Protein AF-A0A9W4G6Z1-F1 (afdb_monomer_lite)

pLDDT: mean 80.38, std 16.45, range [25.84, 98.31]

Structure (mmCIF, N/CA/C/O backbone):
data_AF-A0A9W4G6Z1-F1
#
_entry.id   AF-A0A9W4G6Z1-F1
#
loop_
_atom_site.group_PDB
_atom_site.id
_atom_site.type_symbol
_atom_site.label_atom_id
_atom_site.label_alt_id
_atom_site.label_comp_id
_atom_site.label_asym_id
_atom_site.label_entity_id
_atom_site.label_seq_id
_atom_site.pdbx_PDB_ins_code
_atom_site.Cartn_x
_atom_site.Cartn_y
_atom_site.Cartn_z
_atom_site.occupancy
_atom_site.B_iso_or_equiv
_atom_site.auth_seq_id
_atom_site.auth_comp_id
_atom_site.auth_asym_id
_atom_site.auth_atom_id
_atom_site.pdbx_PDB_model_num
ATOM 1 N N . MET A 1 1 ? -50.186 -7.173 -22.741 1.00 32.41 1 MET A N 1
ATOM 2 C CA . MET A 1 1 ? -49.866 -6.585 -24.059 1.00 32.41 1 MET A CA 1
ATOM 3 C C . MET A 1 1 ? -48.392 -6.832 -24.328 1.00 32.41 1 MET A C 1
ATOM 5 O O . MET A 1 1 ? -47.563 -6.254 -23.641 1.00 32.41 1 MET A O 1
ATOM 9 N N . THR A 1 2 ? -48.058 -7.755 -25.226 1.00 40.12 2 THR A N 1
ATOM 10 C CA . THR A 1 2 ? -46.669 -8.025 -25.627 1.00 40.12 2 THR A CA 1
ATOM 11 C C . THR A 1 2 ? -46.173 -6.876 -26.496 1.00 40.12 2 THR A C 1
ATOM 13 O O . THR A 1 2 ? -46.570 -6.755 -27.653 1.00 40.12 2 THR A O 1
ATOM 16 N N . VAL A 1 3 ? -45.336 -6.014 -25.925 1.00 51.97 3 VAL A N 1
ATOM 17 C CA . VAL A 1 3 ? -44.586 -5.010 -26.683 1.00 51.97 3 VAL A CA 1
ATOM 18 C C . VAL A 1 3 ? -43.569 -5.769 -27.537 1.00 51.97 3 VAL A C 1
ATOM 20 O O . VAL A 1 3 ? -42.749 -6.521 -27.014 1.00 51.97 3 VAL A O 1
ATOM 23 N N . THR A 1 4 ? -43.662 -5.636 -28.859 1.00 77.69 4 THR A N 1
ATOM 24 C CA . THR A 1 4 ? -42.679 -6.221 -29.791 1.00 77.69 4 THR A CA 1
ATOM 25 C C . THR A 1 4 ? -41.301 -5.583 -29.555 1.00 77.69 4 THR A C 1
ATOM 27 O O . THR A 1 4 ? -41.231 -4.411 -29.186 1.00 77.69 4 THR A O 1
ATOM 30 N N . ALA A 1 5 ? -40.191 -6.308 -29.757 1.00 82.56 5 ALA A N 1
ATOM 31 C CA . ALA A 1 5 ? -38.838 -5.804 -29.448 1.00 82.56 5 ALA A CA 1
ATOM 32 C C . ALA A 1 5 ? -38.524 -4.446 -30.117 1.00 82.56 5 ALA A C 1
ATOM 34 O O . ALA A 1 5 ? -37.866 -3.591 -29.531 1.00 82.56 5 ALA A O 1
ATOM 35 N N . PHE A 1 6 ? -39.086 -4.201 -31.303 1.00 89.44 6 PHE A N 1
ATOM 36 C CA . PHE A 1 6 ? -38.997 -2.919 -32.005 1.00 89.44 6 PHE A CA 1
ATOM 37 C C . PHE A 1 6 ? -39.728 -1.766 -31.291 1.00 89.44 6 PHE A C 1
ATOM 39 O O . PHE A 1 6 ? -39.241 -0.638 -31.254 1.00 89.44 6 PHE A O 1
ATOM 46 N N . GLN A 1 7 ? -40.897 -2.019 -30.696 1.00 90.81 7 GLN A N 1
ATOM 47 C CA . GLN A 1 7 ? -41.631 -1.006 -29.931 1.00 90.81 7 GLN A CA 1
ATOM 48 C C . GLN A 1 7 ? -40.902 -0.644 -28.631 1.00 90.81 7 GLN A C 1
ATOM 50 O O . GLN A 1 7 ? -40.866 0.533 -28.271 1.00 90.81 7 GLN A O 1
ATOM 55 N N . GLN A 1 8 ? -40.277 -1.629 -27.974 1.00 90.62 8 GLN A N 1
ATOM 56 C CA . GLN A 1 8 ? -39.407 -1.396 -26.819 1.00 90.62 8 GLN A CA 1
ATOM 57 C C . GLN A 1 8 ? -38.193 -0.544 -27.214 1.00 90.62 8 GLN A C 1
ATOM 59 O O . GLN A 1 8 ? -37.888 0.435 -26.538 1.00 90.62 8 GLN A O 1
ATOM 64 N N . ALA A 1 9 ? -37.551 -0.856 -28.342 1.00 90.25 9 ALA A N 1
ATOM 65 C CA . ALA A 1 9 ? -36.423 -0.082 -28.854 1.00 90.25 9 ALA A CA 1
ATOM 66 C C . ALA A 1 9 ? -36.799 1.383 -29.160 1.00 90.25 9 ALA A C 1
ATOM 68 O O . ALA A 1 9 ? -36.094 2.304 -28.751 1.00 90.25 9 ALA A O 1
ATOM 69 N N . ASN A 1 10 ? -37.964 1.623 -29.776 1.00 92.50 10 ASN A N 1
ATOM 70 C CA . ASN A 1 10 ? -38.479 2.979 -30.009 1.00 92.50 10 ASN A CA 1
ATOM 71 C C . ASN A 1 10 ? -38.769 3.740 -28.706 1.00 92.50 10 ASN A C 1
ATOM 73 O O . ASN A 1 10 ? -38.627 4.962 -28.653 1.00 92.50 10 ASN A O 1
ATOM 77 N N . GLN A 1 11 ? -39.213 3.046 -27.655 1.00 93.62 11 GLN A N 1
ATOM 78 C CA . GLN A 1 11 ? -39.415 3.664 -26.348 1.00 93.62 11 GLN A CA 1
ATOM 79 C C . GLN A 1 11 ? -38.079 4.085 -25.725 1.00 93.62 11 GLN A C 1
ATOM 81 O O . GLN A 1 11 ? -37.946 5.242 -25.339 1.00 93.62 11 GLN A O 1
ATOM 86 N N . LEU A 1 12 ? -37.087 3.192 -25.705 1.00 90.38 12 LEU A N 1
ATOM 87 C CA . LEU A 1 12 ? -35.745 3.473 -25.180 1.00 90.38 12 LEU A CA 1
ATOM 88 C C . LEU A 1 12 ? -35.068 4.631 -25.925 1.00 90.38 12 LEU A C 1
ATOM 90 O O . LEU A 1 12 ? -34.470 5.507 -25.303 1.00 90.38 12 LEU A O 1
ATOM 94 N N . LEU A 1 13 ? -35.244 4.689 -27.249 1.00 88.50 13 LEU A N 1
ATOM 95 C CA . LEU A 1 13 ? -34.760 5.796 -28.072 1.00 88.50 13 LEU A CA 1
ATOM 96 C C . LEU A 1 13 ? -35.405 7.136 -27.677 1.00 88.50 13 LEU A C 1
ATOM 98 O O . LEU A 1 13 ? -34.703 8.138 -27.568 1.00 88.50 13 LEU A O 1
ATOM 102 N N . ARG A 1 14 ? -36.723 7.168 -27.422 1.00 90.56 14 ARG A N 1
ATOM 103 C CA . ARG A 1 14 ? -37.423 8.380 -26.946 1.00 90.56 14 ARG A CA 1
ATOM 104 C C . ARG A 1 14 ? -37.007 8.799 -25.536 1.00 90.56 14 ARG A C 1
ATOM 106 O O . ARG A 1 14 ? -37.046 9.983 -25.229 1.00 90.56 14 ARG A O 1
ATOM 113 N N . GLU A 1 15 ? -36.604 7.844 -24.704 1.00 89.31 15 GLU A N 1
ATOM 114 C CA . GLU A 1 15 ? -36.058 8.083 -23.361 1.00 89.31 15 GLU A CA 1
ATOM 115 C C . GLU A 1 15 ? -34.581 8.528 -23.382 1.00 89.31 15 GLU A C 1
ATOM 117 O O . GLU A 1 15 ? -34.022 8.822 -22.330 1.00 89.31 15 GLU A O 1
ATOM 122 N N . GLY A 1 16 ? -33.937 8.581 -24.556 1.00 87.81 16 GLY A N 1
ATOM 123 C CA . GLY A 1 16 ? -32.527 8.960 -24.702 1.00 87.81 16 GLY A CA 1
ATOM 124 C C . GLY A 1 16 ? -31.530 7.862 -24.314 1.00 87.81 16 GLY A C 1
ATOM 125 O O . GLY A 1 16 ? -30.325 8.105 -24.305 1.00 87.81 16 GLY A O 1
ATOM 126 N N . LYS A 1 17 ? -31.997 6.641 -24.031 1.00 90.25 17 LYS A N 1
ATOM 127 C CA . LYS A 1 17 ? -31.157 5.492 -23.659 1.00 90.25 17 LYS A CA 1
ATOM 128 C C . LYS A 1 17 ? -30.615 4.803 -24.908 1.00 90.25 17 LYS A C 1
ATOM 130 O O . LYS A 1 17 ? -31.055 3.721 -25.294 1.00 90.25 17 LYS A O 1
ATOM 135 N N . LEU A 1 18 ? -29.692 5.481 -25.583 1.00 87.56 18 LEU A N 1
ATOM 136 C CA . LEU A 1 18 ? -29.240 5.109 -26.924 1.00 87.56 18 LEU A CA 1
ATOM 137 C C . LEU A 1 18 ? -28.577 3.718 -26.980 1.00 87.56 18 LEU A C 1
ATOM 139 O O . LEU A 1 18 ? -28.892 2.947 -27.880 1.00 87.56 18 LEU A O 1
ATOM 143 N N . GLU A 1 19 ? -27.731 3.352 -26.011 1.00 93.31 19 GLU A N 1
ATOM 144 C CA . GLU A 1 19 ? -27.072 2.028 -25.978 1.00 93.31 19 GLU A CA 1
ATOM 145 C C . GLU A 1 19 ? -28.060 0.878 -25.728 1.00 93.31 19 GLU A C 1
ATOM 147 O O . GLU A 1 19 ? -28.011 -0.163 -26.380 1.00 93.31 19 GLU A O 1
ATOM 152 N N . GLU A 1 20 ? -29.027 1.077 -24.832 1.00 89.19 20 GLU A N 1
ATOM 153 C CA . GLU A 1 20 ? -30.083 0.090 -24.577 1.00 89.19 20 GLU A CA 1
ATOM 154 C C . GLU A 1 20 ? -30.999 -0.069 -25.801 1.00 89.19 20 GLU A C 1
ATOM 156 O O . GLU A 1 20 ? -31.434 -1.178 -26.129 1.00 89.19 20 GLU A O 1
ATOM 161 N N . ALA A 1 21 ? -31.261 1.030 -26.518 1.00 90.25 21 ALA A N 1
ATOM 162 C CA . ALA A 1 21 ? -32.004 1.007 -27.770 1.00 90.25 21 ALA A CA 1
ATOM 163 C C . ALA A 1 21 ? -31.256 0.226 -28.864 1.00 90.25 21 ALA A C 1
ATOM 165 O O . ALA A 1 21 ? -31.899 -0.537 -29.584 1.00 90.25 21 ALA A O 1
ATOM 166 N N . VAL A 1 22 ? -29.921 0.338 -28.958 1.00 94.31 22 VAL A N 1
ATOM 167 C CA . VAL A 1 22 ? -29.091 -0.455 -29.890 1.00 94.31 22 VAL A CA 1
ATOM 168 C C . VAL A 1 22 ? -29.305 -1.953 -29.672 1.00 94.31 22 VAL A C 1
ATOM 170 O O . VAL A 1 22 ? -29.652 -2.666 -30.617 1.00 94.31 22 VAL A O 1
ATOM 173 N N . VAL A 1 23 ? -29.188 -2.423 -28.427 1.00 93.69 23 VAL A N 1
ATOM 174 C CA . VAL A 1 23 ? -29.383 -3.842 -28.079 1.00 93.69 23 VAL A CA 1
ATOM 175 C C . VAL A 1 23 ? -30.808 -4.302 -28.412 1.00 93.69 23 VAL A C 1
ATOM 177 O O . VAL A 1 23 ? -31.020 -5.384 -28.969 1.00 93.69 23 VAL A O 1
ATOM 180 N N . ALA A 1 24 ? -31.810 -3.469 -28.120 1.00 89.75 24 ALA A N 1
ATOM 181 C CA . ALA A 1 24 ? -33.205 -3.782 -28.413 1.00 89.75 24 ALA A CA 1
ATOM 182 C C . ALA A 1 24 ? -33.509 -3.818 -29.928 1.00 89.75 24 ALA A C 1
ATOM 184 O O . ALA A 1 24 ? -34.251 -4.697 -30.376 1.00 89.75 24 ALA A O 1
ATOM 185 N N . TYR A 1 25 ? -32.915 -2.929 -30.735 1.00 93.62 25 TYR A N 1
ATOM 186 C CA . TYR A 1 25 ? -33.043 -2.961 -32.197 1.00 93.62 25 TYR A CA 1
ATOM 187 C C . TYR A 1 25 ? -32.334 -4.167 -32.819 1.00 93.62 25 TYR A C 1
ATOM 189 O O . TYR A 1 25 ? -32.905 -4.797 -33.708 1.00 93.62 25 TYR A O 1
ATOM 197 N N . GLN A 1 26 ? -31.151 -4.551 -32.329 1.00 94.31 26 GLN A N 1
ATOM 198 C CA . GLN A 1 26 ? -30.473 -5.781 -32.764 1.00 94.31 26 GLN A CA 1
ATOM 199 C C . GLN A 1 26 ? -31.344 -7.014 -32.495 1.00 94.31 26 GLN A C 1
ATOM 201 O O . GLN A 1 26 ? -31.520 -7.858 -33.371 1.00 94.31 26 GLN A O 1
ATOM 206 N N . LYS A 1 27 ? -31.992 -7.078 -31.326 1.00 90.88 27 LYS A N 1
ATOM 207 C CA . LYS A 1 27 ? -32.959 -8.139 -31.011 1.00 90.88 27 LYS A CA 1
ATOM 208 C C . LYS A 1 27 ? -34.172 -8.127 -31.950 1.00 90.88 27 LYS A C 1
ATOM 210 O O . LYS A 1 27 ? -34.641 -9.194 -32.343 1.00 90.88 27 LYS A O 1
ATOM 215 N N . ALA A 1 28 ? -34.673 -6.948 -32.327 1.00 89.06 28 ALA A N 1
ATOM 216 C CA . ALA A 1 28 ? -35.760 -6.816 -33.300 1.00 89.06 28 ALA A CA 1
ATOM 217 C C . ALA A 1 28 ? -35.353 -7.303 -34.703 1.00 89.06 28 ALA A C 1
ATOM 219 O O . ALA A 1 28 ? -36.149 -7.957 -35.375 1.00 89.06 28 ALA A O 1
ATOM 220 N N . ILE A 1 29 ? -34.107 -7.047 -35.110 1.00 93.19 29 ILE A N 1
ATOM 221 C CA . ILE A 1 29 ? -33.521 -7.546 -36.361 1.00 93.19 29 ILE A CA 1
ATOM 222 C C . ILE A 1 29 ? -33.406 -9.074 -36.340 1.00 93.19 29 ILE A C 1
ATOM 224 O O . ILE A 1 29 ? -33.815 -9.724 -37.297 1.00 93.19 29 ILE A O 1
ATOM 228 N N . THR A 1 30 ? -32.937 -9.671 -35.240 1.00 91.12 30 THR A N 1
ATOM 229 C CA . THR A 1 30 ? -32.877 -11.138 -35.099 1.00 91.12 30 THR A CA 1
ATOM 230 C C . THR A 1 30 ? -34.260 -11.784 -35.217 1.00 91.12 30 THR A C 1
ATOM 232 O O . THR A 1 30 ? -34.391 -12.872 -35.769 1.00 91.12 30 THR A O 1
ATOM 235 N N . GLN A 1 31 ? -35.304 -11.115 -34.717 1.00 88.75 31 GLN A N 1
ATOM 236 C CA . GLN A 1 31 ? -36.687 -11.595 -34.806 1.00 88.75 31 GLN A CA 1
ATOM 237 C C . GLN A 1 31 ? -37.286 -11.445 -36.211 1.00 88.75 31 GLN A C 1
ATOM 239 O O . GLN A 1 31 ? -38.088 -12.283 -36.618 1.00 88.75 31 GLN A O 1
ATOM 244 N N . ASN A 1 32 ? -36.926 -10.389 -36.945 1.00 85.88 32 ASN A N 1
ATOM 245 C CA . ASN A 1 32 ? -37.343 -10.196 -38.331 1.00 85.88 32 ASN A CA 1
ATOM 246 C C . ASN A 1 32 ? -36.234 -9.522 -39.166 1.00 85.88 32 ASN A C 1
ATOM 248 O O . ASN A 1 32 ? -36.208 -8.292 -39.280 1.00 85.88 32 ASN A O 1
ATOM 252 N N . PRO A 1 33 ? -35.367 -10.317 -39.821 1.00 89.81 33 PRO A N 1
ATOM 253 C CA . PRO A 1 33 ? -34.250 -9.797 -40.614 1.00 89.81 33 PRO A CA 1
ATOM 254 C C . PRO A 1 33 ? -34.660 -9.030 -41.880 1.00 89.81 33 PRO A C 1
ATOM 256 O O . PRO A 1 33 ? -33.832 -8.368 -42.492 1.00 89.81 33 PRO A O 1
ATOM 259 N N . GLN A 1 34 ? -35.926 -9.108 -42.302 1.00 89.69 34 GLN A N 1
ATOM 260 C CA . GLN A 1 34 ? -36.440 -8.404 -43.488 1.00 89.69 34 GLN A CA 1
ATOM 261 C C . GLN A 1 34 ? -37.075 -7.049 -43.133 1.00 89.69 34 GLN A C 1
ATOM 263 O O . GLN A 1 34 ? -37.633 -6.357 -43.988 1.00 89.69 34 GLN A O 1
ATOM 268 N N . PHE A 1 35 ? -37.026 -6.645 -41.860 1.00 91.38 35 PHE A N 1
ATOM 269 C CA . PHE A 1 35 ? -37.685 -5.433 -41.394 1.00 91.38 35 PHE A CA 1
ATOM 270 C C . PHE A 1 35 ? -36.783 -4.198 -41.504 1.00 91.38 35 PHE A C 1
ATOM 272 O O . PHE A 1 35 ? -36.095 -3.816 -40.558 1.00 91.38 35 PHE A O 1
ATOM 279 N N . TYR A 1 36 ? -36.835 -3.530 -42.661 1.00 90.94 36 TYR A N 1
ATOM 280 C CA . TYR A 1 36 ? -35.965 -2.387 -42.978 1.00 90.94 36 TYR A CA 1
ATOM 281 C C . TYR A 1 36 ? -35.990 -1.255 -41.924 1.00 90.94 36 TYR A C 1
ATOM 283 O O . TYR A 1 36 ? -34.968 -0.613 -41.694 1.00 90.94 36 TYR A O 1
ATOM 291 N N . ALA A 1 37 ? -37.127 -1.017 -41.254 1.00 91.56 37 ALA A N 1
ATOM 292 C CA . ALA A 1 37 ? -37.266 0.059 -40.266 1.00 91.56 37 ALA A CA 1
ATOM 293 C C . ALA A 1 37 ? -36.456 -0.191 -38.978 1.00 91.56 37 ALA A C 1
ATOM 295 O O . ALA A 1 37 ? -36.053 0.762 -38.316 1.00 91.56 37 ALA A O 1
ATOM 296 N N . ALA A 1 38 ? -36.172 -1.452 -38.627 1.00 91.75 38 ALA A N 1
ATOM 297 C CA . ALA A 1 38 ? -35.275 -1.754 -37.510 1.00 91.75 38 ALA A CA 1
ATOM 298 C C . ALA A 1 38 ? -33.813 -1.429 -37.852 1.00 91.75 38 ALA A C 1
ATOM 300 O O . ALA A 1 38 ? -33.118 -0.857 -37.017 1.00 91.75 38 ALA A O 1
ATOM 301 N N . TYR A 1 39 ? -33.373 -1.705 -39.084 1.00 94.94 39 TYR A N 1
ATOM 302 C CA . TYR A 1 39 ? -32.044 -1.314 -39.571 1.00 94.94 39 TYR A CA 1
ATOM 303 C C . TYR A 1 39 ? -31.897 0.207 -39.677 1.00 94.94 39 TYR A C 1
ATOM 305 O O . TYR A 1 39 ? -30.890 0.756 -39.243 1.00 94.94 39 TYR A O 1
ATOM 313 N N . GLN A 1 40 ? -32.927 0.897 -40.176 1.00 94.00 40 GLN A N 1
ATOM 314 C CA . GLN A 1 40 ? -32.970 2.360 -40.208 1.00 94.00 40 GLN A CA 1
ATOM 315 C C . GLN A 1 40 ? -32.812 2.958 -38.803 1.00 94.00 40 GLN A C 1
ATOM 317 O O . GLN A 1 40 ? -31.917 3.769 -38.576 1.00 94.00 40 GLN A O 1
ATOM 322 N N . ASN A 1 41 ? -33.669 2.566 -37.855 1.00 93.88 41 ASN A N 1
ATOM 323 C CA . ASN A 1 41 ? -33.668 3.173 -36.524 1.00 93.88 41 ASN A CA 1
ATOM 324 C C . ASN A 1 41 ? -32.414 2.798 -35.723 1.00 93.88 41 ASN A C 1
ATOM 326 O O . ASN A 1 41 ? -31.939 3.599 -34.917 1.00 93.88 41 ASN A O 1
ATOM 330 N N . LEU A 1 42 ? -31.840 1.615 -35.968 1.00 96.00 42 LEU A N 1
ATOM 331 C CA . LEU A 1 42 ? -30.531 1.255 -35.437 1.00 96.00 42 LEU A CA 1
ATOM 332 C C . LEU A 1 42 ? -29.440 2.167 -36.010 1.00 96.00 42 LEU A C 1
ATOM 334 O O . LEU A 1 42 ? -28.660 2.722 -35.242 1.00 96.00 42 LEU A O 1
ATOM 338 N N . GLY A 1 43 ? -29.428 2.387 -37.328 1.00 94.31 43 GLY A N 1
ATOM 339 C CA . GLY A 1 43 ? -28.502 3.311 -37.985 1.00 94.31 43 GLY A CA 1
ATOM 340 C C . GLY A 1 43 ? -28.611 4.741 -37.451 1.00 94.31 43 GLY A C 1
ATOM 341 O O . GLY A 1 43 ? -27.599 5.371 -37.156 1.00 94.31 43 GLY A O 1
ATOM 342 N N . GLU A 1 44 ? -29.828 5.246 -37.240 1.00 93.38 44 GLU A N 1
ATOM 343 C CA . GLU A 1 44 ? -30.059 6.555 -36.616 1.00 93.38 44 GLU A CA 1
ATOM 344 C C . GLU A 1 44 ? -29.518 6.608 -35.178 1.00 93.38 44 GLU A C 1
ATOM 346 O O . GLU A 1 44 ? -28.846 7.565 -34.788 1.00 93.38 44 GLU A O 1
ATOM 351 N N . THR A 1 45 ? -29.781 5.564 -34.387 1.00 93.88 45 THR A N 1
ATOM 352 C CA . THR A 1 45 ? -29.338 5.474 -32.987 1.00 93.88 45 THR A CA 1
ATOM 353 C C . THR A 1 45 ? -27.810 5.426 -32.892 1.00 93.88 45 THR A C 1
ATOM 355 O O . THR A 1 45 ? -27.217 6.150 -32.094 1.00 93.88 45 THR A O 1
ATOM 358 N N . LEU A 1 46 ? -27.158 4.645 -33.758 1.00 91.94 46 LEU A N 1
ATOM 359 C CA . LEU A 1 46 ? -25.698 4.564 -33.869 1.00 91.94 46 LEU A CA 1
ATOM 360 C C . LEU A 1 46 ? -25.085 5.890 -34.339 1.00 91.94 46 LEU A C 1
ATOM 362 O O . LEU A 1 46 ? -24.059 6.319 -33.811 1.00 91.94 46 LEU A O 1
ATOM 366 N N . GLY A 1 47 ? -25.749 6.587 -35.266 1.00 88.31 47 GLY A N 1
ATOM 367 C CA . GLY A 1 47 ? -25.364 7.931 -35.696 1.00 88.31 47 GLY A CA 1
ATOM 368 C C . GLY A 1 47 ? -25.394 8.945 -34.548 1.00 88.31 47 GLY A C 1
ATOM 369 O O . GLY A 1 47 ? -24.459 9.734 -34.407 1.00 88.31 47 GLY A O 1
ATOM 370 N N . LYS A 1 48 ? -26.413 8.885 -33.676 1.00 86.88 48 LYS A N 1
ATOM 371 C CA . LYS A 1 48 ? -26.503 9.714 -32.455 1.00 86.88 48 LYS A CA 1
ATOM 372 C C . LYS A 1 48 ? -25.430 9.370 -31.416 1.00 86.88 48 LYS A C 1
ATOM 374 O O . LYS A 1 48 ? -24.991 10.262 -30.699 1.00 86.88 48 LYS A O 1
ATOM 379 N N . LEU A 1 49 ? -24.977 8.116 -31.370 1.00 86.56 49 LEU A N 1
ATOM 380 C CA . LEU A 1 49 ? -23.853 7.658 -30.538 1.00 86.56 49 LEU A CA 1
ATOM 381 C C . LEU A 1 49 ? -22.470 7.982 -31.135 1.00 86.56 49 LEU A C 1
ATOM 383 O O . LEU A 1 49 ? -21.449 7.680 -30.524 1.00 86.56 49 LEU A O 1
ATOM 387 N N . GLY A 1 50 ? -22.405 8.560 -32.340 1.00 86.00 50 GLY A N 1
ATOM 388 C CA . GLY A 1 50 ? -21.142 8.852 -33.025 1.00 86.00 50 GLY A CA 1
ATOM 389 C C . GLY A 1 50 ? -20.434 7.624 -33.620 1.00 86.00 50 GLY A C 1
ATOM 390 O O . GLY A 1 50 ? -19.303 7.755 -34.103 1.00 86.00 50 GLY A O 1
ATOM 391 N N . ARG A 1 51 ? -21.096 6.457 -33.635 1.00 89.19 51 ARG A N 1
ATOM 392 C CA . ARG A 1 51 ? -20.654 5.202 -34.274 1.00 89.19 51 ARG A CA 1
ATOM 393 C C . ARG A 1 51 ? -20.993 5.219 -35.769 1.00 89.19 51 ARG A C 1
ATOM 395 O O . ARG A 1 51 ? -21.857 4.488 -36.248 1.00 89.19 51 ARG A O 1
ATOM 402 N N . LEU A 1 52 ? -20.349 6.129 -36.500 1.00 86.94 52 LEU A N 1
ATOM 403 C CA . LEU A 1 52 ? -20.705 6.464 -37.886 1.00 86.94 52 LEU A CA 1
ATOM 404 C C . LEU A 1 52 ? -20.524 5.293 -38.868 1.00 86.94 52 LEU A C 1
ATOM 406 O O . LEU A 1 52 ? -21.347 5.135 -39.764 1.00 86.94 52 LEU A O 1
ATOM 410 N N . ASP A 1 53 ? -19.497 4.458 -38.685 1.00 86.25 53 ASP A N 1
ATOM 411 C CA . ASP A 1 53 ? -19.209 3.329 -39.585 1.00 86.25 53 ASP A CA 1
ATOM 412 C C . ASP A 1 53 ? -20.301 2.251 -39.506 1.00 86.25 53 ASP A C 1
ATOM 414 O O . ASP A 1 53 ? -20.831 1.813 -40.528 1.00 86.25 53 ASP A O 1
ATOM 418 N N . GLU A 1 54 ? -20.704 1.895 -38.285 1.00 89.69 54 GLU A N 1
ATOM 419 C CA . GLU A 1 54 ? -21.797 0.952 -38.037 1.00 89.69 54 GLU A CA 1
ATOM 420 C C . GLU A 1 54 ? -23.139 1.525 -38.520 1.00 89.69 54 GLU A C 1
ATOM 422 O O . GLU A 1 54 ? -23.947 0.819 -39.123 1.00 89.69 54 GLU A O 1
ATOM 427 N N . ALA A 1 55 ? -23.373 2.829 -38.323 1.00 91.06 55 ALA A N 1
ATOM 428 C CA . ALA A 1 55 ? -24.571 3.499 -38.821 1.00 91.06 55 ALA A CA 1
ATOM 429 C C . ALA A 1 55 ? -24.683 3.417 -40.354 1.00 91.06 55 ALA A C 1
ATOM 431 O O . ALA A 1 55 ? -25.746 3.081 -40.880 1.00 91.06 55 ALA A O 1
ATOM 432 N N . VAL A 1 56 ? -23.583 3.669 -41.070 1.00 91.75 56 VAL A N 1
ATOM 433 C CA . VAL A 1 56 ? -23.503 3.562 -42.536 1.00 91.75 56 VAL A CA 1
ATOM 434 C C . VAL A 1 56 ? -23.830 2.145 -43.009 1.00 91.75 56 VAL A C 1
ATOM 436 O O . VAL A 1 56 ? -24.581 1.979 -43.974 1.00 91.75 56 VAL A O 1
ATOM 439 N N . GLU A 1 57 ? -23.311 1.120 -42.334 1.00 92.81 57 GLU A N 1
ATOM 440 C CA . GLU A 1 57 ? -23.599 -0.276 -42.668 1.00 92.81 57 GLU A CA 1
ATOM 441 C C . GLU A 1 57 ? -25.088 -0.610 -42.492 1.00 92.81 57 GLU A C 1
ATOM 443 O O . GLU A 1 57 ? -25.704 -1.211 -43.378 1.00 92.81 57 GLU A O 1
ATOM 448 N N . MET A 1 58 ? -25.701 -0.150 -41.399 1.00 95.62 58 MET A N 1
ATOM 449 C CA . MET A 1 58 ? -27.125 -0.376 -41.139 1.00 95.62 58 MET A CA 1
ATOM 450 C C . MET A 1 58 ? -28.026 0.364 -42.135 1.00 95.62 58 MET A C 1
ATOM 452 O O . MET A 1 58 ? -29.014 -0.204 -42.605 1.00 95.62 58 MET A O 1
ATOM 456 N N . TYR A 1 59 ? -27.668 1.587 -42.540 1.00 91.88 59 TYR A N 1
ATOM 457 C CA . TYR A 1 59 ? -28.393 2.310 -43.589 1.00 91.88 59 TYR A CA 1
ATOM 458 C C . TYR A 1 59 ? -28.250 1.648 -44.966 1.00 91.88 59 TYR A C 1
ATOM 460 O O . TYR A 1 59 ? -29.240 1.553 -45.692 1.00 91.88 59 TYR A O 1
ATOM 468 N N . ARG A 1 60 ? -27.072 1.111 -45.316 1.00 93.81 60 ARG A N 1
ATOM 469 C CA . ARG A 1 60 ? -26.895 0.311 -46.544 1.00 93.81 60 ARG A CA 1
ATOM 470 C C . ARG A 1 60 ? -27.789 -0.926 -46.541 1.00 93.81 60 ARG A C 1
ATOM 472 O O . ARG A 1 60 ? -28.473 -1.177 -47.530 1.00 93.81 60 ARG A O 1
ATOM 479 N N . LYS A 1 61 ? -27.869 -1.636 -45.412 1.00 92.75 61 LYS A N 1
ATOM 480 C CA . LYS A 1 61 ? -28.787 -2.773 -45.244 1.00 92.75 61 LYS A CA 1
ATOM 481 C C . LYS A 1 61 ? -30.257 -2.363 -45.358 1.00 92.75 61 LYS A C 1
ATOM 483 O O . LYS A 1 61 ? -31.027 -3.045 -46.026 1.00 92.75 61 LYS A O 1
ATOM 488 N N . ALA A 1 62 ? -30.655 -1.226 -44.787 1.00 92.44 62 ALA A N 1
ATOM 489 C CA . ALA A 1 62 ? -32.015 -0.707 -44.943 1.00 92.44 62 ALA A CA 1
ATOM 490 C C . ALA A 1 62 ? -32.356 -0.366 -46.411 1.00 92.44 62 ALA A C 1
ATOM 492 O O . ALA A 1 62 ? -33.480 -0.618 -46.846 1.00 92.44 62 ALA A O 1
ATOM 493 N N . ILE A 1 63 ? -31.394 0.162 -47.180 1.00 94.19 63 ILE A N 1
ATOM 494 C CA . ILE A 1 63 ? -31.544 0.474 -48.614 1.00 94.19 63 ILE A CA 1
ATOM 495 C C . ILE A 1 63 ? -31.645 -0.801 -49.456 1.00 94.19 63 ILE A C 1
ATOM 497 O O . ILE A 1 63 ? -32.507 -0.869 -50.328 1.00 94.19 63 ILE A O 1
ATOM 501 N N . GLU A 1 64 ? -30.824 -1.821 -49.177 1.00 92.50 64 GLU A N 1
ATOM 502 C CA . GLU A 1 64 ? -30.917 -3.139 -49.830 1.00 92.50 64 GLU A CA 1
ATOM 503 C C . GLU A 1 64 ? -32.320 -3.747 -49.665 1.00 92.50 64 GLU A C 1
ATOM 505 O O . GLU A 1 64 ? -32.891 -4.269 -50.621 1.00 92.50 64 GLU A O 1
ATOM 510 N N . LEU A 1 65 ? -32.901 -3.628 -48.465 1.00 90.12 65 LEU A N 1
ATOM 511 C CA . LEU A 1 65 ? -34.232 -4.150 -48.141 1.00 90.12 65 LEU A CA 1
ATOM 512 C C . LEU A 1 65 ? -35.382 -3.279 -48.679 1.00 90.12 65 LEU A C 1
ATOM 514 O O . LEU A 1 65 ? -36.479 -3.789 -48.917 1.00 90.12 65 LEU A O 1
ATOM 518 N N . LYS A 1 66 ? -35.166 -1.969 -48.869 1.00 91.25 66 LYS A N 1
ATOM 519 C CA . LYS A 1 66 ? -36.166 -1.045 -49.431 1.00 91.25 66 LYS A CA 1
ATOM 520 C C . LYS A 1 66 ? -35.547 -0.006 -50.383 1.00 91.25 66 LYS A C 1
ATOM 522 O O . LYS A 1 66 ? -35.453 1.175 -50.035 1.00 91.25 66 LYS A O 1
ATOM 527 N N . PRO A 1 67 ? -35.235 -0.396 -51.633 1.00 85.75 67 PRO A N 1
ATOM 528 C CA . PRO A 1 67 ? -34.556 0.485 -52.589 1.00 85.75 67 PRO A CA 1
ATOM 529 C C . PRO A 1 67 ? -35.375 1.711 -53.023 1.00 85.75 67 PRO A C 1
ATOM 531 O O . PRO A 1 67 ? -34.813 2.725 -53.424 1.00 85.75 67 PRO A O 1
ATOM 534 N N . SER A 1 68 ? -36.710 1.646 -52.935 1.00 86.50 68 SER A N 1
ATOM 535 C CA . SER A 1 68 ? -37.612 2.734 -53.343 1.00 86.50 68 SER A CA 1
ATOM 536 C C . SER A 1 68 ? -37.730 3.879 -52.324 1.00 86.50 68 SER A C 1
ATOM 538 O O . SER A 1 68 ? -38.366 4.893 -52.610 1.00 86.50 68 SER A O 1
ATOM 540 N N . ALA A 1 69 ? -37.132 3.754 -51.134 1.00 84.25 69 ALA A N 1
ATOM 541 C CA . ALA A 1 69 ? -37.167 4.782 -50.095 1.00 84.25 69 ALA A CA 1
ATOM 542 C C . ALA A 1 69 ? -36.017 5.796 -50.260 1.00 84.25 69 ALA A C 1
ATOM 544 O O . ALA A 1 69 ? -34.971 5.688 -49.625 1.00 84.25 69 ALA A O 1
ATOM 545 N N . GLY A 1 70 ? -36.229 6.823 -51.090 1.00 77.62 70 GLY A N 1
ATOM 546 C CA . GLY A 1 70 ? -35.213 7.841 -51.408 1.00 77.62 70 GLY A CA 1
ATOM 547 C C . GLY A 1 70 ? -34.612 8.590 -50.205 1.00 77.62 70 GLY A C 1
ATOM 548 O O . GLY A 1 70 ? -33.442 8.958 -50.243 1.00 77.62 70 GLY A O 1
ATOM 549 N N . TRP A 1 71 ? -35.355 8.757 -49.108 1.00 83.62 71 TRP A N 1
ATOM 550 C CA . TRP A 1 71 ? -34.866 9.420 -47.889 1.00 83.62 71 TRP A CA 1
ATOM 551 C C . TRP A 1 71 ? -33.791 8.606 -47.139 1.00 83.62 71 TRP A C 1
ATOM 553 O O . TRP A 1 71 ? -32.962 9.199 -46.458 1.00 83.62 71 TRP A O 1
ATOM 563 N N . LEU A 1 72 ? -33.720 7.278 -47.320 1.00 86.00 72 LEU A N 1
ATOM 564 C CA . LEU A 1 72 ? -32.620 6.469 -46.771 1.00 86.00 72 LEU A CA 1
ATOM 565 C C . LEU A 1 72 ? -31.278 6.813 -47.433 1.00 86.00 72 LEU A C 1
ATOM 567 O O . LEU A 1 72 ? -30.248 6.835 -46.765 1.00 86.00 72 LEU A O 1
ATOM 571 N N . ASN A 1 73 ? -31.289 7.115 -48.736 1.00 83.88 73 ASN A N 1
ATOM 572 C CA . ASN A 1 73 ? -30.092 7.554 -49.458 1.00 83.88 73 ASN A CA 1
ATOM 573 C C . ASN A 1 73 ? -29.645 8.953 -49.013 1.00 83.88 73 ASN A C 1
ATOM 575 O O . ASN A 1 73 ? -28.448 9.221 -48.955 1.00 83.88 73 ASN A O 1
ATOM 579 N N . HIS A 1 74 ? -30.595 9.824 -48.659 1.00 84.69 74 HIS A N 1
ATOM 580 C CA . HIS A 1 74 ? -30.296 11.138 -48.091 1.00 84.69 74 HIS A CA 1
ATOM 581 C C . HIS A 1 74 ? -29.591 11.020 -46.727 1.00 84.69 74 HIS A C 1
ATOM 583 O O . HIS A 1 74 ? -28.540 11.626 -46.531 1.00 84.69 74 HIS A O 1
ATOM 589 N N . GLU A 1 75 ? -30.109 10.187 -45.818 1.00 87.44 75 GLU A N 1
ATOM 590 C CA . GLU A 1 75 ? -29.481 9.946 -44.506 1.00 87.44 75 GLU A CA 1
ATOM 591 C C . GLU A 1 75 ? -28.109 9.270 -44.617 1.00 87.44 75 GLU A C 1
ATOM 593 O O . GLU A 1 75 ? -27.163 9.649 -43.925 1.00 87.44 75 GLU A O 1
ATOM 598 N N . LEU A 1 76 ? -27.956 8.318 -45.543 1.00 88.12 76 LEU A N 1
ATOM 599 C CA . LEU A 1 76 ? -26.654 7.725 -45.840 1.00 88.12 76 LEU A CA 1
ATOM 600 C C . LEU A 1 76 ? -25.655 8.782 -46.344 1.00 88.12 76 LEU A C 1
ATOM 602 O O . LEU A 1 76 ? -24.507 8.787 -45.906 1.00 88.12 76 LEU A O 1
ATOM 606 N N . GLY A 1 77 ? -26.083 9.690 -47.227 1.00 84.62 77 GLY A N 1
ATOM 607 C CA . GLY A 1 77 ? -25.257 10.801 -47.708 1.00 84.62 77 GLY A CA 1
ATOM 608 C C . GLY A 1 77 ? -24.796 11.726 -46.580 1.00 84.62 77 GLY A C 1
ATOM 609 O O . GLY A 1 77 ? -23.612 12.042 -46.494 1.00 84.62 77 GLY A O 1
ATOM 610 N N . PHE A 1 78 ? -25.699 12.084 -45.665 1.00 85.75 78 PHE A N 1
ATOM 611 C CA . PHE A 1 78 ? -25.382 12.900 -44.488 1.00 85.75 78 PHE A CA 1
ATOM 612 C C . PHE A 1 78 ? -24.393 12.213 -43.531 1.00 85.75 78 PHE A C 1
ATOM 614 O O . PHE A 1 78 ? -23.477 12.849 -43.006 1.00 85.75 78 PHE A O 1
ATOM 621 N N . LEU A 1 79 ? -24.543 10.903 -43.314 1.00 85.19 79 LEU A N 1
ATOM 622 C CA . LEU A 1 79 ? -23.614 10.126 -42.491 1.00 85.19 79 LEU A CA 1
ATOM 623 C C . LEU A 1 79 ? -22.230 9.990 -43.135 1.00 85.19 79 LEU A C 1
ATOM 625 O O . LEU A 1 79 ? -21.229 10.084 -42.426 1.00 85.19 79 LEU A O 1
ATOM 629 N N . LEU A 1 80 ? -22.164 9.799 -44.456 1.00 82.56 80 LEU A N 1
ATOM 630 C CA . LEU A 1 80 ? -20.903 9.733 -45.200 1.00 82.56 80 LEU A CA 1
ATOM 631 C C . LEU A 1 80 ? -20.165 11.077 -45.195 1.00 82.56 80 LEU A C 1
ATOM 633 O O . LEU A 1 80 ? -18.945 11.087 -45.040 1.00 82.56 80 LEU A O 1
ATOM 637 N N . ASP A 1 81 ? -20.889 12.195 -45.298 1.00 81.62 81 ASP A N 1
ATOM 638 C CA . ASP A 1 81 ? -20.317 13.540 -45.177 1.00 81.62 81 ASP A CA 1
ATOM 639 C C . ASP A 1 81 ? -19.726 13.757 -43.776 1.00 81.62 81 ASP A C 1
ATOM 641 O O . ASP A 1 81 ? -18.535 14.034 -43.647 1.00 81.62 81 ASP A O 1
ATOM 645 N N . LYS A 1 82 ? -20.489 13.453 -42.713 1.00 78.81 82 LYS A N 1
ATOM 646 C CA . LYS A 1 82 ? -19.993 13.479 -41.322 1.00 78.81 82 LYS A CA 1
ATOM 647 C C . LYS A 1 82 ? -18.789 12.566 -41.082 1.00 78.81 82 LYS A C 1
ATOM 649 O O . LYS A 1 82 ? -17.875 12.933 -40.343 1.00 78.81 82 LYS A O 1
ATOM 654 N N . GLN A 1 83 ? -18.777 11.369 -41.671 1.00 77.19 83 GLN A N 1
ATOM 655 C CA . GLN A 1 83 ? -17.642 10.445 -41.594 1.00 77.19 83 GLN A CA 1
ATOM 656 C C . GLN A 1 83 ? -16.413 11.032 -42.309 1.00 77.19 83 GLN A C 1
ATOM 658 O O . GLN A 1 83 ? -15.293 10.887 -41.820 1.00 77.19 83 GLN A O 1
ATOM 663 N N . GLY A 1 84 ? -16.622 11.719 -43.436 1.00 75.31 84 GLY A N 1
ATOM 664 C CA . GLY A 1 84 ? -15.606 12.476 -44.162 1.00 75.31 84 GLY A CA 1
ATOM 665 C C . GLY A 1 84 ? -15.037 13.633 -43.343 1.00 75.31 84 GLY A C 1
ATOM 666 O O . GLY A 1 84 ? -13.818 13.729 -43.215 1.00 75.31 84 GLY A O 1
ATOM 667 N N . THR A 1 85 ? -15.889 14.449 -42.713 1.00 70.12 85 THR A N 1
ATOM 668 C CA . THR A 1 85 ? -15.469 15.565 -41.848 1.00 70.12 85 THR A CA 1
ATOM 669 C C . THR A 1 85 ? -14.685 15.070 -40.636 1.00 70.12 85 THR A C 1
ATOM 671 O O . THR A 1 85 ? -13.595 15.564 -40.376 1.00 70.12 85 THR A O 1
ATOM 674 N N . LYS A 1 86 ? -15.157 14.017 -39.951 1.00 69.31 86 LYS A N 1
ATOM 675 C CA . LYS A 1 86 ? -14.446 13.413 -38.810 1.00 69.31 86 LYS A CA 1
ATOM 676 C C . LYS A 1 86 ? -13.090 12.827 -39.221 1.00 69.31 86 LYS A C 1
ATOM 678 O O . LYS A 1 86 ? -12.123 12.929 -38.474 1.00 69.31 86 LYS A O 1
ATOM 683 N N . LYS A 1 87 ? -12.994 12.229 -40.417 1.00 65.25 87 LYS A N 1
ATOM 684 C CA . LYS A 1 87 ? -11.716 11.761 -40.984 1.00 65.25 87 LYS A CA 1
ATOM 685 C C . LYS A 1 87 ? -10.780 12.919 -41.333 1.00 65.25 87 LYS A C 1
ATOM 687 O O . LYS A 1 87 ? -9.581 12.773 -41.132 1.00 65.25 87 LYS A O 1
ATOM 692 N N . GLN A 1 88 ? -11.299 14.044 -41.822 1.00 57.56 88 GLN A N 1
ATOM 693 C CA . GLN A 1 88 ? -10.509 15.251 -42.085 1.00 57.56 88 GLN A CA 1
ATOM 694 C C . GLN A 1 88 ? -10.038 15.932 -40.793 1.00 57.56 88 GLN A C 1
ATOM 696 O O . GLN A 1 88 ? -8.888 16.347 -40.738 1.00 57.56 88 GLN A O 1
ATOM 701 N N . GLU A 1 89 ? -10.867 15.990 -39.747 1.00 52.50 89 GLU A N 1
ATOM 702 C CA . GLU A 1 89 ? -10.480 16.466 -38.409 1.00 52.50 89 GLU A CA 1
ATOM 703 C C . GLU A 1 89 ? -9.403 15.570 -37.790 1.00 52.50 89 GLU A C 1
ATOM 705 O O . GLU A 1 89 ? -8.367 16.072 -37.378 1.00 52.50 89 GLU A O 1
ATOM 710 N N . LEU A 1 90 ? -9.570 14.242 -37.835 1.00 55.88 90 LEU A N 1
ATOM 711 C CA . LEU A 1 90 ? -8.541 13.288 -37.399 1.00 55.88 90 LEU A CA 1
ATOM 712 C C . LEU A 1 90 ? -7.246 13.417 -38.211 1.00 55.88 90 LEU A C 1
ATOM 714 O O . LEU A 1 90 ? -6.167 13.375 -37.636 1.00 55.88 90 LEU A O 1
ATOM 718 N N . GLN A 1 91 ? -7.330 13.611 -39.532 1.00 50.16 91 GLN A N 1
ATOM 719 C CA . GLN A 1 91 ? -6.154 13.872 -40.371 1.00 50.16 91 GLN A CA 1
ATOM 720 C C . GLN A 1 91 ? -5.502 15.222 -40.051 1.00 50.16 91 GLN A C 1
ATOM 722 O O . GLN A 1 91 ? -4.281 15.331 -40.119 1.00 50.16 91 GLN A O 1
ATOM 727 N N . HIS A 1 92 ? -6.283 16.245 -39.701 1.00 47.12 92 HIS A N 1
ATOM 728 C CA . HIS A 1 92 ? -5.774 17.553 -39.299 1.00 47.12 92 HIS A CA 1
ATOM 729 C C . HIS A 1 92 ? -5.118 17.496 -37.909 1.00 47.12 92 HIS A C 1
ATOM 731 O O . HIS A 1 92 ? -4.049 18.086 -37.724 1.00 47.12 92 HIS A O 1
ATOM 737 N N . ASP A 1 93 ? -5.703 16.775 -36.956 1.00 51.38 93 ASP A N 1
ATOM 738 C CA . ASP A 1 93 ? -5.139 16.543 -35.626 1.00 51.38 93 ASP A CA 1
ATOM 739 C C . ASP A 1 93 ? -3.884 15.669 -35.706 1.00 51.38 93 ASP A C 1
ATOM 741 O O . ASP A 1 93 ? -2.862 16.030 -35.129 1.00 51.38 93 ASP A O 1
ATOM 745 N N . ASP A 1 94 ? -3.886 14.602 -36.512 1.00 51.06 94 ASP A N 1
ATOM 746 C CA . ASP A 1 94 ? -2.689 13.802 -36.800 1.00 51.06 94 ASP A CA 1
ATOM 747 C C . ASP A 1 94 ? -1.603 14.661 -37.487 1.00 51.06 94 ASP A C 1
ATOM 749 O O . ASP A 1 94 ? -0.419 14.537 -37.169 1.00 51.06 94 ASP A O 1
ATOM 753 N N . LEU A 1 95 ? -1.970 15.601 -38.373 1.00 52.41 95 LEU A N 1
ATOM 754 C CA . LEU A 1 95 ? -1.034 16.549 -38.995 1.00 52.41 95 LEU A CA 1
ATOM 755 C C . LEU A 1 95 ? -0.481 17.575 -37.984 1.00 52.41 95 LEU A C 1
ATOM 757 O O . LEU A 1 95 ? 0.696 17.929 -38.061 1.00 52.41 95 LEU A O 1
ATOM 761 N N . LEU A 1 96 ? -1.282 18.049 -37.026 1.00 54.19 96 LEU A N 1
ATOM 762 C CA . LEU A 1 96 ? -0.847 18.934 -35.934 1.00 54.19 96 LEU A CA 1
ATOM 763 C C . LEU A 1 96 ? 0.055 18.197 -34.931 1.00 54.19 96 LEU A C 1
ATOM 765 O O . LEU A 1 96 ? 1.115 18.714 -34.579 1.00 54.19 96 LEU A O 1
ATOM 769 N N . LEU A 1 97 ? -0.307 16.975 -34.533 1.00 51.75 97 LEU A N 1
ATOM 770 C CA . LEU A 1 97 ? 0.481 16.108 -33.650 1.00 51.75 97 LEU A CA 1
ATOM 771 C C . LEU A 1 97 ? 1.788 15.659 -34.319 1.00 51.75 97 LEU A C 1
ATOM 773 O O . LEU A 1 97 ? 2.829 15.632 -33.666 1.00 51.75 97 LEU A O 1
ATOM 777 N N . SER A 1 98 ? 1.794 15.429 -35.639 1.00 51.06 98 SER A N 1
ATOM 778 C CA . SER A 1 98 ? 3.021 15.123 -36.397 1.00 51.06 98 SER A CA 1
ATOM 779 C C . SER A 1 98 ? 4.064 16.251 -36.360 1.00 51.06 98 SER A C 1
ATOM 781 O O . SER A 1 98 ? 5.257 15.990 -36.521 1.00 51.06 98 SER A O 1
ATOM 783 N N . LYS A 1 99 ? 3.644 17.498 -36.092 1.00 57.00 99 LYS A N 1
ATOM 784 C CA . LYS A 1 99 ? 4.550 18.643 -35.891 1.00 57.00 99 LYS A CA 1
ATOM 785 C C . LYS A 1 99 ? 5.148 18.690 -34.480 1.00 57.00 99 LYS A C 1
ATOM 787 O O . LYS A 1 99 ? 6.150 19.372 -34.281 1.00 57.00 99 LYS A O 1
ATOM 792 N N . ILE A 1 100 ? 4.580 17.961 -33.515 1.00 63.88 100 ILE A N 1
ATOM 793 C CA . ILE A 1 100 ? 5.033 17.877 -32.118 1.00 63.88 100 ILE A CA 1
ATOM 794 C C . ILE A 1 100 ? 5.538 16.453 -31.867 1.00 63.88 100 ILE A C 1
ATOM 796 O O . ILE A 1 100 ? 4.951 15.668 -31.134 1.00 63.88 100 ILE A O 1
ATOM 800 N N . GLN A 1 101 ? 6.649 16.101 -32.506 1.00 79.88 101 GLN A N 1
ATOM 801 C CA . GLN A 1 101 ? 7.286 14.800 -32.333 1.00 79.88 101 GLN A CA 1
ATOM 802 C C . GLN A 1 101 ? 8.389 14.865 -31.275 1.00 79.88 101 GLN A C 1
ATOM 804 O O . GLN A 1 101 ? 9.350 15.623 -31.413 1.00 79.88 101 GLN A O 1
ATOM 809 N N . LYS A 1 102 ? 8.274 14.047 -30.226 1.00 87.38 102 LYS A N 1
ATOM 810 C CA . LYS A 1 102 ? 9.235 14.004 -29.117 1.00 87.38 102 LYS A CA 1
ATOM 811 C C . LYS A 1 102 ? 10.191 12.822 -29.232 1.00 87.38 102 LYS A C 1
ATOM 813 O O . LYS A 1 102 ? 9.778 11.692 -29.493 1.00 87.38 102 LYS A O 1
ATOM 818 N N . VAL A 1 103 ? 11.468 13.089 -28.975 1.00 91.00 103 VAL A N 1
ATOM 819 C CA . VAL A 1 103 ? 12.493 12.066 -28.742 1.00 91.00 103 VAL A CA 1
ATOM 820 C C . VAL A 1 103 ? 12.720 11.968 -27.238 1.00 91.00 103 VAL A C 1
ATOM 822 O O . VAL A 1 103 ? 12.934 12.989 -26.586 1.00 91.00 103 VAL A O 1
ATOM 825 N N . VAL A 1 104 ? 12.663 10.758 -26.688 1.00 92.00 104 VAL A N 1
ATOM 826 C CA . VAL A 1 104 ? 12.945 10.500 -25.271 1.00 92.00 104 VAL A CA 1
ATOM 827 C C . VAL A 1 104 ? 14.296 9.817 -25.158 1.00 92.00 104 VAL A C 1
ATOM 829 O O . VAL A 1 104 ? 14.471 8.695 -25.620 1.00 92.00 104 VAL A O 1
ATOM 832 N N . HIS A 1 105 ? 15.251 10.493 -24.534 1.00 91.69 105 HIS A N 1
ATOM 833 C CA . HIS A 1 105 ? 16.576 9.951 -24.272 1.00 91.69 105 HIS A CA 1
ATOM 834 C C . HIS A 1 105 ? 16.707 9.671 -22.775 1.00 91.69 105 HIS A C 1
ATOM 836 O O . HIS A 1 105 ? 16.598 10.599 -21.976 1.00 91.69 105 HIS A O 1
ATOM 842 N N . SER A 1 106 ? 16.955 8.417 -22.388 1.00 88.56 106 SER A N 1
ATOM 843 C CA . SER A 1 106 ? 17.005 8.038 -20.969 1.00 88.56 106 SER A CA 1
ATOM 844 C C . SER A 1 106 ? 18.181 8.659 -20.232 1.00 88.56 106 SER A C 1
ATOM 846 O O . SER A 1 106 ? 18.079 8.918 -19.045 1.00 88.56 106 SER A O 1
ATOM 848 N N . GLY A 1 107 ? 19.295 8.901 -20.928 1.00 86.25 107 GLY A N 1
ATOM 849 C CA . GLY A 1 107 ? 20.514 9.459 -20.336 1.00 86.25 107 GLY A CA 1
ATOM 850 C C . GLY A 1 107 ? 21.359 8.419 -19.601 1.00 86.25 107 GLY A C 1
ATOM 851 O O . GLY A 1 107 ? 22.310 8.797 -18.929 1.00 86.25 107 GLY A O 1
ATOM 852 N N . LEU A 1 108 ? 21.029 7.128 -19.740 1.00 87.62 108 LEU A N 1
ATOM 853 C CA . LEU A 1 108 ? 21.723 6.004 -19.101 1.00 87.62 108 LEU A CA 1
ATOM 854 C C . LEU A 1 108 ? 21.863 6.141 -17.567 1.00 87.62 108 LEU A C 1
ATOM 856 O O . LEU A 1 108 ? 22.976 6.000 -17.044 1.00 87.62 108 LEU A O 1
ATOM 860 N N . PRO A 1 109 ? 20.769 6.436 -16.833 1.00 87.31 109 PRO A N 1
ATOM 861 C CA . PRO A 1 109 ? 20.773 6.436 -15.378 1.00 87.31 109 PRO A CA 1
ATOM 862 C C . PRO A 1 109 ? 20.810 4.993 -14.858 1.00 87.31 109 PRO A C 1
ATOM 864 O O . PRO A 1 109 ? 20.721 4.021 -15.624 1.00 87.31 109 PRO A O 1
ATOM 867 N N . GLU A 1 110 ? 20.856 4.857 -13.534 1.00 86.19 110 GLU A N 1
ATOM 868 C CA . GLU A 1 110 ? 20.508 3.606 -12.861 1.00 86.19 110 GLU A CA 1
ATOM 869 C C . GLU A 1 110 ? 19.186 3.035 -13.414 1.00 86.19 110 GLU A C 1
ATOM 871 O O . GLU A 1 110 ? 18.225 3.763 -13.689 1.00 86.19 110 GLU A O 1
ATOM 876 N N . PHE A 1 111 ? 19.128 1.709 -13.564 1.00 87.81 111 PHE A N 1
ATOM 877 C CA . PHE A 1 111 ? 17.996 1.020 -14.184 1.00 87.81 111 PHE A CA 1
ATOM 878 C C . PHE A 1 111 ? 16.658 1.296 -13.479 1.00 87.81 111 PHE A C 1
ATOM 880 O O . PHE A 1 111 ? 15.640 1.478 -14.144 1.00 87.81 111 PHE A O 1
ATOM 887 N N . GLY A 1 112 ? 16.655 1.420 -12.147 1.00 88.50 112 GLY A N 1
ATOM 888 C CA . GLY A 1 112 ? 15.457 1.778 -11.385 1.00 88.50 112 GLY A CA 1
ATOM 889 C C . GLY A 1 112 ? 14.858 3.128 -11.798 1.00 88.50 112 GLY A C 1
ATOM 890 O O . GLY A 1 112 ? 13.654 3.217 -12.029 1.00 88.50 112 GLY A O 1
ATOM 891 N N . TYR A 1 113 ? 15.685 4.163 -11.983 1.00 88.44 113 TYR A N 1
ATOM 892 C CA . TYR A 1 113 ? 15.228 5.486 -12.434 1.00 88.44 113 TYR A CA 1
ATOM 893 C C . TYR A 1 113 ? 14.612 5.437 -13.829 1.00 88.44 113 TYR A C 1
ATOM 895 O O . TYR A 1 113 ? 13.616 6.108 -14.097 1.00 88.44 113 TYR A O 1
ATOM 903 N N . GLU A 1 114 ? 15.177 4.625 -14.719 1.00 90.12 114 GLU A N 1
ATOM 904 C CA . GLU A 1 114 ? 14.612 4.438 -16.047 1.00 90.12 114 GLU A CA 1
ATOM 905 C C . GLU A 1 114 ? 13.236 3.765 -15.993 1.00 90.12 114 GLU A C 1
ATOM 907 O O . GLU A 1 114 ? 12.295 4.264 -16.612 1.00 90.12 114 GLU A O 1
ATOM 912 N N . LEU A 1 115 ? 13.107 2.681 -15.224 1.00 91.81 115 LEU A N 1
ATOM 913 C CA . LEU A 1 115 ? 11.846 1.960 -15.057 1.00 91.81 115 LEU A CA 1
ATOM 914 C C . LEU A 1 115 ? 10.758 2.825 -14.411 1.00 91.81 115 LEU A C 1
ATOM 916 O O . LEU A 1 115 ? 9.586 2.667 -14.743 1.00 91.81 115 LEU A O 1
ATOM 920 N N . ILE A 1 116 ? 11.127 3.715 -13.486 1.00 88.75 116 ILE A N 1
ATOM 921 C CA . ILE A 1 116 ? 10.166 4.551 -12.756 1.00 88.75 116 ILE A CA 1
ATOM 922 C C . ILE A 1 116 ? 9.824 5.826 -13.518 1.00 88.75 116 ILE A C 1
ATOM 924 O O . ILE A 1 116 ? 8.665 6.207 -13.499 1.00 88.75 116 ILE A O 1
ATOM 928 N N . SER A 1 117 ? 10.798 6.505 -14.138 1.00 87.88 117 SER A N 1
ATOM 929 C CA . SER A 1 117 ? 10.638 7.868 -14.681 1.00 87.88 117 SER A CA 1
ATOM 930 C C . SER A 1 117 ? 10.603 7.911 -16.218 1.00 87.88 117 SER A C 1
ATOM 932 O O . SER A 1 117 ? 9.721 8.521 -16.820 1.00 87.88 117 SER A O 1
ATOM 934 N N . VAL A 1 118 ? 11.539 7.253 -16.897 1.00 91.50 118 VAL A N 1
ATOM 935 C CA . VAL A 1 118 ? 11.694 7.433 -18.352 1.00 91.50 118 VAL A CA 1
ATOM 936 C C . VAL A 1 118 ? 10.722 6.551 -19.134 1.00 91.50 118 VAL A C 1
ATOM 938 O O . VAL A 1 118 ? 10.042 7.028 -20.046 1.00 91.50 118 VAL A O 1
ATOM 941 N N . LEU A 1 119 ? 10.642 5.269 -18.771 1.00 94.31 119 LEU A N 1
ATOM 942 C CA . LEU A 1 119 ? 9.863 4.268 -19.492 1.00 94.31 119 LEU A CA 1
ATOM 943 C C . LEU A 1 119 ? 8.358 4.612 -19.541 1.00 94.31 119 LEU A C 1
ATOM 945 O O . LEU A 1 119 ? 7.795 4.607 -20.640 1.00 94.31 119 LEU A O 1
ATOM 949 N N . PRO A 1 120 ? 7.692 4.986 -18.431 1.00 93.94 120 PRO A N 1
ATOM 950 C CA . PRO A 1 120 ? 6.260 5.283 -18.481 1.00 93.94 120 PRO A CA 1
ATOM 951 C C . PRO A 1 120 ? 5.946 6.653 -19.084 1.00 93.94 120 PRO A C 1
ATOM 953 O O . PRO A 1 120 ? 4.879 6.844 -19.660 1.00 93.94 120 PRO A O 1
ATOM 956 N N . TYR A 1 121 ? 6.871 7.616 -19.001 1.00 92.69 121 TYR A N 1
ATOM 957 C CA . TYR A 1 121 ? 6.726 8.873 -19.735 1.00 92.69 121 TYR A CA 1
ATOM 958 C C . TYR A 1 121 ? 6.775 8.625 -21.245 1.00 92.69 121 TYR A C 1
ATOM 960 O O . TYR A 1 121 ? 5.943 9.140 -21.990 1.00 92.69 121 TYR A O 1
ATOM 968 N N . ALA A 1 122 ? 7.715 7.796 -21.711 1.00 94.94 122 ALA A N 1
ATOM 969 C CA . ALA A 1 122 ? 7.775 7.412 -23.115 1.00 94.94 122 ALA A CA 1
ATOM 970 C C . ALA A 1 122 ? 6.485 6.709 -23.560 1.00 94.94 122 ALA A C 1
ATOM 972 O O . ALA A 1 122 ? 5.963 7.023 -24.629 1.00 94.94 122 ALA A O 1
ATOM 973 N N . TYR A 1 123 ? 5.948 5.803 -22.739 1.00 96.62 123 TYR A N 1
ATOM 974 C CA . TYR A 1 123 ? 4.697 5.114 -23.050 1.00 96.62 123 TYR A CA 1
ATOM 975 C C . TYR A 1 123 ? 3.492 6.064 -23.062 1.00 96.62 123 TYR A C 1
ATOM 977 O O . TYR A 1 123 ? 2.704 6.022 -24.001 1.00 96.62 123 TYR A O 1
ATOM 985 N N . TYR A 1 124 ? 3.405 7.007 -22.120 1.00 94.19 124 TYR A N 1
ATOM 986 C CA . TYR A 1 124 ? 2.408 8.080 -22.163 1.00 94.19 124 TYR A CA 1
ATOM 987 C C . TYR A 1 124 ? 2.468 8.856 -23.489 1.00 94.19 124 TYR A C 1
ATOM 989 O O . TYR A 1 124 ? 1.457 9.011 -24.170 1.00 94.19 124 TYR A O 1
ATOM 997 N N . LEU A 1 125 ? 3.657 9.291 -23.921 1.00 92.88 125 LEU A N 1
ATOM 998 C CA . LEU A 1 125 ? 3.816 9.992 -25.203 1.00 92.88 125 LEU A CA 1
ATOM 999 C C . LEU A 1 125 ? 3.428 9.127 -26.412 1.00 92.88 125 LEU A C 1
ATOM 1001 O O . LEU A 1 125 ? 2.977 9.662 -27.427 1.00 92.88 125 LEU A O 1
ATOM 1005 N N . TYR A 1 126 ? 3.619 7.810 -26.318 1.00 95.31 126 TYR A N 1
ATOM 1006 C CA . TYR A 1 126 ? 3.162 6.855 -27.323 1.00 95.31 126 TYR A CA 1
ATOM 1007 C C . TYR A 1 126 ? 1.633 6.770 -27.369 1.00 95.31 126 TYR A C 1
ATOM 1009 O O . TYR A 1 126 ? 1.066 6.865 -28.455 1.00 95.31 126 TYR A O 1
ATOM 1017 N N . GLU A 1 127 ? 0.960 6.685 -26.218 1.00 93.88 127 GLU A N 1
ATOM 1018 C CA . GLU A 1 127 ? -0.509 6.700 -26.140 1.00 93.88 127 GLU A CA 1
ATOM 1019 C C . GLU A 1 127 ? -1.096 8.007 -26.692 1.00 93.88 127 GLU A C 1
ATOM 1021 O O . GLU A 1 127 ? -2.116 7.991 -27.379 1.00 93.88 127 GLU A O 1
ATOM 1026 N N . GLN A 1 128 ? -0.397 9.127 -26.483 1.00 88.50 128 GLN A N 1
ATOM 1027 C CA . GLN A 1 128 ? -0.735 10.431 -27.064 1.00 88.50 128 GLN A CA 1
ATOM 1028 C C . GLN A 1 128 ? -0.341 10.578 -28.549 1.00 88.50 128 GLN A C 1
ATOM 1030 O O . GLN A 1 128 ? -0.545 11.641 -29.131 1.00 88.50 128 GLN A O 1
ATOM 1035 N N . LYS A 1 129 ? 0.243 9.545 -29.176 1.00 90.31 129 LYS A N 1
ATOM 1036 C CA . LYS A 1 129 ? 0.712 9.529 -30.578 1.00 90.31 129 LYS A CA 1
ATOM 1037 C C . LYS A 1 129 ? 1.755 10.601 -30.944 1.00 90.31 129 LYS A C 1
ATOM 1039 O O . LYS A 1 129 ? 1.903 10.951 -32.113 1.00 90.31 129 LYS A O 1
ATOM 1044 N N . ILE A 1 130 ? 2.513 11.101 -29.969 1.00 90.81 130 ILE A N 1
ATOM 1045 C CA . ILE A 1 130 ? 3.547 12.141 -30.166 1.00 90.81 130 ILE A CA 1
ATOM 1046 C C . ILE A 1 130 ? 4.975 11.633 -29.945 1.00 90.81 130 ILE A C 1
ATOM 1048 O O . ILE A 1 130 ? 5.945 12.369 -30.151 1.00 90.81 130 ILE A O 1
ATOM 1052 N N . LEU A 1 131 ? 5.143 10.375 -29.532 1.00 94.06 131 LEU A N 1
ATOM 1053 C CA . LEU A 1 131 ? 6.456 9.744 -29.440 1.00 94.06 131 LEU A CA 1
ATOM 1054 C C . LEU A 1 131 ? 7.015 9.460 -30.840 1.00 94.06 131 LEU A C 1
ATOM 1056 O O . LEU A 1 131 ? 6.404 8.745 -31.627 1.00 94.06 131 LEU A O 1
ATOM 1060 N N . LYS A 1 132 ? 8.214 9.968 -31.124 1.00 94.12 132 LYS A N 1
ATOM 1061 C CA . LYS A 1 132 ? 8.953 9.681 -32.361 1.00 94.12 132 LYS A CA 1
ATOM 1062 C C . LYS A 1 132 ? 9.968 8.565 -32.180 1.00 94.12 132 LYS A C 1
ATOM 1064 O O . LYS A 1 132 ? 10.103 7.697 -33.037 1.00 94.12 132 LYS A O 1
ATOM 1069 N N . GLN A 1 133 ? 10.739 8.651 -31.104 1.00 95.75 133 GLN A N 1
ATOM 1070 C CA . GLN A 1 133 ? 11.897 7.800 -30.888 1.00 95.75 133 GLN A CA 1
ATOM 1071 C C . GLN A 1 133 ? 12.243 7.740 -29.404 1.00 95.75 133 GLN A C 1
ATOM 1073 O O . GLN A 1 133 ? 12.080 8.723 -28.678 1.00 95.75 133 GLN A O 1
ATOM 1078 N N . THR A 1 134 ? 12.774 6.600 -28.980 1.00 97.00 134 THR A N 1
ATOM 1079 C CA . THR A 1 134 ? 13.396 6.418 -27.671 1.00 97.00 134 THR A CA 1
ATOM 1080 C C . THR A 1 134 ? 14.862 6.029 -27.838 1.00 97.00 134 THR A C 1
ATOM 1082 O O . THR A 1 134 ? 15.217 5.298 -28.760 1.00 97.00 134 THR A O 1
ATOM 1085 N N . ILE A 1 135 ? 15.723 6.531 -26.958 1.00 95.38 135 ILE A N 1
ATOM 1086 C CA . ILE A 1 135 ? 17.155 6.222 -26.927 1.00 95.38 135 ILE A CA 1
ATOM 1087 C C . ILE A 1 135 ? 17.492 5.800 -25.502 1.00 95.38 135 ILE A C 1
ATOM 1089 O O . ILE A 1 135 ? 17.233 6.561 -24.566 1.00 95.38 135 ILE A O 1
ATOM 1093 N N . SER A 1 136 ? 18.033 4.597 -25.322 1.00 93.56 136 SER A N 1
ATOM 1094 C CA . SER A 1 136 ? 18.403 4.109 -23.995 1.00 93.56 136 SER A CA 1
ATOM 1095 C C . SER A 1 136 ? 19.548 3.096 -24.023 1.00 93.56 136 SER A C 1
ATOM 1097 O O . SER A 1 136 ? 20.186 2.908 -25.050 1.00 93.56 136 SER A O 1
ATOM 1099 N N . GLY A 1 137 ? 19.880 2.518 -22.870 1.00 89.50 137 GLY A N 1
ATOM 1100 C CA . GLY A 1 137 ? 20.987 1.586 -22.709 1.00 89.50 137 GLY A CA 1
ATOM 1101 C C . GLY A 1 137 ? 20.743 0.262 -23.411 1.00 89.50 137 GLY A C 1
ATOM 1102 O O . GLY A 1 137 ? 19.621 -0.065 -23.798 1.00 89.50 137 GLY A O 1
ATOM 1103 N N . LYS A 1 138 ? 21.818 -0.505 -23.550 1.00 89.94 138 LYS A N 1
ATOM 1104 C CA . LYS A 1 138 ? 21.790 -1.863 -24.083 1.00 89.94 138 LYS A CA 1
ATOM 1105 C C . LYS A 1 138 ? 20.699 -2.718 -23.433 1.00 89.94 138 LYS A C 1
ATOM 1107 O O . LYS A 1 138 ? 20.475 -2.625 -22.225 1.00 89.94 138 LYS A O 1
ATOM 1112 N N . ASP A 1 139 ? 20.065 -3.559 -24.247 1.00 91.00 139 ASP A N 1
ATOM 1113 C CA . ASP A 1 139 ? 19.006 -4.485 -23.843 1.00 91.00 139 ASP A CA 1
ATOM 1114 C C . ASP A 1 139 ? 17.791 -3.815 -23.179 1.00 91.00 139 ASP A C 1
ATOM 1116 O O . ASP A 1 139 ? 17.210 -4.308 -22.220 1.00 91.00 139 ASP A O 1
ATOM 1120 N N . THR A 1 140 ? 17.376 -2.653 -23.665 1.00 94.00 140 THR A N 1
ATOM 1121 C CA . THR A 1 140 ? 16.128 -2.015 -23.218 1.00 94.00 140 THR A CA 1
ATOM 1122 C C . THR A 1 140 ? 15.027 -2.074 -24.265 1.00 94.00 140 THR A C 1
ATOM 1124 O O . THR A 1 140 ? 13.859 -1.867 -23.929 1.00 94.00 140 THR A O 1
ATOM 1127 N N . LYS A 1 141 ? 15.333 -2.480 -25.501 1.00 95.56 141 LYS A N 1
ATOM 1128 C CA . LYS A 1 141 ? 14.354 -2.715 -26.566 1.00 95.56 141 LYS A CA 1
ATOM 1129 C C . LYS A 1 141 ? 13.164 -3.577 -26.125 1.00 95.56 141 LYS A C 1
ATOM 1131 O O . LYS A 1 141 ? 12.044 -3.205 -26.481 1.00 95.56 141 LYS A O 1
ATOM 1136 N N . PRO A 1 142 ? 13.331 -4.653 -25.325 1.00 96.56 142 PRO A N 1
ATOM 1137 C CA . PRO A 1 142 ? 12.194 -5.436 -24.835 1.00 96.56 142 PRO A CA 1
ATOM 1138 C C . PRO A 1 142 ? 11.212 -4.634 -23.962 1.00 96.56 142 PRO A C 1
ATOM 1140 O O . PRO A 1 142 ? 10.022 -4.948 -23.922 1.00 96.56 142 PRO A O 1
ATOM 1143 N N . LEU A 1 143 ? 11.684 -3.589 -23.278 1.00 97.44 143 LEU A N 1
ATOM 1144 C CA . LEU A 1 143 ? 10.868 -2.720 -22.424 1.00 97.44 143 LEU A CA 1
ATOM 1145 C C . LEU A 1 143 ? 10.152 -1.635 -23.244 1.00 97.44 143 LEU A C 1
ATOM 1147 O O . LEU A 1 143 ? 9.010 -1.290 -22.950 1.00 97.44 143 LEU A O 1
ATOM 1151 N N . TYR A 1 144 ? 10.789 -1.145 -24.313 1.00 97.75 144 TYR A N 1
ATOM 1152 C CA . TYR A 1 144 ? 10.251 -0.128 -25.229 1.00 97.75 144 TYR A CA 1
ATOM 1153 C C . TYR A 1 144 ? 9.572 -0.723 -26.471 1.00 97.75 144 TYR A C 1
ATOM 1155 O O . TYR A 1 144 ? 9.629 -0.129 -27.547 1.00 97.75 144 TYR A O 1
ATOM 1163 N N . PHE A 1 145 ? 8.901 -1.873 -26.345 1.00 96.81 145 PHE A N 1
ATOM 1164 C CA . PHE A 1 145 ? 8.255 -2.575 -27.468 1.00 96.81 145 PHE A CA 1
ATOM 1165 C C . PHE A 1 145 ? 7.262 -1.710 -28.274 1.00 96.81 145 PHE A C 1
ATOM 1167 O O . PHE A 1 145 ? 6.970 -1.998 -29.430 1.00 96.81 145 PHE A O 1
ATOM 1174 N N . PHE A 1 146 ? 6.732 -0.659 -27.650 1.00 97.50 146 PHE A N 1
ATOM 1175 C CA . PHE A 1 146 ? 5.783 0.291 -28.223 1.00 97.50 146 PHE A CA 1
ATOM 1176 C C . PHE A 1 146 ? 6.451 1.427 -29.015 1.00 97.50 146 PHE A C 1
ATOM 1178 O O . PHE A 1 146 ? 5.782 2.134 -29.765 1.00 97.50 146 PHE A O 1
ATOM 1185 N N . SER A 1 147 ? 7.753 1.656 -28.826 1.00 97.44 147 SER A N 1
ATOM 1186 C CA . SER A 1 147 ? 8.442 2.796 -29.426 1.00 97.44 147 SER A CA 1
ATOM 1187 C C . SER A 1 147 ? 8.525 2.648 -30.950 1.00 97.44 147 SER A C 1
ATOM 1189 O O . SER A 1 147 ? 9.019 1.622 -31.423 1.00 97.44 147 SER A O 1
ATOM 1191 N N . PRO A 1 148 ? 8.127 3.665 -31.743 1.00 95.00 148 PRO A N 1
ATOM 1192 C CA . PRO A 1 148 ? 8.230 3.604 -33.205 1.00 95.00 148 PRO A CA 1
ATOM 1193 C C . PRO A 1 148 ? 9.668 3.429 -33.712 1.00 95.00 148 PRO A C 1
ATOM 1195 O O . PRO A 1 148 ? 9.903 2.857 -34.774 1.00 95.00 148 PRO A O 1
ATOM 1198 N N . SER A 1 149 ? 10.640 3.933 -32.951 1.00 96.38 149 SER A N 1
ATOM 1199 C CA . SER A 1 149 ? 12.069 3.774 -33.203 1.00 96.38 149 SER A CA 1
ATOM 1200 C C . SER A 1 149 ? 12.789 3.732 -31.862 1.00 96.38 149 SER A C 1
ATOM 1202 O O . SER A 1 149 ? 12.727 4.695 -31.101 1.00 96.38 149 SER A O 1
ATOM 1204 N N . HIS A 1 150 ? 13.473 2.631 -31.565 1.00 97.50 150 HIS A N 1
ATOM 1205 C CA . HIS A 1 150 ? 14.281 2.502 -30.357 1.00 97.50 150 HIS A CA 1
ATOM 1206 C C . HIS A 1 150 ? 15.754 2.322 -30.719 1.00 97.50 150 HIS A C 1
ATOM 1208 O O . HIS A 1 150 ? 16.086 1.439 -31.512 1.00 97.50 150 HIS A O 1
ATOM 1214 N N . ILE A 1 151 ? 16.618 3.162 -30.151 1.00 97.19 151 ILE A N 1
ATOM 1215 C CA . ILE A 1 151 ? 18.073 3.086 -30.302 1.00 97.19 151 ILE A CA 1
ATOM 1216 C C . ILE A 1 151 ? 18.677 2.662 -28.967 1.00 97.19 151 ILE A C 1
ATOM 1218 O O . ILE A 1 151 ? 18.452 3.316 -27.948 1.00 97.19 151 ILE A O 1
ATOM 1222 N N . GLU A 1 152 ? 19.480 1.603 -29.001 1.00 94.69 152 GLU A N 1
ATOM 1223 C CA . GLU A 1 152 ? 20.258 1.149 -27.853 1.00 94.69 152 GLU A CA 1
ATOM 1224 C C . GLU A 1 152 ? 21.691 1.676 -27.917 1.00 94.69 152 GLU A C 1
ATOM 1226 O O . GLU A 1 152 ? 22.322 1.727 -28.975 1.00 94.69 152 GLU A O 1
ATOM 1231 N N . LEU A 1 153 ? 22.196 2.066 -26.757 1.00 91.88 153 LEU A N 1
ATOM 1232 C CA . LEU A 1 153 ? 23.528 2.592 -26.546 1.00 91.88 153 LEU A CA 1
ATOM 1233 C C . LEU A 1 153 ? 24.404 1.547 -25.847 1.00 91.88 153 LEU A C 1
ATOM 1235 O O . LEU A 1 153 ? 24.021 0.989 -24.821 1.00 91.88 153 LEU A O 1
ATOM 1239 N N . GLU A 1 154 ? 25.613 1.334 -26.367 1.00 86.56 154 GLU A N 1
ATOM 1240 C CA . GLU A 1 154 ? 26.592 0.382 -25.812 1.00 86.56 154 GLU A CA 1
ATOM 1241 C C . GLU A 1 154 ? 27.318 0.907 -24.555 1.00 86.56 154 GLU A C 1
ATOM 1243 O O . GLU A 1 154 ? 28.133 0.198 -23.968 1.00 86.56 154 GLU A O 1
ATOM 1248 N N . GLN A 1 155 ? 27.063 2.151 -24.131 1.00 85.75 155 GLN A N 1
ATOM 1249 C CA . GLN A 1 155 ? 27.719 2.719 -22.950 1.00 85.75 155 GLN A CA 1
ATOM 1250 C C . GLN A 1 155 ? 27.130 2.169 -21.639 1.00 85.75 155 GLN A C 1
ATOM 1252 O O . GLN A 1 155 ? 25.927 1.923 -21.537 1.00 85.75 155 GLN A O 1
ATOM 1257 N N . LYS A 1 156 ? 27.987 2.023 -20.617 1.00 83.25 156 LYS A N 1
ATOM 1258 C CA . LYS A 1 156 ? 27.595 1.619 -19.257 1.00 83.25 156 LYS A CA 1
ATOM 1259 C C . LYS A 1 156 ? 26.671 2.671 -18.624 1.00 83.25 156 LYS A C 1
ATOM 1261 O O . LYS A 1 156 ? 26.795 3.869 -18.896 1.00 83.25 156 LYS A O 1
ATOM 1266 N N . ARG A 1 157 ? 25.748 2.217 -17.775 1.00 86.56 157 ARG A N 1
ATOM 1267 C CA . ARG A 1 157 ? 24.912 3.093 -16.944 1.00 86.56 157 ARG A CA 1
ATOM 1268 C C . ARG A 1 157 ? 25.759 3.729 -15.852 1.00 86.56 157 ARG A C 1
ATOM 1270 O O . ARG A 1 157 ? 26.717 3.124 -15.393 1.00 86.56 157 ARG A O 1
ATOM 1277 N N . SER A 1 158 ? 25.374 4.921 -15.410 1.00 84.81 158 SER A N 1
ATOM 1278 C CA . SER A 1 158 ? 26.025 5.553 -14.263 1.00 84.81 158 SER A CA 1
ATOM 1279 C C . SER A 1 158 ? 25.022 6.271 -13.384 1.00 84.81 158 SER A C 1
ATOM 1281 O O . SER A 1 158 ? 24.174 7.024 -13.876 1.00 84.81 158 SER A O 1
ATOM 1283 N N . TRP A 1 159 ? 25.162 6.100 -12.068 1.00 79.50 159 TRP A N 1
ATOM 1284 C CA . TRP A 1 159 ? 24.380 6.859 -11.095 1.00 79.50 159 TRP A CA 1
ATOM 1285 C C . TRP A 1 159 ? 24.586 8.375 -11.254 1.00 79.50 159 TRP A C 1
ATOM 1287 O O . TRP A 1 159 ? 23.642 9.155 -11.125 1.00 79.50 159 TRP A O 1
ATOM 1297 N N . SER A 1 160 ? 25.787 8.807 -11.655 1.00 83.69 160 SER A N 1
ATOM 1298 C CA . SER A 1 160 ? 26.096 10.224 -11.899 1.00 83.69 160 SER A CA 1
ATOM 1299 C C . SER A 1 160 ? 25.211 10.872 -12.978 1.00 83.69 160 SER A C 1
ATOM 1301 O O . SER A 1 160 ? 24.995 12.086 -12.971 1.00 83.69 160 SER A O 1
ATOM 1303 N N . ASN A 1 161 ? 24.633 10.076 -13.886 1.00 86.25 161 ASN A N 1
ATOM 1304 C CA . ASN A 1 161 ? 23.734 10.581 -14.920 1.00 86.25 161 ASN A CA 1
ATOM 1305 C C . ASN A 1 161 ? 22.345 10.958 -14.386 1.00 86.25 161 ASN A C 1
ATOM 1307 O O . ASN A 1 161 ? 21.621 11.679 -15.073 1.00 86.25 161 ASN A O 1
ATOM 1311 N N . VAL A 1 162 ? 21.975 10.553 -13.164 1.00 81.06 162 VAL A N 1
ATOM 1312 C CA . VAL A 1 162 ? 20.705 10.959 -12.536 1.00 81.06 162 VAL A CA 1
ATOM 1313 C C . VAL A 1 162 ? 20.614 12.484 -12.425 1.00 81.06 162 VAL A C 1
ATOM 1315 O O . VAL A 1 162 ? 19.554 13.052 -12.681 1.00 81.06 162 VAL A O 1
ATOM 1318 N N . GLN A 1 163 ? 21.725 13.170 -12.134 1.00 79.44 163 GLN A N 1
ATOM 1319 C CA . GLN A 1 163 ? 21.756 14.634 -12.080 1.00 79.44 163 GLN A CA 1
ATOM 1320 C C . GLN A 1 163 ? 21.473 15.264 -13.454 1.00 79.44 163 GLN A C 1
ATOM 1322 O O . GLN A 1 163 ? 20.645 16.166 -13.565 1.00 79.44 163 GLN A O 1
ATOM 1327 N N . LYS A 1 164 ? 22.085 14.738 -14.521 1.00 77.88 164 LYS A 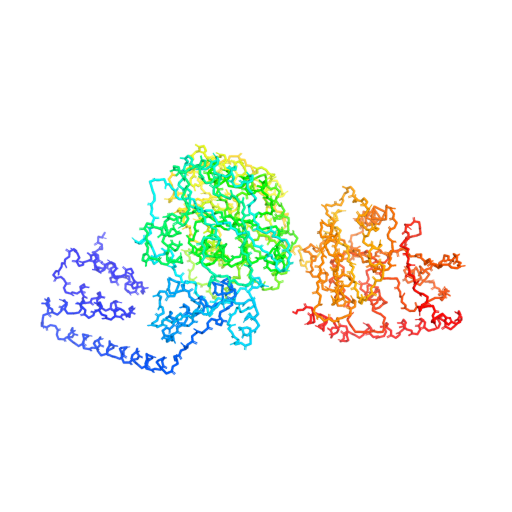N 1
ATOM 1328 C CA . LYS A 1 164 ? 21.823 15.195 -15.899 1.00 77.88 164 LYS A CA 1
ATOM 1329 C C . LYS A 1 164 ? 20.365 14.962 -16.294 1.00 77.88 164 LYS A C 1
ATOM 1331 O O . LYS A 1 164 ? 19.750 15.790 -16.963 1.00 77.88 164 LYS A O 1
ATOM 1336 N N . LEU A 1 165 ? 19.792 13.842 -15.854 1.00 76.00 165 LEU A N 1
ATOM 1337 C CA . LEU A 1 165 ? 18.388 13.536 -16.090 1.00 76.00 165 LEU A CA 1
ATOM 1338 C C . LEU A 1 165 ? 17.466 14.520 -15.350 1.00 76.00 165 LEU A C 1
ATOM 1340 O O . LEU A 1 165 ? 16.483 14.987 -15.921 1.00 76.00 165 LEU A O 1
ATOM 1344 N N . GLN A 1 166 ? 17.812 14.925 -14.127 1.00 74.00 166 GLN A N 1
ATOM 1345 C CA . GLN A 1 166 ? 17.093 15.972 -13.385 1.00 74.00 166 GLN A CA 1
ATOM 1346 C C . GLN A 1 166 ? 17.129 17.329 -14.102 1.00 74.00 166 GLN A C 1
ATOM 1348 O O . GLN A 1 166 ? 16.106 18.011 -14.180 1.00 74.00 166 GLN A O 1
ATOM 1353 N N . GLU A 1 167 ? 18.262 17.695 -14.701 1.00 73.81 167 GLU A N 1
ATOM 1354 C CA . GLU A 1 167 ? 18.407 18.938 -15.474 1.00 73.81 167 GLU A CA 1
ATOM 1355 C C . GLU A 1 167 ? 17.532 18.961 -16.740 1.00 73.81 167 GLU A C 1
ATOM 1357 O O . GLU A 1 167 ? 17.074 20.024 -17.163 1.00 73.81 167 GLU A O 1
ATOM 1362 N N . SER A 1 168 ? 17.227 17.790 -17.309 1.00 67.44 168 SER A N 1
ATOM 1363 C CA . SER A 1 168 ? 16.396 17.655 -18.514 1.00 67.44 168 SER A CA 1
ATOM 1364 C C . SER A 1 168 ? 14.882 17.834 -18.291 1.00 67.44 168 SER A C 1
ATOM 1366 O O . SER A 1 168 ? 14.116 17.815 -19.254 1.00 67.44 168 SER A O 1
ATOM 1368 N N . ARG A 1 169 ? 14.444 18.084 -17.044 1.00 68.19 169 ARG A N 1
ATOM 1369 C CA . ARG A 1 169 ? 13.048 18.384 -16.655 1.00 68.19 169 ARG A CA 1
ATOM 1370 C C . ARG A 1 169 ? 12.018 17.313 -17.054 1.00 68.19 169 ARG A C 1
ATOM 1372 O O . ARG A 1 169 ? 10.871 17.647 -17.359 1.00 68.19 169 ARG A O 1
ATOM 1379 N N . PHE A 1 170 ? 12.393 16.032 -17.039 1.00 74.88 170 PHE A N 1
ATOM 1380 C CA . PHE A 1 170 ? 11.409 14.952 -17.173 1.00 74.88 170 PHE A CA 1
ATOM 1381 C C . PHE A 1 170 ? 10.385 14.986 -16.023 1.00 74.88 170 PHE A C 1
ATOM 1383 O O . PHE A 1 170 ? 10.760 15.267 -14.878 1.00 74.88 170 PHE A O 1
ATOM 1390 N N . PRO A 1 171 ? 9.102 14.670 -16.289 1.00 76.12 171 PRO A N 1
ATOM 1391 C CA . PRO A 1 171 ? 8.131 14.442 -15.226 1.00 76.12 171 PRO A CA 1
ATOM 1392 C C . PRO A 1 171 ? 8.620 13.360 -14.254 1.00 76.12 171 PRO A C 1
ATOM 1394 O O . PRO A 1 171 ? 9.278 12.400 -14.659 1.00 76.12 171 PRO A O 1
ATOM 1397 N N . ASN A 1 172 ? 8.280 13.500 -12.970 1.00 78.69 172 ASN A N 1
ATOM 1398 C CA . ASN A 1 172 ? 8.568 12.500 -11.931 1.00 78.69 172 ASN A CA 1
ATOM 1399 C C . ASN A 1 172 ? 10.047 12.134 -11.742 1.00 78.69 172 ASN A C 1
ATOM 1401 O O . ASN A 1 172 ? 10.354 11.077 -11.197 1.00 78.69 172 ASN A O 1
ATOM 1405 N N . ILE A 1 173 ? 10.974 13.004 -12.150 1.00 77.62 173 ILE A N 1
ATOM 1406 C CA . ILE A 1 173 ? 12.405 12.698 -12.072 1.00 77.62 173 ILE A CA 1
ATOM 1407 C C . ILE A 1 173 ? 12.937 12.576 -10.633 1.00 77.62 173 ILE A C 1
ATOM 1409 O O . ILE A 1 173 ? 13.931 11.900 -10.364 1.00 77.62 173 ILE A O 1
ATOM 1413 N N . HIS A 1 174 ? 12.248 13.194 -9.676 1.00 78.81 174 HIS A N 1
ATOM 1414 C CA . HIS A 1 174 ? 12.504 13.017 -8.251 1.00 78.81 174 HIS A CA 1
ATOM 1415 C C . HIS A 1 174 ? 11.729 11.804 -7.719 1.00 78.81 174 HIS A C 1
ATOM 1417 O O . HIS A 1 174 ? 10.758 11.953 -6.989 1.00 78.81 174 HIS A O 1
ATOM 1423 N N . ILE A 1 175 ? 12.170 10.596 -8.080 1.00 76.62 175 ILE A N 1
ATOM 1424 C CA . ILE A 1 175 ? 11.443 9.338 -7.815 1.00 76.62 175 ILE A CA 1
ATOM 1425 C C . ILE A 1 175 ? 11.224 9.027 -6.325 1.00 76.62 175 ILE A C 1
ATOM 1427 O O . ILE A 1 175 ? 10.256 8.361 -5.967 1.00 76.62 175 ILE A O 1
ATOM 1431 N N . HIS A 1 176 ? 12.098 9.519 -5.439 1.00 80.69 176 HIS A N 1
ATOM 1432 C CA . HIS A 1 176 ? 11.978 9.338 -3.989 1.00 80.69 176 HIS A CA 1
ATOM 1433 C C . HIS A 1 176 ? 11.017 10.368 -3.394 1.00 80.69 176 HIS A C 1
ATOM 1435 O O . HIS A 1 176 ? 11.364 11.145 -2.502 1.00 80.69 176 HIS A O 1
ATOM 1441 N N . GLN A 1 177 ? 9.811 10.373 -3.937 1.00 73.25 177 GLN A N 1
ATOM 1442 C CA . GLN A 1 177 ? 8.693 11.171 -3.488 1.00 73.25 177 GLN A CA 1
ATOM 1443 C C . GLN A 1 177 ? 7.480 10.271 -3.324 1.00 73.25 177 GLN A C 1
ATOM 1445 O O . GLN A 1 177 ? 7.387 9.180 -3.899 1.00 73.25 177 GLN A O 1
ATOM 1450 N N . ARG A 1 178 ? 6.539 10.753 -2.523 1.00 67.75 178 ARG A N 1
ATOM 1451 C CA . ARG A 1 178 ? 5.389 9.958 -2.135 1.00 67.75 178 ARG A CA 1
ATOM 1452 C C . ARG A 1 178 ? 4.436 9.679 -3.269 1.00 67.75 178 ARG A C 1
ATOM 1454 O O . ARG A 1 178 ? 4.020 8.547 -3.434 1.00 67.75 178 ARG A O 1
ATOM 1461 N N . GLN A 1 179 ? 4.086 10.686 -4.048 1.00 73.19 179 GLN A N 1
ATOM 1462 C CA . GLN A 1 179 ? 3.192 10.520 -5.183 1.00 73.19 179 GLN A CA 1
ATOM 1463 C C . GLN A 1 179 ? 3.902 11.000 -6.435 1.00 73.19 179 GLN A C 1
ATOM 1465 O O . GLN A 1 179 ? 4.546 12.047 -6.430 1.00 73.19 179 GLN A O 1
ATOM 1470 N N . LEU A 1 180 ? 3.798 10.201 -7.488 1.00 78.88 180 LEU A N 1
ATOM 1471 C CA . LEU A 1 180 ? 4.176 10.614 -8.830 1.00 78.88 180 LEU A CA 1
ATOM 1472 C C . LEU A 1 180 ? 2.974 11.317 -9.470 1.00 78.88 180 LEU A C 1
ATOM 1474 O O . LEU A 1 180 ? 1.828 10.960 -9.192 1.00 78.88 180 LEU A O 1
ATOM 1478 N N . ASP A 1 181 ? 3.229 12.312 -10.312 1.00 77.19 181 ASP A N 1
ATOM 1479 C CA . ASP A 1 181 ? 2.212 12.918 -11.164 1.00 77.19 181 ASP A CA 1
ATOM 1480 C C . ASP A 1 181 ? 1.891 11.958 -12.311 1.00 77.19 181 ASP A C 1
ATOM 1482 O O . ASP A 1 181 ? 2.714 11.735 -13.199 1.00 77.19 181 ASP A O 1
ATOM 1486 N N . TRP A 1 182 ? 0.699 11.371 -12.282 1.00 80.19 182 TRP A N 1
ATOM 1487 C CA . TRP A 1 182 ? 0.261 10.406 -13.288 1.00 80.19 182 TRP A CA 1
ATOM 1488 C C . TRP A 1 182 ? -0.386 11.057 -14.514 1.00 80.19 182 TRP A C 1
ATOM 1490 O O . TRP A 1 182 ? -0.672 10.364 -15.483 1.00 80.19 182 TRP A O 1
ATOM 1500 N N . ASN A 1 183 ? -0.571 12.382 -14.531 1.00 79.94 183 ASN A N 1
ATOM 1501 C CA . ASN A 1 183 ? -1.219 13.067 -15.656 1.00 79.94 183 ASN A CA 1
ATOM 1502 C C . ASN A 1 183 ? -0.392 13.014 -16.946 1.00 79.94 183 ASN A C 1
ATOM 1504 O O . ASN A 1 183 ? -0.934 13.139 -18.040 1.00 79.94 183 ASN A O 1
ATOM 1508 N N . LEU A 1 184 ? 0.926 12.851 -16.820 1.00 82.88 184 LEU A N 1
ATOM 1509 C CA . LEU A 1 184 ? 1.867 12.764 -17.938 1.00 82.88 184 LEU A CA 1
ATOM 1510 C C . LEU A 1 184 ? 2.571 11.404 -17.978 1.00 82.88 184 LEU A C 1
ATOM 1512 O O . LEU A 1 184 ? 3.718 11.316 -18.416 1.00 82.88 184 LEU A O 1
ATOM 1516 N N . PHE A 1 185 ? 1.943 10.363 -17.431 1.00 88.50 185 PHE A N 1
ATOM 1517 C CA . PHE A 1 185 ? 2.658 9.165 -17.025 1.00 88.50 185 PHE A CA 1
ATOM 1518 C C . PHE A 1 185 ? 1.779 7.920 -17.107 1.00 88.50 185 PHE A C 1
ATOM 1520 O O . PHE A 1 185 ? 0.781 7.819 -16.402 1.00 88.50 185 PHE A O 1
ATOM 1527 N N . SER A 1 186 ? 2.191 6.940 -17.911 1.00 90.56 186 SER A N 1
ATOM 1528 C CA . SER A 1 186 ? 1.414 5.716 -18.115 1.00 90.56 186 SER A CA 1
ATOM 1529 C C . SER A 1 186 ? 2.353 4.509 -18.126 1.00 90.56 186 SER A C 1
ATOM 1531 O O . SER A 1 186 ? 3.276 4.476 -18.937 1.00 90.56 186 SER A O 1
ATOM 1533 N N . PRO A 1 187 ? 2.185 3.509 -17.247 1.00 92.62 187 PRO A N 1
ATOM 1534 C CA . PRO A 1 187 ? 3.045 2.331 -17.253 1.00 92.62 187 PRO A CA 1
ATOM 1535 C C . PRO A 1 187 ? 2.765 1.455 -18.484 1.00 92.62 187 PRO A C 1
ATOM 1537 O O . PRO A 1 187 ? 1.604 1.120 -18.730 1.00 92.62 187 PRO A O 1
ATOM 1540 N N . PRO A 1 188 ? 3.789 1.037 -19.257 1.00 95.81 188 PRO A N 1
ATOM 1541 C CA . PRO A 1 188 ? 3.568 0.118 -20.366 1.00 95.81 188 PRO A CA 1
ATOM 1542 C C . PRO A 1 188 ? 3.028 -1.235 -19.870 1.00 95.81 188 PRO A C 1
ATOM 1544 O O . PRO A 1 188 ? 3.522 -1.769 -18.872 1.00 95.81 188 PRO A O 1
ATOM 1547 N N . PRO A 1 189 ? 2.067 -1.853 -20.581 1.00 95.75 189 PRO A N 1
ATOM 1548 C CA . PRO A 1 189 ? 1.422 -3.096 -20.165 1.00 95.75 189 PRO A CA 1
ATOM 1549 C C . PRO A 1 189 ? 2.296 -4.326 -20.477 1.00 95.75 189 PRO A C 1
ATOM 1551 O O . PRO A 1 189 ? 1.906 -5.200 -21.257 1.00 95.75 189 PRO A O 1
ATOM 1554 N N . LEU A 1 190 ? 3.484 -4.406 -19.864 1.00 97.06 190 LEU A N 1
ATOM 1555 C CA . LEU A 1 190 ? 4.507 -5.423 -20.146 1.00 97.06 190 LEU A CA 1
ATOM 1556 C C . LEU A 1 190 ? 3.960 -6.853 -20.037 1.00 97.06 190 LEU A C 1
ATOM 1558 O O . LEU A 1 190 ? 4.113 -7.639 -20.971 1.00 97.06 190 LEU A O 1
ATOM 1562 N N . LYS A 1 191 ? 3.241 -7.187 -18.957 1.00 95.56 191 LYS A N 1
ATOM 1563 C CA . LYS A 1 191 ? 2.652 -8.529 -18.796 1.00 95.56 191 LYS A CA 1
ATOM 1564 C C . LYS A 1 191 ? 1.706 -8.908 -19.927 1.00 95.56 191 LYS A C 1
ATOM 1566 O O . LYS A 1 191 ? 1.793 -10.018 -20.440 1.00 95.56 191 LYS A O 1
ATOM 1571 N N . LYS A 1 192 ? 0.827 -7.988 -20.335 1.00 95.88 192 LYS A N 1
ATOM 1572 C CA . LYS A 1 192 ? -0.131 -8.225 -21.423 1.00 95.88 192 LYS A CA 1
ATOM 1573 C C . LYS A 1 192 ? 0.591 -8.443 -22.751 1.00 95.88 192 LYS A C 1
ATOM 1575 O O . LYS A 1 192 ? 0.224 -9.345 -23.494 1.00 95.88 192 LYS A O 1
ATOM 1580 N N . TYR A 1 193 ? 1.624 -7.649 -23.030 1.00 97.31 193 TYR A N 1
ATOM 1581 C CA . TYR A 1 193 ? 2.416 -7.781 -24.252 1.00 97.31 193 TYR A CA 1
ATOM 1582 C C . TYR A 1 193 ? 3.133 -9.141 -24.332 1.00 97.31 193 TYR A C 1
ATOM 1584 O O . TYR A 1 193 ? 3.053 -9.826 -25.349 1.00 97.31 193 TYR A O 1
ATOM 1592 N N . TYR A 1 194 ? 3.761 -9.578 -23.237 1.00 97.81 194 TYR A N 1
ATOM 1593 C CA . TYR A 1 194 ? 4.512 -10.838 -23.184 1.00 97.81 194 TYR A CA 1
ATOM 1594 C C . TYR A 1 194 ? 3.662 -12.078 -22.865 1.00 97.81 194 TYR A C 1
ATOM 1596 O O . TYR A 1 194 ? 4.186 -13.189 -22.858 1.00 97.81 194 TYR A O 1
ATOM 1604 N N . GLN A 1 195 ? 2.351 -11.945 -22.641 1.00 95.50 195 GLN A N 1
ATOM 1605 C CA . GLN A 1 195 ? 1.487 -13.048 -22.199 1.00 95.50 195 GLN A CA 1
ATOM 1606 C C . GLN A 1 195 ? 1.523 -14.264 -23.143 1.00 95.50 195 GLN A C 1
ATOM 1608 O O . GLN A 1 195 ? 1.525 -15.411 -22.685 1.00 95.50 195 GLN A O 1
ATOM 1613 N N . ASN A 1 196 ? 1.582 -14.031 -24.455 1.00 96.25 196 ASN A N 1
ATOM 1614 C CA . ASN A 1 196 ? 1.578 -15.097 -25.463 1.00 96.25 196 ASN A CA 1
ATOM 1615 C C . ASN A 1 196 ? 2.951 -15.757 -25.647 1.00 96.25 196 ASN A C 1
ATOM 1617 O O . ASN A 1 196 ? 3.021 -16.924 -26.015 1.00 96.25 196 ASN A O 1
ATOM 1621 N N . THR A 1 197 ? 4.035 -15.035 -25.365 1.00 96.56 197 THR A N 1
ATOM 1622 C CA . THR A 1 197 ? 5.418 -15.536 -25.455 1.00 96.56 197 THR A CA 1
ATOM 1623 C C . THR A 1 197 ? 5.991 -15.922 -24.093 1.00 96.56 197 THR A C 1
ATOM 1625 O O . THR A 1 197 ? 7.180 -16.246 -23.987 1.00 96.56 197 THR A O 1
ATOM 1628 N N . ALA A 1 198 ? 5.148 -15.893 -23.057 1.00 97.06 198 ALA A N 1
ATOM 1629 C CA . ALA A 1 198 ? 5.541 -16.160 -21.691 1.00 97.06 198 ALA A CA 1
ATOM 1630 C C . ALA A 1 198 ? 6.102 -17.575 -21.539 1.00 97.06 198 ALA A C 1
ATOM 1632 O O . ALA A 1 198 ? 5.516 -18.552 -22.018 1.00 97.06 198 ALA A O 1
ATOM 1633 N N . ILE A 1 199 ? 7.229 -17.671 -20.838 1.00 96.81 199 ILE A N 1
ATOM 1634 C CA . ILE A 1 199 ? 7.846 -18.947 -20.482 1.00 96.81 199 ILE A CA 1
ATOM 1635 C C . ILE A 1 199 ? 7.056 -19.510 -19.303 1.00 96.81 199 ILE A C 1
ATOM 1637 O O . ILE A 1 199 ? 6.877 -18.841 -18.286 1.00 96.81 199 ILE A O 1
ATOM 1641 N N . ARG A 1 200 ? 6.543 -20.729 -19.468 1.00 94.75 200 ARG A N 1
ATOM 1642 C CA . ARG A 1 200 ? 5.712 -21.413 -18.477 1.00 94.75 200 ARG A CA 1
ATOM 1643 C C . ARG A 1 200 ? 6.314 -22.765 -18.152 1.00 94.75 200 ARG A C 1
ATOM 1645 O O . ARG A 1 200 ? 6.844 -23.438 -19.032 1.00 94.75 200 ARG A O 1
ATOM 1652 N N . PHE A 1 201 ? 6.171 -23.149 -16.896 1.00 94.50 201 PHE A N 1
ATOM 1653 C CA . PHE A 1 201 ? 6.612 -24.432 -16.378 1.00 94.50 201 PHE A CA 1
ATOM 1654 C C . PHE A 1 201 ? 5.396 -25.282 -16.005 1.00 94.50 201 PHE A C 1
ATOM 1656 O O . PHE A 1 201 ? 4.265 -24.795 -15.975 1.00 94.50 201 PHE A O 1
ATOM 1663 N N . SER A 1 202 ? 5.624 -26.570 -15.757 1.00 93.12 202 SER A N 1
ATOM 1664 C CA . SER A 1 202 ? 4.571 -27.493 -15.320 1.00 93.12 202 SER A CA 1
ATOM 1665 C C . SER A 1 202 ? 4.037 -27.134 -13.930 1.00 93.12 202 SER A C 1
ATOM 1667 O O . SER A 1 202 ? 2.834 -27.230 -13.689 1.00 93.12 202 SER A O 1
ATOM 1669 N N . LYS A 1 203 ? 4.923 -26.692 -13.030 1.00 94.44 203 LYS A N 1
ATOM 1670 C CA . LYS A 1 203 ? 4.578 -26.109 -11.729 1.00 94.44 203 LYS A CA 1
ATOM 1671 C C . LYS A 1 203 ? 4.301 -24.604 -11.864 1.00 94.44 203 LYS A C 1
ATOM 1673 O O . LYS A 1 203 ? 4.871 -23.959 -12.746 1.00 94.44 203 LYS A O 1
ATOM 1678 N N . PRO A 1 204 ? 3.491 -24.009 -10.967 1.00 94.81 204 PRO A N 1
ATOM 1679 C CA . PRO A 1 204 ? 3.418 -22.559 -10.830 1.00 94.81 204 PRO A CA 1
ATOM 1680 C C . PRO A 1 204 ? 4.812 -21.946 -10.644 1.00 94.81 204 PRO A C 1
ATOM 1682 O O . PRO A 1 204 ? 5.627 -22.463 -9.882 1.00 94.81 204 PRO A O 1
ATOM 1685 N N . THR A 1 205 ? 5.080 -20.833 -11.321 1.00 97.06 205 THR A N 1
ATOM 1686 C CA . THR A 1 205 ? 6.379 -20.155 -11.246 1.00 97.06 205 THR A CA 1
ATOM 1687 C C . THR A 1 205 ? 6.480 -19.304 -9.977 1.00 97.06 205 THR A C 1
ATOM 1689 O O . THR A 1 205 ? 5.552 -18.556 -9.655 1.00 97.06 205 THR A O 1
ATOM 1692 N N . LEU A 1 206 ? 7.619 -19.387 -9.288 1.00 97.75 206 LEU A N 1
ATOM 1693 C CA . LEU A 1 206 ? 8.066 -18.435 -8.271 1.00 97.75 206 LEU A CA 1
ATOM 1694 C C . LEU A 1 206 ? 9.388 -17.825 -8.738 1.00 97.75 206 LEU A C 1
ATOM 1696 O O . LEU A 1 206 ? 10.371 -18.536 -8.931 1.00 97.75 206 LEU A O 1
ATOM 1700 N N . VAL A 1 207 ? 9.428 -16.509 -8.909 1.00 98.31 207 VAL A N 1
ATOM 1701 C CA . VAL A 1 207 ? 10.664 -15.806 -9.267 1.00 98.31 207 VAL A CA 1
ATOM 1702 C C . VAL A 1 207 ? 11.321 -15.277 -7.999 1.00 98.31 207 VAL A C 1
ATOM 1704 O O . VAL A 1 207 ? 10.676 -14.592 -7.206 1.00 98.31 207 VAL A O 1
ATOM 1707 N N . ILE A 1 208 ? 12.609 -15.568 -7.819 1.00 97.56 208 ILE A N 1
ATOM 1708 C CA . ILE A 1 208 ? 13.415 -15.027 -6.721 1.00 97.56 208 ILE A CA 1
ATOM 1709 C C . ILE A 1 208 ? 14.550 -14.198 -7.318 1.00 97.56 208 ILE A C 1
ATOM 1711 O O . ILE A 1 208 ? 15.507 -14.747 -7.859 1.00 97.56 208 ILE A O 1
ATOM 1715 N N . CYS A 1 209 ? 14.435 -12.877 -7.203 1.00 95.56 209 CYS A N 1
ATOM 1716 C CA . CYS A 1 209 ? 15.427 -11.905 -7.644 1.00 95.56 209 CYS A CA 1
ATOM 1717 C C . CYS A 1 209 ? 16.277 -11.455 -6.455 1.00 95.56 209 CYS A C 1
ATOM 1719 O O . CYS A 1 209 ? 15.789 -10.731 -5.586 1.00 95.56 209 CYS A O 1
ATOM 1721 N N . ASN A 1 210 ? 17.547 -11.848 -6.424 1.00 92.25 210 ASN A N 1
ATOM 1722 C CA . ASN A 1 210 ? 18.491 -11.422 -5.396 1.00 92.25 210 ASN A CA 1
ATOM 1723 C C . ASN A 1 210 ? 19.531 -10.473 -5.997 1.00 92.25 210 ASN A C 1
ATOM 1725 O O . ASN A 1 210 ? 20.017 -10.698 -7.104 1.00 92.25 210 ASN A O 1
ATOM 1729 N N . ARG A 1 211 ? 19.895 -9.424 -5.259 1.00 87.00 211 ARG A N 1
ATOM 1730 C CA . ARG A 1 211 ? 20.971 -8.499 -5.636 1.00 87.00 211 ARG A CA 1
ATOM 1731 C C . ARG A 1 211 ? 21.968 -8.425 -4.491 1.00 87.00 211 ARG A C 1
ATOM 1733 O O . ARG A 1 211 ? 21.585 -8.072 -3.382 1.00 87.00 211 ARG A O 1
ATOM 1740 N N . TYR A 1 212 ? 23.225 -8.767 -4.761 1.00 85.50 212 TYR A N 1
ATOM 1741 C CA . TYR A 1 212 ? 24.327 -8.647 -3.809 1.00 85.50 212 TYR A CA 1
ATOM 1742 C C . TYR A 1 212 ? 25.452 -7.854 -4.463 1.00 85.50 212 TYR A C 1
ATOM 1744 O O . TYR A 1 212 ? 26.181 -8.371 -5.304 1.00 85.50 212 TYR A O 1
ATOM 1752 N N . ASN A 1 213 ? 25.533 -6.573 -4.134 1.00 80.38 213 ASN A N 1
ATOM 1753 C CA . ASN A 1 213 ? 26.518 -5.640 -4.661 1.00 80.38 213 ASN A CA 1
ATOM 1754 C C . ASN A 1 213 ? 26.835 -4.577 -3.604 1.00 80.38 213 ASN A C 1
ATOM 1756 O O . ASN A 1 213 ? 26.068 -4.385 -2.657 1.00 80.38 213 ASN A O 1
ATOM 1760 N N . SER A 1 214 ? 27.961 -3.885 -3.766 1.00 74.19 214 SER A N 1
ATOM 1761 C CA . SER A 1 214 ? 28.307 -2.751 -2.906 1.00 74.19 214 SER A CA 1
ATOM 1762 C C . SER A 1 214 ? 27.262 -1.641 -3.046 1.00 74.19 214 SER A C 1
ATOM 1764 O O . SER A 1 214 ? 27.015 -1.165 -4.157 1.00 74.19 214 SER A O 1
ATOM 1766 N N . GLU A 1 215 ? 26.672 -1.195 -1.938 1.00 68.31 215 GLU A N 1
ATOM 1767 C CA . GLU A 1 215 ? 25.725 -0.077 -1.932 1.00 68.31 215 GLU A CA 1
ATOM 1768 C C . GLU A 1 215 ? 26.437 1.195 -1.459 1.00 68.31 215 GLU A C 1
ATOM 1770 O O . GLU A 1 215 ? 26.847 1.286 -0.302 1.00 68.31 215 GLU A O 1
ATOM 1775 N N . TRP A 1 216 ? 26.558 2.198 -2.338 1.00 67.38 216 TRP A N 1
ATOM 1776 C CA . TRP A 1 216 ? 27.106 3.524 -2.000 1.00 67.38 216 TRP A CA 1
ATOM 1777 C C . TRP A 1 216 ? 28.507 3.470 -1.367 1.00 67.38 216 TRP A C 1
ATOM 1779 O O . TRP A 1 216 ? 28.744 4.096 -0.334 1.00 67.38 216 TRP A O 1
ATOM 1789 N N . GLU A 1 217 ? 29.412 2.687 -1.966 1.00 66.75 217 GLU A N 1
ATOM 1790 C CA . GLU A 1 217 ? 30.778 2.437 -1.459 1.00 66.75 217 GLU A CA 1
ATOM 1791 C C . GLU A 1 217 ? 30.824 1.754 -0.073 1.00 66.75 217 GLU A C 1
ATOM 1793 O O . GLU A 1 217 ? 31.870 1.708 0.575 1.00 66.75 217 GLU A O 1
ATOM 1798 N N . GLY A 1 218 ? 29.695 1.212 0.394 1.00 67.19 218 GLY A N 1
ATOM 1799 C CA . GLY A 1 218 ? 29.570 0.454 1.635 1.00 67.19 218 GLY A CA 1
ATOM 1800 C C . GLY A 1 218 ? 29.280 -1.032 1.417 1.00 67.19 218 GLY A C 1
ATOM 1801 O O . GLY A 1 218 ? 29.096 -1.508 0.295 1.00 67.19 218 GLY A O 1
ATOM 1802 N N . GLU A 1 219 ? 29.218 -1.761 2.534 1.00 76.44 219 GLU A N 1
ATOM 1803 C CA . GLU A 1 219 ? 28.824 -3.173 2.567 1.00 76.44 219 GLU A CA 1
ATOM 1804 C C . GLU A 1 219 ? 27.429 -3.385 1.953 1.00 76.44 219 GLU A C 1
ATOM 1806 O O . GLU A 1 219 ? 26.571 -2.514 2.106 1.00 76.44 219 GLU A O 1
ATOM 1811 N N . PRO A 1 220 ? 27.153 -4.532 1.310 1.00 79.25 220 PRO A N 1
ATOM 1812 C CA . PRO A 1 220 ? 25.828 -4.838 0.776 1.00 79.25 220 PRO A CA 1
ATOM 1813 C C . PRO A 1 220 ? 24.759 -4.888 1.877 1.00 79.25 220 PRO A C 1
ATOM 1815 O O . PRO A 1 220 ? 24.932 -5.553 2.904 1.00 79.25 220 PRO A O 1
ATOM 1818 N N . ILE A 1 221 ? 23.617 -4.228 1.654 1.00 82.62 221 ILE A N 1
ATOM 1819 C CA . ILE A 1 221 ? 22.567 -4.084 2.677 1.00 82.62 221 ILE A CA 1
ATOM 1820 C C . ILE A 1 221 ? 21.291 -4.843 2.287 1.00 82.62 221 ILE A C 1
ATOM 1822 O O . ILE A 1 221 ? 20.750 -5.586 3.110 1.00 82.62 221 ILE A O 1
ATOM 1826 N N . ASN A 1 222 ? 20.808 -4.711 1.047 1.00 87.81 222 ASN A N 1
ATOM 1827 C CA . ASN A 1 222 ? 19.491 -5.220 0.639 1.00 87.81 222 ASN A CA 1
ATOM 1828 C C . ASN A 1 222 ? 19.540 -6.560 -0.127 1.00 87.81 222 ASN A C 1
ATOM 1830 O O . ASN A 1 222 ? 19.001 -6.685 -1.229 1.00 87.81 222 ASN A O 1
ATOM 1834 N N . TYR A 1 223 ? 20.137 -7.592 0.479 1.00 90.75 223 TYR A N 1
ATOM 1835 C CA . TYR A 1 223 ? 20.273 -8.927 -0.124 1.00 90.75 223 TYR A CA 1
ATOM 1836 C C . TYR A 1 223 ? 19.735 -10.060 0.759 1.00 90.75 223 TYR A C 1
ATOM 1838 O O . TYR A 1 223 ? 19.791 -10.006 1.989 1.00 90.75 223 TYR A O 1
ATOM 1846 N N . ILE A 1 224 ? 19.268 -11.131 0.118 1.00 92.31 224 ILE A N 1
ATOM 1847 C CA . ILE A 1 224 ? 18.875 -12.375 0.783 1.00 92.31 224 ILE A CA 1
ATOM 1848 C C . ILE A 1 224 ? 20.133 -13.212 1.009 1.00 92.31 224 ILE A C 1
ATOM 1850 O O . ILE A 1 224 ? 20.801 -13.623 0.058 1.00 92.31 224 ILE A O 1
ATOM 1854 N N . ASN A 1 225 ? 20.461 -13.472 2.274 1.00 91.38 225 ASN A N 1
ATOM 1855 C CA . ASN A 1 225 ? 21.659 -14.231 2.617 1.00 91.38 225 ASN A CA 1
ATOM 1856 C C . ASN A 1 225 ? 21.547 -15.728 2.229 1.00 91.38 225 ASN A C 1
ATOM 1858 O O . ASN A 1 225 ? 20.436 -16.262 2.144 1.00 91.38 225 ASN A O 1
ATOM 1862 N N . PRO A 1 226 ? 22.682 -16.438 2.060 1.00 92.56 226 PRO A N 1
ATOM 1863 C CA . PRO A 1 226 ? 22.717 -17.847 1.645 1.00 92.56 226 PRO A CA 1
ATOM 1864 C C . PRO A 1 226 ? 21.836 -18.793 2.474 1.00 92.56 226 PRO A C 1
ATOM 1866 O O . PRO A 1 226 ? 21.135 -19.643 1.926 1.00 92.56 226 PRO A O 1
ATOM 1869 N N . LYS A 1 227 ? 21.823 -18.634 3.805 1.00 93.75 227 LYS A N 1
ATOM 1870 C CA . LYS A 1 227 ? 21.024 -19.475 4.712 1.00 93.75 227 LYS A CA 1
ATOM 1871 C C . LYS A 1 227 ? 19.524 -19.301 4.462 1.00 93.75 227 LYS A C 1
ATOM 1873 O O . LYS A 1 227 ? 18.776 -20.276 4.419 1.00 93.75 227 LYS A O 1
ATOM 1878 N N . THR A 1 228 ? 19.095 -18.057 4.286 1.00 95.19 228 THR A N 1
ATOM 1879 C CA . THR A 1 228 ? 17.693 -17.710 4.030 1.00 95.19 228 THR A CA 1
ATOM 1880 C C . THR A 1 228 ? 17.274 -18.154 2.636 1.00 95.19 228 THR A C 1
ATOM 1882 O O . THR A 1 228 ? 16.199 -18.726 2.490 1.00 95.19 228 THR A O 1
ATOM 1885 N N . LEU A 1 229 ? 18.139 -17.974 1.631 1.00 95.06 229 LEU A N 1
ATOM 1886 C CA . LEU A 1 229 ? 17.894 -18.435 0.265 1.00 95.06 229 LEU A CA 1
ATOM 1887 C C . LEU A 1 229 ? 17.689 -19.955 0.209 1.00 95.06 229 LEU A C 1
ATOM 1889 O O . LEU A 1 229 ? 16.695 -20.410 -0.350 1.00 95.06 229 LEU A O 1
ATOM 1893 N N . ARG A 1 230 ? 18.565 -20.731 0.863 1.00 95.81 230 ARG A N 1
ATOM 1894 C CA . ARG A 1 230 ? 18.389 -22.185 1.006 1.00 95.81 230 ARG A CA 1
ATOM 1895 C C . ARG A 1 230 ? 17.046 -22.524 1.647 1.00 95.81 230 ARG A C 1
ATOM 1897 O O . ARG A 1 230 ? 16.313 -23.347 1.118 1.00 95.81 230 ARG A O 1
ATOM 1904 N N . THR A 1 231 ? 16.704 -21.852 2.746 1.00 96.62 231 THR A N 1
ATOM 1905 C CA . THR A 1 231 ? 15.434 -22.088 3.451 1.00 96.62 231 THR A CA 1
ATOM 1906 C C . THR A 1 231 ? 14.229 -21.798 2.544 1.00 96.62 231 THR A C 1
ATOM 1908 O O . THR A 1 231 ? 13.255 -22.542 2.559 1.00 96.62 231 THR A O 1
ATOM 1911 N N . LEU A 1 232 ? 14.279 -20.739 1.726 1.00 96.75 232 LEU A N 1
ATOM 1912 C CA . LEU A 1 232 ? 13.232 -20.445 0.741 1.00 96.75 232 LEU A CA 1
ATOM 1913 C C . LEU A 1 232 ? 13.104 -21.569 -0.294 1.00 96.75 232 LEU A C 1
ATOM 1915 O O . LEU A 1 232 ? 11.988 -22.003 -0.569 1.00 96.75 232 LEU A O 1
ATOM 1919 N N . PHE A 1 233 ? 14.219 -22.070 -0.831 1.00 96.56 233 PHE A N 1
ATOM 1920 C CA . PHE A 1 233 ? 14.184 -23.201 -1.760 1.00 96.56 233 PHE A CA 1
ATOM 1921 C C . PHE A 1 233 ? 13.583 -24.442 -1.094 1.00 96.56 233 PHE A C 1
ATOM 1923 O O . PHE A 1 233 ? 12.630 -24.993 -1.632 1.00 96.56 233 PHE A O 1
ATOM 1930 N N . GLU A 1 234 ? 14.028 -24.810 0.111 1.00 95.94 234 GLU A N 1
ATOM 1931 C CA . GLU A 1 234 ? 13.491 -25.946 0.881 1.00 95.94 234 GLU A CA 1
ATOM 1932 C C . GLU A 1 234 ? 11.973 -25.868 1.095 1.00 95.94 234 GLU A C 1
ATOM 1934 O O . GLU A 1 234 ? 11.284 -26.887 1.039 1.00 95.94 234 GLU A O 1
ATOM 1939 N N . ILE A 1 235 ? 11.440 -24.664 1.324 1.00 95.06 235 ILE A N 1
ATOM 1940 C CA . ILE A 1 235 ? 10.002 -24.453 1.522 1.00 95.06 235 ILE A CA 1
ATOM 1941 C C . ILE A 1 235 ? 9.229 -24.598 0.206 1.00 95.06 235 ILE A C 1
ATOM 1943 O O . ILE A 1 235 ? 8.152 -25.188 0.207 1.00 95.06 235 ILE A O 1
ATOM 1947 N N . PHE A 1 236 ? 9.736 -24.036 -0.895 1.00 96.25 236 PHE A N 1
ATOM 1948 C CA . PHE A 1 236 ? 8.926 -23.800 -2.096 1.00 96.25 236 PHE A CA 1
ATOM 1949 C C . PHE A 1 236 ? 9.204 -24.744 -3.270 1.00 96.25 236 PHE A C 1
ATOM 1951 O O . PHE A 1 236 ? 8.330 -24.884 -4.122 1.00 96.25 236 PHE A O 1
ATOM 1958 N N . HIS A 1 237 ? 10.357 -25.416 -3.332 1.00 94.81 237 HIS A N 1
ATOM 1959 C CA . HIS A 1 237 ? 10.777 -26.165 -4.529 1.00 94.81 237 HIS A CA 1
ATOM 1960 C C . HIS A 1 237 ? 9.798 -27.290 -4.932 1.00 94.81 237 HIS A C 1
ATOM 1962 O O . HIS A 1 237 ? 9.596 -27.586 -6.110 1.00 94.81 237 HIS A O 1
ATOM 1968 N N . LYS A 1 238 ? 9.105 -27.892 -3.958 1.00 93.38 238 LYS A N 1
ATOM 1969 C CA . LYS A 1 238 ? 8.132 -28.963 -4.225 1.00 93.38 238 LYS A CA 1
ATOM 1970 C C . LYS A 1 238 ? 6.891 -28.461 -4.960 1.00 93.38 238 LYS A C 1
ATOM 1972 O O . LYS A 1 238 ? 6.436 -29.124 -5.889 1.00 93.38 238 LYS A O 1
ATOM 1977 N N . ASP A 1 239 ? 6.389 -27.291 -4.577 1.00 93.12 239 ASP A N 1
ATOM 1978 C CA . ASP A 1 239 ? 5.126 -26.739 -5.079 1.00 93.12 239 ASP A CA 1
ATOM 1979 C C . ASP A 1 239 ? 5.317 -25.759 -6.244 1.00 93.12 239 ASP A C 1
ATOM 1981 O O . ASP A 1 239 ? 4.377 -25.504 -6.999 1.00 93.12 239 ASP A O 1
ATOM 1985 N N . TYR A 1 240 ? 6.528 -25.220 -6.408 1.00 95.88 240 TYR A N 1
ATOM 1986 C CA . TYR A 1 240 ? 6.842 -24.178 -7.379 1.00 95.88 240 TYR A CA 1
ATOM 1987 C C . TYR A 1 240 ? 8.040 -24.550 -8.243 1.00 95.88 240 TYR A C 1
ATOM 1989 O O . TYR A 1 240 ? 9.025 -25.089 -7.747 1.00 95.88 240 TYR A O 1
ATOM 1997 N N . GLN A 1 241 ? 7.990 -24.175 -9.522 1.00 97.25 241 GLN A N 1
ATOM 1998 C CA . GLN A 1 241 ? 9.224 -24.014 -10.282 1.00 97.25 241 GLN A CA 1
ATOM 1999 C C . GLN A 1 241 ? 9.848 -22.694 -9.846 1.00 97.25 241 GLN A C 1
ATOM 2001 O O . GLN A 1 241 ? 9.278 -21.624 -10.085 1.00 97.25 241 GLN A O 1
ATOM 2006 N N . ILE A 1 242 ? 11.024 -22.762 -9.234 1.00 98.06 242 ILE A N 1
ATOM 2007 C CA . ILE A 1 242 ? 11.742 -21.566 -8.817 1.00 98.06 242 ILE A CA 1
ATOM 2008 C C . ILE A 1 242 ? 12.643 -21.116 -9.960 1.00 98.06 242 ILE A C 1
ATOM 2010 O O . ILE A 1 242 ? 13.494 -21.874 -10.423 1.00 98.06 242 ILE A O 1
ATOM 2014 N N . VAL A 1 243 ? 12.471 -19.867 -10.391 1.00 97.62 243 VAL A N 1
ATOM 2015 C CA . VAL A 1 243 ? 13.409 -19.194 -11.291 1.00 97.62 243 VAL A CA 1
ATOM 2016 C C . VAL A 1 243 ? 14.244 -18.224 -10.472 1.00 97.62 243 VAL A C 1
ATOM 2018 O O . VAL A 1 243 ? 13.736 -17.219 -9.967 1.00 97.62 243 VAL A O 1
ATOM 2021 N N . TYR A 1 244 ? 15.527 -18.535 -10.327 1.00 96.25 244 TYR A N 1
ATOM 2022 C CA . TYR A 1 244 ? 16.469 -17.721 -9.578 1.00 96.25 244 TYR A CA 1
ATOM 2023 C C . TYR A 1 244 ? 17.182 -16.720 -10.491 1.00 96.25 244 TYR A C 1
ATOM 2025 O O . TYR A 1 244 ? 17.826 -17.088 -11.478 1.00 96.25 244 TYR A O 1
ATOM 2033 N N . VAL A 1 245 ? 17.071 -15.439 -10.149 1.00 94.12 245 VAL A N 1
ATOM 2034 C CA . VAL A 1 245 ? 17.637 -14.321 -10.903 1.00 94.12 245 VAL A CA 1
ATOM 2035 C C . VAL A 1 245 ? 18.618 -13.575 -10.003 1.00 94.12 245 VAL A C 1
ATOM 2037 O O . VAL A 1 245 ? 18.256 -13.118 -8.920 1.00 94.12 245 VAL A O 1
ATOM 2040 N N . ASN A 1 246 ? 19.860 -13.432 -10.458 1.00 88.00 246 ASN A N 1
ATOM 2041 C CA . ASN A 1 246 ? 20.877 -12.603 -9.817 1.00 88.00 246 ASN A CA 1
ATOM 2042 C C . ASN A 1 246 ? 21.588 -11.764 -10.887 1.00 88.00 246 ASN A C 1
ATOM 2044 O O . ASN A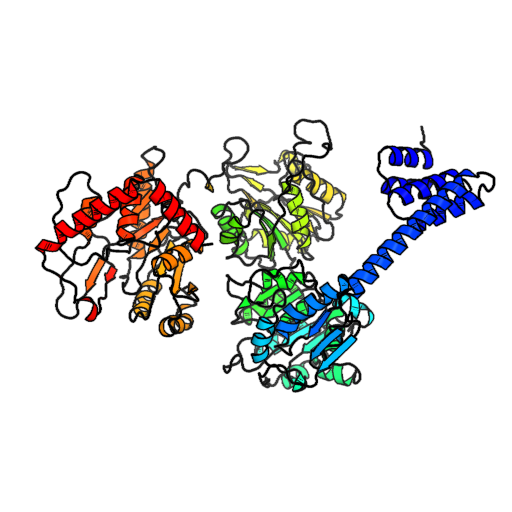 1 246 ? 21.841 -12.246 -11.991 1.00 88.00 246 ASN A O 1
ATOM 2048 N N . GLN A 1 247 ? 21.910 -10.514 -10.551 1.00 81.31 247 GLN A N 1
ATOM 2049 C CA . GLN A 1 247 ? 22.630 -9.580 -11.418 1.00 81.31 247 GLN A CA 1
ATOM 2050 C C . GLN A 1 247 ? 23.985 -10.130 -11.883 1.00 81.31 247 GLN A C 1
ATOM 2052 O O . GLN A 1 247 ? 24.437 -9.782 -12.967 1.00 81.31 247 GLN A O 1
ATOM 2057 N N . ILE A 1 248 ? 24.608 -11.023 -11.111 1.00 81.50 248 ILE A N 1
ATOM 2058 C CA . ILE A 1 248 ? 25.895 -11.634 -11.466 1.00 81.50 248 ILE A CA 1
ATOM 2059 C C . ILE A 1 248 ? 25.857 -12.485 -12.742 1.00 81.50 248 ILE A C 1
ATOM 2061 O O . ILE A 1 248 ? 26.894 -12.778 -13.329 1.00 81.50 248 ILE A O 1
ATOM 2065 N N . PHE A 1 249 ? 24.663 -12.887 -13.181 1.00 79.94 249 PHE A N 1
ATOM 2066 C CA . PHE A 1 249 ? 24.472 -13.602 -14.440 1.00 79.94 249 PHE A CA 1
ATOM 2067 C C . PHE A 1 249 ? 24.399 -12.658 -15.650 1.00 79.94 249 PHE A C 1
ATOM 2069 O O . PHE A 1 249 ? 24.274 -13.119 -16.784 1.00 79.94 249 PHE A O 1
ATOM 2076 N N . PHE A 1 250 ? 24.441 -11.342 -15.428 1.00 83.38 250 PHE A N 1
ATOM 2077 C CA . PHE A 1 250 ? 24.332 -10.326 -16.470 1.00 83.38 250 PHE A CA 1
ATOM 2078 C C . PHE A 1 250 ? 25.715 -9.778 -16.837 1.00 83.38 250 PHE A C 1
ATOM 2080 O O . PHE A 1 250 ? 26.654 -9.823 -16.050 1.00 83.38 250 PHE A O 1
ATOM 2087 N N . GLY A 1 251 ? 25.857 -9.261 -18.060 1.00 74.44 251 GLY A N 1
ATOM 2088 C CA . GLY A 1 251 ? 27.123 -8.677 -18.511 1.00 74.44 251 GLY A CA 1
ATOM 2089 C C . GLY A 1 251 ? 27.426 -7.300 -17.884 1.00 74.44 251 GLY A C 1
ATOM 2090 O O . GLY A 1 251 ? 26.514 -6.632 -17.392 1.00 74.44 251 GLY A O 1
ATOM 2091 N N . PRO A 1 252 ? 28.666 -6.786 -18.009 1.00 71.12 252 PRO A N 1
ATOM 2092 C CA . PRO A 1 252 ? 29.081 -5.504 -17.413 1.00 71.12 252 PRO A CA 1
ATOM 2093 C C . PRO A 1 252 ? 28.281 -4.276 -17.882 1.00 71.12 252 PRO A C 1
ATOM 2095 O O . PRO A 1 252 ? 28.241 -3.246 -17.212 1.00 71.12 252 PRO A O 1
ATOM 2098 N N . SER A 1 253 ? 27.632 -4.363 -19.047 1.00 68.94 253 SER A N 1
ATOM 2099 C CA . SER A 1 253 ? 26.802 -3.293 -19.618 1.00 68.94 253 SER A CA 1
ATOM 2100 C C . SER A 1 253 ? 25.503 -3.026 -18.845 1.00 68.94 253 SER A C 1
ATOM 2102 O O . SER A 1 253 ? 24.862 -2.006 -19.083 1.00 68.94 253 SER A O 1
ATOM 2104 N N . TYR A 1 254 ? 25.097 -3.933 -17.950 1.00 70.94 254 TYR A N 1
ATOM 2105 C CA . TYR A 1 254 ? 23.864 -3.827 -17.157 1.00 70.94 254 TYR A CA 1
ATOM 2106 C C . TYR A 1 254 ? 24.086 -3.192 -15.779 1.00 70.94 254 TYR A C 1
ATOM 2108 O O . TYR A 1 254 ? 23.122 -2.891 -15.079 1.00 70.94 254 TYR A O 1
ATOM 2116 N N . GLU A 1 255 ? 25.342 -2.993 -15.387 1.00 70.56 255 GLU A N 1
ATOM 2117 C CA . GLU A 1 255 ? 25.721 -2.451 -14.086 1.00 70.56 255 GLU A CA 1
ATOM 2118 C C . GLU A 1 255 ? 25.704 -0.916 -14.070 1.00 70.56 255 GLU A C 1
ATOM 2120 O O . GLU A 1 255 ? 26.038 -0.255 -15.053 1.00 70.56 255 GLU A O 1
ATOM 2125 N N . ASP A 1 256 ? 25.356 -0.364 -12.913 1.00 68.50 256 ASP A N 1
ATOM 2126 C CA . ASP A 1 256 ? 25.188 1.053 -12.576 1.00 68.50 256 ASP A CA 1
ATOM 2127 C C . ASP A 1 256 ? 26.339 1.581 -11.697 1.00 68.50 256 ASP A C 1
ATOM 2129 O O . ASP A 1 256 ? 26.113 2.323 -10.746 1.00 68.50 256 ASP A O 1
ATOM 2133 N N . ASP A 1 257 ? 27.572 1.190 -12.030 1.00 71.69 257 ASP A N 1
ATOM 2134 C CA . ASP A 1 257 ? 28.820 1.446 -11.282 1.00 71.69 257 ASP A CA 1
ATOM 2135 C C . ASP A 1 257 ? 28.982 0.667 -9.957 1.00 71.69 257 ASP A C 1
ATOM 2137 O O . ASP A 1 257 ? 29.991 0.832 -9.275 1.00 71.69 257 ASP A O 1
ATOM 2141 N N . ALA A 1 258 ? 28.055 -0.235 -9.615 1.00 72.94 258 ALA A N 1
ATOM 2142 C CA . ALA A 1 258 ? 28.171 -1.128 -8.459 1.00 72.94 258 ALA A CA 1
ATOM 2143 C C . ALA A 1 258 ? 28.508 -2.568 -8.882 1.00 72.94 258 ALA A C 1
ATOM 2145 O O . ALA A 1 258 ? 27.698 -3.227 -9.539 1.00 72.94 258 ALA A O 1
ATOM 2146 N N . GLU A 1 259 ? 29.681 -3.063 -8.476 1.00 75.44 259 GLU A N 1
ATOM 2147 C CA . GLU A 1 259 ? 30.141 -4.413 -8.822 1.00 75.44 259 GLU A CA 1
ATOM 2148 C C . GLU A 1 259 ? 29.327 -5.495 -8.082 1.00 75.44 259 GLU A C 1
ATOM 2150 O O . GLU A 1 259 ? 29.192 -5.442 -6.851 1.00 75.44 259 GLU A O 1
ATOM 2155 N N . PRO A 1 260 ? 28.771 -6.488 -8.802 1.00 79.69 260 PRO A N 1
ATOM 2156 C CA . PRO A 1 260 ? 28.149 -7.653 -8.190 1.00 79.69 260 PRO A CA 1
ATOM 2157 C C . PRO A 1 260 ? 29.170 -8.497 -7.423 1.00 79.69 260 PRO A C 1
ATOM 2159 O O . PRO A 1 260 ? 30.298 -8.707 -7.863 1.00 79.69 260 PRO A O 1
ATOM 2162 N N . MET A 1 261 ? 28.746 -9.045 -6.291 1.00 83.00 261 MET A N 1
ATOM 2163 C CA . MET A 1 261 ? 29.538 -9.947 -5.462 1.00 83.00 261 MET A CA 1
ATOM 2164 C C . MET A 1 261 ? 28.943 -11.363 -5.497 1.00 83.00 261 MET A C 1
ATOM 2166 O O . MET A 1 261 ? 27.737 -11.546 -5.662 1.00 83.00 261 MET A O 1
ATOM 2170 N N . HIS A 1 262 ? 29.782 -12.382 -5.296 1.00 81.62 262 HIS A N 1
ATOM 2171 C CA . HIS A 1 262 ? 29.353 -13.785 -5.261 1.00 81.62 262 HIS A CA 1
ATOM 2172 C C . HIS A 1 262 ? 28.892 -14.206 -3.853 1.00 81.62 262 HIS A C 1
ATOM 2174 O O . HIS A 1 262 ? 29.582 -13.947 -2.867 1.00 81.62 262 HIS A O 1
ATOM 2180 N N . LEU A 1 263 ? 27.767 -14.926 -3.758 1.00 80.19 263 LEU A N 1
ATOM 2181 C CA . LEU A 1 263 ? 27.215 -15.494 -2.516 1.00 80.19 263 LEU A CA 1
ATOM 2182 C C . LEU A 1 263 ? 27.400 -17.019 -2.407 1.00 80.19 263 LEU A C 1
ATOM 2184 O O . LEU A 1 263 ? 26.826 -17.647 -1.514 1.00 80.19 263 LEU A O 1
ATOM 2188 N N . ASN A 1 264 ? 28.188 -17.631 -3.298 1.00 80.06 264 ASN A N 1
ATOM 2189 C CA . ASN A 1 264 ? 28.252 -19.088 -3.487 1.00 80.06 264 ASN A CA 1
ATOM 2190 C C . ASN A 1 264 ? 26.872 -19.713 -3.785 1.00 80.06 264 ASN A C 1
ATOM 2192 O O . ASN A 1 264 ? 26.603 -20.861 -3.425 1.00 80.06 264 ASN A O 1
ATOM 2196 N N . GLU A 1 265 ? 25.990 -18.966 -4.456 1.00 80.12 265 GLU A N 1
ATOM 2197 C CA . GLU A 1 265 ? 24.615 -19.375 -4.759 1.00 80.12 265 GLU A CA 1
ATOM 2198 C C . GLU A 1 265 ? 24.527 -20.649 -5.607 1.00 80.12 265 GLU A C 1
ATOM 2200 O O . GLU A 1 265 ? 23.595 -21.427 -5.427 1.00 80.12 265 GLU A O 1
ATOM 2205 N N . MET A 1 266 ? 25.511 -20.916 -6.472 1.00 84.69 266 MET A N 1
ATOM 2206 C CA . MET A 1 266 ? 25.494 -22.088 -7.353 1.00 84.69 266 MET A CA 1
ATOM 2207 C C . MET A 1 266 ? 25.529 -23.404 -6.575 1.00 84.69 266 MET A C 1
ATOM 2209 O O . MET A 1 266 ? 24.879 -24.365 -6.981 1.00 84.69 266 MET A O 1
ATOM 2213 N N . ASN A 1 267 ? 26.208 -23.440 -5.423 1.00 87.25 267 ASN A N 1
ATOM 2214 C CA . ASN A 1 267 ? 26.194 -24.617 -4.551 1.00 87.25 267 ASN A CA 1
ATOM 2215 C C . ASN A 1 267 ? 24.784 -24.870 -4.006 1.00 87.25 267 ASN A C 1
ATOM 2217 O O . ASN A 1 267 ? 24.342 -26.007 -3.936 1.00 87.25 267 ASN A O 1
ATOM 2221 N N . ILE A 1 268 ? 24.060 -23.801 -3.661 1.00 90.38 268 ILE A N 1
ATOM 2222 C CA . ILE A 1 268 ? 22.685 -23.898 -3.166 1.00 90.38 268 ILE A CA 1
ATOM 2223 C C . ILE A 1 268 ? 21.756 -24.333 -4.296 1.00 90.38 268 ILE A C 1
ATOM 2225 O O . ILE A 1 268 ? 20.957 -25.232 -4.092 1.00 90.38 268 ILE A O 1
ATOM 2229 N N . VAL A 1 269 ? 21.863 -23.733 -5.484 1.00 89.62 269 VAL A N 1
ATOM 2230 C CA . VAL A 1 269 ? 21.032 -24.098 -6.643 1.00 89.62 269 VAL A CA 1
ATOM 2231 C C . VAL A 1 269 ? 21.237 -25.564 -7.034 1.00 89.62 269 VAL A C 1
ATOM 2233 O O . VAL A 1 269 ? 20.263 -26.258 -7.306 1.00 89.62 269 VAL A O 1
ATOM 2236 N N . THR A 1 270 ? 22.480 -26.056 -7.007 1.00 90.06 270 THR A N 1
ATOM 2237 C CA . THR A 1 270 ? 22.808 -27.447 -7.369 1.00 90.06 270 THR A CA 1
ATOM 2238 C C . THR A 1 270 ? 22.058 -28.459 -6.499 1.00 90.06 270 THR A C 1
ATOM 2240 O O . THR A 1 270 ? 21.534 -29.440 -7.029 1.00 90.06 270 THR A O 1
ATOM 2243 N N . ASP A 1 271 ? 21.923 -28.180 -5.197 1.00 91.62 271 ASP A N 1
ATOM 2244 C CA . ASP A 1 271 ? 21.192 -29.033 -4.248 1.00 91.62 271 ASP A CA 1
ATOM 2245 C C . ASP A 1 271 ? 19.693 -29.180 -4.584 1.00 91.62 271 ASP A C 1
ATOM 2247 O O . ASP A 1 271 ? 19.051 -30.114 -4.107 1.00 91.62 271 ASP A O 1
ATOM 2251 N N . PHE A 1 272 ? 19.131 -28.285 -5.407 1.00 94.06 272 PHE A N 1
ATOM 2252 C CA . PHE A 1 272 ? 17.714 -28.263 -5.799 1.00 94.06 272 PHE A CA 1
ATOM 2253 C C . PHE A 1 272 ? 17.517 -28.206 -7.324 1.00 94.06 272 PHE A C 1
ATOM 2255 O O . PHE A 1 272 ? 16.483 -27.736 -7.798 1.00 94.06 272 PHE A O 1
ATOM 2262 N N . SER A 1 273 ? 18.498 -28.667 -8.101 1.00 88.38 273 SER A N 1
ATOM 2263 C CA . SER A 1 273 ? 18.567 -28.483 -9.563 1.00 88.38 273 SER A CA 1
ATOM 2264 C C . SER A 1 273 ? 17.385 -29.047 -10.370 1.00 88.38 273 SER A C 1
ATOM 2266 O O . SER A 1 273 ? 17.173 -28.624 -11.504 1.00 88.38 273 SER A O 1
ATOM 2268 N N . GLU A 1 274 ? 16.587 -29.957 -9.806 1.00 87.94 274 GLU A N 1
ATOM 2269 C CA . GLU A 1 274 ? 15.355 -30.447 -10.446 1.00 87.94 274 GLU A CA 1
ATOM 2270 C C . GLU A 1 274 ? 14.234 -29.389 -10.472 1.00 87.94 274 GLU A C 1
ATOM 2272 O O . GLU A 1 274 ? 13.442 -29.342 -11.411 1.00 87.94 274 GLU A O 1
ATOM 2277 N N . ASP A 1 275 ? 14.184 -28.519 -9.459 1.00 93.56 275 ASP A N 1
ATOM 2278 C CA . ASP A 1 275 ? 13.069 -27.599 -9.195 1.00 93.56 275 ASP A CA 1
ATOM 2279 C C . ASP A 1 275 ? 13.481 -26.117 -9.195 1.00 93.56 275 ASP A C 1
ATOM 2281 O O . ASP A 1 275 ? 12.632 -25.218 -9.242 1.00 93.56 275 ASP A O 1
ATOM 2285 N N . VAL A 1 276 ? 14.785 -25.844 -9.147 1.00 96.19 276 VAL A N 1
ATOM 2286 C CA . VAL A 1 276 ? 15.371 -24.504 -9.180 1.00 96.19 276 VAL A CA 1
ATOM 2287 C C . VAL A 1 276 ? 16.202 -24.363 -10.447 1.00 96.19 276 VAL A C 1
ATOM 2289 O O . VAL A 1 276 ? 17.205 -25.047 -10.620 1.00 96.19 276 VAL A O 1
ATOM 2292 N N . ILE A 1 277 ? 15.803 -23.429 -11.308 1.00 95.00 277 ILE A N 1
ATOM 2293 C CA . ILE A 1 277 ? 16.523 -23.073 -12.532 1.00 95.00 277 ILE A CA 1
ATOM 2294 C C . ILE A 1 277 ? 17.026 -21.634 -12.429 1.00 95.00 277 ILE A C 1
ATOM 2296 O O . ILE A 1 277 ? 16.324 -20.758 -11.915 1.00 95.00 277 ILE A O 1
ATOM 2300 N N . THR A 1 278 ? 18.237 -21.357 -12.904 1.00 94.69 278 THR A N 1
ATOM 2301 C CA . THR A 1 278 ? 18.745 -19.983 -12.954 1.00 94.69 278 THR A CA 1
ATOM 2302 C C . THR A 1 278 ? 18.329 -19.290 -14.246 1.00 94.69 278 THR A C 1
ATOM 2304 O O . THR A 1 278 ? 18.063 -19.922 -15.271 1.00 94.69 278 THR A O 1
ATOM 2307 N N . ILE A 1 279 ? 18.329 -17.958 -14.242 1.00 92.94 279 ILE A N 1
ATOM 2308 C CA . ILE A 1 279 ? 18.178 -17.204 -15.491 1.00 92.94 279 ILE A CA 1
ATOM 2309 C C . ILE A 1 279 ? 19.294 -17.519 -16.500 1.00 92.94 279 ILE A C 1
ATOM 2311 O O . ILE A 1 279 ? 19.030 -17.497 -17.698 1.00 92.94 279 ILE A O 1
ATOM 2315 N N . LEU A 1 280 ? 20.498 -17.879 -16.039 1.00 91.25 280 LEU A N 1
ATOM 2316 C CA . LEU A 1 280 ? 21.607 -18.281 -16.906 1.00 91.25 280 LEU A CA 1
ATOM 2317 C C . LEU A 1 280 ? 21.292 -19.578 -17.667 1.00 91.25 280 LEU A C 1
ATOM 2319 O O . LEU A 1 280 ? 21.537 -19.662 -18.869 1.00 91.25 280 LEU A O 1
ATOM 2323 N N . ASP A 1 281 ? 20.690 -20.563 -17.001 1.00 93.06 281 ASP A N 1
ATOM 2324 C CA . ASP A 1 281 ? 20.252 -21.805 -17.651 1.00 93.06 281 ASP A CA 1
ATOM 2325 C C . ASP A 1 281 ? 19.214 -21.511 -18.741 1.00 93.06 281 ASP A C 1
ATOM 2327 O O . ASP A 1 281 ? 19.286 -22.045 -19.847 1.00 93.06 281 ASP A O 1
ATOM 2331 N N . ILE A 1 282 ? 18.280 -20.594 -18.466 1.00 94.50 282 ILE A N 1
ATOM 2332 C CA . ILE A 1 282 ? 17.274 -20.162 -19.442 1.00 94.50 282 ILE A CA 1
ATOM 2333 C C . ILE A 1 282 ? 17.929 -19.393 -20.601 1.00 94.50 282 ILE A C 1
ATOM 2335 O O . ILE A 1 282 ? 17.570 -19.621 -21.753 1.00 94.50 282 ILE A O 1
ATOM 2339 N N . MET A 1 283 ? 18.915 -18.531 -20.342 1.00 93.00 283 MET A N 1
ATOM 2340 C CA . MET A 1 283 ? 19.675 -17.842 -21.395 1.00 93.00 283 MET A CA 1
ATOM 2341 C C . MET A 1 283 ? 20.357 -18.834 -22.343 1.00 93.00 283 MET A C 1
ATOM 2343 O O . MET A 1 283 ? 20.309 -18.648 -23.558 1.00 93.00 283 MET A O 1
ATOM 2347 N N . ASN A 1 284 ? 20.911 -19.928 -21.814 1.00 93.75 284 ASN A N 1
ATOM 2348 C CA . ASN A 1 284 ? 21.508 -20.988 -22.630 1.00 93.75 284 ASN A CA 1
ATOM 2349 C C . ASN A 1 284 ? 20.471 -21.716 -23.506 1.00 93.75 284 ASN A C 1
ATOM 2351 O O . ASN A 1 284 ? 20.790 -22.125 -24.622 1.00 93.75 284 ASN A O 1
ATOM 2355 N N . LEU A 1 285 ? 19.227 -21.854 -23.035 1.00 94.69 285 LEU A N 1
ATOM 2356 C CA . LEU A 1 285 ? 18.121 -22.439 -23.807 1.00 94.69 285 LEU A CA 1
ATOM 2357 C C . LEU A 1 285 ? 17.567 -21.490 -24.884 1.00 94.69 285 LEU A C 1
ATOM 2359 O O . LEU A 1 285 ? 17.015 -21.949 -25.885 1.00 94.69 285 LEU A O 1
ATOM 2363 N N . TYR A 1 286 ? 17.716 -20.178 -24.697 1.00 94.69 286 TYR A N 1
ATOM 2364 C CA . TYR A 1 286 ? 17.216 -19.138 -25.598 1.00 94.69 286 TYR A CA 1
ATOM 2365 C C . TYR A 1 286 ? 18.339 -18.168 -26.012 1.00 94.69 286 TYR A C 1
ATOM 2367 O O . TYR A 1 286 ? 18.250 -16.973 -25.726 1.00 94.69 286 TYR A O 1
ATOM 2375 N N . PRO A 1 287 ? 19.368 -18.632 -26.747 1.00 91.62 287 PRO A N 1
ATOM 2376 C CA . PRO A 1 287 ? 20.584 -17.852 -27.016 1.00 91.62 287 PRO A CA 1
ATOM 2377 C C . PRO A 1 287 ? 20.362 -16.591 -27.871 1.00 91.62 287 PRO A C 1
ATOM 2379 O O . PRO A 1 287 ? 21.246 -15.744 -27.958 1.00 91.62 287 PRO A O 1
ATOM 2382 N N . ASN A 1 288 ? 19.196 -16.465 -28.513 1.00 92.56 288 ASN A N 1
ATOM 2383 C CA . ASN A 1 288 ? 18.827 -15.309 -29.334 1.00 92.56 288 ASN A CA 1
ATOM 2384 C C . ASN A 1 288 ? 17.974 -14.271 -28.587 1.00 92.56 288 ASN A C 1
ATOM 2386 O O . ASN A 1 288 ? 17.695 -13.214 -29.150 1.00 92.56 288 ASN A O 1
ATOM 2390 N N . SER A 1 289 ? 17.524 -14.573 -27.367 1.00 92.88 289 SER A N 1
ATOM 2391 C CA . SER A 1 289 ? 16.767 -13.635 -26.538 1.00 92.88 289 SER A CA 1
ATOM 2392 C C . SER A 1 289 ? 17.717 -12.900 -25.603 1.00 92.88 289 SER A C 1
ATOM 2394 O O . SER A 1 289 ? 18.657 -13.476 -25.055 1.00 92.88 289 SER A O 1
ATOM 2396 N N . SER A 1 290 ? 17.456 -11.617 -25.399 1.00 92.06 290 SER A N 1
ATOM 2397 C CA . SER A 1 290 ? 18.217 -10.810 -24.454 1.00 92.06 290 SER A CA 1
ATOM 2398 C C . SER A 1 290 ? 17.756 -11.033 -23.006 1.00 92.06 290 SER A C 1
ATOM 2400 O O . SER A 1 290 ? 16.729 -11.670 -22.751 1.00 92.06 290 SER A O 1
ATOM 2402 N N . VAL A 1 291 ? 18.503 -10.513 -22.027 1.00 91.31 291 VAL A N 1
ATOM 2403 C CA . VAL A 1 291 ? 18.226 -10.747 -20.601 1.00 91.31 291 VAL A CA 1
ATOM 2404 C C . VAL A 1 291 ? 16.889 -10.126 -20.198 1.00 91.31 291 VAL A C 1
ATOM 2406 O O . VAL A 1 291 ? 16.070 -10.786 -19.559 1.00 91.31 291 VAL A O 1
ATOM 2409 N N . ASN A 1 292 ? 16.628 -8.878 -20.584 1.00 93.62 292 ASN A N 1
ATOM 2410 C CA . ASN A 1 292 ? 15.369 -8.202 -20.289 1.00 93.62 292 ASN A CA 1
ATOM 2411 C C . ASN A 1 292 ? 14.193 -8.815 -21.055 1.00 93.62 292 ASN A C 1
ATOM 2413 O O . ASN A 1 292 ? 13.092 -8.863 -20.507 1.00 93.62 292 ASN A O 1
ATOM 2417 N N . GLU A 1 293 ? 14.399 -9.350 -22.263 1.00 95.88 293 GLU A N 1
ATOM 2418 C CA . GLU A 1 293 ? 13.357 -10.113 -22.959 1.00 95.88 293 GLU A CA 1
ATOM 2419 C C . GLU A 1 293 ? 12.993 -11.381 -22.179 1.00 95.88 293 GLU A C 1
ATOM 2421 O O . GLU A 1 293 ? 11.812 -11.645 -21.943 1.00 95.88 293 GLU A O 1
ATOM 2426 N N . LEU A 1 294 ? 13.993 -12.142 -21.725 1.00 96.50 294 LEU A N 1
ATOM 2427 C CA . LEU A 1 294 ? 13.773 -13.356 -20.941 1.00 96.50 294 LEU A CA 1
ATOM 2428 C C . LEU A 1 294 ? 13.117 -13.057 -19.598 1.00 96.50 294 LEU A C 1
ATOM 2430 O O . LEU A 1 294 ? 12.131 -13.712 -19.266 1.00 96.50 294 LEU A O 1
ATOM 2434 N N . GLN A 1 295 ? 13.582 -12.036 -18.873 1.00 96.38 295 GLN A N 1
ATOM 2435 C CA . GLN A 1 295 ? 12.914 -11.570 -17.657 1.00 96.38 295 GLN A CA 1
ATOM 2436 C C . GLN A 1 295 ? 11.443 -11.251 -17.940 1.00 96.38 295 GLN A C 1
ATOM 2438 O O . GLN A 1 295 ? 10.568 -11.792 -17.272 1.00 96.38 295 GLN A O 1
ATOM 2443 N N . CYS A 1 296 ? 11.140 -10.467 -18.978 1.00 97.75 296 CYS A N 1
ATOM 2444 C CA . CYS A 1 296 ? 9.757 -10.122 -19.303 1.00 97.75 296 CYS A CA 1
ATOM 2445 C C . CYS A 1 296 ? 8.895 -11.346 -19.651 1.00 97.75 296 CYS A C 1
ATOM 2447 O O . CYS A 1 296 ? 7.746 -11.439 -19.216 1.00 97.75 296 CYS A O 1
ATOM 2449 N N . ARG A 1 297 ? 9.438 -12.310 -20.402 1.00 98.00 297 ARG A N 1
ATOM 2450 C CA . ARG A 1 297 ? 8.736 -13.552 -20.761 1.00 98.00 297 ARG A CA 1
ATOM 2451 C C . ARG A 1 297 ? 8.511 -14.460 -19.550 1.00 98.00 297 ARG A C 1
ATOM 2453 O O . ARG A 1 297 ? 7.437 -15.044 -19.434 1.00 98.00 297 ARG A O 1
ATOM 2460 N N . ILE A 1 298 ? 9.482 -14.579 -18.647 1.00 97.81 298 ILE A N 1
ATOM 2461 C CA . ILE A 1 298 ? 9.338 -15.345 -17.399 1.00 97.81 298 ILE A CA 1
ATOM 2462 C C . ILE A 1 298 ? 8.304 -14.664 -16.497 1.00 97.81 298 ILE A C 1
ATOM 2464 O O . ILE A 1 298 ? 7.376 -15.309 -16.014 1.00 97.81 298 ILE A O 1
ATOM 2468 N N . TYR A 1 299 ? 8.423 -13.349 -16.303 1.00 97.75 299 TYR A N 1
ATOM 2469 C CA . TYR A 1 299 ? 7.584 -12.598 -15.369 1.00 97.75 299 TYR A CA 1
ATOM 2470 C C . TYR A 1 299 ? 6.133 -12.521 -15.855 1.00 97.75 299 TYR A C 1
ATOM 2472 O O . TYR A 1 299 ? 5.213 -12.589 -15.045 1.00 97.75 299 TYR A O 1
ATOM 2480 N N . ALA A 1 300 ? 5.892 -12.488 -17.171 1.00 97.25 300 ALA A N 1
ATOM 2481 C CA . ALA A 1 300 ? 4.544 -12.584 -17.735 1.00 97.25 300 ALA A CA 1
ATOM 2482 C C . ALA A 1 300 ? 3.862 -13.942 -17.489 1.00 97.25 300 ALA A C 1
ATOM 2484 O O . ALA A 1 300 ? 2.632 -14.015 -17.501 1.00 97.25 300 ALA A O 1
ATOM 2485 N N . GLY A 1 301 ? 4.641 -15.005 -17.258 1.00 95.25 301 GLY A N 1
ATOM 2486 C CA . GLY A 1 301 ? 4.166 -16.333 -16.856 1.00 95.25 301 GLY A CA 1
ATOM 2487 C C . GLY A 1 301 ? 4.138 -16.547 -15.339 1.00 95.25 301 GLY A C 1
ATOM 2488 O O . GLY A 1 301 ? 3.906 -17.670 -14.893 1.00 95.25 301 GLY A O 1
ATOM 2489 N N . CYS A 1 302 ? 4.398 -15.500 -14.553 1.00 95.00 302 CYS A N 1
ATOM 2490 C CA . CYS A 1 302 ? 4.551 -15.558 -13.108 1.00 95.00 302 CYS A CA 1
ATOM 2491 C C . CYS A 1 302 ? 3.507 -14.682 -12.390 1.00 95.00 302 CYS A C 1
ATOM 2493 O O . CYS A 1 302 ? 3.062 -13.651 -12.901 1.00 95.00 302 CYS A O 1
ATOM 2495 N N . GLU A 1 303 ? 3.134 -15.099 -11.179 1.00 92.31 303 GLU A N 1
ATOM 2496 C CA . GLU A 1 303 ? 2.264 -14.342 -10.265 1.00 92.31 303 GLU A CA 1
ATOM 2497 C C . GLU A 1 303 ? 2.918 -14.098 -8.898 1.00 92.31 303 GLU A C 1
ATOM 2499 O O . GLU A 1 303 ? 2.299 -13.491 -8.029 1.00 92.31 303 GLU A O 1
ATOM 2504 N N . ARG A 1 304 ? 4.135 -14.608 -8.658 1.00 95.38 304 ARG A N 1
ATOM 2505 C CA . ARG A 1 304 ? 4.789 -14.563 -7.345 1.00 95.38 304 ARG A CA 1
ATOM 2506 C C . ARG A 1 304 ? 6.258 -14.204 -7.473 1.00 95.38 304 ARG A C 1
ATOM 2508 O O . ARG A 1 304 ? 7.024 -14.896 -8.143 1.00 95.38 304 ARG A O 1
ATOM 2515 N N . PHE A 1 305 ? 6.644 -13.146 -6.780 1.00 97.81 305 PHE A N 1
ATOM 2516 C CA . PHE A 1 305 ? 7.988 -12.600 -6.800 1.00 97.81 305 PHE A CA 1
ATOM 2517 C C . PHE A 1 305 ? 8.494 -12.428 -5.370 1.00 97.81 305 PHE A C 1
ATOM 2519 O O . PHE A 1 305 ? 7.806 -11.862 -4.518 1.00 97.81 305 PHE A O 1
ATOM 2526 N N . ILE A 1 306 ? 9.715 -12.887 -5.121 1.00 97.94 306 ILE A N 1
ATOM 2527 C CA . ILE A 1 306 ? 10.555 -12.389 -4.034 1.00 97.94 306 ILE A CA 1
ATOM 2528 C C . ILE A 1 306 ? 11.633 -11.546 -4.697 1.00 97.94 306 ILE A C 1
ATOM 2530 O O . ILE A 1 306 ? 12.360 -12.056 -5.544 1.00 97.94 306 ILE A O 1
ATOM 2534 N N . SER A 1 307 ? 11.753 -10.273 -4.338 1.00 96.00 307 SER A N 1
ATOM 2535 C CA . SER A 1 307 ? 12.741 -9.389 -4.953 1.00 96.00 307 SER A CA 1
ATOM 2536 C C . SER A 1 307 ? 13.523 -8.583 -3.925 1.00 96.00 307 SER A C 1
ATOM 2538 O O . SER A 1 307 ? 12.970 -8.090 -2.946 1.00 96.00 307 SER A O 1
ATOM 2540 N N . SER A 1 308 ? 14.823 -8.417 -4.149 1.00 92.38 308 SER A N 1
ATOM 2541 C CA . SER A 1 308 ? 15.596 -7.354 -3.504 1.00 92.38 308 SER A CA 1
ATOM 2542 C C . SER A 1 308 ? 15.122 -5.977 -3.982 1.00 92.38 308 SER A C 1
ATOM 2544 O O . SER A 1 308 ? 14.706 -5.814 -5.136 1.00 92.38 308 SER A O 1
ATOM 2546 N N . ASN A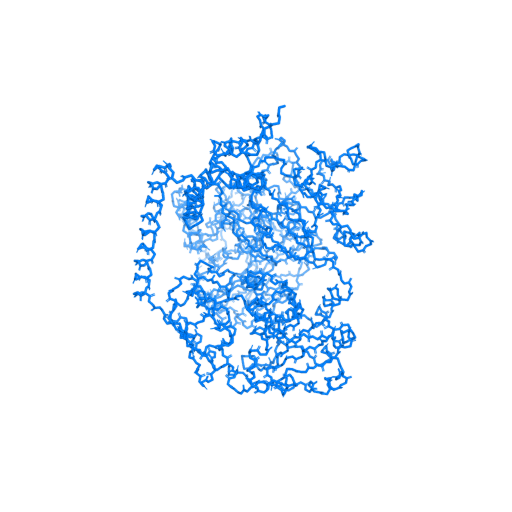 1 309 ? 15.223 -4.974 -3.106 1.00 89.69 309 ASN A N 1
ATOM 2547 C CA . ASN A 1 309 ? 14.968 -3.576 -3.457 1.00 89.69 309 ASN A CA 1
ATOM 2548 C C . ASN A 1 309 ? 15.792 -3.107 -4.682 1.00 89.69 309 ASN A C 1
ATOM 2550 O O . ASN A 1 309 ? 16.875 -3.621 -4.967 1.00 89.69 309 ASN A O 1
ATOM 2554 N N . GLY A 1 310 ? 15.285 -2.098 -5.395 1.00 87.00 310 GLY A N 1
ATOM 2555 C CA . GLY A 1 310 ? 15.897 -1.518 -6.592 1.00 87.00 310 GLY A CA 1
ATOM 2556 C C . GLY A 1 310 ? 15.227 -1.981 -7.888 1.00 87.00 310 GLY A C 1
ATOM 2557 O O . GLY A 1 310 ? 14.029 -2.268 -7.919 1.00 87.00 310 GLY A O 1
ATOM 2558 N N . GLY A 1 311 ? 16.003 -2.051 -8.976 1.00 89.19 311 GLY A N 1
ATOM 2559 C CA . GLY A 1 311 ? 15.501 -2.360 -10.323 1.00 89.19 311 GLY A CA 1
ATOM 2560 C C . GLY A 1 311 ? 14.662 -3.641 -10.411 1.00 89.19 311 GLY A C 1
ATOM 2561 O O . GLY A 1 311 ? 13.629 -3.642 -11.077 1.00 89.19 311 GLY A O 1
ATOM 2562 N N . PHE A 1 312 ? 15.040 -4.703 -9.688 1.00 91.69 312 PHE A N 1
ATOM 2563 C CA . PHE A 1 312 ? 14.263 -5.946 -9.647 1.00 91.69 312 PHE A CA 1
ATOM 2564 C C . PHE A 1 312 ? 12.885 -5.756 -9.015 1.00 91.69 312 PHE A C 1
ATOM 2566 O O . PHE A 1 312 ? 11.890 -6.163 -9.615 1.00 91.69 312 PHE A O 1
ATOM 2573 N N . GLY A 1 313 ? 12.810 -5.117 -7.843 1.00 92.50 313 GLY A N 1
ATOM 2574 C CA . GLY A 1 313 ? 11.538 -4.850 -7.172 1.00 92.50 313 GLY A CA 1
ATOM 2575 C C . GLY A 1 313 ? 10.588 -4.018 -8.029 1.00 92.50 313 GLY A C 1
ATOM 2576 O O . GLY A 1 313 ? 9.391 -4.306 -8.086 1.00 92.50 313 GLY A O 1
ATOM 2577 N N . ILE A 1 314 ? 11.120 -3.041 -8.765 1.00 93.19 314 ILE A N 1
ATOM 2578 C CA . ILE A 1 314 ? 10.338 -2.215 -9.692 1.00 93.19 314 ILE A CA 1
ATOM 2579 C C . ILE A 1 314 ? 9.870 -3.047 -10.889 1.00 93.19 314 ILE A C 1
ATOM 2581 O O . ILE A 1 314 ? 8.676 -3.073 -11.178 1.00 93.19 314 ILE A O 1
ATOM 2585 N N . LEU A 1 315 ? 10.783 -3.756 -11.565 1.00 95.12 315 LEU A N 1
ATOM 2586 C CA . LEU A 1 315 ? 10.458 -4.530 -12.763 1.00 95.12 315 LEU A CA 1
ATOM 2587 C C . LEU A 1 315 ? 9.441 -5.634 -12.464 1.00 95.12 315 LEU A C 1
ATOM 2589 O O . LEU A 1 315 ? 8.470 -5.760 -13.199 1.00 95.12 315 LEU A O 1
ATOM 2593 N N . CYS A 1 316 ? 9.596 -6.380 -11.364 1.00 96.19 316 CYS A N 1
ATOM 2594 C CA . CYS A 1 316 ? 8.614 -7.389 -10.945 1.00 96.19 316 CYS A CA 1
ATOM 2595 C C . CYS A 1 316 ? 7.221 -6.766 -10.749 1.00 96.19 316 CYS A C 1
ATOM 2597 O O . CYS A 1 316 ? 6.210 -7.349 -11.133 1.00 96.19 316 CYS A O 1
ATOM 2599 N N . SER A 1 317 ? 7.164 -5.532 -10.238 1.00 93.88 317 SER A N 1
ATOM 2600 C CA . SER A 1 317 ? 5.910 -4.805 -10.008 1.00 93.88 317 SER A CA 1
ATOM 2601 C C . SER A 1 317 ? 5.202 -4.350 -11.292 1.00 93.88 317 SER A C 1
ATOM 2603 O O . SER A 1 317 ? 4.056 -3.918 -11.211 1.00 93.88 317 SER A O 1
ATOM 2605 N N . TYR A 1 318 ? 5.807 -4.482 -12.480 1.00 95.31 318 TYR A N 1
ATOM 2606 C CA . TYR A 1 318 ? 5.117 -4.317 -13.772 1.00 95.31 318 TYR A CA 1
ATOM 2607 C C . TYR A 1 318 ? 4.298 -5.545 -14.202 1.00 95.31 318 TYR A C 1
ATOM 2609 O O . TYR A 1 318 ? 3.527 -5.461 -15.162 1.00 95.31 318 TYR A O 1
ATOM 2617 N N . PHE A 1 319 ? 4.450 -6.682 -13.517 1.00 95.06 319 PHE A N 1
ATOM 2618 C CA . PHE A 1 319 ? 3.843 -7.956 -13.912 1.00 95.06 319 PHE A CA 1
ATOM 2619 C C . PHE A 1 319 ? 2.703 -8.424 -12.994 1.00 95.06 319 PHE A C 1
ATOM 2621 O O . PHE A 1 319 ? 2.241 -9.558 -13.090 1.00 95.06 319 PHE A O 1
ATOM 2628 N N . GLY A 1 320 ? 2.164 -7.547 -12.154 1.00 89.44 320 GLY A N 1
ATOM 2629 C CA . GLY A 1 320 ? 1.028 -7.848 -11.287 1.00 89.44 320 GLY A CA 1
ATOM 2630 C C . GLY A 1 320 ? 1.376 -8.897 -10.231 1.00 89.44 320 GLY A C 1
ATOM 2631 O O . GLY A 1 320 ? 2.515 -8.973 -9.771 1.00 89.44 320 GLY A O 1
ATOM 2632 N N . GLY A 1 321 ? 0.387 -9.700 -9.839 1.00 88.88 321 GLY A N 1
ATOM 2633 C CA . GLY A 1 321 ? 0.581 -10.777 -8.869 1.00 88.88 321 GLY A CA 1
ATOM 2634 C C . GLY A 1 321 ? 0.986 -10.269 -7.484 1.00 88.88 321 GLY A C 1
ATOM 2635 O O . GLY A 1 321 ? 0.559 -9.197 -7.051 1.00 88.88 321 GLY A O 1
ATOM 2636 N N . GLU A 1 322 ? 1.803 -11.042 -6.776 1.00 90.31 322 GLU A N 1
ATOM 2637 C CA . GLU A 1 322 ? 2.351 -10.703 -5.465 1.00 90.31 322 GLU A CA 1
ATOM 2638 C C . GLU A 1 322 ? 3.867 -10.522 -5.531 1.00 90.31 322 GLU A C 1
ATOM 2640 O O . GLU A 1 322 ? 4.588 -11.422 -5.956 1.00 90.31 322 GLU A O 1
ATOM 2645 N N . ASN A 1 323 ? 4.353 -9.373 -5.063 1.00 94.12 323 ASN A N 1
ATOM 2646 C CA . ASN A 1 323 ? 5.771 -9.055 -4.981 1.00 94.12 323 ASN A CA 1
ATOM 2647 C C . ASN A 1 323 ? 6.167 -8.751 -3.531 1.00 94.12 323 ASN A C 1
ATOM 2649 O O . ASN A 1 323 ? 5.806 -7.711 -2.969 1.00 94.12 323 ASN A O 1
ATOM 2653 N N . VAL A 1 324 ? 6.909 -9.680 -2.931 1.00 94.81 324 VAL A N 1
ATOM 2654 C CA . VAL A 1 324 ? 7.516 -9.524 -1.610 1.00 94.81 324 VAL A CA 1
ATOM 2655 C C . VAL A 1 324 ? 8.901 -8.911 -1.790 1.00 94.81 324 VAL A C 1
ATOM 2657 O O . VAL A 1 324 ? 9.827 -9.569 -2.263 1.00 94.81 324 VAL A O 1
ATOM 2660 N N . ILE A 1 325 ? 9.035 -7.642 -1.414 1.00 94.81 325 ILE A N 1
ATOM 2661 C CA . ILE A 1 325 ? 10.262 -6.863 -1.561 1.00 94.81 325 ILE A CA 1
ATOM 2662 C C . ILE A 1 325 ? 11.051 -6.908 -0.251 1.00 94.81 325 ILE A C 1
ATOM 2664 O O . ILE A 1 325 ? 10.582 -6.447 0.792 1.00 94.81 325 ILE A O 1
ATOM 2668 N N . PHE A 1 326 ? 12.267 -7.443 -0.307 1.00 94.94 326 PHE A N 1
ATOM 2669 C CA . PHE A 1 326 ? 13.208 -7.449 0.803 1.00 94.94 326 PHE A CA 1
ATOM 2670 C C . PHE A 1 326 ? 14.055 -6.172 0.800 1.00 94.94 326 PHE A C 1
ATOM 2672 O O . PHE A 1 326 ? 14.771 -5.890 -0.164 1.00 94.94 326 PHE A O 1
ATOM 2679 N N . SER A 1 327 ? 13.971 -5.394 1.882 1.00 91.69 327 SER A N 1
ATOM 2680 C CA . SER A 1 327 ? 14.684 -4.123 2.017 1.00 91.69 327 SER A CA 1
ATOM 2681 C C . SER A 1 327 ? 14.986 -3.813 3.483 1.00 91.69 327 SER A C 1
ATOM 2683 O O . SER A 1 327 ? 14.077 -3.497 4.249 1.00 91.69 327 SER A O 1
ATOM 2685 N N . LYS A 1 328 ? 16.264 -3.851 3.878 1.00 85.75 328 LYS A N 1
ATOM 2686 C CA . LYS A 1 328 ? 16.716 -3.490 5.233 1.00 85.75 328 LYS A CA 1
ATOM 2687 C C . LYS A 1 328 ? 16.776 -1.975 5.416 1.00 85.75 328 LYS A C 1
ATOM 2689 O O . LYS A 1 328 ? 16.278 -1.455 6.412 1.00 85.75 328 LYS A O 1
ATOM 2694 N N . ILE A 1 329 ? 17.383 -1.267 4.459 1.00 81.62 329 ILE A N 1
ATOM 2695 C CA . ILE A 1 329 ? 17.584 0.189 4.506 1.00 81.62 329 ILE A CA 1
ATOM 2696 C C . ILE A 1 329 ? 17.415 0.750 3.099 1.00 81.62 329 ILE A C 1
ATOM 2698 O O . ILE A 1 329 ? 18.130 0.353 2.185 1.00 81.62 329 ILE A O 1
ATOM 2702 N N . CYS A 1 330 ? 16.499 1.702 2.931 1.00 83.12 330 CYS A N 1
ATOM 2703 C CA . CYS A 1 330 ? 16.376 2.478 1.702 1.00 83.12 330 CYS A CA 1
ATOM 2704 C C . CYS A 1 330 ? 15.567 3.759 1.938 1.00 83.12 330 CYS A C 1
ATOM 2706 O O . CYS A 1 330 ? 14.918 3.919 2.975 1.00 83.12 330 CYS A O 1
ATOM 2708 N N . ARG A 1 331 ? 15.599 4.679 0.970 1.00 81.06 331 ARG A N 1
ATOM 2709 C CA . ARG A 1 331 ? 14.870 5.951 1.056 1.00 81.06 331 ARG A CA 1
ATOM 2710 C C . ARG A 1 331 ? 13.366 5.766 0.846 1.00 81.06 331 ARG A C 1
ATOM 2712 O O . ARG A 1 331 ? 12.576 6.539 1.371 1.00 81.06 331 ARG A O 1
ATOM 2719 N N . GLU A 1 332 ? 12.967 4.728 0.122 1.00 82.81 332 GLU A N 1
ATOM 2720 C CA . GLU A 1 332 ? 11.578 4.340 -0.130 1.00 82.81 332 GLU A CA 1
ATOM 2721 C C . GLU A 1 332 ? 10.827 3.943 1.152 1.00 82.81 332 GLU A C 1
ATOM 2723 O O . GLU A 1 332 ? 9.603 4.067 1.203 1.00 82.81 332 GLU A O 1
ATOM 2728 N N . LEU A 1 333 ? 11.553 3.495 2.186 1.00 76.94 333 LEU A N 1
ATOM 2729 C CA . LEU A 1 333 ? 11.015 3.165 3.511 1.00 76.94 333 LEU A CA 1
ATOM 2730 C C . LEU A 1 333 ? 10.756 4.393 4.397 1.00 76.94 333 LEU A C 1
ATOM 2732 O O . LEU A 1 333 ? 10.089 4.251 5.422 1.00 76.94 333 LEU A O 1
ATOM 2736 N N . ASP A 1 334 ? 11.290 5.568 4.051 1.00 73.31 334 ASP A N 1
ATOM 2737 C CA . ASP A 1 334 ? 11.058 6.795 4.815 1.00 73.31 334 ASP A CA 1
ATOM 2738 C C . ASP A 1 334 ? 9.552 7.119 4.806 1.00 73.31 334 ASP A C 1
ATOM 2740 O O . ASP A 1 334 ? 8.972 7.193 3.720 1.00 73.31 334 ASP A O 1
ATOM 2744 N N . PRO A 1 335 ? 8.891 7.340 5.959 1.00 66.81 335 PRO A N 1
ATOM 2745 C CA . PRO A 1 335 ? 7.461 7.650 6.005 1.00 66.81 335 PRO A CA 1
ATOM 2746 C C . PRO A 1 335 ? 7.055 8.875 5.174 1.00 66.81 335 PRO A C 1
ATOM 2748 O O . PRO A 1 335 ? 5.912 8.963 4.727 1.00 66.81 335 PRO A O 1
ATOM 2751 N N . SER A 1 336 ? 7.967 9.824 4.939 1.00 64.31 336 SER A N 1
ATOM 2752 C CA . SER A 1 336 ? 7.741 10.976 4.059 1.00 64.31 336 SER A CA 1
ATOM 2753 C C . SER A 1 336 ? 7.764 10.616 2.567 1.00 64.31 336 SER A C 1
ATOM 2755 O O . SER A 1 336 ? 7.134 11.317 1.774 1.00 64.31 336 SER A O 1
ATOM 2757 N N . VAL A 1 337 ? 8.417 9.508 2.195 1.00 74.31 337 VAL A N 1
ATOM 2758 C CA . VAL A 1 337 ? 8.489 8.967 0.830 1.00 74.31 337 VAL A CA 1
ATOM 2759 C C . VAL A 1 337 ? 7.485 7.832 0.654 1.00 74.31 337 VAL A C 1
ATOM 2761 O O . VAL A 1 337 ? 6.544 7.986 -0.103 1.00 74.31 337 VAL A O 1
ATOM 2764 N N . ASN A 1 338 ? 7.619 6.713 1.365 1.00 73.06 338 ASN A N 1
ATOM 2765 C CA . ASN A 1 338 ? 6.660 5.602 1.376 1.00 73.06 338 ASN A CA 1
ATOM 2766 C C . ASN A 1 338 ? 6.230 5.106 -0.027 1.00 73.06 338 ASN A C 1
ATOM 2768 O O . ASN A 1 338 ? 5.067 4.774 -0.276 1.00 73.06 338 ASN A O 1
ATOM 2772 N N . SER A 1 339 ? 7.163 5.091 -0.979 1.00 79.88 339 SER A N 1
ATOM 2773 C CA . SER A 1 339 ? 6.875 4.891 -2.405 1.00 79.88 339 SER A CA 1
ATOM 2774 C C . SER A 1 339 ? 6.378 3.484 -2.749 1.00 79.88 339 SER A C 1
ATOM 2776 O O . SER A 1 339 ? 5.551 3.336 -3.654 1.00 79.88 339 SER A O 1
ATOM 2778 N N . PHE A 1 340 ? 6.813 2.459 -2.004 1.00 81.81 340 PHE A N 1
ATOM 2779 C CA . PHE A 1 340 ? 6.378 1.066 -2.192 1.00 81.81 340 PHE A CA 1
ATOM 2780 C C . PHE A 1 340 ? 4.857 0.895 -2.133 1.00 81.81 340 PHE A C 1
ATOM 2782 O O . PHE A 1 340 ? 4.288 0.090 -2.866 1.00 81.81 340 PHE A O 1
ATOM 2789 N N . TYR A 1 341 ? 4.184 1.658 -1.275 1.00 73.19 341 TYR A N 1
ATOM 2790 C CA . TYR A 1 341 ? 2.731 1.576 -1.107 1.00 73.19 341 TYR A CA 1
ATOM 2791 C C . TYR A 1 341 ? 1.982 2.652 -1.894 1.00 73.19 341 TYR A C 1
ATOM 2793 O O . TYR A 1 341 ? 0.761 2.567 -2.047 1.00 73.19 341 TYR A O 1
ATOM 2801 N N . ALA A 1 342 ? 2.701 3.648 -2.410 1.00 72.00 342 ALA A N 1
ATOM 2802 C CA . ALA A 1 342 ? 2.101 4.771 -3.102 1.00 72.00 342 ALA A CA 1
ATOM 2803 C C . ALA A 1 342 ? 2.003 4.571 -4.619 1.00 72.00 342 ALA A C 1
ATOM 2805 O O . ALA A 1 342 ? 0.948 4.840 -5.192 1.00 72.00 342 ALA A O 1
ATOM 2806 N N . TRP A 1 343 ? 3.066 4.087 -5.274 1.00 78.88 343 TRP A N 1
ATOM 2807 C CA . TRP A 1 343 ? 3.087 3.996 -6.739 1.00 78.88 343 TRP A CA 1
ATOM 2808 C C . TRP A 1 343 ? 3.585 2.672 -7.331 1.00 78.88 343 TRP A C 1
ATOM 2810 O O . TRP A 1 343 ? 3.262 2.405 -8.485 1.00 78.88 343 TRP A O 1
ATOM 2820 N N . TYR A 1 344 ? 4.263 1.790 -6.584 1.00 85.62 344 TYR A N 1
ATOM 2821 C CA . TYR A 1 344 ? 4.668 0.476 -7.129 1.00 85.62 344 TYR A CA 1
ATOM 2822 C C . TYR A 1 344 ? 3.462 -0.364 -7.574 1.00 85.62 344 TYR A C 1
ATOM 2824 O O . TYR A 1 344 ? 3.472 -0.972 -8.642 1.00 85.62 344 TYR A O 1
ATOM 2832 N N . SER A 1 345 ? 2.387 -0.361 -6.784 1.00 78.94 345 SER A N 1
ATOM 2833 C CA . SER A 1 345 ? 1.144 -1.048 -7.143 1.00 78.94 345 SER A CA 1
ATOM 2834 C C . SER A 1 345 ? 0.455 -0.429 -8.362 1.00 78.94 345 SER A C 1
ATOM 2836 O O . SER A 1 345 ? -0.279 -1.129 -9.051 1.00 78.94 345 SER A O 1
ATOM 2838 N N . ARG A 1 346 ? 0.696 0.849 -8.687 1.00 82.38 346 ARG A N 1
ATOM 2839 C CA . ARG A 1 346 ? 0.070 1.514 -9.842 1.00 82.38 346 ARG A CA 1
ATOM 2840 C C . ARG A 1 346 ? 0.631 1.056 -11.189 1.00 82.38 346 ARG A C 1
ATOM 2842 O O . ARG A 1 346 ? -0.057 1.228 -12.188 1.00 82.38 346 ARG A O 1
ATOM 2849 N N . PHE A 1 347 ? 1.808 0.424 -11.235 1.00 86.12 347 PHE A N 1
ATOM 2850 C CA . PHE A 1 347 ? 2.362 -0.088 -12.494 1.00 86.12 347 PHE A CA 1
ATOM 2851 C C . PHE A 1 347 ? 1.493 -1.184 -13.125 1.00 86.12 347 PHE A C 1
ATOM 2853 O O . PHE A 1 347 ? 1.340 -1.225 -14.342 1.00 86.12 347 PHE A O 1
ATOM 2860 N N . SER A 1 348 ? 0.926 -2.079 -12.310 1.00 85.62 348 SER A N 1
ATOM 2861 C CA . SER A 1 348 ? 0.175 -3.243 -12.813 1.00 85.62 348 SER A CA 1
ATOM 2862 C C . SER A 1 348 ? -0.830 -3.843 -11.820 1.00 85.62 348 SER A C 1
ATOM 2864 O O . SER A 1 348 ? -1.247 -4.991 -11.966 1.00 85.62 348 SER A O 1
ATOM 2866 N N . LYS A 1 349 ? -1.213 -3.088 -10.784 1.00 80.00 349 LYS A N 1
ATOM 2867 C CA . LYS A 1 349 ? -2.024 -3.554 -9.642 1.00 80.00 349 LYS A CA 1
ATOM 2868 C C . LYS A 1 349 ? -1.370 -4.685 -8.835 1.00 80.00 349 LYS A C 1
ATOM 2870 O O . LYS A 1 349 ? -2.062 -5.471 -8.192 1.00 80.00 349 LYS A O 1
ATOM 2875 N N . ALA A 1 350 ? -0.037 -4.753 -8.836 1.00 83.81 350 ALA A N 1
ATOM 2876 C CA . ALA A 1 350 ? 0.712 -5.730 -8.053 1.00 83.81 350 ALA A CA 1
ATOM 2877 C C . ALA A 1 350 ? 0.468 -5.575 -6.539 1.00 83.81 350 ALA A C 1
ATOM 2879 O O . ALA A 1 350 ? 0.385 -4.464 -5.996 1.00 83.81 350 ALA A O 1
ATOM 2880 N N . THR A 1 351 ? 0.405 -6.711 -5.847 1.00 82.44 351 THR A N 1
ATOM 2881 C CA . THR A 1 351 ? 0.350 -6.794 -4.389 1.00 82.44 351 THR A CA 1
ATOM 2882 C C . THR A 1 351 ? 1.749 -6.636 -3.823 1.00 82.44 351 THR A C 1
ATOM 2884 O O . THR A 1 351 ? 2.528 -7.583 -3.822 1.00 82.44 351 THR A O 1
ATOM 2887 N N . ILE A 1 352 ? 2.068 -5.440 -3.332 1.00 86.88 352 ILE A N 1
ATOM 2888 C CA . ILE A 1 352 ? 3.374 -5.149 -2.735 1.00 86.88 352 ILE A CA 1
ATOM 2889 C C . ILE A 1 352 ? 3.357 -5.481 -1.244 1.00 86.88 352 ILE A C 1
ATOM 2891 O O . ILE A 1 352 ? 2.440 -5.074 -0.524 1.00 86.88 352 ILE A O 1
ATOM 2895 N N . SER A 1 353 ? 4.371 -6.208 -0.783 1.00 87.25 353 SER A N 1
ATOM 2896 C CA . SER A 1 353 ? 4.662 -6.417 0.637 1.00 87.25 353 SER A CA 1
ATOM 2897 C C . SER A 1 353 ? 6.141 -6.167 0.888 1.00 87.25 353 SER A C 1
ATOM 2899 O O . SER A 1 353 ? 6.974 -6.802 0.255 1.00 87.25 353 SER A O 1
ATOM 2901 N N . VAL A 1 354 ? 6.475 -5.255 1.798 1.00 90.19 354 VAL A N 1
ATOM 2902 C CA . VAL A 1 354 ? 7.873 -4.918 2.103 1.00 90.19 354 VAL A CA 1
ATOM 2903 C C . VAL A 1 354 ? 8.260 -5.511 3.449 1.00 90.19 354 VAL A C 1
ATOM 2905 O O . VAL A 1 354 ? 7.540 -5.325 4.429 1.00 90.19 354 VAL A O 1
ATOM 2908 N N . VAL A 1 355 ? 9.395 -6.205 3.500 1.00 90.19 355 VAL A N 1
ATOM 2909 C CA . VAL A 1 355 ? 9.931 -6.841 4.714 1.00 90.19 355 VAL A CA 1
ATOM 2910 C C . VAL A 1 355 ? 11.371 -6.407 4.962 1.00 90.19 355 VAL A C 1
ATOM 2912 O O . VAL A 1 355 ? 12.143 -6.222 4.019 1.00 90.19 355 VAL A O 1
ATOM 2915 N N . LYS A 1 356 ? 11.727 -6.235 6.238 1.00 90.56 356 LYS A N 1
ATOM 2916 C CA . LYS A 1 356 ? 13.023 -5.687 6.665 1.00 90.56 356 LYS A CA 1
ATOM 2917 C C . LYS A 1 356 ? 13.960 -6.744 7.230 1.00 90.56 356 LYS A C 1
ATOM 2919 O O . LYS A 1 356 ? 15.164 -6.518 7.288 1.00 90.56 356 LYS A O 1
ATOM 2924 N N . THR A 1 357 ? 13.426 -7.887 7.653 1.00 92.31 357 THR A N 1
ATOM 2925 C CA . THR A 1 357 ? 14.222 -8.982 8.216 1.00 92.31 357 THR A CA 1
ATOM 2926 C C . THR A 1 357 ? 13.977 -10.290 7.480 1.00 92.31 357 THR A C 1
ATOM 2928 O O . THR A 1 357 ? 12.919 -10.529 6.898 1.00 92.31 357 THR A O 1
ATOM 2931 N N . GLU A 1 358 ? 14.974 -11.165 7.485 1.00 92.50 358 GLU A N 1
ATOM 2932 C CA . GLU A 1 358 ? 14.889 -12.471 6.837 1.00 92.50 358 GLU A CA 1
ATOM 2933 C C . GLU A 1 358 ? 13.814 -13.357 7.490 1.00 92.50 358 GLU A C 1
ATOM 2935 O O . GLU A 1 358 ? 13.143 -14.133 6.810 1.00 92.50 358 GLU A O 1
ATOM 2940 N N . GLY A 1 359 ? 13.586 -13.196 8.798 1.00 93.69 359 GLY A N 1
ATOM 2941 C CA . GLY A 1 359 ? 12.487 -13.856 9.506 1.00 93.69 359 GLY A CA 1
ATOM 2942 C C . GLY A 1 359 ? 11.112 -13.390 9.021 1.00 93.69 359 GLY A C 1
ATOM 2943 O O . GLY A 1 359 ? 10.239 -14.217 8.758 1.00 93.69 359 GLY A O 1
ATOM 2944 N N . GLU A 1 360 ? 10.924 -12.079 8.836 1.00 92.62 360 GLU A N 1
ATOM 2945 C CA . GLU A 1 360 ? 9.698 -11.527 8.244 1.00 92.62 360 GLU A CA 1
ATOM 2946 C C . GLU A 1 360 ? 9.477 -12.042 6.822 1.00 92.62 360 GLU A C 1
ATOM 2948 O O . GLU A 1 360 ? 8.356 -12.431 6.490 1.00 92.62 360 GLU A O 1
ATOM 2953 N N . LEU A 1 361 ? 10.541 -12.095 6.011 1.00 94.94 361 LEU A N 1
ATOM 2954 C CA . LEU A 1 361 ? 10.504 -12.614 4.645 1.00 94.94 361 LEU A CA 1
ATOM 2955 C C . LEU A 1 361 ? 9.995 -14.060 4.602 1.00 94.94 361 LEU A C 1
ATOM 2957 O O . LEU A 1 361 ? 9.056 -14.366 3.867 1.00 94.94 361 LEU A O 1
ATOM 2961 N N . LEU A 1 362 ? 10.567 -14.944 5.420 1.00 94.75 362 LEU A N 1
ATOM 2962 C CA . LEU A 1 362 ? 10.132 -16.341 5.492 1.00 94.75 362 LEU A CA 1
ATOM 2963 C C . LEU A 1 362 ? 8.675 -16.453 5.959 1.00 94.75 362 LEU A C 1
ATOM 2965 O O . LEU A 1 362 ? 7.885 -17.183 5.359 1.00 94.75 362 LEU A O 1
ATOM 2969 N N . ASN A 1 363 ? 8.302 -15.708 7.000 1.00 89.88 363 ASN A N 1
ATOM 2970 C CA . ASN A 1 363 ? 6.961 -15.764 7.577 1.00 89.88 363 ASN A CA 1
ATOM 2971 C C . ASN A 1 363 ? 5.887 -15.242 6.617 1.00 89.88 363 ASN A C 1
ATOM 2973 O O . ASN A 1 363 ? 4.811 -15.832 6.520 1.00 89.88 363 ASN A O 1
ATOM 2977 N N . ILE A 1 364 ? 6.142 -14.144 5.899 1.00 89.12 364 ILE A N 1
ATOM 2978 C CA . ILE A 1 364 ? 5.159 -13.606 4.954 1.00 89.12 364 ILE A CA 1
ATOM 2979 C C . ILE A 1 364 ? 4.993 -14.515 3.735 1.00 89.12 364 ILE A C 1
ATOM 2981 O O . ILE A 1 364 ? 3.858 -14.761 3.332 1.00 89.12 364 ILE A O 1
ATOM 2985 N N . CYS A 1 365 ? 6.085 -15.075 3.200 1.00 91.94 365 CYS A N 1
ATOM 2986 C CA . CYS A 1 365 ? 6.014 -15.975 2.050 1.00 91.94 365 CYS A CA 1
ATOM 2987 C C . CYS A 1 365 ? 5.272 -17.270 2.411 1.00 91.94 365 CYS A C 1
ATOM 2989 O O . CYS A 1 365 ? 4.394 -17.693 1.662 1.00 91.94 365 CYS A O 1
ATOM 2991 N N . LYS A 1 366 ? 5.552 -17.870 3.582 1.00 88.94 366 LYS A N 1
ATOM 2992 C CA . LYS A 1 366 ? 4.811 -19.048 4.074 1.00 88.94 366 LYS A CA 1
ATOM 2993 C C . LYS A 1 366 ? 3.315 -18.761 4.197 1.00 88.94 366 LYS A C 1
ATOM 2995 O O . LYS A 1 366 ? 2.513 -19.459 3.581 1.00 88.94 366 LYS A O 1
ATOM 3000 N N . ARG A 1 367 ? 2.946 -17.674 4.884 1.00 83.00 367 ARG A N 1
ATOM 3001 C CA . ARG A 1 367 ? 1.535 -17.297 5.081 1.00 83.00 367 ARG A CA 1
ATOM 3002 C C . ARG A 1 367 ? 0.784 -17.060 3.774 1.00 83.00 367 ARG A C 1
ATOM 3004 O O . ARG A 1 367 ? -0.380 -17.441 3.648 1.00 83.00 367 ARG A O 1
ATOM 3011 N N . LYS A 1 368 ? 1.426 -16.411 2.802 1.00 85.00 368 LYS A N 1
ATOM 3012 C CA . LYS A 1 368 ? 0.797 -16.106 1.511 1.00 85.00 368 LYS A CA 1
ATOM 3013 C C . LYS A 1 368 ? 0.700 -17.331 0.604 1.00 85.00 368 LYS A C 1
ATOM 3015 O O . LYS A 1 368 ? -0.330 -17.538 -0.031 1.00 85.00 368 LYS A O 1
ATOM 3020 N N . TRP A 1 369 ? 1.757 -18.138 0.516 1.00 88.31 369 TRP A N 1
ATOM 3021 C CA . TRP A 1 369 ? 1.910 -19.097 -0.587 1.00 88.31 369 TRP A CA 1
ATOM 3022 C C . TRP A 1 369 ? 1.846 -20.566 -0.184 1.00 88.31 369 TRP A C 1
ATOM 3024 O O . TRP A 1 369 ? 1.588 -21.396 -1.057 1.00 88.31 369 TRP A O 1
ATOM 3034 N N . ILE A 1 370 ? 2.033 -20.873 1.101 1.00 85.12 370 ILE A N 1
ATOM 3035 C CA . ILE A 1 370 ? 1.830 -22.212 1.670 1.00 85.12 370 ILE A CA 1
ATOM 3036 C C . ILE A 1 370 ? 0.481 -22.261 2.384 1.00 85.12 370 ILE A C 1
ATOM 3038 O O . ILE A 1 370 ? -0.396 -23.023 1.981 1.00 85.12 370 ILE A O 1
ATOM 3042 N N . ASP A 1 371 ? 0.275 -21.376 3.363 1.00 80.94 371 ASP A N 1
ATOM 3043 C CA . ASP A 1 371 ? -0.949 -21.352 4.176 1.00 80.94 371 ASP A CA 1
ATOM 3044 C C . ASP A 1 371 ? -2.150 -20.775 3.399 1.00 80.94 371 ASP A C 1
ATOM 3046 O O . ASP A 1 371 ? -3.301 -20.975 3.784 1.00 80.94 371 ASP A O 1
ATOM 3050 N N . LYS A 1 372 ? -1.887 -20.075 2.281 1.00 80.12 372 LYS A N 1
ATOM 3051 C CA . LYS A 1 372 ? -2.884 -19.493 1.356 1.00 80.12 372 LYS A CA 1
ATOM 3052 C C . LYS A 1 372 ? -3.910 -18.601 2.060 1.00 80.12 372 LYS A C 1
ATOM 3054 O O . LYS A 1 372 ? -5.103 -18.630 1.763 1.00 80.12 372 LYS A O 1
ATOM 3059 N N . THR A 1 373 ? -3.423 -17.803 3.000 1.00 84.25 373 THR A N 1
ATOM 3060 C CA . THR A 1 373 ? -4.247 -16.892 3.797 1.00 84.25 373 THR A CA 1
ATOM 3061 C C . THR A 1 373 ? -4.861 -15.782 2.913 1.00 84.25 373 THR A C 1
ATOM 3063 O O . THR A 1 373 ? -4.150 -15.220 2.073 1.00 84.25 373 THR A O 1
ATOM 3066 N N . PRO A 1 374 ? -6.165 -15.451 3.043 1.00 90.31 374 PRO A N 1
ATOM 3067 C CA . PRO A 1 374 ? -6.836 -14.472 2.176 1.00 90.31 374 PRO A CA 1
ATOM 3068 C C . PRO A 1 374 ? -6.293 -13.040 2.331 1.00 90.31 374 PRO A C 1
ATOM 3070 O O . PRO A 1 374 ? -6.040 -12.566 3.433 1.00 90.31 374 PRO A O 1
ATOM 3073 N N . LEU A 1 375 ? -6.148 -12.290 1.242 1.00 89.44 375 LEU A N 1
ATOM 3074 C CA . LEU A 1 375 ? -5.818 -10.865 1.340 1.00 89.44 375 LEU A CA 1
ATOM 3075 C C . LEU A 1 375 ? -7.069 -10.056 1.718 1.00 89.44 375 LEU A C 1
ATOM 3077 O O . LEU A 1 375 ? -8.069 -10.138 1.009 1.00 89.44 375 LEU A O 1
ATOM 3081 N N . PHE A 1 376 ? -7.002 -9.232 2.768 1.00 95.50 376 PHE A N 1
ATOM 3082 C CA . PHE A 1 376 ? -8.058 -8.257 3.079 1.00 95.50 376 PHE A CA 1
ATOM 3083 C C . PHE A 1 376 ? -7.694 -6.860 2.569 1.00 95.50 376 PHE A C 1
ATOM 3085 O O . PHE A 1 376 ? -6.746 -6.236 3.041 1.00 95.50 376 PHE A O 1
ATOM 3092 N N . ASN A 1 377 ? -8.467 -6.352 1.618 1.00 94.62 377 ASN A N 1
ATOM 3093 C CA . ASN A 1 377 ? -8.444 -4.974 1.150 1.00 94.62 377 ASN A CA 1
ATOM 3094 C C . ASN A 1 377 ? -9.315 -4.128 2.075 1.00 94.62 377 ASN A C 1
ATOM 3096 O O . ASN A 1 377 ? -10.540 -4.177 1.987 1.00 94.62 377 ASN A O 1
ATOM 3100 N N . ILE A 1 378 ? -8.686 -3.370 2.964 1.00 97.56 378 ILE A N 1
ATOM 3101 C CA . ILE A 1 378 ? -9.371 -2.502 3.917 1.00 97.56 378 ILE A CA 1
ATOM 3102 C C . ILE A 1 378 ? -9.475 -1.117 3.285 1.00 97.56 378 ILE A C 1
ATOM 3104 O O . ILE A 1 378 ? -8.472 -0.417 3.128 1.00 97.56 378 ILE A O 1
ATOM 3108 N N . ILE A 1 379 ? -10.689 -0.753 2.887 1.00 96.88 379 ILE A N 1
ATOM 3109 C CA . ILE A 1 379 ? -11.013 0.526 2.264 1.00 96.88 379 ILE A CA 1
ATOM 3110 C C . ILE A 1 379 ? -11.474 1.485 3.353 1.00 96.88 379 ILE A C 1
ATOM 3112 O O . ILE A 1 379 ? -12.485 1.236 4.003 1.00 96.88 379 ILE A O 1
ATOM 3116 N N . ILE A 1 380 ? -10.745 2.589 3.509 1.00 95.12 380 ILE A N 1
ATOM 3117 C CA . ILE A 1 380 ? -11.014 3.625 4.501 1.00 95.12 380 ILE A CA 1
ATOM 3118 C C . ILE A 1 380 ? -11.297 4.939 3.791 1.00 95.12 380 ILE A C 1
ATOM 3120 O O . ILE A 1 380 ? -10.504 5.401 2.969 1.00 95.12 380 ILE A O 1
ATOM 3124 N N . ARG A 1 381 ? -12.406 5.589 4.132 1.00 89.81 381 ARG A N 1
ATOM 3125 C CA . ARG A 1 381 ? -12.697 6.952 3.679 1.00 89.81 381 ARG A CA 1
ATOM 3126 C C . ARG A 1 381 ? -12.526 7.908 4.847 1.00 89.81 381 ARG A C 1
ATOM 3128 O O . ARG A 1 381 ? -13.228 7.784 5.845 1.00 89.81 381 ARG A O 1
ATOM 3135 N N . THR A 1 382 ? -11.644 8.898 4.706 1.00 86.38 382 THR A N 1
ATOM 3136 C CA . THR A 1 382 ? -11.431 9.897 5.760 1.00 86.38 382 THR A CA 1
ATOM 3137 C C . THR A 1 382 ? -11.888 11.297 5.369 1.00 86.38 382 THR A C 1
ATOM 3139 O O . THR A 1 382 ? -11.833 11.689 4.206 1.00 86.38 382 THR A O 1
ATOM 3142 N N . SER A 1 383 ? -12.381 12.050 6.357 1.00 77.44 383 SER A N 1
ATOM 3143 C CA . SER A 1 383 ? -12.952 13.391 6.190 1.00 77.44 383 SER A CA 1
ATOM 3144 C C . SER A 1 383 ? -12.473 14.364 7.282 1.00 77.44 383 SER A C 1
ATOM 3146 O O . SER A 1 383 ? -13.269 15.103 7.879 1.00 77.44 383 SER A O 1
ATOM 3148 N N . GLY A 1 384 ? -11.164 14.413 7.532 1.00 74.88 384 GLY A N 1
ATOM 3149 C CA . GLY A 1 384 ? -10.566 15.412 8.428 1.00 74.88 384 GLY A CA 1
ATOM 3150 C C . GLY A 1 384 ? -10.759 15.082 9.903 1.00 74.88 384 GLY A C 1
ATOM 3151 O O . GLY A 1 384 ? -11.111 15.976 10.675 1.00 74.88 384 GLY A O 1
ATOM 3152 N N . ARG A 1 385 ? -10.568 13.806 10.259 1.00 78.25 385 ARG A N 1
ATOM 3153 C CA . ARG A 1 385 ? -10.753 13.274 11.614 1.00 78.25 385 ARG A CA 1
ATOM 3154 C C . ARG A 1 385 ? -9.507 12.521 12.105 1.00 78.25 385 ARG A C 1
ATOM 3156 O O . ARG A 1 385 ? -9.535 11.299 12.223 1.00 78.25 385 ARG A O 1
ATOM 3163 N N . PRO A 1 386 ? -8.375 13.215 12.313 1.00 76.88 386 PRO A N 1
ATOM 3164 C CA . PRO A 1 386 ? -7.078 12.577 12.553 1.00 76.88 386 PRO A CA 1
ATOM 3165 C C . PRO A 1 386 ? -7.044 11.628 13.756 1.00 76.88 386 PRO A C 1
ATOM 3167 O O . PRO A 1 386 ? -6.346 10.620 13.697 1.00 76.88 386 PRO A O 1
ATOM 3170 N N . ASN A 1 387 ? -7.782 11.926 14.832 1.00 75.12 387 ASN A N 1
ATOM 3171 C CA . ASN A 1 387 ? -7.767 11.098 16.042 1.00 75.12 387 ASN A CA 1
ATOM 3172 C C . ASN A 1 387 ? -8.505 9.774 15.813 1.00 75.12 387 ASN A C 1
ATOM 3174 O O . ASN A 1 387 ? -7.926 8.708 16.001 1.00 75.12 387 ASN A O 1
ATOM 3178 N N . TYR A 1 388 ? -9.736 9.853 15.306 1.00 82.06 388 TYR A N 1
ATOM 3179 C CA . TYR A 1 388 ? -10.523 8.683 14.922 1.00 82.06 388 TYR A CA 1
ATOM 3180 C C . TYR A 1 388 ? -9.792 7.826 13.888 1.00 82.06 388 TYR A C 1
ATOM 3182 O O . TYR A 1 388 ? -9.683 6.611 14.056 1.00 82.06 388 TYR A O 1
ATOM 3190 N N . PHE A 1 389 ? -9.215 8.472 12.867 1.00 86.62 389 PHE A N 1
ATOM 3191 C CA . PHE A 1 389 ? -8.448 7.786 11.833 1.00 86.62 389 PHE A CA 1
ATOM 3192 C C . PHE A 1 389 ? -7.241 7.056 12.427 1.00 86.62 389 PHE A C 1
ATOM 3194 O O . PHE A 1 389 ? -6.942 5.929 12.038 1.00 86.62 389 PHE A O 1
ATOM 3201 N N . HIS A 1 390 ? -6.546 7.676 13.383 1.00 82.06 390 HIS A N 1
ATOM 3202 C CA . HIS A 1 390 ? -5.440 7.033 14.075 1.00 82.06 390 HIS A CA 1
ATOM 3203 C C . HIS A 1 390 ? -5.901 5.783 14.832 1.00 82.06 390 HIS A C 1
ATOM 3205 O O . HIS A 1 390 ? -5.258 4.743 14.707 1.00 82.06 390 HIS A O 1
ATOM 3211 N N . ASP A 1 391 ? -6.997 5.861 15.587 1.00 82.44 391 ASP A N 1
ATOM 3212 C CA . ASP A 1 391 ? -7.524 4.723 16.348 1.00 82.44 391 ASP A CA 1
ATOM 3213 C C . ASP A 1 391 ? -8.035 3.607 15.416 1.00 82.44 391 ASP A C 1
ATOM 3215 O O . ASP A 1 391 ? -7.720 2.433 15.635 1.00 82.44 391 ASP A O 1
ATOM 3219 N N . CYS A 1 392 ? -8.674 3.970 14.298 1.00 90.81 392 CYS A N 1
ATOM 3220 C CA . CYS A 1 392 ? -9.013 3.057 13.204 1.00 90.81 392 CYS A CA 1
ATOM 3221 C C . CYS A 1 392 ? -7.757 2.331 12.700 1.00 90.81 392 CYS A C 1
ATOM 3223 O O . CYS A 1 392 ? -7.687 1.100 12.718 1.00 90.81 392 CYS A O 1
ATOM 3225 N N . MET A 1 393 ? -6.717 3.074 12.307 1.00 91.19 393 MET A N 1
ATOM 3226 C CA . MET A 1 393 ? -5.455 2.507 11.821 1.00 91.19 393 MET A CA 1
ATOM 3227 C C . MET A 1 393 ? -4.751 1.645 12.872 1.00 91.19 393 MET A C 1
ATOM 3229 O O . MET A 1 393 ? -4.190 0.605 12.530 1.00 91.19 393 MET A O 1
ATOM 3233 N N . LYS A 1 394 ? -4.797 2.040 14.147 1.00 86.75 394 LYS A N 1
ATOM 3234 C CA . LYS A 1 394 ? -4.252 1.260 15.260 1.00 86.75 394 LYS A CA 1
ATOM 3235 C C . LYS A 1 394 ? -4.977 -0.077 15.397 1.00 86.75 394 LYS A C 1
ATOM 3237 O O . LYS A 1 394 ? -4.308 -1.100 15.514 1.00 86.75 394 LYS A O 1
ATOM 3242 N N . SER A 1 395 ? -6.308 -0.091 15.291 1.00 94.00 395 SER A N 1
ATOM 3243 C CA . SER A 1 395 ? -7.090 -1.335 15.323 1.00 94.00 395 SER A CA 1
ATOM 3244 C C . SER A 1 395 ? -6.700 -2.298 14.194 1.00 94.00 395 SER A C 1
ATOM 3246 O O . SER A 1 395 ? -6.655 -3.506 14.411 1.00 94.00 395 SER A O 1
ATOM 3248 N N . ILE A 1 396 ? -6.331 -1.772 13.016 1.00 95.50 396 ILE A N 1
ATOM 3249 C CA . ILE A 1 396 ? -5.826 -2.558 11.879 1.00 95.50 396 ILE A CA 1
ATOM 3250 C C . ILE A 1 396 ? -4.408 -3.071 12.156 1.00 95.50 396 ILE A C 1
ATOM 3252 O O . ILE A 1 396 ? -4.105 -4.239 11.923 1.00 95.50 396 ILE A O 1
ATOM 3256 N N . TYR A 1 397 ? -3.517 -2.212 12.653 1.00 89.75 397 TYR A N 1
ATOM 3257 C CA . TYR A 1 397 ? -2.128 -2.583 12.921 1.00 89.75 397 TYR A CA 1
ATOM 3258 C C . TYR A 1 397 ? -1.976 -3.582 14.061 1.00 89.75 397 TYR A C 1
ATOM 3260 O O . TYR A 1 397 ? -1.042 -4.385 14.016 1.00 89.75 397 TYR A O 1
ATOM 3268 N N . ASN A 1 398 ? -2.881 -3.574 15.036 1.00 92.00 398 ASN A N 1
ATOM 3269 C CA . ASN A 1 398 ? -2.869 -4.518 16.146 1.00 92.00 398 ASN A CA 1
ATOM 3270 C C . ASN A 1 398 ? -3.336 -5.922 15.753 1.00 92.00 398 ASN A C 1
ATOM 3272 O O . ASN A 1 398 ? -2.974 -6.872 16.439 1.00 92.00 398 ASN A O 1
ATOM 3276 N N . GLN A 1 399 ? -4.037 -6.078 14.621 1.00 94.94 399 GLN A N 1
ATOM 3277 C CA . GLN A 1 399 ? -4.543 -7.380 14.185 1.00 94.94 399 GLN A CA 1
ATOM 3278 C C . GLN A 1 399 ? -3.438 -8.443 14.168 1.00 94.94 399 GLN A C 1
ATOM 3280 O O . GLN A 1 399 ? -2.378 -8.230 13.573 1.00 94.94 399 GLN A O 1
ATOM 3285 N N . SER A 1 400 ? -3.674 -9.610 14.762 1.00 90.88 400 SER A N 1
ATOM 3286 C CA . SER A 1 400 ? -2.773 -10.765 14.685 1.00 90.88 400 SER A CA 1
ATOM 3287 C C . SER A 1 400 ? -2.572 -11.207 13.228 1.00 90.88 400 SER A C 1
ATOM 3289 O O . SER A 1 400 ? -1.475 -11.605 12.816 1.00 90.88 400 SER A O 1
ATOM 3291 N N . TYR A 1 401 ? -3.604 -11.013 12.406 1.00 90.25 401 TYR A N 1
ATOM 3292 C CA . TYR A 1 401 ? -3.579 -11.195 10.964 1.00 90.25 401 TYR A CA 1
ATOM 3293 C C . TYR A 1 401 ? -2.936 -10.011 10.224 1.00 90.25 401 TYR A C 1
ATOM 3295 O O . TYR A 1 401 ? -3.385 -8.873 10.331 1.00 90.25 401 TYR A O 1
ATOM 3303 N N . LYS A 1 402 ? -1.906 -10.273 9.405 1.00 85.06 402 LYS A N 1
ATOM 3304 C CA . LYS A 1 402 ? -1.123 -9.216 8.724 1.00 85.06 402 LYS A CA 1
ATOM 3305 C C . LYS A 1 402 ? -1.270 -9.167 7.200 1.00 85.06 402 LYS A C 1
ATOM 3307 O O . LYS A 1 402 ? -0.672 -8.295 6.575 1.00 85.06 402 LYS A O 1
ATOM 3312 N N . ASN A 1 403 ? -2.009 -10.089 6.574 1.00 86.19 403 ASN A N 1
ATOM 3313 C CA . ASN A 1 403 ? -2.160 -10.108 5.113 1.00 86.19 403 ASN A CA 1
ATOM 3314 C C . ASN A 1 403 ? -3.241 -9.108 4.664 1.00 86.19 403 ASN A C 1
ATOM 3316 O O . ASN A 1 403 ? -4.354 -9.491 4.306 1.00 86.19 403 ASN A O 1
ATOM 3320 N N . VAL A 1 404 ? -2.911 -7.817 4.737 1.00 89.56 404 VAL A N 1
ATOM 3321 C CA . VAL A 1 404 ? -3.835 -6.706 4.474 1.00 89.56 404 VAL A CA 1
ATOM 3322 C C . VAL A 1 404 ? -3.297 -5.750 3.407 1.00 89.56 404 VAL A C 1
ATOM 3324 O O . VAL A 1 404 ? -2.091 -5.553 3.268 1.00 89.56 404 VAL A O 1
ATOM 3327 N N . ASN A 1 405 ? -4.208 -5.133 2.660 1.00 87.25 405 ASN A N 1
ATOM 3328 C CA . ASN A 1 405 ? -3.961 -4.022 1.748 1.00 87.25 405 ASN A CA 1
ATOM 3329 C C . ASN A 1 405 ? -4.826 -2.841 2.198 1.00 87.25 405 ASN A C 1
ATOM 3331 O O . ASN A 1 405 ? -6.047 -2.912 2.098 1.00 87.25 405 ASN A O 1
ATOM 3335 N N . ILE A 1 406 ? -4.213 -1.779 2.718 1.00 91.94 406 ILE A N 1
ATOM 3336 C CA . ILE A 1 406 ? -4.944 -0.636 3.279 1.00 91.94 406 ILE A CA 1
ATOM 3337 C C . ILE A 1 406 ? -5.013 0.476 2.232 1.00 91.94 406 ILE A C 1
ATOM 3339 O O . ILE A 1 406 ? -3.976 0.958 1.768 1.00 91.94 406 ILE A O 1
ATOM 3343 N N . ILE A 1 407 ? -6.228 0.892 1.879 1.00 91.19 407 ILE A N 1
ATOM 3344 C CA . ILE A 1 407 ? -6.509 1.897 0.850 1.00 91.19 407 ILE A CA 1
ATOM 3345 C C . ILE A 1 407 ? -7.274 3.041 1.513 1.00 91.19 407 ILE A C 1
ATOM 3347 O O . ILE A 1 407 ? -8.371 2.834 2.021 1.00 91.19 407 ILE A O 1
ATOM 3351 N N . VAL A 1 408 ? -6.706 4.245 1.505 1.00 92.31 408 VAL A N 1
ATOM 3352 C CA . VAL A 1 408 ? -7.265 5.411 2.198 1.00 92.31 408 VAL A CA 1
ATOM 3353 C C . VAL A 1 408 ? -7.626 6.496 1.194 1.00 92.31 408 VAL A C 1
ATOM 3355 O O . VAL A 1 408 ? -6.757 7.046 0.519 1.00 92.31 408 VAL A O 1
ATOM 3358 N N . GLY A 1 409 ? -8.912 6.822 1.117 1.00 91.31 409 GLY A N 1
ATOM 3359 C CA . GLY A 1 409 ? -9.440 7.898 0.291 1.00 91.31 409 GLY A CA 1
ATOM 3360 C C . GLY A 1 409 ? -9.410 9.249 0.992 1.00 91.31 409 GLY A C 1
ATOM 3361 O O . GLY A 1 409 ? -9.872 9.361 2.129 1.00 91.31 409 GLY A O 1
ATOM 3362 N N . VAL A 1 410 ? -8.913 10.275 0.298 1.00 86.62 410 VAL A N 1
ATOM 3363 C CA . VAL A 1 410 ? -8.737 11.631 0.836 1.00 86.62 410 VAL A CA 1
ATOM 3364 C C . VAL A 1 410 ? -9.371 12.659 -0.089 1.00 86.62 410 VAL A C 1
ATOM 3366 O O . VAL A 1 410 ? -8.918 12.848 -1.211 1.00 86.62 410 VAL A O 1
ATOM 3369 N N . ASP A 1 411 ? -10.399 13.354 0.392 1.00 82.94 411 ASP A N 1
ATOM 3370 C CA . ASP A 1 411 ? -11.159 14.348 -0.381 1.00 82.94 411 ASP A CA 1
ATOM 3371 C C . ASP A 1 411 ? -10.636 15.795 -0.237 1.00 82.94 411 ASP A C 1
ATOM 3373 O O . ASP A 1 411 ? -11.176 16.739 -0.822 1.00 82.94 411 ASP A O 1
ATOM 3377 N N . ASP A 1 412 ? -9.602 16.008 0.578 1.00 79.12 412 ASP A N 1
ATOM 3378 C CA . ASP A 1 412 ? -8.974 17.309 0.812 1.00 79.12 412 ASP A CA 1
ATOM 3379 C C . ASP A 1 412 ? -7.474 17.138 1.057 1.00 79.12 412 ASP A C 1
ATOM 3381 O O . ASP A 1 412 ? -7.072 16.449 1.995 1.00 79.12 412 ASP A O 1
ATOM 3385 N N . GLU A 1 413 ? -6.633 17.796 0.260 1.00 70.38 413 GLU A N 1
ATOM 3386 C CA . GLU A 1 413 ? -5.173 17.693 0.388 1.00 70.38 413 GLU A CA 1
ATOM 3387 C C . GLU A 1 413 ? -4.664 18.064 1.788 1.00 70.38 413 GLU A C 1
ATOM 3389 O O . GLU A 1 413 ? -3.679 17.497 2.262 1.00 70.38 413 GLU A O 1
ATOM 3394 N N . LYS A 1 414 ? -5.372 18.942 2.512 1.00 70.00 414 LYS A N 1
ATOM 3395 C CA . LYS A 1 414 ? -5.012 19.323 3.890 1.00 70.00 414 LYS A CA 1
ATOM 3396 C C . LYS A 1 414 ? -5.060 18.146 4.866 1.00 70.00 414 LYS A C 1
ATOM 3398 O O . LYS A 1 414 ? -4.386 18.175 5.892 1.00 70.00 414 LYS A O 1
ATOM 3403 N N . ASN A 1 415 ? -5.843 17.115 4.552 1.00 74.75 415 ASN A N 1
ATOM 3404 C CA . ASN A 1 415 ? -5.993 15.919 5.376 1.00 74.75 415 ASN A CA 1
ATOM 3405 C C . ASN A 1 415 ? -4.870 14.899 5.156 1.00 74.75 415 ASN A C 1
ATOM 3407 O O . ASN A 1 415 ? -4.696 13.999 5.971 1.00 74.75 415 ASN A O 1
ATOM 3411 N N . ILE A 1 416 ? -4.071 15.048 4.095 1.00 73.69 416 ILE A N 1
ATOM 3412 C CA . ILE A 1 416 ? -2.992 14.107 3.780 1.00 73.69 416 ILE A CA 1
ATOM 3413 C C . ILE A 1 416 ? -1.973 14.039 4.932 1.00 73.69 416 ILE A C 1
ATOM 3415 O O . ILE A 1 416 ? -1.442 12.966 5.211 1.00 73.69 416 ILE A O 1
ATOM 3419 N N . GLY A 1 417 ? -1.740 15.145 5.650 1.00 70.69 417 GLY A N 1
ATOM 3420 C CA . GLY A 1 417 ? -0.707 15.248 6.687 1.00 70.69 417 GLY A CA 1
ATOM 3421 C C . GLY A 1 417 ? -0.755 14.165 7.774 1.00 70.69 417 GLY A C 1
ATOM 3422 O O . GLY A 1 417 ? 0.286 13.606 8.105 1.00 70.69 417 GLY A O 1
ATOM 3423 N N . TYR A 1 418 ? -1.939 13.808 8.290 1.00 74.56 418 TYR A N 1
ATOM 3424 C CA . TYR A 1 418 ? -2.063 12.782 9.342 1.00 74.56 418 TYR A CA 1
ATOM 3425 C C . TYR A 1 418 ? -2.123 11.346 8.802 1.00 74.56 418 TYR A C 1
ATOM 3427 O O . TYR A 1 418 ? -1.959 10.394 9.554 1.00 74.56 418 TYR A O 1
ATOM 3435 N N . ILE A 1 419 ? -2.310 11.177 7.494 1.00 79.12 419 ILE A N 1
ATOM 3436 C CA . ILE A 1 419 ? -2.306 9.874 6.812 1.00 79.12 419 ILE A CA 1
ATOM 3437 C C . ILE A 1 419 ? -0.880 9.527 6.373 1.00 79.12 419 ILE A C 1
ATOM 3439 O O . ILE A 1 419 ? -0.522 8.358 6.231 1.00 79.12 419 ILE A O 1
ATOM 3443 N N . GLN A 1 420 ? -0.030 10.548 6.190 1.00 69.50 420 GLN A N 1
ATOM 3444 C CA . GLN A 1 420 ? 1.323 10.393 5.670 1.00 69.50 420 GLN A CA 1
ATOM 3445 C C . GLN A 1 420 ? 2.186 9.405 6.480 1.00 69.50 420 GLN A C 1
ATOM 3447 O O . GLN A 1 420 ? 3.044 8.724 5.925 1.00 69.50 420 GLN A O 1
ATOM 3452 N N . GLY A 1 421 ? 1.933 9.249 7.773 1.00 68.06 421 GLY A N 1
ATOM 3453 C CA . GLY A 1 421 ? 2.654 8.295 8.614 1.00 68.06 421 GLY A CA 1
ATOM 3454 C C . GLY A 1 421 ? 2.390 6.813 8.339 1.00 68.06 421 GLY A C 1
ATOM 3455 O O . GLY A 1 421 ? 3.136 5.961 8.814 1.00 68.06 421 GLY A O 1
ATOM 3456 N N . HIS A 1 422 ? 1.326 6.489 7.605 1.00 78.88 422 HIS A N 1
ATOM 3457 C CA . HIS A 1 422 ? 0.770 5.141 7.571 1.00 78.88 422 HIS A CA 1
ATOM 3458 C C . HIS A 1 422 ? 1.171 4.352 6.316 1.00 78.88 422 HIS A C 1
ATOM 3460 O O . HIS A 1 422 ? 1.222 4.890 5.205 1.00 78.88 422 HIS A O 1
ATOM 3466 N N . ALA A 1 423 ? 1.405 3.046 6.489 1.00 77.50 423 ALA A N 1
ATOM 3467 C CA . ALA A 1 423 ? 1.684 2.093 5.417 1.00 77.50 423 ALA A CA 1
ATOM 3468 C C . ALA A 1 423 ? 0.387 1.747 4.664 1.00 77.50 423 ALA A C 1
ATOM 3470 O O . ALA A 1 423 ? -0.211 0.690 4.854 1.00 77.50 423 ALA A O 1
ATOM 3471 N N . CYS A 1 424 ? -0.080 2.687 3.843 1.00 82.50 424 CYS A N 1
ATOM 3472 C CA . CYS A 1 424 ? -1.317 2.578 3.079 1.00 82.50 424 CYS A CA 1
ATOM 3473 C C . CYS A 1 424 ? -1.183 3.240 1.702 1.00 82.50 424 CYS A C 1
ATOM 3475 O O . CYS A 1 424 ? -0.351 4.130 1.493 1.00 82.50 424 CYS A O 1
ATOM 3477 N N . THR A 1 425 ? -2.031 2.822 0.766 1.00 81.44 425 THR A N 1
ATOM 3478 C CA . THR A 1 425 ? -2.217 3.516 -0.508 1.00 81.44 425 THR A CA 1
ATOM 3479 C C . THR A 1 425 ? -3.141 4.709 -0.288 1.00 81.44 425 THR A C 1
ATOM 3481 O O . THR A 1 425 ? -4.307 4.538 0.054 1.00 81.44 425 THR A O 1
ATOM 3484 N N . ILE A 1 426 ? -2.625 5.923 -0.490 1.00 83.00 426 ILE A N 1
ATOM 3485 C CA . ILE A 1 426 ? -3.409 7.161 -0.401 1.00 83.00 426 ILE A CA 1
ATOM 3486 C C . ILE A 1 426 ? -3.990 7.474 -1.778 1.00 83.00 426 ILE A C 1
ATOM 3488 O O . ILE A 1 426 ? -3.235 7.648 -2.737 1.00 83.00 426 ILE A O 1
ATOM 3492 N N . VAL A 1 427 ? -5.313 7.580 -1.859 1.00 84.19 427 VAL A N 1
ATOM 3493 C CA . VAL A 1 427 ? -6.053 7.878 -3.086 1.00 84.19 427 VAL A CA 1
ATOM 3494 C C . VAL A 1 427 ? -6.676 9.271 -2.957 1.00 84.19 427 VAL A C 1
ATOM 3496 O O . VAL A 1 427 ? -7.597 9.450 -2.156 1.00 84.19 427 VAL A O 1
ATOM 3499 N N . PRO A 1 428 ? -6.185 10.275 -3.708 1.00 83.06 428 PRO A N 1
ATOM 3500 C CA . PRO A 1 428 ? -6.867 11.556 -3.831 1.00 83.06 428 PRO A CA 1
ATOM 3501 C C . PRO A 1 428 ? -8.239 11.337 -4.469 1.00 83.06 428 PRO A C 1
ATOM 3503 O O . PRO A 1 428 ? -8.335 10.706 -5.519 1.00 83.06 428 PRO A O 1
ATOM 3506 N N . LEU A 1 429 ? -9.286 11.837 -3.822 1.00 84.75 429 LEU A N 1
ATOM 3507 C CA . LEU A 1 429 ? -10.663 11.719 -4.281 1.00 84.75 429 LEU A CA 1
ATOM 3508 C C . LEU A 1 429 ? -11.126 13.058 -4.844 1.00 84.75 429 LEU A C 1
ATOM 3510 O O . LEU A 1 429 ? -11.015 14.098 -4.189 1.00 84.75 429 LEU A O 1
ATOM 3514 N N . GLU A 1 430 ? -11.694 13.031 -6.043 1.00 75.50 430 GLU A N 1
ATOM 3515 C CA . GLU A 1 430 ? -12.296 14.221 -6.634 1.00 75.50 430 GLU A CA 1
ATOM 3516 C C . GLU A 1 430 ? -13.597 14.576 -5.907 1.00 75.50 430 GLU A C 1
ATOM 3518 O O . GLU A 1 430 ? -14.555 13.798 -5.871 1.00 75.50 430 GLU A O 1
ATOM 3523 N N . LYS A 1 431 ? -13.655 15.780 -5.324 1.00 75.38 431 LYS A N 1
ATOM 3524 C CA . LYS A 1 431 ? -14.879 16.278 -4.690 1.00 75.38 431 LYS A CA 1
ATOM 3525 C C . LYS A 1 431 ? -15.976 16.455 -5.735 1.00 75.38 431 LYS A C 1
ATOM 3527 O O . LYS A 1 431 ? -15.898 17.331 -6.593 1.00 75.38 431 LYS A O 1
ATOM 3532 N N . HIS A 1 432 ? -17.050 15.683 -5.604 1.00 69.62 432 HIS A N 1
ATOM 3533 C CA . HIS A 1 432 ? -18.238 15.867 -6.430 1.00 69.62 432 HIS A CA 1
ATOM 3534 C C . HIS A 1 432 ? -18.985 17.151 -6.038 1.00 69.62 432 HIS A C 1
ATOM 3536 O O . HIS A 1 432 ? -19.531 17.256 -4.940 1.00 69.62 432 HIS A O 1
ATOM 3542 N N . THR A 1 433 ? -19.027 18.117 -6.959 1.00 62.16 433 THR A N 1
ATOM 3543 C CA . THR A 1 433 ? -19.724 19.411 -6.817 1.00 62.16 433 THR A CA 1
ATOM 3544 C C . THR A 1 433 ? -21.033 19.500 -7.613 1.00 62.16 433 THR A C 1
ATOM 3546 O O . THR A 1 433 ? -21.721 20.515 -7.537 1.00 62.16 433 THR A O 1
ATOM 3549 N N . GLY A 1 434 ? -21.381 18.459 -8.377 1.00 58.97 434 GLY A N 1
ATOM 3550 C CA . GLY A 1 434 ? -22.566 18.437 -9.239 1.00 58.97 434 GLY A CA 1
ATOM 3551 C C . GLY A 1 434 ? -23.895 18.321 -8.483 1.00 58.97 434 GLY A C 1
ATOM 3552 O O . GLY A 1 434 ? -23.959 17.773 -7.379 1.00 58.97 434 GLY A O 1
ATOM 3553 N N . GLU A 1 435 ? -24.966 18.819 -9.105 1.00 58.25 435 GLU A N 1
ATOM 3554 C CA . GLU A 1 435 ? -26.339 18.656 -8.619 1.00 58.25 435 GLU A CA 1
ATOM 3555 C C . GLU A 1 435 ? -26.829 17.200 -8.777 1.00 58.25 435 GLU A C 1
ATOM 3557 O O . GLU A 1 435 ? -26.418 16.504 -9.711 1.00 58.25 435 GLU A O 1
ATOM 3562 N N . PRO A 1 436 ? -27.706 16.711 -7.879 1.00 58.84 436 PRO A N 1
ATOM 3563 C CA . PRO A 1 436 ? -28.243 15.358 -7.961 1.00 58.84 436 PRO A CA 1
ATOM 3564 C C . PRO A 1 436 ? -29.023 15.133 -9.263 1.00 58.84 436 PRO A C 1
ATOM 3566 O O . PRO A 1 436 ? -29.958 15.870 -9.576 1.00 58.84 436 PRO A O 1
ATOM 3569 N N . LEU A 1 437 ? -28.705 14.050 -9.981 1.00 61.78 437 LEU A N 1
ATOM 3570 C CA . LEU A 1 437 ? -29.611 13.488 -10.992 1.00 61.78 437 LEU A CA 1
ATOM 3571 C C . LEU A 1 437 ? -30.916 13.017 -10.316 1.00 61.78 437 LEU A C 1
ATOM 3573 O O . LEU A 1 437 ? -30.990 12.915 -9.098 1.00 61.78 437 LEU A O 1
ATOM 3577 N N . LEU A 1 438 ? -31.988 12.751 -11.064 1.00 62.00 438 LEU A N 1
ATOM 3578 C CA . LEU A 1 438 ? -33.267 12.345 -10.458 1.00 62.00 438 LEU A CA 1
ATOM 3579 C C . LEU A 1 438 ? -33.095 11.103 -9.546 1.00 62.00 438 LEU A C 1
ATOM 3581 O O . LEU A 1 438 ? -32.490 10.120 -9.975 1.00 62.00 438 LEU A O 1
ATOM 3585 N N . PRO A 1 439 ? -33.630 11.105 -8.307 1.00 59.84 439 PRO A N 1
ATOM 3586 C CA . PRO A 1 439 ? -33.459 9.987 -7.386 1.00 59.84 439 PRO A CA 1
ATOM 3587 C C . PRO A 1 439 ? -34.195 8.723 -7.863 1.00 59.84 439 PRO A C 1
ATOM 3589 O O . PRO A 1 439 ? -35.275 8.829 -8.452 1.00 59.84 439 PRO A O 1
ATOM 3592 N N . PRO A 1 440 ? -33.707 7.514 -7.518 1.00 58.00 440 PRO A N 1
ATOM 3593 C CA . PRO A 1 440 ? -34.300 6.248 -7.960 1.00 58.00 440 PRO A CA 1
ATOM 3594 C C . PRO A 1 440 ? -35.735 6.029 -7.444 1.00 58.00 440 PRO A C 1
ATOM 3596 O O . PRO A 1 440 ? -36.498 5.269 -8.042 1.00 58.00 440 PRO A O 1
ATOM 3599 N N . ARG A 1 441 ? -36.135 6.689 -6.341 1.00 57.03 441 ARG A N 1
ATOM 3600 C CA . ARG A 1 441 ? -37.511 6.696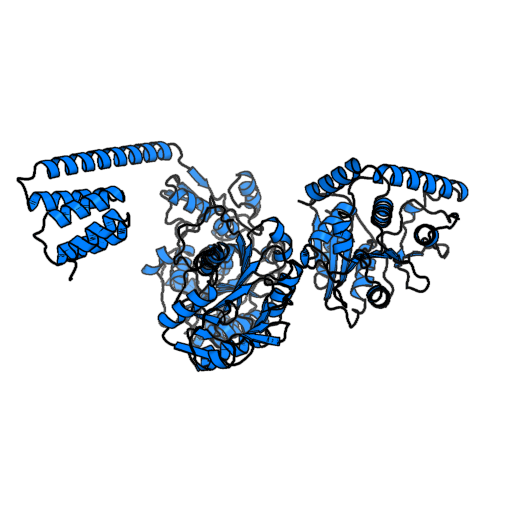 -5.800 1.00 57.03 441 ARG A CA 1
ATOM 3601 C C . ARG A 1 441 ? -37.847 8.030 -5.117 1.00 57.03 441 ARG A C 1
ATOM 3603 O O . ARG A 1 441 ? -37.012 8.592 -4.418 1.00 57.03 441 ARG A O 1
ATOM 3610 N N . LYS A 1 442 ? -39.106 8.481 -5.232 1.00 51.44 442 LYS A N 1
ATOM 3611 C CA . LYS A 1 442 ? -39.636 9.745 -4.658 1.00 51.44 442 LYS A CA 1
ATOM 3612 C C . LYS A 1 442 ? -39.784 9.786 -3.123 1.00 51.44 442 LYS A C 1
ATOM 3614 O O . LYS A 1 442 ? -40.230 10.800 -2.597 1.00 51.44 442 LYS A O 1
ATOM 3619 N N . SER A 1 443 ? -39.474 8.721 -2.379 1.00 53.53 443 SER A N 1
ATOM 3620 C CA . SER A 1 443 ? -39.620 8.758 -0.914 1.00 53.53 443 SER A CA 1
ATOM 3621 C C . SER A 1 443 ? -38.503 9.586 -0.271 1.00 53.53 443 SER A C 1
ATOM 3623 O O . SER A 1 443 ? -37.335 9.392 -0.617 1.00 53.53 443 SER A O 1
ATOM 3625 N N . SER A 1 444 ? -38.867 10.415 0.710 1.00 54.00 444 SER A N 1
ATOM 3626 C CA . SER A 1 444 ? -38.051 11.439 1.392 1.00 54.00 444 SER A CA 1
ATOM 3627 C C . SER A 1 444 ? -36.700 10.989 1.972 1.00 54.00 444 SER A C 1
ATOM 3629 O O . SER A 1 444 ? -35.894 11.838 2.332 1.00 54.00 444 SER A O 1
ATOM 3631 N N . GLU A 1 445 ? -36.408 9.687 2.040 1.00 53.78 445 GLU A N 1
ATOM 3632 C CA . GLU A 1 445 ? -35.152 9.157 2.594 1.00 53.78 445 GLU A CA 1
ATOM 3633 C C . GLU A 1 445 ? -34.339 8.251 1.651 1.00 53.78 445 GLU A C 1
ATOM 3635 O O . GLU A 1 445 ? -33.172 7.985 1.925 1.00 53.78 445 GLU A O 1
ATOM 3640 N N . TYR A 1 446 ? -34.926 7.762 0.554 1.00 64.00 446 TYR A N 1
ATOM 3641 C CA . TYR A 1 446 ? -34.266 6.838 -0.394 1.00 64.00 446 TYR A CA 1
ATOM 3642 C C . TYR A 1 446 ? -33.595 7.577 -1.559 1.00 64.00 446 TYR A C 1
ATOM 3644 O O . TYR A 1 446 ? -32.689 7.046 -2.188 1.00 64.00 446 TYR A O 1
ATOM 3652 N N . GLY A 1 447 ? -34.052 8.801 -1.833 1.00 64.44 447 GLY A N 1
ATOM 3653 C CA . GLY A 1 447 ? -33.524 9.693 -2.863 1.00 64.44 447 GLY A CA 1
ATOM 3654 C C . GLY A 1 447 ? -32.638 10.813 -2.326 1.00 64.44 447 GLY A C 1
ATOM 3655 O O . GLY A 1 447 ? -32.411 11.794 -3.025 1.00 64.44 447 GLY A O 1
ATOM 3656 N N . VAL A 1 448 ? -32.192 10.726 -1.068 1.00 77.56 448 VAL A N 1
ATOM 3657 C CA . VAL A 1 448 ? -31.336 11.763 -0.484 1.00 77.56 448 VAL A CA 1
ATOM 3658 C C . VAL A 1 448 ? -29.931 11.607 -1.046 1.00 77.56 448 VAL A C 1
ATOM 3660 O O . VAL A 1 448 ? -29.295 10.571 -0.839 1.00 77.56 448 VAL A O 1
ATOM 3663 N N . TRP A 1 449 ? -29.473 12.647 -1.739 1.00 80.31 449 TRP A N 1
ATOM 3664 C CA . TRP A 1 449 ? -28.137 12.729 -2.315 1.00 80.31 449 TRP A CA 1
ATOM 3665 C C . TRP A 1 449 ? -27.061 12.544 -1.241 1.00 80.31 449 TRP A C 1
ATOM 3667 O O . TRP A 1 449 ? -27.078 13.197 -0.194 1.00 80.31 449 TRP A O 1
ATOM 3677 N N . PHE A 1 450 ? -26.139 11.625 -1.503 1.00 83.88 450 PHE A N 1
ATOM 3678 C CA . PHE A 1 450 ? -24.980 11.328 -0.674 1.00 83.88 450 PHE A CA 1
ATOM 3679 C C . PHE A 1 450 ? -23.814 10.903 -1.586 1.00 83.88 450 PHE A C 1
ATOM 3681 O O . PHE A 1 450 ? -23.545 9.711 -1.748 1.00 83.88 450 PHE A O 1
ATOM 3688 N N . PRO A 1 451 ? -23.134 11.873 -2.224 1.00 82.62 451 PRO A N 1
ATOM 3689 C CA . PRO A 1 451 ? -22.163 11.611 -3.288 1.00 82.62 451 PRO A CA 1
ATOM 3690 C C . PRO A 1 451 ? -20.901 10.906 -2.786 1.00 82.62 451 PRO A C 1
ATOM 3692 O O . PRO A 1 451 ? -20.195 10.287 -3.573 1.00 82.62 451 PRO A O 1
ATOM 3695 N N . TYR A 1 452 ? -20.646 10.945 -1.476 1.00 84.88 452 TYR A N 1
ATOM 3696 C CA . TYR A 1 452 ? -19.493 10.309 -0.841 1.00 84.88 452 TYR A CA 1
ATOM 3697 C C . TYR A 1 452 ? -19.441 8.790 -1.049 1.00 84.88 452 TYR A C 1
ATOM 3699 O O . TYR A 1 452 ? -18.357 8.222 -1.011 1.00 84.88 452 TYR A O 1
ATOM 3707 N N . ASN A 1 453 ? -20.574 8.136 -1.325 1.00 87.88 453 ASN A N 1
ATOM 3708 C CA . ASN A 1 453 ? -20.588 6.719 -1.698 1.00 87.88 453 ASN A CA 1
ATOM 3709 C C . ASN A 1 453 ? -19.806 6.448 -2.989 1.00 87.88 453 ASN A C 1
ATOM 3711 O O . ASN A 1 453 ? -19.178 5.402 -3.102 1.00 87.88 453 ASN A O 1
ATOM 3715 N N . ILE A 1 454 ? -19.804 7.380 -3.951 1.00 88.44 454 ILE A N 1
ATOM 3716 C CA . ILE A 1 454 ? -19.086 7.194 -5.223 1.00 88.44 454 ILE A CA 1
ATOM 3717 C C . ILE A 1 454 ? -17.579 7.067 -4.983 1.00 88.44 454 ILE A C 1
ATOM 3719 O O . ILE A 1 454 ? -16.895 6.380 -5.739 1.00 88.44 454 ILE A O 1
ATOM 3723 N N . TYR A 1 455 ? -17.060 7.658 -3.903 1.00 90.81 455 TYR A N 1
ATOM 3724 C CA . TYR A 1 455 ? -15.648 7.542 -3.552 1.00 90.81 455 TYR A CA 1
ATOM 3725 C C . TYR A 1 455 ? -15.231 6.080 -3.366 1.00 90.81 455 TYR A C 1
ATOM 3727 O O . TYR A 1 455 ? -14.125 5.713 -3.744 1.00 90.81 455 TYR A O 1
ATOM 3735 N N . LEU A 1 456 ? -16.127 5.219 -2.872 1.00 93.25 456 LEU A N 1
ATOM 3736 C CA . LEU A 1 456 ? -15.849 3.792 -2.707 1.00 93.25 456 LEU A CA 1
ATOM 3737 C C . LEU A 1 456 ? -15.601 3.093 -4.049 1.00 93.25 456 LEU A C 1
ATOM 3739 O O . LEU A 1 456 ? -14.763 2.200 -4.100 1.00 93.25 456 LEU A O 1
ATOM 3743 N N . ASN A 1 457 ? -16.231 3.537 -5.144 1.00 92.44 457 ASN A N 1
ATOM 3744 C CA . ASN A 1 457 ? -15.946 3.004 -6.481 1.00 92.44 457 ASN A CA 1
ATOM 3745 C C . ASN A 1 457 ? -14.511 3.320 -6.914 1.00 92.44 457 ASN A C 1
ATOM 3747 O O . ASN A 1 457 ? -13.816 2.429 -7.389 1.00 92.44 457 ASN A O 1
ATOM 3751 N N . GLN A 1 458 ? -14.049 4.556 -6.690 1.00 89.44 458 GLN A N 1
ATOM 3752 C CA . GLN A 1 458 ? -12.665 4.944 -6.994 1.00 89.44 458 GLN A CA 1
ATOM 3753 C C . GLN A 1 458 ? -11.669 4.155 -6.136 1.00 89.44 458 GLN A C 1
ATOM 3755 O O . GLN A 1 458 ? -10.637 3.712 -6.629 1.00 89.44 458 GLN A O 1
ATOM 3760 N N . LEU A 1 459 ? -11.978 3.932 -4.854 1.00 92.19 459 LEU A N 1
ATOM 3761 C CA . LEU A 1 459 ? -11.113 3.161 -3.954 1.00 92.19 459 LEU A CA 1
ATOM 3762 C C . LEU A 1 459 ? -11.058 1.674 -4.329 1.00 92.19 459 LEU A C 1
ATOM 3764 O O . LEU A 1 459 ? -9.992 1.064 -4.245 1.00 92.19 459 LEU A O 1
ATOM 3768 N N . LEU A 1 460 ? -12.169 1.101 -4.800 1.00 92.38 460 LEU A N 1
ATOM 3769 C CA . LEU A 1 460 ? -12.238 -0.285 -5.272 1.00 92.38 460 LEU A CA 1
ATOM 3770 C C . LEU A 1 460 ? -11.314 -0.556 -6.468 1.00 92.38 460 LEU A C 1
ATOM 3772 O O . LEU A 1 460 ? -10.855 -1.685 -6.627 1.00 92.38 460 LEU A O 1
ATOM 3776 N N . GLU A 1 461 ? -10.952 0.450 -7.270 1.00 86.19 461 GLU A N 1
ATOM 3777 C CA . GLU A 1 461 ? -9.995 0.277 -8.376 1.00 86.19 461 GLU A CA 1
ATOM 3778 C C . GLU A 1 461 ? -8.588 -0.139 -7.913 1.00 86.19 461 GLU A C 1
ATOM 3780 O O . GLU A 1 461 ? -7.826 -0.716 -8.704 1.00 86.19 461 GLU A O 1
ATOM 3785 N N . TYR A 1 462 ? -8.270 0.141 -6.644 1.00 84.38 462 TYR A N 1
ATOM 3786 C CA . TYR A 1 462 ? -7.014 -0.181 -5.962 1.00 84.38 462 TYR A CA 1
ATOM 3787 C C . TYR A 1 462 ? -7.093 -1.480 -5.151 1.00 84.38 462 TYR A C 1
ATOM 3789 O O . TYR A 1 462 ? -6.076 -1.915 -4.598 1.00 84.38 462 TYR A O 1
ATOM 3797 N N . ALA A 1 463 ? -8.274 -2.104 -5.070 1.00 87.31 463 ALA A N 1
ATOM 3798 C CA . ALA A 1 463 ? -8.426 -3.412 -4.456 1.00 87.31 463 ALA A CA 1
ATOM 3799 C C . ALA A 1 463 ? -7.705 -4.477 -5.296 1.00 87.31 463 ALA A C 1
ATOM 3801 O O . ALA A 1 463 ? -7.736 -4.481 -6.528 1.00 87.31 463 ALA A O 1
ATOM 3802 N N . ARG A 1 464 ? -7.024 -5.381 -4.598 1.00 84.69 464 ARG A N 1
ATOM 3803 C CA . ARG A 1 464 ? -6.288 -6.524 -5.144 1.00 84.69 464 ARG A CA 1
ATOM 3804 C C . ARG A 1 464 ? -7.112 -7.788 -4.930 1.00 84.69 464 ARG A C 1
ATOM 3806 O O . ARG A 1 464 ? -7.962 -7.809 -4.046 1.00 84.69 464 ARG A O 1
ATOM 3813 N N . VAL A 1 465 ? -6.827 -8.849 -5.683 1.00 83.50 465 VAL A N 1
ATOM 3814 C CA . VAL A 1 465 ? -7.555 -10.124 -5.565 1.00 83.50 465 VAL A CA 1
ATOM 3815 C C . VAL A 1 465 ? -7.567 -10.613 -4.111 1.00 83.50 465 VAL A C 1
ATOM 3817 O O . VAL A 1 465 ? -6.511 -10.776 -3.500 1.00 83.50 465 VAL A O 1
ATOM 3820 N N . GLY A 1 466 ? -8.759 -10.807 -3.550 1.00 91.12 466 GLY A N 1
ATOM 3821 C CA . GLY A 1 466 ? -8.961 -11.126 -2.140 1.00 91.12 466 GLY A CA 1
ATOM 3822 C C . GLY A 1 466 ? -10.362 -10.740 -1.674 1.00 91.12 466 GLY A C 1
ATOM 3823 O O . GLY A 1 466 ? -11.328 -10.905 -2.409 1.00 91.12 466 GLY A O 1
ATOM 3824 N N . TYR A 1 467 ? -10.463 -10.204 -0.462 1.00 96.56 467 TYR A N 1
ATOM 3825 C CA . TYR A 1 467 ? -11.713 -9.757 0.151 1.00 96.56 467 TYR A CA 1
ATOM 3826 C C . TYR A 1 467 ? -11.679 -8.255 0.392 1.00 96.56 467 TYR A C 1
ATOM 3828 O O . TYR A 1 467 ? -10.618 -7.706 0.670 1.00 96.56 467 TYR A O 1
ATOM 3836 N N . VAL A 1 468 ? -12.816 -7.579 0.295 1.00 98.12 468 VAL A N 1
ATOM 3837 C CA . VAL A 1 468 ? -12.960 -6.147 0.569 1.00 98.12 468 VAL A CA 1
ATOM 3838 C C . VAL A 1 468 ? -13.675 -5.957 1.898 1.00 98.12 468 VAL A C 1
ATOM 3840 O O . VAL A 1 468 ? -14.731 -6.545 2.112 1.00 98.12 468 VAL A O 1
ATOM 3843 N N . ILE A 1 469 ? -13.102 -5.130 2.771 1.00 98.19 469 ILE A N 1
ATOM 3844 C CA . ILE A 1 469 ? -13.697 -4.652 4.022 1.00 98.19 469 ILE A CA 1
ATOM 3845 C C . ILE A 1 469 ? -13.804 -3.133 3.920 1.00 98.19 469 ILE A C 1
ATOM 3847 O O . ILE A 1 469 ? -12.835 -2.470 3.550 1.00 98.19 469 ILE A O 1
ATOM 3851 N N . TYR A 1 470 ? -14.963 -2.584 4.264 1.00 96.69 470 TYR A N 1
ATOM 3852 C CA . TYR A 1 470 ? -15.180 -1.142 4.321 1.00 96.69 470 TYR A CA 1
ATOM 3853 C C . TYR A 1 470 ? -15.091 -0.661 5.768 1.00 96.69 470 TYR A C 1
ATOM 3855 O O . TYR A 1 470 ? -15.666 -1.294 6.649 1.00 96.69 470 TYR A O 1
ATOM 3863 N N . LEU A 1 471 ? -14.397 0.452 5.995 1.00 94.38 471 LEU A N 1
ATOM 3864 C CA . LEU A 1 471 ? -14.371 1.194 7.256 1.00 94.38 471 LEU A CA 1
ATOM 3865 C C . LEU A 1 471 ? -14.522 2.693 6.953 1.00 94.38 471 LEU A C 1
ATOM 3867 O O . LEU A 1 471 ? -13.920 3.202 6.004 1.00 94.38 471 LEU A O 1
ATOM 3871 N N . ASP A 1 472 ? -15.297 3.427 7.744 1.00 89.94 472 ASP A N 1
ATOM 3872 C CA . ASP A 1 472 ? -15.119 4.876 7.833 1.00 89.94 472 ASP A CA 1
ATOM 3873 C C . ASP A 1 472 ? -13.947 5.189 8.783 1.00 89.94 472 ASP A C 1
ATOM 3875 O O . ASP A 1 472 ? -13.463 4.338 9.530 1.00 89.94 472 ASP A O 1
ATOM 3879 N N . ASP A 1 473 ? -13.444 6.425 8.741 1.00 87.44 473 ASP A N 1
ATOM 3880 C CA . ASP A 1 473 ? -12.315 6.843 9.581 1.00 87.44 473 ASP A CA 1
ATOM 3881 C C . ASP A 1 473 ? -12.598 6.827 11.089 1.00 87.44 473 ASP A C 1
ATOM 3883 O O . ASP A 1 473 ? -11.667 6.996 11.866 1.00 87.44 473 ASP A O 1
ATOM 3887 N N . ASP A 1 474 ? -13.845 6.613 11.503 1.00 85.19 474 ASP A N 1
ATOM 3888 C CA . ASP A 1 474 ? -14.277 6.463 12.891 1.00 85.19 474 ASP A CA 1
ATOM 3889 C C . ASP A 1 474 ? -14.773 5.061 13.259 1.00 85.19 474 ASP A C 1
ATOM 3891 O O . ASP A 1 474 ? -15.448 4.898 14.277 1.00 85.19 474 ASP A O 1
ATOM 3895 N N . ASP A 1 475 ? -14.384 4.049 12.488 1.00 91.44 475 ASP A N 1
ATOM 3896 C CA . ASP A 1 475 ? -14.663 2.644 12.777 1.00 91.44 475 ASP A CA 1
ATOM 3897 C C . ASP A 1 475 ? -13.393 1.898 13.206 1.00 91.44 475 ASP A C 1
ATOM 3899 O O . ASP A 1 475 ? -12.277 2.292 12.874 1.00 91.44 475 ASP A O 1
ATOM 3903 N N . CYS A 1 476 ? -13.551 0.819 13.968 1.00 92.44 476 CYS A N 1
ATOM 3904 C CA . CYS A 1 476 ? -12.456 -0.018 14.457 1.00 92.44 476 CYS A CA 1
ATOM 3905 C C . CYS A 1 476 ? -12.794 -1.502 14.307 1.00 92.44 476 CYS A C 1
ATOM 3907 O O . CYS A 1 476 ? -13.962 -1.894 14.296 1.00 92.44 476 CYS A O 1
ATOM 3909 N N . PHE A 1 477 ? -11.766 -2.349 14.282 1.00 96.31 477 PHE A N 1
ATOM 3910 C CA . PHE A 1 477 ? -11.943 -3.759 14.629 1.00 96.31 477 PHE A CA 1
ATOM 3911 C C . PHE A 1 477 ? -12.184 -3.916 16.134 1.00 96.31 477 PHE A C 1
ATOM 3913 O O . PHE A 1 477 ? -11.598 -3.199 16.946 1.00 96.31 477 PHE A O 1
ATOM 3920 N N . ALA A 1 478 ? -13.063 -4.848 16.500 1.00 92.81 478 ALA A N 1
ATOM 3921 C CA . ALA A 1 478 ? -13.511 -5.050 17.877 1.00 92.81 478 ALA A CA 1
ATOM 3922 C C . ALA A 1 478 ? -12.471 -5.755 18.761 1.00 92.81 478 ALA A C 1
ATOM 3924 O O . ALA A 1 478 ? -12.470 -5.576 19.979 1.00 92.81 478 ALA A O 1
ATOM 3925 N N . SER A 1 479 ? -11.603 -6.563 18.153 1.00 94.69 479 SER A N 1
ATOM 3926 C CA . SER A 1 479 ? -10.551 -7.331 18.820 1.00 94.69 479 SER A CA 1
ATOM 3927 C C . SER A 1 479 ? -9.309 -7.422 17.938 1.00 94.69 479 SER A C 1
ATOM 3929 O O . SER A 1 479 ? -9.401 -7.276 16.718 1.00 94.69 479 SER A O 1
ATOM 3931 N N . ASP A 1 480 ? -8.160 -7.747 18.530 1.00 96.19 480 ASP A N 1
ATOM 3932 C CA . ASP A 1 480 ? -6.912 -7.984 17.792 1.00 96.19 480 ASP A CA 1
ATOM 3933 C C . ASP A 1 480 ? -6.962 -9.261 16.921 1.00 96.19 480 ASP A C 1
ATOM 3935 O O . ASP A 1 480 ? -6.093 -9.465 16.081 1.00 96.19 480 ASP A O 1
ATOM 3939 N N . ASP A 1 481 ? -7.986 -10.110 17.058 1.00 96.62 481 ASP A N 1
ATOM 3940 C CA . ASP A 1 481 ? -8.133 -11.365 16.302 1.00 96.62 481 ASP A CA 1
ATOM 3941 C C . ASP A 1 481 ? -9.267 -11.343 15.267 1.00 96.62 481 ASP A C 1
ATOM 3943 O O . ASP A 1 481 ? -9.481 -12.325 14.555 1.00 96.62 481 ASP A O 1
ATOM 3947 N N . SER A 1 482 ? -9.944 -10.204 15.109 1.00 96.94 482 SER A N 1
ATOM 3948 C CA . SER A 1 482 ? -11.098 -10.031 14.218 1.00 96.94 482 SER A CA 1
ATOM 3949 C C . SER A 1 482 ? -10.826 -10.496 12.778 1.00 96.94 482 SER A C 1
ATOM 3951 O O . SER A 1 482 ? -11.611 -11.245 12.194 1.00 96.94 482 SER A O 1
ATOM 3953 N N . LEU A 1 483 ? -9.683 -10.120 12.195 1.00 97.00 483 LEU A N 1
ATOM 3954 C CA . LEU A 1 483 ? -9.301 -10.568 10.850 1.00 97.00 483 LEU A CA 1
ATOM 3955 C C . LEU A 1 483 ? -8.889 -12.049 10.794 1.00 97.00 483 LEU A C 1
ATOM 3957 O O . LEU A 1 483 ? -9.099 -12.699 9.769 1.00 97.00 483 LEU A O 1
ATOM 3961 N N . SER A 1 484 ? -8.317 -12.591 11.871 1.00 95.00 484 SER A N 1
ATOM 3962 C CA . SER A 1 484 ? -7.950 -14.012 11.966 1.00 95.00 484 SER A CA 1
ATOM 3963 C C . SER A 1 484 ? -9.196 -14.904 12.019 1.00 95.00 484 SER A C 1
ATOM 3965 O O . SER A 1 484 ? -9.237 -15.949 11.362 1.00 95.00 484 SER A O 1
ATOM 3967 N N . GLU A 1 485 ? -10.242 -14.467 12.727 1.00 95.69 485 GLU A N 1
ATOM 3968 C CA . GLU A 1 485 ? -11.555 -15.122 12.739 1.00 95.69 485 GLU A CA 1
ATOM 3969 C C . GLU A 1 485 ? -12.168 -15.151 11.331 1.00 95.69 485 GLU A C 1
ATOM 3971 O O . GLU A 1 485 ? -12.532 -16.220 10.833 1.00 95.69 485 GLU A O 1
ATOM 3976 N N . LEU A 1 486 ? -12.198 -14.006 10.636 1.00 96.94 486 LEU A N 1
ATOM 3977 C CA . LEU A 1 486 ? -12.696 -13.935 9.257 1.00 96.94 486 LEU A CA 1
ATOM 3978 C C . LEU A 1 486 ? -11.896 -14.830 8.301 1.00 96.94 486 LEU A C 1
ATOM 3980 O O . LEU A 1 486 ? -12.482 -15.538 7.480 1.00 96.94 486 LEU A O 1
ATOM 3984 N N . ALA A 1 487 ? -10.565 -14.828 8.405 1.00 95.19 487 ALA A N 1
ATOM 3985 C CA . ALA A 1 487 ? -9.711 -15.670 7.572 1.00 95.19 487 ALA A CA 1
ATOM 3986 C C . ALA A 1 487 ? -10.005 -17.163 7.781 1.00 95.19 487 ALA A C 1
ATOM 3988 O O . ALA A 1 487 ? -10.070 -17.914 6.807 1.00 95.19 487 ALA A O 1
ATOM 3989 N N . SER A 1 488 ? -10.235 -17.583 9.027 1.00 94.38 488 SER A N 1
ATOM 3990 C CA . SER A 1 488 ? -10.573 -18.972 9.362 1.00 94.38 488 SER A CA 1
ATOM 3991 C C . SER A 1 488 ? -11.903 -19.384 8.728 1.00 94.38 488 SER A C 1
ATOM 3993 O O . SER A 1 488 ? -11.967 -20.401 8.037 1.00 94.38 488 SER A O 1
ATOM 3995 N N . ILE A 1 489 ? -12.929 -18.532 8.831 1.00 95.19 489 ILE A N 1
ATOM 3996 C CA . ILE A 1 489 ? -14.233 -18.759 8.188 1.00 95.19 489 ILE A CA 1
ATOM 3997 C C . ILE A 1 489 ? -14.076 -18.904 6.674 1.00 95.19 489 ILE A C 1
ATOM 3999 O O . ILE A 1 489 ? -14.630 -19.832 6.084 1.00 95.19 489 ILE A O 1
ATOM 4003 N N . ILE A 1 490 ? -13.309 -18.022 6.028 1.00 95.12 490 ILE A N 1
ATOM 4004 C CA . ILE A 1 490 ? -13.051 -18.086 4.583 1.00 95.12 490 ILE A CA 1
ATOM 4005 C C . ILE A 1 490 ? -12.381 -19.411 4.209 1.00 95.12 490 ILE A C 1
ATOM 4007 O O . ILE A 1 490 ? -12.782 -20.067 3.244 1.00 95.12 490 ILE A O 1
ATOM 4011 N N . LEU A 1 491 ? -11.361 -19.822 4.963 1.00 91.81 491 LEU A N 1
ATOM 4012 C CA . LEU A 1 491 ? -10.604 -21.035 4.672 1.00 91.81 491 LEU A CA 1
ATOM 4013 C C . LEU A 1 491 ? -11.454 -22.301 4.835 1.00 91.81 491 LEU A C 1
ATOM 4015 O O . LEU A 1 491 ? -11.335 -23.195 3.990 1.00 91.81 491 LEU A O 1
ATOM 4019 N N . GLU A 1 492 ? -12.326 -22.347 5.842 1.00 93.75 492 GLU A N 1
ATOM 4020 C CA . GLU A 1 492 ? -13.208 -23.480 6.145 1.00 93.75 492 GLU A CA 1
ATOM 4021 C C . GLU A 1 492 ? -14.421 -23.560 5.210 1.00 93.75 492 GLU A C 1
ATOM 4023 O O . GLU A 1 492 ? -14.728 -24.620 4.665 1.00 93.75 492 GLU A O 1
ATOM 4028 N N . THR A 1 493 ? -15.104 -22.436 4.991 1.00 94.50 493 THR A N 1
ATOM 4029 C CA . THR A 1 493 ? -16.411 -22.404 4.308 1.00 94.50 493 THR A CA 1
ATOM 4030 C C . THR A 1 493 ? -16.311 -22.073 2.821 1.00 94.50 493 THR A C 1
ATOM 4032 O O . THR A 1 493 ? -17.226 -22.376 2.050 1.00 94.50 493 THR A O 1
ATOM 4035 N N . LYS A 1 494 ? -15.198 -21.457 2.398 1.00 94.38 494 LYS A N 1
ATOM 4036 C CA . LYS A 1 494 ? -15.040 -20.839 1.071 1.00 94.38 494 LYS A CA 1
ATOM 4037 C C . LYS A 1 494 ? -16.122 -19.789 0.778 1.00 94.38 494 LYS A C 1
ATOM 4039 O O . LYS A 1 494 ? -16.564 -19.689 -0.364 1.00 94.38 494 LYS A O 1
ATOM 4044 N N . ALA A 1 495 ? -16.578 -19.062 1.800 1.00 95.81 495 ALA A N 1
ATOM 4045 C CA . ALA A 1 495 ? -17.550 -17.984 1.646 1.00 95.81 495 ALA A CA 1
ATOM 4046 C C . ALA A 1 495 ? -17.010 -16.868 0.740 1.00 95.81 495 ALA A C 1
ATOM 4048 O O . ALA A 1 495 ? -15.866 -16.442 0.877 1.00 95.81 495 ALA A O 1
ATOM 4049 N N . GLU A 1 496 ? -17.847 -16.385 -0.168 1.00 97.12 496 GLU A N 1
ATOM 4050 C CA . GLU A 1 496 ? -17.596 -15.231 -1.036 1.00 97.12 496 GLU A CA 1
ATOM 4051 C C . GLU A 1 496 ? -18.118 -13.937 -0.405 1.00 97.12 496 GLU A C 1
ATOM 4053 O O . GLU A 1 496 ? -17.635 -12.861 -0.736 1.00 97.12 496 GLU A O 1
ATOM 4058 N N . LEU A 1 497 ? -19.086 -14.036 0.509 1.00 98.19 497 LEU A N 1
ATOM 4059 C CA . LEU A 1 497 ? -19.703 -12.925 1.227 1.00 98.19 497 LEU A CA 1
ATOM 4060 C C . LEU A 1 497 ? -19.888 -13.319 2.690 1.00 98.19 497 LEU A C 1
ATOM 4062 O O . LEU A 1 497 ? -20.454 -14.374 2.979 1.00 98.19 497 LEU A O 1
ATOM 4066 N N . ILE A 1 498 ? -19.414 -12.485 3.613 1.00 98.19 498 ILE A N 1
ATOM 4067 C CA . ILE A 1 498 ? -19.543 -12.728 5.051 1.00 98.19 498 ILE A CA 1
ATOM 4068 C C . ILE A 1 498 ? -20.195 -11.517 5.703 1.00 98.19 498 ILE A C 1
ATOM 4070 O O . ILE A 1 498 ? -19.700 -10.404 5.553 1.00 98.19 498 ILE A O 1
ATOM 4074 N N . PHE A 1 499 ? -21.265 -11.748 6.459 1.00 98.19 499 PHE A N 1
ATOM 4075 C CA . PHE A 1 499 ? -21.902 -10.759 7.329 1.00 98.19 499 PHE A CA 1
ATOM 4076 C C . PHE A 1 499 ? -21.517 -11.005 8.786 1.00 98.19 499 PHE A C 1
ATOM 4078 O O . PHE A 1 499 ? -21.408 -12.160 9.205 1.00 98.19 499 PHE A O 1
ATOM 4085 N N . TRP A 1 500 ? -21.393 -9.940 9.579 1.00 97.75 500 TRP A N 1
ATOM 4086 C CA . TRP A 1 500 ? -21.174 -10.005 11.030 1.00 97.75 500 TRP A CA 1
ATOM 4087 C C . TRP A 1 500 ? -21.939 -8.909 11.789 1.00 97.75 500 TRP A C 1
ATOM 4089 O O . TRP A 1 500 ? -22.636 -8.086 11.192 1.00 97.75 500 TRP A O 1
ATOM 4099 N N . ARG A 1 501 ? -21.839 -8.907 13.125 1.00 95.31 501 ARG A N 1
ATOM 4100 C CA . ARG A 1 501 ? -22.477 -7.908 13.996 1.00 95.31 501 ARG A CA 1
ATOM 4101 C C . ARG A 1 501 ? -21.565 -6.705 14.235 1.00 95.31 501 ARG A C 1
ATOM 4103 O O . ARG A 1 501 ? -20.369 -6.847 14.464 1.00 95.31 501 ARG A O 1
ATOM 4110 N N . VAL A 1 502 ? -22.149 -5.518 14.251 1.00 93.88 502 VAL A N 1
ATOM 4111 C CA . VAL A 1 502 ? -21.471 -4.250 14.530 1.00 93.88 502 VAL A CA 1
ATOM 4112 C C . VAL A 1 502 ? -21.935 -3.727 15.880 1.00 93.88 502 VAL A C 1
ATOM 4114 O O . VAL A 1 502 ? -23.143 -3.653 16.115 1.00 93.88 502 VAL A O 1
ATOM 4117 N N . LEU A 1 503 ? -20.998 -3.341 16.745 1.00 89.19 503 LEU A N 1
ATOM 4118 C CA . LEU A 1 503 ? -21.300 -2.728 18.040 1.00 89.19 503 LEU A CA 1
ATOM 4119 C C . LEU A 1 503 ? -21.147 -1.205 17.982 1.00 89.19 503 LEU A C 1
ATOM 4121 O O . LEU A 1 503 ? -20.097 -0.681 17.609 1.00 89.19 503 LEU A O 1
ATOM 4125 N N . PHE A 1 504 ? -22.188 -0.499 18.406 1.00 83.44 504 PHE A N 1
ATOM 4126 C CA . PHE A 1 504 ? -22.170 0.945 18.607 1.00 83.44 504 PHE A CA 1
ATOM 4127 C C . PHE A 1 504 ? -21.871 1.287 20.083 1.00 83.44 504 PHE A C 1
ATOM 4129 O O . PHE A 1 504 ? -22.183 0.486 20.968 1.00 83.44 504 PHE A O 1
ATOM 4136 N N . PRO A 1 505 ? -21.312 2.476 20.384 1.00 73.06 505 PRO A N 1
ATOM 4137 C CA . PRO A 1 505 ? -20.938 2.882 21.744 1.00 73.06 505 PRO A CA 1
ATOM 4138 C C . PRO A 1 505 ? -22.079 2.924 22.758 1.00 73.06 505 PRO A C 1
ATOM 4140 O O . PRO A 1 505 ? -21.846 2.740 23.946 1.00 73.06 505 PRO A O 1
ATOM 4143 N N . ASP A 1 506 ? -23.318 3.116 22.303 1.00 74.44 506 ASP A N 1
ATOM 4144 C CA . ASP A 1 506 ? -24.521 3.062 23.144 1.00 74.44 506 ASP A CA 1
ATOM 4145 C C . ASP A 1 506 ? -24.960 1.623 23.490 1.00 74.44 506 ASP A C 1
ATOM 4147 O O . ASP A 1 506 ? -25.996 1.424 24.124 1.00 74.44 506 ASP A O 1
ATOM 4151 N N . GLY A 1 507 ? -24.187 0.613 23.078 1.00 81.31 507 GLY A N 1
ATOM 4152 C CA . GLY A 1 507 ? -24.492 -0.805 23.255 1.00 81.31 507 GLY A CA 1
ATOM 4153 C C . GLY A 1 507 ? -25.417 -1.378 22.179 1.00 81.31 507 GLY A C 1
ATOM 4154 O O . GLY A 1 507 ? -25.764 -2.558 22.247 1.00 81.31 507 GLY A O 1
ATOM 4155 N N . LEU A 1 508 ? -25.827 -0.583 21.182 1.00 84.44 508 LEU A N 1
ATOM 4156 C CA . LEU A 1 508 ? -26.642 -1.076 20.076 1.00 84.44 508 LEU A CA 1
ATOM 4157 C C . LEU A 1 508 ? -25.831 -2.042 19.203 1.00 84.44 508 LEU A C 1
ATOM 4159 O O . LEU A 1 508 ? -24.741 -1.713 18.737 1.00 84.44 508 LEU A O 1
ATOM 4163 N N . ILE A 1 509 ? -26.410 -3.208 18.921 1.00 90.06 509 ILE A N 1
ATOM 4164 C CA . ILE A 1 509 ? -25.851 -4.198 17.999 1.00 90.06 509 ILE A CA 1
ATOM 4165 C C . ILE A 1 509 ? -26.672 -4.200 16.707 1.00 90.06 509 ILE A C 1
ATOM 4167 O O . ILE A 1 509 ? -27.896 -4.334 16.746 1.00 90.06 509 ILE A O 1
ATOM 4171 N N . VAL A 1 510 ? -25.990 -4.054 15.568 1.00 88.50 510 VAL A N 1
ATOM 4172 C CA . VAL A 1 510 ? -26.590 -4.043 14.225 1.00 88.50 510 VAL A CA 1
ATOM 4173 C C . VAL A 1 510 ? -25.964 -5.144 13.362 1.00 88.50 510 VAL A C 1
ATOM 4175 O O . VAL A 1 510 ? -24.740 -5.235 13.315 1.00 88.50 510 VAL A O 1
ATOM 4178 N N . PRO A 1 511 ? -26.748 -5.947 12.623 1.00 92.75 511 PRO A N 1
ATOM 4179 C CA . PRO A 1 511 ? -28.211 -6.010 12.660 1.00 92.75 511 PRO A CA 1
ATOM 4180 C C . PRO A 1 511 ? -28.742 -6.412 14.043 1.00 92.75 511 PRO A C 1
ATOM 4182 O O . PRO A 1 511 ? -28.006 -6.998 14.832 1.00 92.75 511 PRO A O 1
ATOM 4185 N N . SER A 1 512 ? -30.006 -6.114 14.340 1.00 90.50 512 SER A N 1
ATOM 4186 C CA . SER A 1 512 ? -30.709 -6.603 15.539 1.00 90.50 512 SER A CA 1
ATOM 4187 C C . SER A 1 512 ? -30.926 -8.120 15.496 1.00 90.50 512 SER A C 1
ATOM 4189 O O . SER A 1 512 ? -30.985 -8.702 14.415 1.00 90.50 512 SER A O 1
ATOM 4191 N N . ASP A 1 513 ? -31.123 -8.775 16.646 1.00 92.31 513 ASP A N 1
ATOM 4192 C CA . ASP A 1 513 ? -31.309 -10.240 16.704 1.00 92.31 513 ASP A CA 1
ATOM 4193 C C . ASP A 1 513 ? -32.456 -10.741 15.827 1.00 92.31 513 ASP A C 1
ATOM 4195 O O . ASP A 1 513 ? -32.303 -11.698 15.073 1.00 92.31 513 ASP A O 1
ATOM 4199 N N . ILE A 1 514 ? -33.584 -10.027 15.836 1.00 92.12 514 ILE A N 1
ATOM 4200 C CA . ILE A 1 514 ? -34.756 -10.372 15.023 1.00 92.12 514 ILE A CA 1
ATOM 4201 C C . ILE A 1 514 ? -34.433 -10.329 13.525 1.00 92.12 514 ILE A C 1
ATOM 4203 O O . ILE A 1 514 ? -34.949 -11.140 12.756 1.00 92.12 514 ILE A O 1
ATOM 4207 N N . ASN A 1 515 ? -33.634 -9.358 13.081 1.00 90.69 515 ASN A N 1
ATOM 4208 C CA . ASN A 1 515 ? -33.286 -9.227 11.668 1.00 90.69 515 ASN A CA 1
ATOM 4209 C C . ASN A 1 515 ? -32.113 -10.126 11.278 1.00 90.69 515 ASN A C 1
ATOM 4211 O O . ASN A 1 515 ? -32.078 -10.592 10.142 1.00 90.69 515 ASN A O 1
ATOM 4215 N N . TRP A 1 516 ? -31.213 -10.428 12.210 1.00 93.25 516 TRP A N 1
ATOM 4216 C CA . TRP A 1 516 ? -30.108 -11.353 12.002 1.00 93.25 516 TRP A CA 1
ATOM 4217 C C . TRP A 1 516 ? -30.583 -12.770 11.679 1.00 93.25 516 TRP A C 1
ATOM 4219 O O . TRP A 1 516 ? -30.093 -13.387 10.733 1.00 93.25 516 TRP A O 1
ATOM 4229 N N . GLU A 1 517 ? -31.605 -13.256 12.390 1.00 93.06 517 GLU A N 1
ATOM 4230 C CA . GLU A 1 517 ? -32.198 -14.579 12.142 1.00 93.06 517 GLU A CA 1
ATOM 4231 C C . GLU A 1 517 ? -32.830 -14.712 10.749 1.00 93.06 517 GLU A C 1
ATOM 4233 O O . GLU A 1 517 ? -32.987 -15.820 10.239 1.00 93.06 517 GLU A O 1
ATOM 4238 N N . LYS A 1 518 ? -33.159 -13.597 10.082 1.00 92.19 518 LYS A N 1
ATOM 4239 C CA . LYS A 1 518 ? -33.727 -13.628 8.725 1.00 92.19 518 LYS A CA 1
ATOM 4240 C C . LYS A 1 518 ? -32.700 -13.985 7.654 1.00 92.19 518 LYS A C 1
ATOM 4242 O O . LYS A 1 518 ? -33.117 -14.317 6.548 1.00 92.19 518 LYS A O 1
ATOM 4247 N N . ARG A 1 519 ? -31.397 -13.876 7.955 1.00 92.31 519 ARG A N 1
ATOM 4248 C CA . ARG A 1 519 ? -30.289 -14.139 7.015 1.00 92.31 519 ARG A CA 1
ATOM 4249 C C . ARG A 1 519 ? -30.473 -13.430 5.666 1.00 92.31 519 ARG A C 1
ATOM 4251 O O . ARG A 1 519 ? -30.290 -14.006 4.603 1.00 92.31 519 ARG A O 1
ATOM 4258 N N . THR A 1 520 ? -30.902 -12.172 5.723 1.00 92.56 520 THR A N 1
ATOM 4259 C CA . THR A 1 520 ? -31.035 -11.290 4.560 1.00 92.56 520 THR A CA 1
ATOM 4260 C C . THR A 1 520 ? -30.748 -9.857 4.992 1.00 92.56 520 THR A C 1
ATOM 4262 O O . THR A 1 520 ? -31.146 -9.467 6.094 1.00 92.56 520 THR A O 1
ATOM 4265 N N . PRO A 1 521 ? -30.130 -9.021 4.139 1.00 91.62 521 PRO A N 1
ATOM 4266 C CA . PRO A 1 521 ? -29.969 -7.607 4.440 1.00 91.62 521 PRO A CA 1
ATOM 4267 C C . PRO A 1 521 ? -31.322 -6.929 4.686 1.00 91.62 521 PRO A C 1
ATOM 4269 O O . PRO A 1 521 ? -32.253 -7.063 3.888 1.00 91.62 521 PRO A O 1
ATOM 4272 N N . VAL A 1 522 ? -31.432 -6.177 5.785 1.00 86.88 522 VAL A N 1
ATOM 4273 C CA . VAL A 1 522 ? -32.635 -5.414 6.139 1.00 86.88 522 VAL A CA 1
ATOM 4274 C C . VAL A 1 522 ? -32.329 -3.923 6.086 1.00 86.88 522 VAL A C 1
ATOM 4276 O O . VAL A 1 522 ? -31.345 -3.425 6.627 1.00 86.88 522 VAL A O 1
ATOM 4279 N N . ASN A 1 523 ? -33.192 -3.177 5.405 1.00 83.62 523 ASN A N 1
ATOM 4280 C CA . ASN A 1 523 ? -33.052 -1.734 5.275 1.00 83.62 523 ASN A CA 1
ATOM 4281 C C . ASN A 1 523 ? -33.109 -1.045 6.653 1.00 83.62 523 ASN A C 1
ATOM 4283 O O . ASN A 1 523 ? -34.020 -1.317 7.430 1.00 83.62 523 ASN A O 1
ATOM 4287 N N . ARG A 1 524 ? -32.187 -0.101 6.895 1.00 80.25 524 ARG A N 1
ATOM 4288 C CA . ARG A 1 524 ? -31.929 0.586 8.180 1.00 80.25 524 ARG A CA 1
ATOM 4289 C C . ARG A 1 524 ? -31.355 -0.290 9.300 1.00 80.25 524 ARG A C 1
ATOM 4291 O O . ARG A 1 524 ? -31.122 0.239 10.379 1.00 80.25 524 ARG A O 1
ATOM 4298 N N . ASP A 1 525 ? -31.108 -1.569 9.046 1.00 84.25 525 ASP A N 1
ATOM 4299 C CA . ASP A 1 525 ? -30.491 -2.489 10.005 1.00 84.25 525 ASP A CA 1
ATOM 4300 C C . ASP A 1 525 ? -29.344 -3.254 9.331 1.00 84.25 525 ASP A C 1
ATOM 4302 O O . ASP A 1 525 ? -29.227 -4.471 9.421 1.00 84.25 525 ASP A O 1
ATOM 4306 N N . MET A 1 526 ? -28.550 -2.513 8.556 1.00 88.88 526 MET A N 1
ATOM 4307 C CA . MET A 1 526 ? -27.357 -2.985 7.867 1.00 88.88 526 MET A CA 1
ATOM 4308 C C . MET A 1 526 ? -26.353 -1.836 7.799 1.00 88.88 526 MET A C 1
ATOM 4310 O O . MET A 1 526 ? -26.745 -0.703 7.507 1.00 88.88 526 MET A O 1
ATOM 4314 N N . SER A 1 527 ? -25.085 -2.138 8.062 1.00 89.69 527 SER A N 1
ATOM 4315 C CA . SER A 1 527 ? -23.983 -1.174 8.066 1.00 89.69 527 SER A CA 1
ATOM 4316 C C . SER A 1 527 ? -22.922 -1.572 7.044 1.00 89.69 527 SER A C 1
ATOM 4318 O O . SER A 1 527 ? -22.696 -2.764 6.834 1.00 89.69 527 SER A O 1
ATOM 4320 N N . GLY A 1 528 ? -22.259 -0.585 6.434 1.00 87.94 528 GLY A N 1
ATOM 4321 C CA . GLY A 1 528 ? -21.178 -0.806 5.466 1.00 87.94 528 GLY A CA 1
ATOM 4322 C C . GLY A 1 528 ? -19.986 -1.547 6.073 1.00 87.94 528 GLY A C 1
ATOM 4323 O O . GLY A 1 528 ? -19.330 -2.320 5.386 1.00 87.94 528 GLY A O 1
ATOM 4324 N N . ILE A 1 529 ? -19.777 -1.388 7.383 1.00 92.75 529 ILE A N 1
ATOM 4325 C CA . ILE A 1 529 ? -18.720 -2.068 8.142 1.00 92.75 529 ILE A CA 1
ATOM 4326 C C . ILE A 1 529 ? -19.135 -3.433 8.698 1.00 92.75 529 ILE A C 1
ATOM 4328 O O . ILE A 1 529 ? -18.409 -3.999 9.508 1.00 92.75 529 ILE A O 1
ATOM 4332 N N . GLY A 1 530 ? -20.324 -3.931 8.344 1.00 95.25 530 GLY A N 1
ATOM 4333 C CA . GLY A 1 530 ? -20.891 -5.187 8.851 1.00 95.25 530 GLY A CA 1
ATOM 4334 C C . GLY A 1 530 ? -20.727 -6.378 7.908 1.00 95.25 530 GLY A C 1
ATOM 4335 O O . GLY A 1 530 ? -21.387 -7.399 8.112 1.00 95.25 530 GLY A O 1
ATOM 4336 N N . PHE A 1 531 ? -19.933 -6.242 6.842 1.00 97.31 531 PHE A N 1
ATOM 4337 C CA . PHE A 1 531 ? -19.705 -7.316 5.880 1.00 97.31 531 PHE A CA 1
ATOM 4338 C C . PHE A 1 531 ? -18.395 -7.170 5.098 1.00 97.31 531 PHE A C 1
ATOM 4340 O O . PHE A 1 531 ? -17.831 -6.081 4.975 1.00 97.31 531 PHE A O 1
ATOM 4347 N N . CYS A 1 532 ? -17.931 -8.285 4.532 1.00 97.75 532 CYS A N 1
ATOM 4348 C CA . CYS A 1 532 ? -16.843 -8.336 3.560 1.00 97.75 532 CYS A CA 1
ATOM 4349 C C . CYS A 1 532 ? -17.219 -9.232 2.384 1.00 97.75 532 CYS A C 1
ATOM 4351 O O . CYS A 1 532 ? -18.043 -10.136 2.527 1.00 97.75 532 CYS A O 1
ATOM 4353 N N . HIS A 1 533 ? -16.618 -8.999 1.220 1.00 97.88 533 HIS A N 1
ATOM 4354 C CA . HIS A 1 533 ? -16.913 -9.788 0.023 1.00 97.88 533 HIS A CA 1
ATOM 4355 C C . HIS A 1 533 ? -15.678 -10.044 -0.839 1.00 97.88 533 HIS A C 1
ATOM 4357 O O . HIS A 1 533 ? -14.732 -9.259 -0.811 1.00 97.88 533 HIS A O 1
ATOM 4363 N N . SER A 1 534 ? -15.699 -11.122 -1.625 1.00 96.25 534 SER A N 1
ATOM 4364 C CA . SER A 1 534 ? -14.668 -11.433 -2.615 1.00 96.25 534 SER A CA 1
ATOM 4365 C C . SER A 1 534 ? -14.613 -10.352 -3.695 1.00 96.25 534 SER A C 1
ATOM 4367 O O . SER A 1 534 ? -15.642 -9.844 -4.149 1.00 96.25 534 SER A O 1
ATOM 4369 N N . THR A 1 535 ? -13.408 -10.044 -4.167 1.00 94.00 535 THR A N 1
ATOM 4370 C CA . THR A 1 535 ? -13.179 -9.189 -5.339 1.00 94.00 535 THR A CA 1
ATOM 4371 C C . THR A 1 535 ? -13.682 -9.784 -6.653 1.00 94.00 535 THR A C 1
ATOM 4373 O O . THR A 1 535 ? -13.685 -9.080 -7.657 1.00 94.00 535 THR A O 1
ATOM 4376 N N . ASP A 1 536 ? -14.114 -11.048 -6.669 1.00 91.88 536 ASP A N 1
ATOM 4377 C CA . ASP A 1 536 ? -14.747 -11.663 -7.845 1.00 91.88 536 ASP A CA 1
ATOM 4378 C C . ASP A 1 536 ? -16.096 -11.008 -8.185 1.00 91.88 536 ASP A C 1
ATOM 4380 O O . ASP A 1 536 ? -16.529 -11.021 -9.338 1.00 91.88 536 ASP A O 1
ATOM 4384 N N . VAL A 1 537 ? -16.745 -10.391 -7.189 1.00 92.81 537 VAL A N 1
ATOM 4385 C CA . VAL A 1 537 ? -17.995 -9.643 -7.344 1.00 92.81 537 VAL A CA 1
ATOM 4386 C C . VAL A 1 537 ? -17.781 -8.225 -6.826 1.00 92.81 537 VAL A C 1
ATOM 4388 O O . VAL A 1 537 ? -17.771 -7.981 -5.622 1.00 92.81 537 VAL A O 1
ATOM 4391 N N . ILE A 1 538 ? -17.611 -7.268 -7.740 1.00 92.50 538 ILE A N 1
ATOM 4392 C CA . ILE A 1 538 ? -17.400 -5.857 -7.392 1.00 92.50 538 ILE A CA 1
ATOM 4393 C C . ILE A 1 538 ? -18.736 -5.103 -7.496 1.00 92.50 538 ILE A C 1
ATOM 4395 O O . ILE A 1 538 ? -19.302 -5.021 -8.591 1.00 92.50 538 ILE A O 1
ATOM 4399 N N . PRO A 1 539 ? -19.268 -4.554 -6.389 1.00 94.31 539 PRO A N 1
ATOM 4400 C CA . PRO A 1 539 ? -20.496 -3.772 -6.413 1.00 94.31 539 PRO A CA 1
ATOM 4401 C C . PRO A 1 539 ? -20.242 -2.353 -6.932 1.00 94.31 539 PRO A C 1
ATOM 4403 O O . PRO A 1 539 ? -19.135 -1.826 -6.839 1.00 94.31 539 PRO A O 1
ATOM 4406 N N . THR A 1 540 ? -21.296 -1.698 -7.421 1.00 92.75 540 THR A N 1
ATOM 4407 C CA . THR A 1 540 ? -21.277 -0.254 -7.698 1.00 92.75 540 THR A CA 1
ATOM 4408 C C . THR A 1 540 ? -21.990 0.502 -6.580 1.00 92.75 540 THR A C 1
ATOM 4410 O O . THR A 1 540 ? -23.156 0.244 -6.278 1.00 92.75 540 THR A O 1
ATOM 4413 N N . TRP A 1 541 ? -21.301 1.471 -5.988 1.00 92.06 541 TRP A N 1
ATOM 4414 C CA . TRP A 1 541 ? -21.837 2.366 -4.972 1.00 92.06 541 TRP A CA 1
ATOM 4415 C C . TRP A 1 541 ? -22.515 3.578 -5.612 1.00 92.06 541 TRP A C 1
ATOM 4417 O O . TRP A 1 541 ? -21.880 4.415 -6.253 1.00 92.06 541 TRP A O 1
ATOM 4427 N N . GLU A 1 542 ? -23.825 3.692 -5.418 1.00 86.81 542 GLU A N 1
ATOM 4428 C CA . GLU A 1 542 ? -24.616 4.816 -5.923 1.00 86.81 542 GLU A CA 1
ATOM 4429 C C . GLU A 1 542 ? -24.601 6.023 -4.961 1.00 86.81 542 GLU A C 1
ATOM 4431 O O . GLU A 1 542 ? -24.570 5.829 -3.737 1.00 86.81 542 GLU A O 1
ATOM 4436 N N . PRO A 1 543 ? -24.750 7.266 -5.465 1.00 86.31 543 PRO A N 1
ATOM 4437 C CA . PRO A 1 543 ? -24.687 8.507 -4.679 1.00 86.31 543 PRO A CA 1
ATOM 4438 C C . PRO A 1 543 ? -25.941 8.804 -3.842 1.00 86.31 543 PRO A C 1
ATOM 4440 O O . PRO A 1 543 ? -26.371 9.951 -3.717 1.00 86.31 543 PRO A O 1
ATOM 4443 N N . TRP A 1 544 ? -26.562 7.784 -3.260 1.00 84.38 544 TRP A N 1
ATOM 4444 C CA . TRP A 1 544 ? -27.780 7.922 -2.462 1.00 84.38 544 TRP A CA 1
ATOM 4445 C C . TRP A 1 544 ? -27.562 7.374 -1.059 1.00 84.38 544 TRP A C 1
ATOM 4447 O O . TRP A 1 544 ? -26.884 6.361 -0.883 1.00 84.38 544 TRP A O 1
ATOM 4457 N N . LYS A 1 545 ? -28.200 7.965 -0.044 1.00 83.38 545 LYS A N 1
ATOM 4458 C CA . LYS A 1 545 ? -28.207 7.378 1.309 1.00 83.38 545 LYS A CA 1
ATOM 4459 C C . LYS A 1 545 ? -28.636 5.910 1.286 1.00 83.38 545 LYS A C 1
ATOM 4461 O O . LYS A 1 545 ? -29.413 5.505 0.420 1.00 83.38 545 LYS A O 1
ATOM 4466 N N . ARG A 1 546 ? -28.177 5.129 2.272 1.00 83.75 546 ARG A N 1
ATOM 4467 C CA . ARG A 1 546 ? -28.398 3.670 2.374 1.00 83.75 546 ARG A CA 1
ATOM 4468 C C . ARG A 1 546 ? -27.669 2.872 1.283 1.00 83.75 546 ARG A C 1
ATOM 4470 O O . ARG A 1 546 ? -28.216 1.898 0.767 1.00 83.75 546 ARG A O 1
ATOM 4477 N N . GLY A 1 547 ? -26.465 3.323 0.922 1.00 86.62 547 GLY A N 1
ATOM 4478 C CA . GLY A 1 547 ? -25.567 2.597 0.018 1.00 86.62 547 GLY A CA 1
ATOM 4479 C C . GLY A 1 547 ? -25.279 1.195 0.543 1.00 86.62 547 GLY A C 1
ATOM 4480 O O . GLY A 1 547 ? -25.484 0.234 -0.187 1.00 86.62 547 GLY A O 1
ATOM 4481 N N . ASP A 1 548 ? -24.985 1.087 1.839 1.00 90.38 548 ASP A N 1
ATOM 4482 C CA . ASP A 1 548 ? -24.652 -0.169 2.523 1.00 90.38 548 ASP A CA 1
ATOM 4483 C C . ASP A 1 548 ? -25.695 -1.263 2.289 1.00 90.38 548 ASP A C 1
ATOM 4485 O O . ASP A 1 548 ? -25.371 -2.350 1.829 1.00 90.38 548 ASP A O 1
ATOM 4489 N N . TYR A 1 549 ? -26.977 -0.959 2.524 1.00 91.12 549 TYR A N 1
ATOM 4490 C CA . TYR A 1 549 ? -28.068 -1.908 2.288 1.00 91.12 549 TYR A CA 1
ATOM 4491 C C . TYR A 1 549 ? -28.176 -2.317 0.813 1.00 91.12 549 TYR A C 1
ATOM 4493 O O . TYR A 1 549 ? -28.416 -3.488 0.523 1.00 91.12 549 TYR A O 1
ATOM 4501 N N . ARG A 1 550 ? -28.042 -1.367 -0.125 1.00 89.56 550 ARG A N 1
ATOM 4502 C CA . ARG A 1 550 ? -28.154 -1.671 -1.562 1.00 89.56 550 ARG A CA 1
ATOM 4503 C C . ARG A 1 550 ? -26.999 -2.545 -2.033 1.00 89.56 550 ARG A C 1
ATOM 4505 O O . ARG A 1 550 ? -27.240 -3.494 -2.769 1.00 89.56 550 ARG A O 1
ATOM 4512 N N . VAL A 1 551 ? -25.789 -2.252 -1.570 1.00 94.44 551 VAL A N 1
ATOM 4513 C CA . VAL A 1 551 ? -24.589 -3.031 -1.874 1.00 94.44 551 VAL A CA 1
ATOM 4514 C C . VAL A 1 551 ? -24.664 -4.414 -1.239 1.00 94.44 551 VAL A C 1
ATOM 4516 O O . VAL A 1 551 ? -24.513 -5.396 -1.955 1.00 94.44 551 VAL A O 1
ATOM 4519 N N . ALA A 1 552 ? -24.997 -4.514 0.049 1.00 94.75 552 ALA A N 1
ATOM 4520 C CA . ALA A 1 552 ? -25.194 -5.794 0.727 1.00 94.75 552 ALA A CA 1
ATOM 4521 C C . ALA A 1 552 ? -26.227 -6.662 -0.004 1.00 94.75 552 ALA A C 1
ATOM 4523 O O . ALA A 1 552 ? -25.975 -7.829 -0.283 1.00 94.75 552 ALA A O 1
ATOM 4524 N N . LYS A 1 553 ? -27.368 -6.074 -0.386 1.00 92.81 553 LYS A N 1
ATOM 4525 C CA . LYS A 1 553 ? -28.404 -6.778 -1.143 1.00 92.81 553 LYS A CA 1
ATOM 4526 C C . LYS A 1 553 ? -27.910 -7.237 -2.519 1.00 92.81 553 LYS A C 1
ATOM 4528 O O . LYS A 1 553 ? -28.151 -8.379 -2.891 1.00 92.81 553 LYS A O 1
ATOM 4533 N N . TYR A 1 554 ? -27.230 -6.364 -3.261 1.00 94.00 554 TYR A N 1
ATOM 4534 C CA . TYR A 1 554 ? -26.644 -6.716 -4.554 1.00 94.00 554 TYR A CA 1
ATOM 4535 C C . TYR A 1 554 ? -25.656 -7.880 -4.420 1.00 94.00 554 TYR A C 1
ATOM 4537 O O . TYR A 1 554 ? -25.703 -8.812 -5.216 1.00 94.00 554 TYR A O 1
ATOM 4545 N N . LEU A 1 555 ? -24.794 -7.860 -3.401 1.00 96.25 555 LEU A N 1
ATOM 4546 C CA . LEU A 1 555 ? -23.825 -8.926 -3.152 1.00 96.25 555 LEU A CA 1
ATOM 4547 C C . LEU A 1 555 ? -24.524 -10.254 -2.835 1.00 96.25 555 LEU A C 1
ATOM 4549 O O . LEU A 1 555 ? -24.169 -11.265 -3.433 1.00 96.25 555 LEU A O 1
ATOM 4553 N N . THR A 1 556 ? -25.559 -10.258 -1.988 1.00 95.25 556 THR A N 1
ATOM 4554 C CA . THR A 1 556 ? -26.381 -11.457 -1.728 1.00 95.25 556 THR A CA 1
ATOM 4555 C C . THR A 1 556 ? -27.016 -12.012 -3.013 1.00 95.25 556 THR A C 1
ATOM 4557 O O . THR A 1 556 ? -27.109 -13.221 -3.184 1.00 95.25 556 THR A O 1
ATOM 4560 N N . GLU A 1 557 ? -27.428 -11.153 -3.951 1.00 94.94 557 GLU A N 1
ATOM 4561 C CA . GLU A 1 557 ? -28.032 -11.575 -5.227 1.00 94.94 557 GLU A CA 1
ATOM 4562 C C . GLU A 1 557 ? -27.007 -12.085 -6.263 1.00 94.94 557 GLU A C 1
ATOM 4564 O O . GLU A 1 557 ? -27.397 -12.763 -7.213 1.00 94.94 557 GLU A O 1
ATOM 4569 N N . ASN A 1 558 ? -25.717 -11.763 -6.102 1.00 95.25 558 ASN A N 1
ATOM 4570 C CA . ASN A 1 558 ? -24.669 -12.023 -7.101 1.00 95.25 558 ASN A CA 1
ATOM 4571 C C . ASN A 1 558 ? -23.512 -12.903 -6.594 1.00 95.25 558 ASN A C 1
ATOM 4573 O O . ASN A 1 558 ? -22.567 -13.144 -7.341 1.00 95.25 558 ASN A O 1
ATOM 4577 N N . THR A 1 559 ? -23.579 -13.398 -5.358 1.00 93.50 559 THR A N 1
ATOM 4578 C CA . THR A 1 559 ? -22.616 -14.356 -4.789 1.00 93.50 559 THR A CA 1
ATOM 4579 C C . THR A 1 559 ? -23.284 -15.709 -4.568 1.00 93.50 559 THR A C 1
ATOM 4581 O O . THR A 1 559 ? -24.498 -15.799 -4.396 1.00 93.50 559 THR A O 1
ATOM 4584 N N . GLN A 1 560 ? -22.502 -16.788 -4.611 1.00 91.56 560 GLN A N 1
ATOM 4585 C CA . GLN A 1 560 ? -23.020 -18.151 -4.450 1.00 91.56 560 GLN A CA 1
ATOM 4586 C C . GLN A 1 560 ? -22.901 -18.661 -3.014 1.00 91.56 560 GLN A C 1
ATOM 4588 O O . GLN A 1 560 ? -23.685 -19.516 -2.597 1.00 91.56 560 GLN A O 1
ATOM 4593 N N . LYS A 1 561 ? -21.900 -18.181 -2.268 1.00 93.75 561 LYS A N 1
ATOM 4594 C CA . LYS A 1 561 ? -21.585 -18.664 -0.918 1.00 93.75 561 LYS A CA 1
ATOM 4595 C C . LYS A 1 561 ? -21.564 -17.523 0.082 1.00 93.75 561 LYS A C 1
ATOM 4597 O O . LYS A 1 561 ? -20.557 -16.838 0.245 1.00 93.75 561 LYS A O 1
ATOM 4602 N N . GLU A 1 562 ? -22.673 -17.371 0.782 1.00 95.44 562 GLU A N 1
ATOM 4603 C CA . GLU A 1 562 ? -22.845 -16.399 1.853 1.00 95.44 562 GLU A CA 1
ATOM 4604 C C . GLU A 1 562 ? -22.696 -17.064 3.228 1.00 95.44 562 GLU A C 1
ATOM 4606 O O . GLU A 1 562 ? -23.144 -18.194 3.438 1.00 95.44 562 GLU A O 1
ATOM 4611 N N . TYR A 1 563 ? -22.090 -16.357 4.181 1.00 96.81 563 TYR A N 1
ATOM 4612 C CA . TYR A 1 563 ? -21.958 -16.802 5.565 1.00 96.81 563 TYR A CA 1
ATOM 4613 C C . TYR A 1 563 ? -22.342 -15.689 6.544 1.00 96.81 563 TYR A C 1
ATOM 4615 O O . TYR A 1 563 ? -21.855 -14.567 6.454 1.00 96.81 563 TYR A O 1
ATOM 4623 N N . TRP A 1 564 ? -23.197 -15.996 7.519 1.00 96.31 564 TRP A N 1
ATOM 4624 C CA . TRP A 1 564 ? -23.639 -15.031 8.529 1.00 96.31 564 TRP A CA 1
ATOM 4625 C C . TRP A 1 564 ? -23.059 -15.370 9.905 1.00 96.31 564 TRP A C 1
ATOM 4627 O O . TRP A 1 564 ? -23.601 -16.205 10.641 1.00 96.31 564 TRP A O 1
ATOM 4637 N N . PHE A 1 565 ? -21.982 -14.682 10.272 1.00 94.69 565 PHE A N 1
ATOM 4638 C CA . PHE A 1 565 ? -21.192 -14.919 11.474 1.00 94.69 565 PHE A CA 1
ATOM 4639 C C . PHE A 1 565 ? -21.683 -14.094 12.674 1.00 94.69 565 PHE A C 1
ATOM 4641 O O . PHE A 1 565 ? -21.581 -12.873 12.687 1.00 94.69 565 PHE A O 1
ATOM 4648 N N . ASN A 1 566 ? -22.262 -14.741 13.691 1.00 93.69 566 ASN A N 1
ATOM 4649 C CA . ASN A 1 566 ? -22.944 -14.049 14.797 1.00 93.69 566 ASN A CA 1
ATOM 4650 C C . ASN A 1 566 ? -21.990 -13.514 15.888 1.00 93.69 566 ASN A C 1
ATOM 4652 O O . ASN A 1 566 ? -22.239 -13.716 17.073 1.00 93.69 566 ASN A O 1
ATOM 4656 N N . HIS A 1 567 ? -20.891 -12.876 15.493 1.00 94.31 567 HIS A N 1
ATOM 4657 C CA . HIS A 1 567 ? -19.891 -12.269 16.375 1.00 94.31 567 HIS A CA 1
ATOM 4658 C C . HIS A 1 567 ? -19.736 -10.783 16.047 1.00 94.31 567 HIS A C 1
ATOM 4660 O O . HIS A 1 567 ? -20.057 -10.344 14.939 1.00 94.31 567 HIS A O 1
ATOM 4666 N N . ILE A 1 568 ? -19.237 -10.015 17.016 1.00 95.31 568 ILE A N 1
ATOM 4667 C CA . ILE A 1 568 ? -18.890 -8.609 16.811 1.00 95.31 568 ILE A CA 1
ATOM 4668 C C . ILE A 1 568 ? -17.467 -8.540 16.258 1.00 95.31 568 ILE A C 1
ATOM 4670 O O . ILE A 1 568 ? -16.530 -8.923 16.949 1.00 95.31 568 ILE A O 1
ATOM 4674 N N . ILE A 1 569 ? -17.315 -8.045 15.029 1.00 96.69 569 ILE A N 1
ATOM 4675 C CA . ILE A 1 569 ? -16.004 -7.916 14.359 1.00 96.69 569 ILE A CA 1
ATOM 4676 C C . ILE A 1 569 ? -15.592 -6.454 14.226 1.00 96.69 569 ILE A C 1
ATOM 4678 O O . ILE A 1 569 ? -14.408 -6.135 14.307 1.00 96.69 569 ILE A O 1
ATOM 4682 N N . THR A 1 570 ? -16.553 -5.549 14.065 1.00 96.06 570 THR A N 1
ATOM 4683 C CA . THR A 1 570 ? -16.293 -4.114 13.959 1.00 96.06 570 THR A CA 1
ATOM 4684 C C . THR A 1 570 ? -17.123 -3.329 14.957 1.00 96.06 570 THR A C 1
ATOM 4686 O O . THR A 1 570 ? -18.202 -3.746 15.392 1.00 96.06 570 THR A O 1
ATOM 4689 N N . THR A 1 571 ? -16.597 -2.172 15.332 1.00 91.75 571 THR A N 1
ATOM 4690 C CA . THR A 1 571 ? -17.241 -1.224 16.232 1.00 91.75 571 THR A CA 1
ATOM 4691 C C . THR A 1 571 ? -17.134 0.183 15.669 1.00 91.75 571 THR A C 1
ATOM 4693 O O . THR A 1 571 ? -16.228 0.485 14.893 1.00 91.75 571 THR A O 1
ATOM 4696 N N . THR A 1 572 ? -18.059 1.054 16.059 1.00 86.50 572 THR A N 1
ATOM 4697 C CA . THR A 1 572 ? -17.971 2.488 15.746 1.00 86.50 572 THR A CA 1
ATOM 4698 C C . THR A 1 572 ? -17.433 3.240 16.959 1.00 86.50 572 THR A C 1
ATOM 4700 O O . THR A 1 572 ? -17.768 2.886 18.087 1.00 86.50 572 THR A O 1
ATOM 4703 N N . GLN A 1 573 ? -16.677 4.316 16.761 1.00 78.75 573 GLN A N 1
ATOM 4704 C CA . GLN A 1 573 ? -16.063 5.071 17.860 1.00 78.75 573 GLN A CA 1
ATOM 4705 C C . GLN A 1 573 ? -16.961 6.187 18.443 1.00 78.75 573 GLN A C 1
ATOM 4707 O O . GLN A 1 573 ? -16.651 6.723 19.504 1.00 78.75 573 GLN A O 1
ATOM 4712 N N . ARG A 1 574 ? -18.070 6.575 17.788 1.00 67.94 574 ARG A N 1
ATOM 4713 C CA . ARG A 1 574 ? -18.901 7.728 18.208 1.00 67.94 574 ARG A CA 1
ATOM 4714 C C . ARG A 1 574 ? -20.101 7.408 19.096 1.00 67.94 574 ARG A C 1
ATOM 4716 O O . ARG A 1 574 ? -20.952 6.598 18.730 1.00 67.94 574 ARG A O 1
ATOM 4723 N N . GLU A 1 575 ? -20.288 8.206 20.146 1.00 53.78 575 GLU A N 1
ATOM 4724 C CA . GLU A 1 575 ? -21.569 8.313 20.851 1.00 53.78 575 GLU A CA 1
ATOM 4725 C C . GLU A 1 575 ? -22.602 9.091 20.007 1.00 53.78 575 GLU A C 1
ATOM 4727 O O . GLU A 1 575 ? -22.320 10.141 19.417 1.00 53.78 575 GLU A O 1
ATOM 4732 N N . LYS A 1 576 ? -23.837 8.582 19.905 1.00 46.41 576 LYS A N 1
ATOM 4733 C CA . LYS A 1 576 ? -24.915 9.261 19.170 1.00 46.41 576 LYS A CA 1
ATOM 4734 C C . LYS A 1 576 ? -25.498 10.411 19.996 1.00 46.41 576 LYS A C 1
ATOM 4736 O O . LYS A 1 576 ? -26.338 10.185 20.859 1.00 46.41 576 LYS A O 1
ATOM 4741 N N . ALA A 1 577 ? -25.211 11.651 19.605 1.00 37.34 577 ALA A N 1
ATOM 4742 C CA . ALA A 1 577 ? -26.080 12.793 19.894 1.00 37.34 577 ALA A CA 1
ATOM 4743 C C . ALA A 1 577 ? -26.714 13.307 18.586 1.00 37.34 577 ALA A C 1
ATOM 4745 O O . ALA A 1 577 ? -26.069 13.982 17.791 1.00 37.34 577 ALA A O 1
ATOM 4746 N N . GLY A 1 578 ? -27.987 12.980 18.329 1.00 36.81 578 GLY A N 1
ATOM 4747 C CA . GLY A 1 578 ? -28.792 13.700 17.324 1.00 36.81 578 GLY A CA 1
ATOM 4748 C C . GLY A 1 578 ? -28.621 13.325 15.840 1.00 36.81 578 GLY A C 1
ATOM 4749 O O . GLY A 1 578 ? -28.787 14.177 14.972 1.00 36.81 578 GLY A O 1
ATOM 4750 N N . GLY A 1 579 ? -28.358 12.056 15.510 1.00 33.59 579 GLY A N 1
ATOM 4751 C CA . GLY A 1 579 ? -28.585 11.509 14.156 1.00 33.59 579 GLY A CA 1
ATOM 4752 C C . GLY A 1 579 ? -27.481 11.730 13.113 1.00 33.59 579 GLY A C 1
ATOM 4753 O O . GLY A 1 579 ? -27.467 11.031 12.104 1.00 33.59 579 GLY A O 1
ATOM 4754 N N . TYR A 1 580 ? -26.518 12.610 13.374 1.00 34.72 580 TYR A N 1
ATOM 4755 C CA . TYR A 1 580 ? -25.222 12.652 12.694 1.00 34.72 580 TYR A CA 1
ATOM 4756 C C . TYR A 1 580 ? -24.206 12.983 13.773 1.00 34.72 580 TYR A C 1
ATOM 4758 O O . TYR A 1 580 ? -24.270 14.070 14.339 1.00 34.72 580 TYR A O 1
ATOM 4766 N N . GLY A 1 581 ? -23.345 12.025 14.117 1.00 38.88 581 GLY A N 1
ATOM 4767 C CA . GLY A 1 581 ? -22.415 12.186 15.228 1.00 38.88 581 GLY A CA 1
ATOM 4768 C C . GLY A 1 581 ? -21.628 13.490 15.130 1.00 38.88 581 GLY A C 1
ATOM 4769 O O . GLY A 1 581 ? -21.280 13.940 14.031 1.00 38.88 581 GLY A O 1
ATOM 4770 N N . LEU A 1 582 ? -21.377 14.109 16.280 1.00 38.09 582 LEU A N 1
ATOM 4771 C CA . LEU A 1 582 ? -20.650 15.367 16.371 1.00 38.09 582 LEU A CA 1
ATOM 4772 C C . LEU A 1 582 ? -19.311 15.258 15.620 1.00 38.09 582 LEU A C 1
ATOM 4774 O O . LEU A 1 582 ? -18.664 14.208 15.576 1.00 38.09 582 LEU A O 1
ATOM 4778 N N . LYS A 1 583 ? -18.910 16.338 14.939 1.00 42.75 583 LYS A N 1
ATOM 4779 C CA . LYS A 1 583 ? -17.532 16.495 14.452 1.00 42.75 583 LYS A CA 1
ATOM 4780 C C . LYS A 1 583 ? -16.676 16.871 15.664 1.00 42.75 583 LYS A C 1
ATOM 4782 O O . LYS A 1 583 ? -16.309 18.037 15.785 1.00 42.75 583 LYS A O 1
ATOM 4787 N N . ASP A 1 584 ? -16.392 15.914 16.543 1.00 46.53 584 ASP A N 1
ATOM 4788 C CA . ASP A 1 584 ? -15.672 16.178 17.801 1.00 46.53 584 ASP A CA 1
ATOM 4789 C C . ASP A 1 584 ? -14.289 16.813 17.571 1.00 46.53 584 ASP A C 1
ATOM 4791 O O . ASP A 1 584 ? -13.839 17.646 18.353 1.00 46.53 584 ASP A O 1
ATOM 4795 N N . ASP A 1 585 ? -13.668 16.588 16.408 1.00 45.59 585 ASP A N 1
ATOM 4796 C CA . ASP A 1 585 ? -12.384 17.219 16.076 1.00 45.59 585 ASP A CA 1
ATOM 4797 C C . ASP A 1 585 ? -12.462 18.724 15.727 1.00 45.59 585 ASP A C 1
ATOM 4799 O O . ASP A 1 585 ? -11.421 19.381 15.651 1.00 45.59 585 ASP A O 1
ATOM 4803 N N . LYS A 1 586 ? -13.652 19.310 15.494 1.00 40.88 586 LYS A N 1
ATOM 4804 C CA . LYS A 1 586 ? -13.778 20.747 15.144 1.00 40.88 586 LYS A CA 1
ATOM 4805 C C . LYS A 1 586 ? -14.226 21.645 16.292 1.00 40.88 586 LYS A C 1
ATOM 4807 O O . LYS A 1 586 ? -13.999 22.852 16.219 1.00 40.88 586 LYS A O 1
ATOM 4812 N N . THR A 1 587 ? -14.837 21.097 17.334 1.00 40.53 587 THR A N 1
ATOM 4813 C CA . THR A 1 587 ? -15.377 21.881 18.448 1.00 40.53 587 THR A CA 1
ATOM 4814 C C . THR A 1 587 ? -15.301 21.045 19.715 1.00 40.53 587 THR A C 1
ATOM 4816 O O . THR A 1 587 ? -16.152 20.193 19.916 1.00 40.53 587 THR A O 1
ATOM 4819 N N . PHE A 1 588 ? -14.301 21.343 20.551 1.00 42.31 588 PHE A N 1
ATOM 4820 C CA . PHE A 1 588 ? -14.024 20.718 21.851 1.00 42.31 588 PHE A CA 1
ATOM 4821 C C . PHE A 1 588 ? -13.495 19.280 21.794 1.00 42.31 588 PHE A C 1
ATOM 4823 O O . PHE A 1 588 ? -14.232 18.319 21.955 1.00 42.31 588 PHE A O 1
ATOM 4830 N N . ILE A 1 589 ? -12.168 19.151 21.684 1.00 44.84 589 ILE A N 1
ATOM 4831 C CA . ILE A 1 589 ? -11.475 17.916 22.067 1.00 44.84 589 ILE A CA 1
ATOM 4832 C C . ILE A 1 589 ? -11.675 17.751 23.580 1.00 44.84 589 ILE A C 1
ATOM 4834 O O . ILE A 1 589 ? -11.091 18.506 24.362 1.00 44.84 589 ILE A O 1
ATOM 4838 N N . GLN A 1 590 ? -12.487 16.780 24.002 1.00 45.91 590 GLN A N 1
ATOM 4839 C CA . GLN A 1 590 ? -12.291 16.175 25.318 1.00 45.91 590 GLN A CA 1
ATOM 4840 C C . GLN A 1 590 ? -10.912 15.520 25.266 1.00 45.91 590 GLN A C 1
ATOM 4842 O O . GLN A 1 590 ? -10.707 14.532 24.566 1.00 45.91 590 GLN A O 1
ATOM 4847 N N . SER A 1 591 ? -9.928 16.137 25.916 1.00 51.78 591 SER A N 1
ATOM 4848 C CA . SER A 1 591 ? -8.592 15.561 26.027 1.00 51.78 591 SER A CA 1
ATOM 4849 C C . SER A 1 591 ? -8.721 14.165 26.626 1.00 51.78 591 SER A C 1
ATOM 4851 O O . SER A 1 591 ? -9.349 14.023 27.680 1.00 51.78 591 SER A O 1
ATOM 4853 N N . SER A 1 592 ? -8.148 13.154 25.968 1.00 59.09 592 SER A N 1
ATOM 4854 C CA . SER A 1 592 ? -8.106 11.810 26.532 1.00 59.09 592 SER A CA 1
ATOM 4855 C C . SER A 1 592 ? -7.452 11.882 27.915 1.00 59.09 592 SER A C 1
ATOM 4857 O O . SER A 1 592 ? -6.545 12.687 28.150 1.00 59.09 592 SER A O 1
ATOM 4859 N N . ARG A 1 593 ? -7.947 11.069 28.856 1.00 65.50 593 ARG A N 1
ATOM 4860 C CA . ARG A 1 593 ? -7.415 11.031 30.231 1.00 65.50 593 ARG A CA 1
ATOM 4861 C C . ARG A 1 593 ? -5.918 10.691 30.254 1.00 65.50 593 ARG A C 1
ATOM 4863 O O . ARG A 1 593 ? -5.197 11.061 31.173 1.00 65.50 593 ARG A O 1
ATOM 4870 N N . ASN A 1 594 ? -5.482 9.969 29.224 1.00 78.50 594 ASN A N 1
ATOM 4871 C CA . ASN A 1 594 ? -4.157 9.401 29.065 1.00 78.50 594 ASN A CA 1
ATOM 4872 C C . ASN A 1 594 ? -3.646 9.686 27.638 1.00 78.50 594 ASN A C 1
ATOM 4874 O O . ASN A 1 594 ? -3.702 8.792 26.789 1.00 78.50 594 ASN A O 1
ATOM 4878 N N . PRO A 1 595 ? -3.219 10.924 27.333 1.00 80.62 595 PRO A N 1
ATOM 4879 C CA . PRO A 1 595 ? -2.787 11.283 25.989 1.00 80.62 595 PRO A CA 1
ATOM 4880 C C . PRO A 1 595 ? -1.408 10.698 25.647 1.00 80.62 595 PRO A C 1
ATOM 4882 O O . PRO A 1 595 ? -0.549 10.596 26.517 1.00 80.62 595 PRO A O 1
ATOM 4885 N N . PRO A 1 596 ? -1.133 10.371 24.374 1.00 86.50 596 PRO A N 1
ATOM 4886 C CA . PRO A 1 596 ? 0.219 10.022 23.940 1.00 86.50 596 PRO A CA 1
ATOM 4887 C C . PRO A 1 596 ? 1.166 11.215 24.087 1.00 86.50 596 PRO A C 1
ATOM 4889 O O . PRO A 1 596 ? 0.743 12.369 23.992 1.00 86.50 596 PRO A O 1
ATOM 4892 N N . LEU A 1 597 ? 2.455 10.942 24.275 1.00 91.50 597 LEU A N 1
ATOM 4893 C CA . LEU A 1 597 ? 3.477 11.960 24.503 1.00 91.50 597 LEU A CA 1
ATOM 4894 C C . LEU A 1 597 ? 4.386 12.124 23.277 1.00 91.50 597 LEU A C 1
ATOM 4896 O O . LEU A 1 597 ? 4.982 11.169 22.789 1.00 91.50 597 LEU A O 1
ATOM 4900 N N . ALA A 1 598 ? 4.555 13.356 22.810 1.00 93.38 598 ALA A N 1
ATOM 4901 C CA . ALA A 1 598 ? 5.514 13.719 21.774 1.00 93.38 598 ALA A CA 1
ATOM 4902 C C . ALA A 1 598 ? 6.604 14.626 22.357 1.00 93.38 598 ALA A C 1
ATOM 4904 O O . ALA A 1 598 ? 6.319 15.721 22.836 1.00 93.38 598 ALA A O 1
ATOM 4905 N N . ILE A 1 599 ? 7.859 14.191 22.289 1.00 95.12 599 ILE A N 1
ATOM 4906 C CA . ILE A 1 599 ? 9.037 14.956 22.703 1.00 95.12 599 ILE A CA 1
ATOM 4907 C C . ILE A 1 599 ? 9.640 15.608 21.460 1.00 95.12 599 ILE A C 1
ATOM 4909 O O . ILE A 1 599 ? 10.011 14.921 20.511 1.00 95.12 599 ILE A O 1
ATOM 4913 N N . VAL A 1 600 ? 9.720 16.936 21.448 1.00 94.44 600 VAL A N 1
ATOM 4914 C CA . VAL A 1 600 ? 10.087 17.741 20.276 1.00 94.44 600 VAL A CA 1
ATOM 4915 C C . VAL A 1 600 ? 11.407 18.461 20.528 1.00 94.44 600 VAL A C 1
ATOM 4917 O O . VAL A 1 600 ? 11.491 19.311 21.415 1.00 94.44 600 VAL A O 1
ATOM 4920 N N . ILE A 1 601 ? 12.413 18.160 19.702 1.00 91.69 601 ILE A N 1
ATOM 4921 C CA . ILE A 1 601 ? 13.770 18.711 19.805 1.00 91.69 601 ILE A CA 1
ATOM 4922 C C . ILE A 1 601 ? 14.151 19.408 18.497 1.00 91.69 601 ILE A C 1
ATOM 4924 O O . ILE A 1 601 ? 14.211 18.794 17.431 1.00 91.69 601 ILE A O 1
ATOM 4928 N N . SER A 1 602 ? 14.463 20.702 18.569 1.00 89.00 602 SER A N 1
ATOM 4929 C CA . SER A 1 602 ? 14.999 21.468 17.437 1.00 89.00 602 SER A CA 1
ATOM 4930 C C . SER A 1 602 ? 16.515 21.625 17.560 1.00 89.00 602 SER A C 1
ATOM 4932 O O . SER A 1 602 ? 16.998 22.564 18.192 1.00 89.00 602 SER A O 1
ATOM 4934 N N . ALA A 1 603 ? 17.263 20.710 16.944 1.00 84.94 603 ALA A N 1
ATOM 4935 C CA . ALA A 1 603 ? 18.721 20.718 16.904 1.00 84.94 603 ALA A CA 1
ATOM 4936 C C . ALA A 1 603 ? 19.244 21.596 15.754 1.00 84.94 603 ALA A C 1
ATOM 4938 O O . ALA A 1 603 ? 19.507 21.119 14.645 1.00 84.94 603 ALA A O 1
ATOM 4939 N N . PHE A 1 604 ? 19.352 22.890 16.039 1.00 74.88 604 PHE A N 1
ATOM 4940 C CA . PHE A 1 604 ? 19.861 23.929 15.144 1.00 74.88 604 PHE A CA 1
ATOM 4941 C C . PHE A 1 604 ? 21.379 24.103 15.315 1.00 74.88 604 PHE A C 1
ATOM 4943 O O . PHE A 1 604 ? 21.850 24.143 16.453 1.00 74.88 604 PHE A O 1
ATOM 4950 N N . GLU A 1 605 ? 22.108 24.244 14.201 1.00 71.94 605 GLU A N 1
ATOM 4951 C CA . GLU A 1 605 ? 23.568 24.412 14.146 1.00 71.94 605 GLU A CA 1
ATOM 4952 C C . GLU A 1 605 ? 24.373 23.250 14.773 1.00 71.94 605 GLU A C 1
ATOM 4954 O O . GLU A 1 605 ? 23.846 22.176 15.090 1.00 71.94 605 GLU A O 1
ATOM 4959 N N . ASP A 1 606 ? 25.696 23.416 14.853 1.00 67.94 606 ASP A N 1
ATOM 4960 C CA . ASP A 1 606 ? 26.584 22.445 15.489 1.00 67.94 606 ASP A CA 1
ATOM 4961 C C . ASP A 1 606 ? 26.346 22.457 17.003 1.00 67.94 606 ASP A C 1
ATOM 4963 O O . ASP A 1 606 ? 26.693 23.417 17.692 1.00 67.94 606 ASP A O 1
ATOM 4967 N N . ASN A 1 607 ? 25.678 21.417 17.511 1.00 70.75 607 ASN A N 1
ATOM 4968 C CA . ASN A 1 607 ? 25.331 21.313 18.919 1.00 70.75 607 ASN A CA 1
ATOM 4969 C C . ASN A 1 607 ? 26.091 20.157 19.566 1.00 70.75 607 ASN A C 1
ATOM 4971 O O . ASN A 1 607 ? 25.764 18.984 19.374 1.00 70.75 607 ASN A O 1
ATOM 4975 N N . ASP A 1 608 ? 27.085 20.508 20.377 1.00 78.38 608 ASP A N 1
ATOM 4976 C CA . ASP A 1 608 ? 27.938 19.547 21.075 1.00 78.38 608 ASP A CA 1
ATOM 4977 C C . ASP A 1 608 ? 27.181 18.676 22.088 1.00 78.38 608 ASP A C 1
ATOM 4979 O O . ASP A 1 608 ? 27.644 17.585 22.417 1.00 78.38 608 ASP A O 1
ATOM 4983 N N . TYR A 1 609 ? 26.006 19.117 22.542 1.00 84.06 609 TYR A N 1
ATOM 4984 C CA . TYR A 1 609 ? 25.261 18.505 23.642 1.00 84.06 609 TYR A CA 1
ATOM 4985 C C . TYR A 1 609 ? 24.085 17.631 23.188 1.00 84.06 609 TYR A C 1
ATOM 4987 O O . TYR A 1 609 ? 23.510 16.918 24.012 1.00 84.06 609 TYR A O 1
ATOM 4995 N N . LEU A 1 610 ? 23.750 17.617 21.889 1.00 88.50 610 LEU A N 1
ATOM 4996 C CA . LEU A 1 610 ? 22.598 16.863 21.377 1.00 88.50 610 LEU A CA 1
ATOM 4997 C C . LEU A 1 610 ? 22.677 15.373 21.729 1.00 88.50 610 LEU A C 1
ATOM 4999 O O . LEU A 1 610 ? 21.663 14.757 22.041 1.00 88.50 610 LEU A O 1
ATOM 5003 N N . GLN A 1 611 ? 23.874 14.784 21.692 1.00 90.94 611 GLN A N 1
ATOM 5004 C CA . GLN A 1 611 ? 24.043 13.375 22.035 1.00 90.94 611 GLN A CA 1
ATOM 5005 C C . GLN A 1 611 ? 23.687 13.098 23.505 1.00 90.94 611 GLN A C 1
ATOM 5007 O O . GLN A 1 611 ? 22.927 12.172 23.773 1.00 90.94 611 GLN A O 1
ATOM 5012 N N . GLU A 1 612 ? 24.186 13.911 24.441 1.00 89.56 612 GLU A N 1
ATOM 5013 C CA . GLU A 1 612 ? 23.873 13.784 25.874 1.00 89.56 612 GLU A CA 1
ATOM 5014 C C . GLU A 1 612 ? 22.382 14.017 26.146 1.00 89.56 612 GLU A C 1
ATOM 5016 O O . GLU A 1 612 ? 21.774 13.293 26.936 1.00 89.56 612 GLU A O 1
ATOM 5021 N N . CYS A 1 613 ? 21.775 14.984 25.451 1.00 91.19 613 CYS A N 1
ATOM 5022 C CA . CYS A 1 613 ? 20.337 15.230 25.499 1.00 91.19 613 CYS A CA 1
ATOM 5023 C C . CYS A 1 613 ? 19.552 13.970 25.094 1.00 91.19 613 CYS A C 1
ATOM 5025 O O . CYS A 1 613 ? 18.726 13.484 25.867 1.00 91.19 613 CYS A O 1
ATOM 5027 N N . LEU A 1 614 ? 19.865 13.376 23.936 1.00 93.62 614 LEU A N 1
ATOM 5028 C CA . LEU A 1 614 ? 19.202 12.157 23.458 1.00 93.62 614 LEU A CA 1
ATOM 5029 C C . LEU A 1 614 ? 19.442 10.957 24.377 1.00 93.62 614 LEU A C 1
ATOM 5031 O O . LEU A 1 614 ? 18.496 10.224 24.662 1.00 93.62 614 LEU A O 1
ATOM 5035 N N . ASP A 1 615 ? 20.664 10.783 24.885 1.00 93.25 615 ASP A N 1
ATOM 5036 C CA . ASP A 1 615 ? 20.977 9.740 25.866 1.00 93.25 615 ASP A CA 1
ATOM 5037 C C . ASP A 1 615 ? 20.114 9.908 27.133 1.00 93.25 615 ASP A C 1
ATOM 5039 O O . ASP A 1 615 ? 19.581 8.930 27.654 1.00 93.25 615 ASP A O 1
ATOM 5043 N N . SER A 1 616 ? 19.898 11.137 27.611 1.00 93.94 616 SER A N 1
ATOM 5044 C CA . SER A 1 616 ? 19.068 11.396 28.797 1.00 93.94 616 SER A CA 1
ATOM 5045 C C . SER A 1 616 ? 17.573 11.110 28.592 1.00 93.94 616 SER A C 1
ATOM 5047 O O . SER A 1 616 ? 16.882 10.734 29.542 1.00 93.94 616 SER A O 1
ATOM 5049 N N . ILE A 1 617 ? 17.079 11.251 27.356 1.00 94.44 617 ILE A N 1
ATOM 5050 C CA . ILE A 1 617 ? 15.668 11.049 26.996 1.00 94.44 617 ILE A CA 1
ATOM 5051 C C . ILE A 1 617 ? 15.378 9.571 26.722 1.00 94.44 617 ILE A C 1
ATOM 5053 O O . ILE A 1 617 ? 14.406 9.036 27.245 1.00 94.44 617 ILE A O 1
ATOM 5057 N N . VAL A 1 618 ? 16.222 8.892 25.938 1.00 92.44 618 VAL A N 1
ATOM 5058 C CA . VAL A 1 618 ? 16.029 7.470 25.590 1.00 92.44 618 VAL A CA 1
ATOM 5059 C C . VAL A 1 618 ? 16.137 6.563 26.823 1.00 92.44 618 VAL A C 1
ATOM 5061 O O . VAL A 1 618 ? 15.536 5.495 26.854 1.00 92.44 618 VAL A O 1
ATOM 5064 N N . ASN A 1 619 ? 16.845 7.006 27.866 1.00 91.38 619 ASN A N 1
ATOM 5065 C CA . ASN A 1 619 ? 16.960 6.287 29.137 1.00 91.38 619 ASN A CA 1
ATOM 5066 C C . ASN A 1 619 ? 15.796 6.535 30.119 1.00 91.38 619 ASN A C 1
ATOM 5068 O O . ASN A 1 619 ? 15.829 6.024 31.239 1.00 91.38 619 ASN A O 1
ATOM 5072 N N . GLN A 1 620 ? 14.783 7.325 29.752 1.00 92.25 620 GLN A N 1
ATOM 5073 C CA . GLN A 1 620 ? 13.613 7.526 30.608 1.00 92.25 620 GLN A CA 1
ATOM 5074 C C . GLN A 1 620 ? 12.724 6.282 30.642 1.00 92.25 620 GLN A C 1
ATOM 5076 O O . GLN A 1 620 ? 12.519 5.608 29.634 1.00 92.25 620 GLN A O 1
ATOM 5081 N N . SER A 1 621 ? 12.113 6.026 31.797 1.00 88.06 621 SER A N 1
ATOM 5082 C CA . SER A 1 621 ? 10.974 5.113 31.874 1.00 88.06 621 SER A CA 1
ATOM 5083 C C . SER A 1 621 ? 9.738 5.780 31.270 1.00 88.06 621 SER A C 1
ATOM 5085 O O . SER A 1 621 ? 9.437 6.934 31.583 1.00 88.06 621 SER A O 1
ATOM 5087 N N . ILE A 1 622 ? 9.027 5.049 30.413 1.00 86.75 622 ILE A N 1
ATOM 5088 C CA . ILE A 1 622 ? 7.740 5.483 29.862 1.00 86.75 622 ILE A CA 1
ATOM 5089 C C . ILE A 1 622 ? 6.694 5.446 30.990 1.00 86.75 622 ILE A C 1
ATOM 5091 O O . ILE A 1 622 ? 6.650 4.445 31.707 1.00 86.75 622 ILE A O 1
ATOM 5095 N N . PRO A 1 623 ? 5.853 6.485 31.161 1.00 88.00 623 PRO A N 1
ATOM 5096 C CA . PRO A 1 623 ? 4.781 6.445 32.152 1.00 88.00 623 PRO A CA 1
ATOM 5097 C C . PRO A 1 623 ? 3.798 5.305 31.888 1.00 88.00 623 PRO A C 1
ATOM 5099 O O . PRO A 1 623 ? 3.315 5.171 30.769 1.00 88.00 623 PRO A O 1
ATOM 5102 N N . ASP A 1 624 ? 3.447 4.536 32.924 1.00 78.62 624 ASP A N 1
ATOM 5103 C CA . ASP A 1 624 ? 2.630 3.310 32.812 1.00 78.62 624 ASP A CA 1
ATOM 5104 C C . ASP A 1 624 ? 1.282 3.521 32.101 1.00 78.62 624 ASP A C 1
ATOM 5106 O O . ASP A 1 624 ? 0.753 2.619 31.457 1.00 78.62 624 ASP A O 1
ATOM 5110 N N . GLN A 1 625 ? 0.706 4.719 32.230 1.00 81.75 625 GLN A N 1
ATOM 5111 C CA . GLN A 1 625 ? -0.581 5.083 31.633 1.00 81.75 625 GLN A CA 1
ATOM 5112 C C . GLN A 1 625 ? -0.437 5.826 30.298 1.00 81.75 625 GLN A C 1
ATOM 5114 O O . GLN A 1 625 ? -1.446 6.191 29.701 1.00 81.75 625 GLN A O 1
ATOM 5119 N N . CYS A 1 626 ? 0.785 6.094 29.837 1.00 83.44 626 CYS A N 1
ATOM 5120 C CA . CYS A 1 626 ? 1.035 6.744 28.558 1.00 83.44 626 CYS A CA 1
ATOM 5121 C C . CYS A 1 626 ? 0.915 5.712 27.428 1.00 83.44 626 CYS A C 1
ATOM 5123 O O . CYS A 1 626 ? 1.670 4.739 27.415 1.00 83.44 626 CYS A O 1
ATOM 5125 N N . PRO A 1 627 ? -0.012 5.890 26.471 1.00 75.69 627 PRO A N 1
ATOM 5126 C CA . PRO A 1 627 ? -0.254 4.884 25.442 1.00 75.69 627 PRO A CA 1
ATOM 5127 C C . PRO A 1 627 ? 0.874 4.783 24.408 1.00 75.69 627 PRO A C 1
ATOM 5129 O O . PRO A 1 627 ? 0.975 3.752 23.746 1.00 75.69 627 PRO A O 1
ATOM 5132 N N . ASP A 1 628 ? 1.659 5.849 24.223 1.00 83.56 628 ASP A N 1
ATOM 5133 C CA . ASP A 1 628 ? 2.772 5.919 23.270 1.00 83.56 628 ASP A CA 1
ATOM 5134 C C . ASP A 1 628 ? 3.688 7.119 23.576 1.00 83.56 628 ASP A C 1
ATOM 5136 O O . ASP A 1 628 ? 3.211 8.162 24.035 1.00 83.56 628 ASP A O 1
ATOM 5140 N N . VAL A 1 629 ? 4.987 6.997 23.281 1.00 88.88 629 VAL A N 1
ATOM 5141 C CA . VAL A 1 629 ? 5.972 8.087 23.386 1.00 88.88 629 VAL A CA 1
ATOM 5142 C C . VAL A 1 629 ? 6.780 8.182 22.098 1.00 88.88 629 VAL A C 1
ATOM 5144 O O . VAL A 1 629 ? 7.488 7.249 21.729 1.00 88.88 629 VAL A O 1
ATOM 5147 N N . ARG A 1 630 ? 6.748 9.347 21.448 1.00 91.19 630 ARG A N 1
ATOM 5148 C CA . ARG A 1 630 ? 7.536 9.628 20.238 1.00 91.19 630 ARG A CA 1
ATOM 5149 C C . ARG A 1 630 ? 8.577 10.700 20.498 1.00 91.19 630 ARG A C 1
ATOM 5151 O O . ARG A 1 630 ? 8.264 11.735 21.079 1.00 91.19 630 ARG A O 1
ATOM 5158 N N . ILE A 1 631 ? 9.798 10.486 20.015 1.00 94.25 631 ILE A N 1
ATOM 5159 C CA . ILE A 1 631 ? 10.889 11.463 20.093 1.00 94.25 631 ILE A CA 1
ATOM 5160 C C . ILE A 1 631 ? 11.173 11.971 18.682 1.00 94.25 631 ILE A C 1
ATOM 5162 O O . ILE A 1 631 ? 11.633 11.220 17.822 1.00 94.25 631 ILE A O 1
ATOM 5166 N N . LEU A 1 632 ? 10.888 13.248 18.443 1.00 93.81 632 LEU A N 1
ATOM 5167 C CA . LEU A 1 632 ? 11.013 13.896 17.144 1.00 93.81 632 LEU A CA 1
ATOM 5168 C C . LEU A 1 632 ? 12.150 14.920 17.195 1.00 93.81 632 LEU A C 1
ATOM 5170 O O . LEU A 1 632 ? 12.095 15.889 17.955 1.00 93.81 632 LEU A O 1
ATOM 5174 N N . VAL A 1 633 ? 13.166 14.730 16.354 1.00 91.75 633 VAL A N 1
ATOM 5175 C CA . VAL A 1 633 ? 14.319 15.632 16.249 1.00 91.75 633 VAL A CA 1
ATOM 5176 C C . VAL A 1 633 ? 14.352 16.248 14.864 1.00 91.75 633 VAL A C 1
ATOM 5178 O O . VAL A 1 633 ? 14.461 15.545 13.865 1.00 91.75 633 VAL A O 1
ATOM 5181 N N . ALA A 1 634 ? 14.332 17.573 14.783 1.00 88.81 634 ALA A N 1
ATOM 5182 C CA . ALA A 1 634 ? 14.641 18.284 13.552 1.00 88.81 634 ALA A CA 1
ATOM 5183 C C . ALA A 1 634 ? 16.097 18.733 13.594 1.00 88.81 634 ALA A C 1
ATOM 5185 O O . ALA A 1 634 ? 16.527 19.320 14.586 1.00 88.81 634 ALA A O 1
ATOM 5186 N N . THR A 1 635 ? 16.834 18.515 12.507 1.00 85.19 635 THR A N 1
ATOM 5187 C CA . THR A 1 635 ? 18.191 19.042 12.341 1.00 85.19 635 THR A CA 1
ATOM 5188 C C . THR A 1 635 ? 18.413 19.623 10.943 1.00 85.19 635 THR A C 1
ATOM 5190 O O . THR A 1 635 ? 17.660 19.342 10.011 1.00 85.19 635 THR A O 1
ATOM 5193 N N . ASP A 1 636 ? 19.404 20.496 10.800 1.00 77.81 636 ASP A N 1
ATOM 5194 C CA . ASP A 1 636 ? 19.737 21.191 9.556 1.00 77.81 636 ASP A CA 1
ATOM 5195 C C . ASP A 1 636 ? 20.786 20.404 8.721 1.00 77.81 636 ASP A C 1
ATOM 5197 O O . ASP A 1 636 ? 20.773 19.165 8.647 1.00 77.81 636 ASP A O 1
ATOM 5201 N N . ARG A 1 637 ? 21.691 21.100 8.018 1.00 71.69 637 ARG A N 1
ATOM 5202 C CA . ARG A 1 637 ? 22.800 20.477 7.269 1.00 71.69 637 ARG A CA 1
ATOM 5203 C C . ARG A 1 637 ? 23.974 20.044 8.156 1.00 71.69 637 ARG A C 1
ATOM 5205 O O . ARG A 1 637 ? 24.980 19.590 7.613 1.00 71.69 637 ARG A O 1
ATOM 5212 N N . CYS A 1 638 ? 23.873 20.152 9.480 1.00 75.06 638 CYS A N 1
ATOM 5213 C CA . CYS A 1 638 ? 24.952 19.785 10.386 1.00 75.06 638 CYS A CA 1
ATOM 5214 C C . CYS A 1 638 ? 25.346 18.303 10.242 1.00 75.06 638 CYS A C 1
ATOM 5216 O O . CYS A 1 638 ? 24.602 17.382 10.592 1.00 75.06 638 CYS A O 1
ATOM 5218 N N . ILE A 1 639 ? 26.560 18.068 9.731 1.00 75.00 639 ILE A N 1
ATOM 5219 C CA . ILE A 1 639 ? 27.118 16.725 9.515 1.00 75.00 639 ILE A CA 1
ATOM 5220 C C . ILE A 1 639 ? 27.258 15.980 10.848 1.00 75.00 639 ILE A C 1
ATOM 5222 O O . ILE A 1 639 ? 27.015 14.774 10.899 1.00 75.00 639 ILE A O 1
ATOM 5226 N N . LYS A 1 640 ? 27.617 16.683 11.930 1.00 78.06 640 LYS A N 1
ATOM 5227 C CA . LYS A 1 640 ? 27.776 16.096 13.266 1.00 78.06 640 LYS A CA 1
ATOM 5228 C C . LYS A 1 640 ? 26.453 15.533 13.786 1.00 78.06 640 LYS A C 1
ATOM 5230 O O . LYS A 1 640 ? 26.392 14.348 14.106 1.00 78.06 640 LYS A O 1
ATOM 5235 N N . ASN A 1 641 ? 25.382 16.327 13.743 1.00 79.00 641 ASN A N 1
ATOM 5236 C CA . ASN A 1 641 ? 24.041 15.893 14.149 1.00 79.00 641 ASN A CA 1
ATOM 5237 C C . ASN A 1 641 ? 23.538 14.729 13.277 1.00 79.00 641 ASN A C 1
ATOM 5239 O O . ASN A 1 641 ? 22.973 13.763 13.787 1.00 79.00 641 ASN A O 1
ATOM 5243 N N . ARG A 1 642 ? 23.816 14.751 11.964 1.00 75.56 642 ARG A N 1
ATOM 5244 C CA . ARG A 1 642 ? 23.453 13.655 11.045 1.00 75.56 642 ARG A CA 1
ATOM 5245 C C . ARG A 1 642 ? 24.146 12.332 11.361 1.00 75.56 642 ARG A C 1
ATOM 5247 O O . ARG A 1 642 ? 23.556 11.282 11.119 1.00 75.56 642 ARG A O 1
ATOM 5254 N N . LYS A 1 643 ? 25.360 12.337 11.918 1.00 80.81 643 LYS A N 1
ATOM 5255 C CA . LYS A 1 643 ? 26.045 11.092 12.317 1.00 80.81 643 LYS A CA 1
ATOM 5256 C C . LYS A 1 643 ? 25.331 10.369 13.464 1.00 80.81 643 LYS A C 1
ATOM 5258 O O . LYS A 1 643 ? 25.411 9.146 13.533 1.00 80.81 643 LYS A O 1
ATOM 5263 N N . LEU A 1 644 ? 24.589 11.089 14.311 1.00 82.38 644 LEU A N 1
ATOM 5264 C CA . LEU A 1 644 ? 23.847 10.502 15.437 1.00 82.38 644 LEU A CA 1
ATOM 5265 C C . LEU A 1 644 ? 22.645 9.657 14.988 1.00 82.38 644 LEU A C 1
ATOM 5267 O O . LEU A 1 644 ? 22.197 8.776 15.715 1.00 82.38 644 LEU A O 1
ATOM 5271 N N . THR A 1 645 ? 22.160 9.868 13.768 1.00 78.94 645 THR A N 1
ATOM 5272 C CA . THR A 1 645 ? 20.948 9.229 13.232 1.00 78.94 645 THR A CA 1
ATOM 5273 C C . THR A 1 645 ? 21.031 7.710 13.263 1.00 78.94 645 THR A C 1
ATOM 5275 O O . THR A 1 645 ? 20.117 7.059 13.750 1.00 78.94 645 THR A O 1
ATOM 5278 N N . ARG A 1 646 ? 22.167 7.135 12.851 1.00 74.88 646 ARG A N 1
ATOM 5279 C CA . ARG A 1 646 ? 22.387 5.682 12.877 1.00 74.88 646 ARG A CA 1
ATOM 5280 C C . ARG A 1 646 ? 22.323 5.106 14.294 1.00 74.88 646 ARG A C 1
ATOM 5282 O O . ARG A 1 646 ? 21.828 4.000 14.462 1.00 74.88 646 ARG A O 1
ATOM 5289 N N . LYS A 1 647 ? 22.809 5.849 15.298 1.00 83.81 647 LYS A N 1
ATOM 5290 C CA . LYS A 1 647 ? 22.829 5.414 16.704 1.00 83.81 647 LYS A CA 1
ATOM 5291 C C . LYS A 1 647 ? 21.424 5.412 17.318 1.00 83.81 647 LYS A C 1
ATOM 5293 O O . LYS A 1 647 ? 21.100 4.489 18.056 1.00 83.81 647 LYS A O 1
ATOM 5298 N N . TYR A 1 648 ? 20.600 6.417 17.011 1.00 85.69 648 TYR A N 1
ATOM 5299 C CA . TYR A 1 648 ? 19.299 6.622 17.666 1.00 85.69 648 TYR A CA 1
ATOM 5300 C C . TYR A 1 648 ? 18.075 6.289 16.805 1.00 85.69 648 TYR A C 1
ATOM 5302 O O . TYR A 1 648 ? 16.964 6.352 17.319 1.00 85.69 648 TYR A O 1
ATOM 5310 N N . ALA A 1 649 ? 18.246 5.895 15.540 1.00 75.06 649 ALA A N 1
ATOM 5311 C CA . ALA A 1 649 ? 17.148 5.521 14.639 1.00 75.06 649 ALA A CA 1
ATOM 5312 C C . ALA A 1 649 ? 16.110 4.536 15.225 1.00 75.06 649 ALA A C 1
ATOM 5314 O O . ALA A 1 649 ? 14.944 4.666 14.862 1.00 75.06 649 ALA A O 1
ATOM 5315 N N . PRO A 1 650 ? 16.459 3.582 16.118 1.00 81.00 650 PRO A N 1
ATOM 5316 C CA . PRO A 1 650 ? 15.455 2.709 16.735 1.00 81.00 650 PRO A CA 1
ATOM 5317 C C . PRO A 1 650 ? 14.484 3.420 17.690 1.00 81.00 650 PRO A C 1
ATOM 5319 O O . PRO A 1 650 ? 13.416 2.885 17.961 1.00 81.00 650 PRO A O 1
ATOM 5322 N N . TYR A 1 651 ? 14.856 4.592 18.213 1.00 84.06 651 TYR A N 1
ATOM 5323 C CA . TYR A 1 651 ? 14.137 5.289 19.289 1.00 84.06 651 TYR A CA 1
ATOM 5324 C C . TYR A 1 651 ? 13.673 6.698 18.899 1.00 84.06 651 TYR A C 1
ATOM 5326 O O . TYR A 1 651 ? 12.796 7.265 19.545 1.00 84.06 651 TYR A O 1
ATOM 5334 N N . VAL A 1 652 ? 14.296 7.293 17.879 1.00 88.00 652 VAL A N 1
ATOM 5335 C CA . VAL A 1 652 ? 14.169 8.713 17.545 1.00 88.00 652 VAL A CA 1
ATOM 5336 C C . VAL A 1 652 ? 13.919 8.891 16.056 1.00 88.00 652 VAL A C 1
ATOM 5338 O O . VAL A 1 652 ? 14.647 8.362 15.214 1.00 88.00 652 VAL A O 1
ATOM 5341 N N . GLU A 1 653 ? 12.934 9.721 15.731 1.00 88.12 653 GLU A N 1
ATOM 5342 C CA . GLU A 1 653 ? 12.633 10.126 14.364 1.00 88.12 653 GLU A CA 1
ATOM 5343 C C . GLU A 1 653 ? 13.359 11.426 14.015 1.00 88.12 653 GLU A C 1
ATOM 5345 O O . GLU A 1 653 ? 13.076 12.488 14.578 1.00 88.12 653 GLU A O 1
ATOM 5350 N N . PHE A 1 654 ? 14.285 11.352 13.058 1.00 85.69 654 PHE A N 1
ATOM 5351 C CA . PHE A 1 654 ? 15.030 12.514 12.585 1.00 85.69 654 PHE A CA 1
ATOM 5352 C C . PHE A 1 654 ? 14.416 13.111 11.318 1.00 85.69 654 PHE A C 1
ATOM 5354 O O . PHE A 1 654 ? 14.195 12.417 10.329 1.00 85.69 654 PHE A O 1
ATOM 5361 N N . TYR A 1 655 ? 14.240 14.429 11.323 1.00 84.94 655 TYR A N 1
ATOM 5362 C CA . TYR A 1 655 ? 13.751 15.223 10.203 1.00 84.94 655 TYR A CA 1
ATOM 5363 C C . TYR A 1 655 ? 14.830 16.218 9.768 1.00 84.94 655 TYR A C 1
ATOM 5365 O O . TYR A 1 655 ? 15.274 17.053 10.557 1.00 84.94 655 TYR A O 1
ATOM 5373 N N . PHE A 1 656 ? 15.260 16.141 8.506 1.00 81.81 656 PHE A N 1
ATOM 5374 C CA . PHE A 1 656 ? 16.349 16.975 7.987 1.00 81.81 656 PHE A CA 1
ATOM 5375 C C . PHE A 1 656 ? 15.825 18.122 7.143 1.00 81.81 656 PHE A C 1
ATOM 5377 O O . PHE A 1 656 ? 15.159 17.907 6.130 1.00 81.81 656 PHE A O 1
ATOM 5384 N N . HIS A 1 657 ? 16.217 19.338 7.506 1.00 75.81 657 HIS A N 1
ATOM 5385 C CA . HIS A 1 657 ? 15.922 20.521 6.714 1.00 75.81 657 HIS A CA 1
ATOM 5386 C C . HIS A 1 657 ? 17.061 20.822 5.731 1.00 75.81 657 HIS A C 1
ATOM 5388 O O . HIS A 1 657 ? 18.235 20.830 6.115 1.00 75.81 657 HIS A O 1
ATOM 5394 N N . PRO A 1 658 ? 16.753 21.066 4.442 1.00 66.31 658 PRO A N 1
ATOM 5395 C CA . PRO A 1 658 ? 17.762 21.337 3.423 1.00 66.31 658 PRO A CA 1
ATOM 5396 C C . PRO A 1 658 ? 18.367 22.735 3.545 1.00 66.31 658 PRO A C 1
ATOM 5398 O O . PRO A 1 658 ? 19.345 23.016 2.858 1.00 66.31 658 PRO A O 1
ATOM 5401 N N . GLN A 1 659 ? 17.808 23.621 4.363 1.00 69.25 659 GLN A N 1
ATOM 5402 C CA . GLN A 1 659 ? 18.322 24.962 4.629 1.00 69.25 659 GLN A CA 1
ATOM 5403 C C . GLN A 1 659 ? 18.204 25.254 6.121 1.00 69.25 659 GLN A C 1
ATOM 5405 O O . GLN A 1 659 ? 17.506 24.544 6.847 1.00 69.25 659 GLN A O 1
ATOM 5410 N N . ASN A 1 660 ? 18.894 26.298 6.573 1.00 72.25 660 ASN A N 1
ATOM 5411 C CA . ASN A 1 660 ? 18.778 26.728 7.949 1.00 72.25 660 ASN A CA 1
ATOM 5412 C C . ASN A 1 660 ? 17.567 27.664 8.120 1.00 72.25 660 ASN A C 1
ATOM 5414 O O . ASN A 1 660 ? 17.626 28.830 7.738 1.00 72.25 660 ASN A O 1
ATOM 5418 N N . TYR A 1 661 ? 16.471 27.142 8.677 1.00 71.69 661 TYR A N 1
ATOM 5419 C CA . TYR A 1 661 ? 15.211 27.876 8.850 1.00 71.69 661 TYR A CA 1
ATOM 5420 C C . TYR A 1 661 ? 15.004 28.464 10.257 1.00 71.69 661 TYR A C 1
ATOM 5422 O O . TYR A 1 661 ? 13.979 29.096 10.515 1.00 71.69 661 TYR A O 1
ATOM 5430 N N . GLY A 1 662 ? 15.947 28.264 11.182 1.00 78.06 662 GLY A N 1
ATOM 5431 C CA . GLY A 1 662 ? 15.773 28.678 12.575 1.00 78.06 662 GLY A CA 1
ATOM 5432 C C . GLY A 1 662 ? 15.003 27.666 13.428 1.00 78.06 662 GLY A C 1
ATOM 5433 O O . GLY A 1 662 ? 14.144 26.918 12.956 1.00 78.06 662 GLY A O 1
ATOM 5434 N N . LYS A 1 663 ? 15.287 27.671 14.735 1.00 78.50 663 LYS A N 1
ATOM 5435 C CA . LYS A 1 663 ? 14.759 26.680 15.686 1.00 78.50 663 LYS A CA 1
ATOM 5436 C C . LYS A 1 663 ? 13.228 26.624 15.781 1.00 78.50 663 LYS A C 1
ATOM 5438 O O . LYS A 1 663 ? 12.673 25.537 15.884 1.00 78.50 663 LYS A O 1
ATOM 5443 N N . TYR A 1 664 ? 12.518 27.752 15.695 1.00 83.75 664 TYR A N 1
ATOM 5444 C CA . TYR A 1 664 ? 11.049 27.767 15.819 1.00 83.75 664 TYR A CA 1
ATOM 5445 C C . TYR A 1 664 ? 10.342 27.248 14.569 1.00 83.75 664 TYR A C 1
ATOM 5447 O O . TYR A 1 664 ? 9.327 26.565 14.680 1.00 83.75 664 TYR A O 1
ATOM 5455 N N . MET A 1 665 ? 10.905 27.500 13.384 1.00 82.25 665 MET A N 1
ATOM 5456 C CA . MET A 1 665 ? 10.418 26.890 12.148 1.00 82.25 665 MET A CA 1
ATOM 5457 C C . MET A 1 665 ? 10.594 25.369 12.209 1.00 82.25 665 MET A C 1
ATOM 5459 O O . MET A 1 665 ? 9.680 24.617 11.877 1.00 82.25 665 MET A O 1
ATOM 5463 N N . MET A 1 666 ? 11.728 24.909 12.743 1.00 84.06 666 MET A N 1
ATOM 5464 C CA . MET A 1 666 ? 11.974 23.490 12.990 1.00 84.06 666 MET A CA 1
ATOM 5465 C C . MET A 1 666 ? 10.985 22.908 14.014 1.00 84.06 666 MET A C 1
ATOM 5467 O O . MET A 1 666 ? 10.352 21.901 13.703 1.00 84.06 666 MET A O 1
ATOM 5471 N N . LYS A 1 667 ? 10.747 23.566 15.162 1.00 86.94 667 LYS A N 1
ATOM 5472 C CA . LYS A 1 667 ? 9.709 23.166 16.139 1.00 86.94 667 LYS A CA 1
ATOM 5473 C C . LYS A 1 667 ? 8.337 23.044 15.476 1.00 86.94 667 LYS A C 1
ATOM 5475 O O . LYS A 1 667 ? 7.710 21.994 15.566 1.00 86.94 667 LYS A O 1
ATOM 5480 N N . ASN A 1 668 ? 7.899 24.068 14.744 1.00 85.88 668 ASN A N 1
ATOM 5481 C CA . ASN A 1 668 ? 6.616 24.044 14.041 1.00 85.88 668 ASN A CA 1
ATOM 5482 C C . ASN A 1 668 ? 6.546 22.910 13.003 1.00 85.88 668 ASN A C 1
ATOM 5484 O O . ASN A 1 668 ? 5.518 22.250 12.890 1.00 85.88 668 ASN A O 1
ATOM 5488 N N . SER A 1 669 ? 7.639 22.641 12.280 1.00 82.38 669 SER A N 1
ATOM 5489 C CA . SER A 1 669 ? 7.688 21.540 11.311 1.00 82.38 669 SER A CA 1
ATOM 5490 C C . SER A 1 669 ? 7.521 20.167 11.971 1.00 82.38 669 SER A C 1
ATOM 5492 O O . SER A 1 669 ? 6.868 19.300 11.397 1.00 82.38 669 SER A O 1
ATOM 5494 N N . LEU A 1 670 ? 8.052 19.986 13.187 1.00 87.00 670 LEU A N 1
ATOM 5495 C CA . LEU A 1 670 ? 7.894 18.762 13.975 1.00 87.00 670 LEU A CA 1
ATOM 5496 C C . LEU A 1 670 ? 6.477 18.620 14.527 1.00 87.00 670 LEU A C 1
ATOM 5498 O O . LEU A 1 670 ? 5.944 17.516 14.540 1.00 87.00 670 LEU A O 1
ATOM 5502 N N . LEU A 1 671 ? 5.828 19.724 14.910 1.00 84.62 671 LEU A N 1
ATOM 5503 C CA . LEU A 1 671 ? 4.418 19.705 15.308 1.00 84.62 671 LEU A CA 1
ATOM 5504 C C . LEU A 1 671 ? 3.525 19.168 14.182 1.00 84.62 671 LEU A C 1
ATOM 5506 O O . LEU A 1 671 ? 2.606 18.399 14.436 1.00 84.62 671 LEU A O 1
ATOM 5510 N N . LEU A 1 672 ? 3.822 19.466 12.918 1.00 76.62 672 LEU A N 1
ATOM 5511 C CA . LEU A 1 672 ? 3.079 18.878 11.795 1.00 76.62 672 LEU A CA 1
ATOM 5512 C C . LEU A 1 672 ? 3.289 17.364 11.626 1.00 76.62 672 LEU A C 1
ATOM 5514 O O . LEU A 1 672 ? 2.561 16.728 10.868 1.00 76.62 672 LEU A O 1
ATOM 5518 N N . LYS A 1 673 ? 4.277 16.775 12.309 1.00 77.94 673 LYS A N 1
ATOM 5519 C CA . LYS A 1 673 ? 4.531 15.325 12.331 1.00 77.94 673 LYS A CA 1
ATOM 5520 C C . LYS A 1 673 ? 3.825 14.616 13.485 1.00 77.94 673 LYS A C 1
ATOM 5522 O O . LYS A 1 673 ? 3.871 13.389 13.560 1.00 77.94 673 LYS A O 1
ATOM 5527 N N . ILE A 1 674 ? 3.151 15.363 14.356 1.00 76.94 674 ILE A N 1
ATOM 5528 C CA . ILE A 1 674 ? 2.302 14.815 15.409 1.00 76.94 674 ILE A CA 1
ATOM 5529 C C . ILE A 1 674 ? 0.924 14.550 14.802 1.00 76.94 674 ILE A C 1
ATOM 5531 O O . ILE A 1 674 ? 0.231 15.469 14.374 1.00 76.94 674 ILE A O 1
ATOM 5535 N N . TRP A 1 675 ? 0.541 13.275 14.721 1.00 64.88 675 TRP A N 1
ATOM 5536 C CA . TRP A 1 675 ? -0.667 12.856 13.996 1.00 64.88 675 TRP A CA 1
ATOM 5537 C C . TRP A 1 675 ? -1.931 12.919 14.858 1.00 64.88 675 TRP A C 1
ATOM 5539 O O . TRP A 1 675 ? -3.028 13.041 14.323 1.00 64.88 675 TRP A O 1
ATOM 5549 N N . ARG A 1 676 ? -1.778 12.880 16.187 1.00 70.12 676 ARG A N 1
ATOM 5550 C CA . ARG A 1 676 ? -2.872 12.941 17.160 1.00 70.12 676 ARG A CA 1
ATOM 5551 C C . ARG A 1 676 ? -2.993 14.328 17.774 1.00 70.12 676 ARG A C 1
ATOM 5553 O O . ARG A 1 676 ? -2.044 14.829 18.378 1.00 70.12 676 ARG A O 1
ATOM 5560 N N . ARG A 1 677 ? -4.170 14.942 17.658 1.00 71.31 677 ARG A N 1
ATOM 5561 C CA . ARG A 1 677 ? -4.441 16.296 18.169 1.00 71.31 677 ARG A CA 1
ATOM 5562 C C . ARG A 1 677 ? -4.627 16.349 19.686 1.00 71.31 677 ARG A C 1
ATOM 5564 O O . ARG A 1 677 ? -4.537 17.433 20.259 1.00 71.31 677 ARG A O 1
ATOM 5571 N N . ASP A 1 678 ? -4.876 15.208 20.326 1.00 74.06 678 ASP A N 1
ATOM 5572 C CA . ASP A 1 678 ? -4.905 15.059 21.783 1.00 74.06 678 ASP A CA 1
ATOM 5573 C C . ASP A 1 678 ? -3.518 14.774 22.387 1.00 74.06 678 ASP A C 1
ATOM 5575 O O . ASP A 1 678 ? -3.415 14.673 23.603 1.00 74.06 678 ASP A O 1
ATOM 5579 N N . SER A 1 679 ? -2.454 14.681 21.574 1.00 84.00 679 SER A N 1
ATOM 5580 C CA . SER A 1 679 ? -1.102 14.414 22.079 1.00 84.00 679 SER A CA 1
ATOM 5581 C C . SER A 1 679 ? -0.638 15.497 23.043 1.00 84.00 679 SER A C 1
ATOM 5583 O O . SER A 1 679 ? -0.802 16.695 22.791 1.00 84.00 679 SER A O 1
ATOM 5585 N N . LEU A 1 680 ? 0.031 15.070 24.102 1.00 89.94 680 LEU A N 1
ATOM 5586 C CA . LEU A 1 680 ? 0.789 15.929 24.987 1.00 89.94 680 LEU A CA 1
ATOM 5587 C C . LEU A 1 680 ? 2.172 16.170 24.379 1.00 89.94 680 LEU A C 1
ATOM 5589 O O . LEU A 1 680 ? 2.848 15.230 23.978 1.00 89.94 680 LEU A O 1
ATOM 5593 N N . VAL A 1 681 ? 2.595 17.424 24.271 1.00 91.69 681 VAL A N 1
ATOM 5594 C CA . VAL A 1 681 ? 3.836 17.805 23.591 1.00 91.69 681 VAL A CA 1
ATOM 5595 C C . VAL A 1 681 ? 4.811 18.398 24.591 1.00 91.69 681 VAL A C 1
ATOM 5597 O O . VAL A 1 681 ? 4.508 19.424 25.197 1.00 91.69 681 VAL A O 1
ATOM 5600 N N . LEU A 1 682 ? 5.975 17.767 24.739 1.00 92.56 682 LEU A N 1
ATOM 5601 C CA . LEU A 1 682 ? 7.095 18.243 25.543 1.00 92.56 682 LEU A CA 1
ATOM 5602 C C . LEU A 1 682 ? 8.161 18.850 24.631 1.00 92.56 682 LEU A C 1
ATOM 5604 O O . LEU A 1 682 ? 8.757 18.146 23.816 1.00 92.56 682 LEU A O 1
ATOM 5608 N N . PHE A 1 683 ? 8.437 20.140 24.785 1.00 89.56 683 PHE A N 1
ATOM 5609 C CA . PHE A 1 683 ? 9.571 20.774 24.113 1.00 89.56 683 PHE A CA 1
ATOM 5610 C C . PHE A 1 683 ? 10.847 20.586 24.927 1.00 89.56 683 PHE A C 1
ATOM 5612 O O . PHE A 1 683 ? 10.837 20.786 26.142 1.00 89.56 683 PHE A O 1
ATOM 5619 N N . VAL A 1 684 ? 11.932 20.209 24.250 1.00 89.00 684 VAL A N 1
ATOM 5620 C CA . VAL A 1 684 ? 13.254 20.043 24.863 1.00 89.00 684 VAL A CA 1
ATOM 5621 C C . VAL A 1 684 ? 14.310 20.687 23.974 1.00 89.00 684 VAL A C 1
ATOM 5623 O O . VAL A 1 684 ? 14.365 20.437 22.767 1.00 89.00 684 VAL A O 1
ATOM 5626 N N . GLU A 1 685 ? 15.163 21.520 24.560 1.00 85.19 685 GLU A N 1
ATOM 5627 C CA . GLU A 1 685 ? 16.303 22.080 23.842 1.00 85.19 685 GLU A CA 1
ATOM 5628 C C . GLU A 1 685 ? 17.483 21.094 23.791 1.00 85.19 685 GLU A C 1
ATOM 5630 O O . GLU A 1 685 ? 17.733 20.360 24.746 1.00 85.19 685 GLU A O 1
ATOM 5635 N N . PRO A 1 686 ? 18.276 21.108 22.705 1.00 86.12 686 PRO A N 1
ATOM 5636 C CA . PRO A 1 686 ? 19.359 20.143 22.479 1.00 86.12 686 PRO A CA 1
ATOM 5637 C C . PRO A 1 686 ? 20.507 20.195 23.501 1.00 86.12 686 PRO A C 1
ATOM 5639 O O . PRO A 1 686 ? 21.339 19.297 23.521 1.00 86.12 686 PRO A O 1
ATOM 5642 N N . ASN A 1 687 ? 20.581 21.234 24.332 1.00 82.25 687 ASN A N 1
ATOM 5643 C CA . ASN A 1 687 ? 21.572 21.386 25.398 1.00 82.25 687 ASN A CA 1
ATOM 5644 C C . ASN A 1 687 ? 20.986 21.224 26.811 1.00 82.25 687 ASN A C 1
ATOM 5646 O O . ASN A 1 687 ? 21.635 21.608 27.788 1.00 82.25 687 ASN A O 1
ATOM 5650 N N . ASP A 1 688 ? 19.779 20.666 26.910 1.00 84.25 688 ASP A N 1
ATOM 5651 C CA . ASP A 1 688 ? 19.153 20.287 28.172 1.00 84.25 688 ASP A CA 1
ATOM 5652 C C . ASP A 1 688 ? 19.237 18.777 28.402 1.00 84.25 688 ASP A C 1
ATOM 5654 O O . ASP A 1 688 ? 18.984 17.971 27.507 1.00 84.25 688 ASP A O 1
ATOM 5658 N N . ILE A 1 689 ? 19.571 18.399 29.634 1.00 85.75 689 ILE A N 1
ATOM 5659 C CA . ILE A 1 689 ? 19.635 17.012 30.095 1.00 85.75 689 ILE A CA 1
ATOM 5660 C C . ILE A 1 689 ? 18.412 16.732 30.967 1.00 85.75 689 ILE A C 1
ATOM 5662 O O . ILE A 1 689 ? 18.123 17.466 31.918 1.00 85.75 689 ILE A O 1
ATOM 5666 N N . MET A 1 690 ? 17.698 15.656 30.645 1.00 90.31 690 MET A N 1
ATOM 5667 C CA . MET A 1 690 ? 16.510 15.207 31.362 1.00 90.31 690 MET A CA 1
ATOM 5668 C C . MET A 1 690 ? 16.896 14.243 32.501 1.00 90.31 690 MET A C 1
ATOM 5670 O O . MET A 1 690 ? 17.449 13.177 32.224 1.00 90.31 690 MET A O 1
ATOM 5674 N N . PRO A 1 691 ? 16.625 14.562 33.783 1.00 88.12 691 PRO A N 1
ATOM 5675 C CA . PRO A 1 691 ? 16.907 13.638 34.884 1.00 88.12 691 PRO A CA 1
ATOM 5676 C C . PRO A 1 691 ? 15.967 12.422 34.854 1.00 88.12 691 PRO A C 1
ATOM 5678 O O . PRO A 1 691 ? 14.878 12.480 34.287 1.00 88.12 691 PRO A O 1
ATOM 5681 N N . LEU A 1 692 ? 16.364 11.307 35.472 1.00 87.44 692 LEU A N 1
ATOM 5682 C CA . LEU A 1 692 ? 15.524 10.104 35.548 1.00 87.44 692 LEU A CA 1
ATOM 5683 C C . LEU A 1 692 ? 14.199 10.384 36.274 1.00 87.44 692 LEU A C 1
ATOM 5685 O O . LEU A 1 692 ? 14.167 11.093 37.279 1.00 87.44 692 LEU A O 1
ATOM 5689 N N . GLY A 1 693 ? 13.109 9.805 35.768 1.00 86.31 693 GLY A N 1
ATOM 5690 C CA . GLY A 1 693 ? 11.764 9.965 36.330 1.00 86.31 693 GLY A CA 1
ATOM 5691 C C . GLY A 1 693 ? 11.071 11.275 35.945 1.00 86.31 693 GLY A C 1
ATOM 5692 O O . GLY A 1 693 ? 9.935 11.499 36.359 1.00 86.31 693 GLY A O 1
ATOM 5693 N N . PHE A 1 694 ? 11.707 12.119 35.125 1.00 90.69 694 PHE A N 1
ATOM 5694 C CA . PHE A 1 694 ? 11.144 13.396 34.689 1.00 90.69 694 PHE A CA 1
ATOM 5695 C C . PHE A 1 694 ? 9.806 13.219 33.964 1.00 90.69 694 PHE A C 1
ATOM 5697 O O . PHE A 1 694 ? 8.828 13.882 34.314 1.00 90.69 694 PHE A O 1
ATOM 5704 N N . LEU A 1 695 ? 9.744 12.297 32.994 1.00 91.31 695 LEU A N 1
ATOM 5705 C CA . LEU A 1 695 ? 8.523 12.057 32.216 1.00 91.31 695 LEU A CA 1
ATOM 5706 C C . LEU A 1 695 ? 7.356 11.626 33.108 1.00 91.31 695 LEU A C 1
ATOM 5708 O O . LEU A 1 695 ? 6.261 12.164 32.972 1.00 91.31 695 LEU A O 1
ATOM 5712 N N . ASN A 1 696 ? 7.603 10.725 34.063 1.00 89.88 696 ASN A N 1
ATOM 5713 C CA . ASN A 1 696 ? 6.583 10.244 34.996 1.00 89.88 696 ASN A CA 1
ATOM 5714 C C . ASN A 1 696 ? 6.006 11.374 35.849 1.00 89.88 696 ASN A C 1
ATOM 5716 O O . ASN A 1 696 ? 4.786 11.477 35.973 1.00 89.88 696 ASN A O 1
ATOM 5720 N N . SER A 1 697 ? 6.859 12.242 36.397 1.00 88.56 697 SER A N 1
ATOM 5721 C CA . SER A 1 697 ? 6.421 13.354 37.246 1.00 88.56 697 SER A CA 1
ATOM 5722 C C . SER A 1 697 ? 5.561 14.359 36.477 1.00 88.56 697 SER A C 1
ATOM 5724 O O . SER A 1 697 ? 4.474 14.717 36.929 1.00 88.56 697 SER A O 1
ATOM 5726 N N . TYR A 1 698 ? 6.004 14.780 35.288 1.00 87.75 698 TYR A N 1
ATOM 5727 C CA . TYR A 1 698 ? 5.270 15.761 34.483 1.00 87.75 698 TYR A CA 1
ATOM 5728 C C . TYR A 1 698 ? 3.987 15.189 33.866 1.00 87.75 698 TYR A C 1
ATOM 5730 O O . TYR A 1 698 ? 2.976 15.889 33.800 1.00 87.75 698 TYR A O 1
ATOM 5738 N N . TYR A 1 699 ? 3.991 13.915 33.469 1.00 89.44 699 TYR A N 1
ATOM 5739 C CA . TYR A 1 699 ? 2.795 13.236 32.973 1.00 89.44 699 TYR A CA 1
ATOM 5740 C C . TYR A 1 699 ? 1.757 13.032 34.085 1.00 89.44 699 TYR A C 1
ATOM 5742 O O . TYR A 1 699 ? 0.585 13.356 33.904 1.00 89.44 699 TYR A O 1
ATOM 5750 N N . SER A 1 700 ? 2.186 12.597 35.274 1.00 87.50 700 SER A N 1
ATOM 5751 C CA . SER A 1 700 ? 1.293 12.457 36.434 1.00 87.50 700 SER A CA 1
ATOM 5752 C C . SER A 1 700 ? 0.691 13.803 36.832 1.00 87.50 700 SER A C 1
ATOM 5754 O O . SER A 1 700 ? -0.506 13.889 37.114 1.00 87.50 700 SER A O 1
ATOM 5756 N N . LYS A 1 701 ? 1.489 14.882 36.780 1.00 84.62 701 LYS A N 1
ATOM 5757 C CA . LYS A 1 701 ? 0.978 16.226 37.056 1.00 84.62 701 LYS A CA 1
ATOM 5758 C C . LYS A 1 701 ? -0.074 16.659 36.041 1.00 84.62 701 LYS A C 1
ATOM 5760 O O . LYS A 1 701 ? -1.099 17.224 36.415 1.00 84.62 701 LYS A O 1
ATOM 5765 N N . PHE A 1 702 ? 0.152 16.371 34.762 1.00 84.00 702 PHE A N 1
ATOM 5766 C CA . PHE A 1 702 ? -0.836 16.625 33.720 1.00 84.00 702 PHE A CA 1
ATOM 5767 C C . PHE A 1 702 ? -2.174 15.933 34.028 1.00 84.00 702 PHE A C 1
ATOM 5769 O O . PHE A 1 702 ? -3.217 16.579 33.940 1.00 84.00 702 PHE A O 1
ATOM 5776 N N . GLN A 1 703 ? -2.151 14.662 34.439 1.00 82.06 703 GLN A N 1
ATOM 5777 C CA . GLN A 1 703 ? -3.358 13.894 34.775 1.00 82.06 703 GLN A CA 1
ATOM 5778 C C . GLN A 1 703 ? -4.072 14.419 36.031 1.00 82.06 703 GLN A C 1
ATOM 5780 O O . GLN A 1 703 ? -5.306 14.450 36.086 1.00 82.06 703 GLN A O 1
ATOM 5785 N N . GLU A 1 704 ? -3.307 14.853 37.037 1.00 82.00 704 GLU A N 1
ATOM 5786 C CA . GLU A 1 704 ? -3.833 15.498 38.243 1.00 82.00 704 GLU A CA 1
ATOM 5787 C C . GLU A 1 704 ? -4.637 16.756 37.880 1.00 82.00 704 GLU A C 1
ATOM 5789 O O . GLU A 1 704 ? -5.802 16.877 38.264 1.00 82.00 704 GLU A O 1
ATOM 5794 N N . LEU A 1 705 ? -4.050 17.649 37.074 1.00 74.88 705 LEU A N 1
ATOM 5795 C CA . LEU A 1 705 ? -4.691 18.891 36.623 1.00 74.88 705 LEU A CA 1
ATOM 5796 C C . LEU A 1 705 ? -5.950 18.622 35.794 1.00 74.88 705 LEU A C 1
ATOM 5798 O O . LEU A 1 705 ? -6.970 19.290 35.960 1.00 74.88 705 LEU A O 1
ATOM 5802 N N . GLN A 1 706 ? -5.898 17.606 34.934 1.00 70.44 706 GLN A N 1
ATOM 5803 C CA . GLN A 1 706 ? -7.040 17.179 34.133 1.00 70.44 706 GLN A CA 1
ATOM 5804 C C . GLN A 1 706 ? -8.204 16.720 35.025 1.00 70.44 706 GLN A C 1
ATOM 5806 O O . GLN A 1 706 ? -9.351 17.076 34.781 1.00 70.44 706 GLN A O 1
ATOM 5811 N N . THR A 1 707 ? -7.910 15.988 36.103 1.00 68.88 707 THR A N 1
ATOM 5812 C CA . THR A 1 707 ? -8.920 15.503 37.058 1.00 68.88 707 THR A CA 1
ATOM 5813 C C . THR A 1 707 ? -9.515 16.640 37.897 1.00 68.88 707 THR A C 1
ATOM 5815 O O . THR A 1 707 ? -10.709 16.624 38.189 1.00 68.88 707 THR A O 1
ATOM 5818 N N . GLN A 1 708 ? -8.710 17.644 38.260 1.00 66.00 708 GLN A N 1
ATOM 5819 C CA . GLN A 1 708 ? -9.167 18.819 39.011 1.00 66.00 708 GLN A CA 1
ATOM 5820 C C . GLN A 1 708 ? -10.127 19.700 38.191 1.00 66.00 708 GLN A C 1
ATOM 5822 O O . GLN A 1 708 ? -11.118 20.181 38.737 1.00 66.00 708 GLN A O 1
ATOM 5827 N N . ASN A 1 709 ? -9.889 19.853 36.883 1.00 55.19 709 ASN A N 1
ATOM 5828 C CA . ASN A 1 709 ? -10.717 20.692 36.004 1.00 55.19 709 ASN A CA 1
ATOM 5829 C C . ASN A 1 709 ? -12.025 20.026 35.535 1.00 55.19 709 ASN A C 1
ATOM 5831 O O . ASN A 1 709 ? -12.960 20.733 35.177 1.00 55.19 709 ASN A O 1
ATOM 5835 N N . VAL A 1 710 ? -12.158 18.693 35.595 1.00 46.38 710 VAL A N 1
ATOM 5836 C CA . VAL A 1 710 ? -13.410 17.972 35.247 1.00 46.38 710 VAL A CA 1
ATOM 5837 C C . VAL A 1 710 ? -14.605 18.374 36.136 1.00 46.38 710 VAL A C 1
ATOM 5839 O O . VAL A 1 710 ? -15.755 18.149 35.764 1.00 46.38 710 VAL A O 1
ATOM 5842 N N . TYR A 1 711 ? -14.364 19.015 37.284 1.00 35.12 711 TYR A N 1
ATOM 5843 C CA . TYR A 1 711 ? -15.412 19.501 38.190 1.00 35.12 711 TYR A CA 1
ATOM 5844 C C . TYR A 1 711 ? -15.886 20.942 37.916 1.00 35.12 711 TYR A C 1
ATOM 5846 O O . TYR A 1 711 ? -16.847 21.384 38.552 1.00 35.12 711 TYR A O 1
ATOM 5854 N N . CYS A 1 712 ? -15.281 21.658 36.961 1.00 32.59 712 CYS A N 1
ATOM 5855 C CA . CYS A 1 712 ? -15.670 23.012 36.567 1.00 32.59 712 CYS A CA 1
ATOM 5856 C C . CYS A 1 712 ? -16.252 22.982 35.144 1.00 32.59 712 CYS A C 1
ATOM 5858 O O . CYS A 1 712 ? -15.663 22.465 34.200 1.00 32.59 712 CYS A O 1
ATOM 5860 N N . ASN A 1 713 ? -17.503 23.417 35.017 1.00 32.84 713 ASN A N 1
ATOM 5861 C CA . ASN A 1 713 ? -18.360 23.136 33.868 1.00 32.84 713 ASN A CA 1
ATOM 5862 C C . ASN A 1 713 ? -18.459 24.367 32.947 1.00 32.84 713 ASN A C 1
ATOM 5864 O O . ASN A 1 713 ? -19.564 24.795 32.611 1.00 32.84 713 ASN A O 1
ATOM 5868 N N . GLU A 1 714 ? -17.327 24.974 32.557 1.00 35.97 714 GLU A N 1
ATOM 5869 C CA . GLU A 1 714 ? -17.314 26.082 31.593 1.00 35.97 714 GLU A CA 1
ATOM 5870 C C . GLU A 1 714 ? -16.367 25.879 30.393 1.00 35.97 714 GLU A C 1
ATOM 5872 O O . GLU A 1 714 ? -15.250 25.371 30.450 1.00 35.97 714 GLU A O 1
ATOM 5877 N N . SER A 1 715 ? -16.865 26.322 29.238 1.00 43.75 715 SER A N 1
ATOM 5878 C CA . SER A 1 715 ? -16.403 26.060 27.865 1.00 43.75 715 SER A CA 1
ATOM 5879 C C . SER A 1 715 ? -14.987 26.534 27.456 1.00 43.75 715 SER A C 1
ATOM 5881 O O . SER A 1 715 ? -14.729 26.711 26.271 1.00 43.75 715 SER A O 1
ATOM 5883 N N . ASN A 1 716 ? -14.028 26.755 28.358 1.00 44.50 716 ASN A N 1
ATOM 5884 C CA . ASN A 1 716 ? -12.630 27.051 27.980 1.00 44.50 716 ASN A CA 1
ATOM 5885 C C . ASN A 1 716 ? -11.564 26.414 28.899 1.00 44.50 716 ASN A C 1
ATOM 5887 O O . ASN A 1 716 ? -10.380 26.679 28.708 1.00 44.50 716 ASN A O 1
ATOM 5891 N N . GLU A 1 717 ? -11.941 25.551 29.845 1.00 50.34 717 GLU A N 1
ATOM 5892 C CA . GLU A 1 717 ? -11.095 25.223 31.009 1.00 50.34 717 GLU A CA 1
ATOM 5893 C C . GLU A 1 717 ? -10.080 24.068 30.826 1.00 50.34 717 GLU A C 1
ATOM 5895 O O . GLU A 1 717 ? -9.260 23.832 31.708 1.00 50.34 717 GLU A O 1
ATOM 5900 N N . ASN A 1 718 ? -10.026 23.402 29.663 1.00 53.25 718 ASN A N 1
ATOM 5901 C CA . ASN A 1 718 ? -9.144 22.233 29.442 1.00 53.25 718 ASN A CA 1
ATOM 5902 C C . ASN A 1 718 ? -7.836 22.520 28.679 1.00 53.25 718 ASN A C 1
ATOM 5904 O O . ASN A 1 718 ? -7.154 21.589 28.253 1.00 53.25 718 ASN A O 1
ATOM 5908 N N . LEU A 1 719 ? -7.468 23.787 28.473 1.00 60.34 719 LEU A N 1
ATOM 5909 C CA . LEU A 1 719 ? -6.212 24.143 27.805 1.00 60.34 719 LEU A CA 1
ATOM 5910 C C . LEU A 1 719 ? -5.203 24.655 28.825 1.00 60.34 719 LEU A C 1
ATOM 5912 O O . LEU A 1 719 ? -5.434 25.673 29.479 1.00 60.34 719 LEU A O 1
ATOM 5916 N N . TYR A 1 720 ? -4.071 23.966 28.924 1.00 67.56 720 TYR A N 1
ATOM 5917 C CA . TYR A 1 720 ? -3.022 24.319 29.865 1.00 67.56 720 TYR A CA 1
ATOM 5918 C C . TYR A 1 720 ? -1.619 24.079 29.315 1.00 67.56 720 TYR A C 1
ATOM 5920 O O . TYR A 1 720 ? -1.404 23.262 28.415 1.00 67.56 720 TYR A O 1
ATOM 5928 N N . ILE A 1 721 ? -0.677 24.848 29.857 1.00 63.00 721 ILE A N 1
ATOM 5929 C CA . ILE A 1 721 ? 0.760 24.734 29.616 1.00 63.00 721 ILE A CA 1
ATOM 5930 C C . ILE A 1 721 ? 1.419 24.514 30.975 1.00 63.00 721 ILE A C 1
ATOM 5932 O O . ILE A 1 721 ? 1.246 25.334 31.876 1.00 63.00 721 ILE A O 1
ATOM 5936 N N . ILE A 1 722 ? 2.171 23.425 31.119 1.00 68.38 722 ILE A N 1
ATOM 5937 C CA . ILE A 1 722 ? 2.996 23.161 32.300 1.00 68.38 722 ILE A CA 1
ATOM 5938 C C . ILE A 1 722 ? 4.422 23.572 31.963 1.00 68.38 722 ILE A C 1
ATOM 5940 O O . ILE A 1 722 ? 5.043 23.018 31.055 1.00 68.38 722 ILE A O 1
ATOM 5944 N N . LEU A 1 723 ? 4.937 24.562 32.675 1.00 68.75 723 LEU A N 1
ATOM 5945 C CA . LEU A 1 723 ? 6.297 25.046 32.498 1.00 68.75 723 LEU A CA 1
ATOM 5946 C C . LEU A 1 723 ? 7.254 24.075 33.198 1.00 68.75 723 LEU A C 1
ATOM 5948 O O . LEU A 1 723 ? 7.032 23.690 34.348 1.00 68.75 723 LEU A O 1
ATOM 5952 N N . CYS A 1 724 ? 8.286 23.618 32.489 1.00 65.38 724 CYS A N 1
ATOM 5953 C CA . CYS A 1 724 ? 9.234 22.661 33.047 1.00 65.38 724 CYS A CA 1
ATOM 5954 C C . CYS A 1 724 ? 10.329 23.393 33.808 1.00 65.38 724 CYS A C 1
ATOM 5956 O O . CYS A 1 724 ? 10.901 24.331 33.275 1.00 65.38 724 CYS A O 1
ATOM 5958 N N . ASN A 1 725 ? 10.686 22.959 35.011 1.00 62.38 725 ASN A N 1
ATOM 5959 C CA . ASN A 1 725 ? 11.713 23.643 35.784 1.00 62.38 725 ASN A CA 1
ATOM 5960 C C . ASN A 1 725 ? 13.098 23.424 35.139 1.00 62.38 725 ASN A C 1
ATOM 5962 O O . ASN A 1 725 ? 13.354 22.372 34.551 1.00 62.38 725 ASN A O 1
ATOM 5966 N N . GLN A 1 726 ? 14.002 24.403 35.237 1.00 62.72 726 GLN A N 1
ATOM 5967 C CA . GLN A 1 726 ? 15.358 24.333 34.669 1.00 62.72 726 GLN A CA 1
ATOM 5968 C C . GLN A 1 726 ? 16.418 24.712 35.711 1.00 62.72 726 GLN A C 1
ATOM 5970 O O . GLN A 1 726 ? 16.226 25.637 36.494 1.00 62.72 726 GLN A O 1
ATOM 5975 N N . TYR A 1 727 ? 17.550 24.015 35.680 1.00 64.06 727 TYR A N 1
ATOM 5976 C CA . TYR A 1 727 ? 18.741 24.227 36.493 1.00 64.06 727 TYR A CA 1
ATOM 5977 C C . TYR A 1 727 ? 19.946 24.460 35.578 1.00 64.06 727 TYR A C 1
ATOM 5979 O O . TYR A 1 727 ? 20.189 23.672 34.669 1.00 64.06 727 TYR A O 1
ATOM 5987 N N . ILE A 1 728 ? 20.729 25.511 35.813 1.00 61.19 728 ILE A N 1
ATOM 5988 C CA . ILE A 1 728 ? 21.935 25.809 35.027 1.00 61.19 728 ILE A CA 1
ATOM 5989 C C . ILE A 1 728 ? 23.160 25.230 35.740 1.00 61.19 728 ILE A C 1
ATOM 5991 O O . ILE A 1 728 ? 23.430 25.588 36.884 1.00 61.19 728 ILE A O 1
ATOM 5995 N N . SER A 1 729 ? 23.925 24.368 35.062 1.00 53.44 729 SER A N 1
ATOM 5996 C CA . SER A 1 729 ? 25.200 23.857 35.586 1.00 53.44 729 SER A CA 1
ATOM 5997 C C . SER A 1 729 ? 26.388 24.621 34.985 1.00 53.44 729 SER A C 1
ATOM 5999 O O . SER A 1 729 ? 26.587 24.553 33.770 1.00 53.44 729 SER A O 1
ATOM 6001 N N . ASP A 1 730 ? 27.187 25.292 35.820 1.00 52.81 730 ASP A N 1
ATOM 6002 C CA . ASP A 1 730 ? 28.480 25.909 35.468 1.00 52.81 730 ASP A CA 1
ATOM 6003 C C . ASP A 1 730 ? 29.637 25.002 35.946 1.00 52.81 730 ASP A C 1
ATOM 6005 O O . ASP A 1 730 ? 29.524 24.349 36.987 1.00 52.81 730 ASP A O 1
ATOM 6009 N N . SER A 1 731 ? 30.746 24.943 35.203 1.00 42.88 731 SER A N 1
ATOM 6010 C CA . SER A 1 731 ? 31.969 24.214 35.572 1.00 42.88 731 SER A CA 1
ATOM 6011 C C . SER A 1 731 ? 32.732 24.839 36.748 1.00 42.88 731 SER A C 1
ATOM 6013 O O . SER A 1 731 ? 33.659 24.204 37.250 1.00 42.88 731 SER A O 1
ATOM 6015 N N . THR A 1 732 ? 32.370 26.043 37.214 1.00 37.50 732 THR A N 1
ATOM 6016 C CA . THR A 1 732 ? 33.161 26.762 38.233 1.00 37.50 732 THR A CA 1
ATOM 6017 C C . THR A 1 732 ? 32.432 27.173 39.519 1.00 37.50 732 THR A C 1
ATOM 6019 O O . THR A 1 732 ? 33.114 27.437 40.506 1.00 37.50 732 THR A O 1
ATOM 6022 N N . GLN A 1 733 ? 31.093 27.157 39.596 1.00 36.44 733 GLN A N 1
ATOM 6023 C CA . GLN A 1 733 ? 30.335 27.356 40.849 1.00 36.44 733 GLN A CA 1
ATOM 6024 C C . GLN A 1 733 ? 28.859 26.949 40.681 1.00 36.44 733 GLN A C 1
ATOM 6026 O O . GLN A 1 733 ? 28.164 27.449 39.801 1.00 36.44 733 GLN A O 1
ATOM 6031 N N . SER A 1 734 ? 28.339 26.080 41.555 1.00 31.97 734 SER A N 1
ATOM 6032 C CA . SER A 1 734 ? 26.919 25.707 41.563 1.00 31.97 734 SER A CA 1
ATOM 6033 C C . SER A 1 734 ? 26.061 26.857 42.106 1.00 31.97 734 SER A C 1
ATOM 6035 O O . SER A 1 734 ? 26.031 27.091 43.316 1.00 31.97 734 SER A O 1
ATOM 6037 N N . LYS A 1 735 ? 25.332 27.567 41.241 1.00 38.75 735 LYS A N 1
ATOM 6038 C CA . LYS A 1 735 ? 24.238 28.460 41.651 1.00 38.75 735 LYS A CA 1
ATOM 6039 C C . LYS A 1 735 ? 22.929 27.934 41.077 1.00 38.75 735 LYS A C 1
ATOM 6041 O O . LYS A 1 735 ? 22.776 27.842 39.865 1.00 38.75 735 LYS A O 1
ATOM 6046 N N . THR A 1 736 ? 21.984 27.598 41.952 1.00 36.66 736 THR A N 1
ATOM 6047 C CA . THR A 1 736 ? 20.596 27.308 41.578 1.00 36.66 736 THR A CA 1
ATOM 6048 C C . THR A 1 736 ? 20.000 28.584 40.999 1.00 36.66 736 THR A C 1
ATOM 6050 O O . THR A 1 736 ? 19.740 29.537 41.732 1.00 36.66 736 THR A O 1
ATOM 6053 N N . LEU A 1 737 ? 19.866 28.646 39.677 1.00 40.22 737 LEU A N 1
ATOM 6054 C CA . LEU A 1 737 ? 19.213 29.767 39.024 1.00 40.22 737 LEU A CA 1
ATOM 6055 C C . LEU A 1 737 ? 17.730 29.432 38.868 1.00 40.22 737 LEU A C 1
ATOM 6057 O O . LEU A 1 737 ? 17.353 28.656 37.994 1.00 40.22 737 LEU A O 1
ATOM 6061 N N . ASP A 1 738 ? 16.900 29.983 39.749 1.00 41.41 738 ASP A N 1
ATOM 6062 C CA . ASP A 1 738 ? 15.453 29.785 39.715 1.00 41.41 738 ASP A CA 1
ATOM 6063 C C . ASP A 1 738 ? 14.844 30.692 38.628 1.00 41.41 738 ASP A C 1
ATOM 6065 O O . ASP A 1 738 ? 14.328 31.780 38.888 1.00 41.41 738 ASP A O 1
ATOM 6069 N N . ASN A 1 739 ? 14.940 30.267 37.361 1.00 43.25 739 ASN A N 1
ATOM 6070 C CA . ASN A 1 739 ? 14.311 30.962 36.223 1.00 43.25 739 ASN A CA 1
ATOM 6071 C C . ASN A 1 739 ? 12.773 31.046 36.353 1.00 43.25 739 ASN A C 1
ATOM 6073 O O . ASN A 1 739 ? 12.117 31.760 35.589 1.00 43.25 739 ASN A O 1
ATOM 6077 N N . ASN A 1 740 ? 12.199 30.357 37.341 1.00 41.09 740 ASN A N 1
ATOM 6078 C CA . ASN A 1 740 ? 10.779 30.355 37.654 1.00 41.09 740 ASN A CA 1
ATOM 6079 C C . ASN A 1 740 ? 10.249 31.697 38.164 1.00 41.09 740 ASN A C 1
ATOM 6081 O O . ASN A 1 740 ? 9.050 31.918 38.068 1.00 41.09 740 ASN A O 1
ATOM 6085 N N . ILE A 1 741 ? 11.077 32.649 38.605 1.00 44.31 741 ILE A N 1
ATOM 6086 C CA . ILE A 1 741 ? 10.546 33.900 39.180 1.00 44.31 741 ILE A CA 1
ATOM 6087 C C . ILE A 1 741 ? 9.807 34.767 38.134 1.00 44.31 741 ILE A C 1
ATOM 6089 O O . ILE A 1 741 ? 8.802 35.411 38.448 1.00 44.31 741 ILE A O 1
ATOM 6093 N N . ILE A 1 742 ? 10.231 34.743 36.863 1.00 44.34 742 ILE A N 1
ATOM 6094 C CA . ILE A 1 742 ? 9.555 35.474 35.769 1.00 44.34 742 ILE A CA 1
ATOM 6095 C C . ILE A 1 742 ? 8.230 34.798 35.388 1.00 44.34 742 ILE A C 1
ATOM 6097 O O . ILE A 1 742 ? 7.244 35.464 35.085 1.00 44.34 742 ILE A O 1
ATOM 6101 N N . LEU A 1 743 ? 8.197 33.468 35.413 1.00 43.66 743 LEU A N 1
ATOM 6102 C CA . LEU A 1 743 ? 7.060 32.677 34.950 1.00 43.66 743 LEU A CA 1
ATOM 6103 C C . LEU A 1 743 ? 6.009 32.459 36.051 1.00 43.66 743 LEU A C 1
ATOM 6105 O O . LEU A 1 743 ? 4.816 32.598 35.788 1.00 43.66 743 LEU A O 1
ATOM 6109 N N . GLU A 1 744 ? 6.425 32.230 37.297 1.00 42.88 744 GLU A N 1
ATOM 6110 C CA . GLU A 1 744 ? 5.546 32.169 38.472 1.00 42.88 744 GLU A CA 1
ATOM 6111 C C . GLU A 1 744 ? 4.870 33.516 38.758 1.00 42.88 744 GLU A C 1
ATOM 6113 O O . GLU A 1 744 ? 3.703 33.542 39.156 1.00 42.88 744 GLU A O 1
ATOM 6118 N N . SER A 1 745 ? 5.558 34.643 38.523 1.00 45.34 745 SER A N 1
ATOM 6119 C CA . SER A 1 745 ? 4.952 35.977 38.659 1.00 45.34 745 SER A CA 1
ATOM 6120 C C . SER A 1 745 ? 3.917 36.269 37.567 1.00 45.34 745 SER A C 1
ATOM 6122 O O . SER A 1 745 ? 2.916 36.924 37.847 1.00 45.34 745 SER A O 1
ATOM 6124 N N . LEU A 1 746 ? 4.078 35.718 36.356 1.00 45.47 746 LEU A N 1
ATOM 6125 C CA . LEU A 1 746 ? 3.087 35.817 35.275 1.00 45.47 746 LEU A CA 1
ATOM 6126 C C . LEU A 1 746 ? 1.817 34.981 35.524 1.00 45.47 746 LEU A C 1
ATOM 6128 O O . LEU A 1 746 ? 0.758 35.356 35.003 1.00 45.47 746 LEU A O 1
ATOM 6132 N N . CYS A 1 747 ? 1.920 33.899 36.310 1.00 42.56 747 CYS A N 1
ATOM 6133 C CA . CYS A 1 747 ? 0.818 32.994 36.669 1.00 42.56 747 CYS A CA 1
ATOM 6134 C C . CYS A 1 747 ? -0.058 33.502 37.834 1.00 42.56 747 CYS A C 1
ATOM 6136 O O . CYS A 1 747 ? -1.163 32.999 38.021 1.00 42.56 747 CYS A O 1
ATOM 6138 N N . ARG A 1 748 ? 0.394 34.490 38.624 1.00 44.03 748 ARG A N 1
ATOM 6139 C CA . ARG A 1 748 ? -0.368 35.059 39.756 1.00 44.03 748 ARG A CA 1
ATOM 6140 C C . ARG A 1 748 ? -0.960 36.418 39.379 1.00 44.03 748 ARG A C 1
ATOM 6142 O O . ARG A 1 748 ? -0.244 37.295 38.912 1.00 44.03 748 ARG A O 1
ATOM 6149 N N . GLU A 1 749 ? -2.252 36.632 39.628 1.00 38.28 749 GLU A N 1
ATOM 6150 C CA . GLU A 1 749 ? -2.957 37.850 39.189 1.00 38.28 749 GLU A CA 1
ATOM 6151 C C . GLU A 1 749 ? -2.511 39.166 39.863 1.00 38.28 749 GLU A C 1
ATOM 6153 O O . GLU A 1 749 ? -2.980 40.214 39.443 1.00 38.28 749 GLU A O 1
ATOM 6158 N N . ASN A 1 750 ? -1.609 39.183 40.859 1.00 31.16 750 ASN A N 1
ATOM 6159 C CA . ASN A 1 750 ? -1.299 40.420 41.604 1.00 31.16 750 ASN A CA 1
ATOM 6160 C C . ASN A 1 750 ? 0.061 40.442 42.347 1.00 31.16 750 ASN A C 1
ATOM 6162 O O . ASN A 1 750 ? 0.110 40.765 43.534 1.00 31.16 750 ASN A O 1
ATOM 6166 N N . VAL A 1 751 ? 1.194 40.137 41.701 1.00 31.45 751 VAL A N 1
ATOM 6167 C CA . VAL A 1 751 ? 2.518 40.241 42.367 1.00 31.45 751 VAL A CA 1
ATOM 6168 C C . VAL A 1 751 ? 3.455 41.217 41.644 1.00 31.45 751 VAL A C 1
ATOM 6170 O O . VAL A 1 751 ? 3.658 41.120 40.439 1.00 31.45 751 VAL A O 1
ATOM 6173 N N . ARG A 1 752 ? 4.038 42.164 42.401 1.00 27.12 752 ARG A N 1
ATOM 6174 C CA . ARG A 1 752 ? 5.145 43.038 41.963 1.00 27.12 752 ARG A CA 1
ATOM 6175 C C . ARG A 1 752 ? 6.403 42.199 41.711 1.00 27.12 752 ARG A C 1
ATOM 6177 O O . ARG A 1 752 ? 6.799 41.416 42.570 1.00 27.12 752 ARG A O 1
ATOM 6184 N N . TYR A 1 753 ? 7.017 42.388 40.547 1.00 34.22 753 TYR A N 1
ATOM 6185 C CA . TYR A 1 753 ? 8.147 41.605 40.054 1.00 34.22 753 TYR A CA 1
ATOM 6186 C C . TYR A 1 753 ? 9.446 41.877 40.833 1.00 34.22 753 TYR A C 1
ATOM 6188 O O . TYR A 1 753 ? 9.871 43.024 40.934 1.00 34.22 753 TYR A O 1
ATOM 6196 N N . ASN A 1 754 ? 10.117 40.829 41.317 1.00 25.84 754 ASN A N 1
ATOM 6197 C CA . ASN A 1 754 ? 11.516 40.889 41.753 1.00 25.84 754 ASN A CA 1
ATOM 6198 C C . ASN A 1 754 ? 12.324 39.963 40.836 1.00 25.84 754 ASN A C 1
ATOM 6200 O O . ASN A 1 754 ? 12.183 38.751 40.927 1.00 25.84 754 ASN A O 1
ATOM 6204 N N . PHE A 1 755 ? 13.120 40.510 39.917 1.00 33.81 755 PHE A N 1
ATOM 6205 C CA . PHE A 1 755 ? 13.853 39.729 38.915 1.00 33.81 755 PHE A CA 1
ATOM 6206 C C . PHE A 1 755 ? 15.244 39.321 39.420 1.00 33.81 755 PHE A C 1
ATOM 6208 O O . PHE A 1 755 ? 16.020 40.168 39.855 1.00 33.81 755 PHE A O 1
ATOM 6215 N N . LEU A 1 756 ? 15.592 38.038 39.288 1.00 28.38 756 LEU A N 1
ATOM 6216 C CA . LEU A 1 756 ? 16.981 37.572 39.310 1.00 28.38 756 LEU A CA 1
ATOM 6217 C C . LEU A 1 756 ? 17.459 37.474 37.859 1.00 28.38 756 LEU A C 1
ATOM 6219 O O . LEU A 1 756 ? 16.990 36.640 37.087 1.00 28.38 756 LEU A O 1
ATOM 6223 N N . GLY A 1 757 ? 18.336 38.399 37.474 1.00 31.19 757 GLY A N 1
ATOM 6224 C CA . GLY A 1 757 ? 18.805 38.549 36.105 1.00 31.19 757 GLY A CA 1
ATOM 6225 C C . GLY A 1 757 ? 19.587 37.339 35.603 1.00 31.19 757 GLY A C 1
ATOM 6226 O O . GLY A 1 757 ? 20.640 37.026 36.144 1.00 31.19 757 GLY A O 1
ATOM 6227 N N . THR A 1 758 ? 19.115 36.736 34.512 1.00 31.78 758 THR A N 1
ATOM 6228 C CA . THR A 1 758 ? 19.959 36.266 33.405 1.00 31.78 758 THR A CA 1
ATOM 6229 C C . THR A 1 758 ? 19.193 36.421 32.086 1.00 31.78 758 THR A C 1
ATOM 6231 O O . THR A 1 758 ? 17.980 36.606 32.074 1.00 31.78 758 THR A O 1
ATOM 6234 N N . SER A 1 759 ? 19.946 36.451 30.985 1.00 35.81 759 SER A N 1
ATOM 6235 C CA . SER A 1 759 ? 19.569 36.762 29.600 1.00 35.81 759 SER A CA 1
ATOM 6236 C C . SER A 1 759 ? 18.135 36.428 29.160 1.00 35.81 759 SER A C 1
ATOM 6238 O O . SER A 1 759 ? 17.583 35.391 29.501 1.00 35.81 759 SER A O 1
ATOM 6240 N N . THR A 1 760 ? 17.599 37.235 28.246 1.00 36.22 760 THR A N 1
ATOM 6241 C CA . THR A 1 760 ? 16.316 37.096 27.522 1.00 36.22 760 THR A CA 1
ATOM 6242 C C . THR A 1 760 ? 16.047 35.770 26.790 1.00 36.22 760 THR A C 1
ATOM 6244 O O . THR A 1 760 ? 15.035 35.659 26.096 1.00 36.22 760 THR A O 1
ATOM 6247 N N . ARG A 1 761 ? 16.898 34.751 26.939 1.00 44.41 761 ARG A N 1
ATOM 6248 C CA . ARG A 1 761 ? 16.661 33.377 26.482 1.00 44.41 761 ARG A CA 1
ATOM 6249 C C . ARG A 1 761 ? 15.820 32.645 27.532 1.00 44.41 761 ARG A C 1
ATOM 6251 O O . ARG A 1 761 ? 16.356 31.949 28.385 1.00 44.41 761 ARG A O 1
ATOM 6258 N N . GLY A 1 762 ? 14.507 32.871 27.494 1.00 50.16 762 GLY A N 1
ATOM 6259 C CA . GLY A 1 762 ? 13.552 32.227 28.397 1.00 50.16 762 GLY A CA 1
ATOM 6260 C C . GLY A 1 762 ? 13.601 30.698 28.313 1.00 50.16 762 GLY A C 1
ATOM 6261 O O . GLY A 1 762 ? 13.996 30.136 27.295 1.00 50.16 762 GLY A O 1
ATOM 6262 N N . ASN A 1 763 ? 13.183 30.044 29.393 1.00 56.31 763 ASN A N 1
ATOM 6263 C CA . ASN A 1 763 ? 12.990 28.602 29.463 1.00 56.31 763 ASN A CA 1
ATOM 6264 C C . ASN A 1 763 ? 12.032 28.136 28.349 1.00 56.31 763 ASN A C 1
ATOM 6266 O O . ASN A 1 763 ? 10.870 28.543 28.317 1.00 56.31 763 ASN A O 1
ATOM 6270 N N . GLU A 1 764 ? 12.533 27.336 27.405 1.00 68.56 764 GLU A N 1
ATOM 6271 C CA . GLU A 1 764 ? 11.762 26.856 26.246 1.00 68.56 764 GLU A CA 1
ATOM 6272 C C . GLU A 1 764 ? 11.216 25.442 26.431 1.00 68.56 764 GLU A C 1
ATOM 6274 O O . GLU A 1 764 ? 10.606 24.905 25.502 1.00 68.56 764 GLU A O 1
ATOM 6279 N N . ASN A 1 765 ? 11.418 24.863 27.617 1.00 77.62 765 ASN A N 1
ATOM 6280 C CA . ASN A 1 765 ? 10.927 23.541 27.947 1.00 77.62 765 ASN A CA 1
ATOM 6281 C C . ASN A 1 765 ? 9.579 23.681 28.639 1.00 77.62 765 ASN A C 1
ATOM 6283 O O . ASN A 1 765 ? 9.458 24.217 29.743 1.00 77.62 765 ASN A O 1
ATOM 6287 N N . PHE A 1 766 ? 8.545 23.202 27.971 1.00 81.38 766 PHE A N 1
ATOM 6288 C CA . PHE A 1 766 ? 7.205 23.168 28.522 1.00 81.38 766 PHE A CA 1
ATOM 6289 C C . PHE A 1 766 ? 6.415 22.025 27.903 1.00 81.38 766 PHE A C 1
ATOM 6291 O O . PHE A 1 766 ? 6.749 21.514 26.830 1.00 81.38 766 PHE A O 1
ATOM 6298 N N . LEU A 1 767 ? 5.353 21.656 28.603 1.00 85.94 767 LEU A N 1
ATOM 6299 C CA . LEU A 1 767 ? 4.429 20.599 28.250 1.00 85.94 767 LEU A CA 1
ATOM 6300 C C . LEU A 1 767 ? 3.070 21.213 27.906 1.00 85.94 767 LEU A C 1
ATOM 6302 O O . LEU A 1 767 ? 2.530 21.991 28.693 1.00 85.94 767 LEU A O 1
ATOM 6306 N N . ALA A 1 768 ? 2.502 20.889 26.748 1.00 83.88 768 ALA A N 1
ATOM 6307 C CA . ALA A 1 768 ? 1.193 21.398 26.337 1.00 83.88 768 ALA A CA 1
ATOM 6308 C C . ALA A 1 768 ? 0.468 20.413 25.420 1.00 83.88 768 ALA A C 1
ATOM 6310 O O . ALA A 1 768 ? 1.104 19.726 24.625 1.00 83.88 768 ALA A O 1
ATOM 6311 N N . LEU A 1 769 ? -0.864 20.372 25.474 1.00 82.31 769 LEU A N 1
ATOM 6312 C CA . LEU A 1 769 ? -1.642 19.632 24.477 1.00 82.31 769 LEU A CA 1
ATOM 6313 C C . LEU A 1 769 ? -1.421 20.218 23.082 1.00 82.31 769 LEU A C 1
ATOM 6315 O O . LEU A 1 769 ? -1.394 21.437 22.900 1.00 82.31 769 LEU A O 1
ATOM 6319 N N . TYR A 1 770 ? -1.335 19.355 22.076 1.00 81.12 770 TYR A N 1
ATOM 6320 C CA . TYR A 1 770 ? -1.189 19.763 20.685 1.00 81.12 770 TYR A CA 1
ATOM 6321 C C . TYR A 1 770 ? -2.303 20.723 20.245 1.00 81.12 770 TYR A C 1
ATOM 6323 O O . TYR A 1 770 ? -2.043 21.741 19.602 1.00 81.12 770 TYR A O 1
ATOM 6331 N N . SER A 1 771 ? -3.542 20.449 20.650 1.00 70.69 771 SER A N 1
ATOM 6332 C CA . SER A 1 771 ? -4.696 21.318 20.403 1.00 70.69 771 SER A CA 1
ATOM 6333 C C . SER A 1 771 ? -4.532 22.729 20.986 1.00 70.69 771 SER A C 1
ATOM 6335 O O . SER A 1 771 ? -4.935 23.707 20.351 1.00 70.69 771 SER A O 1
ATOM 6337 N N . THR A 1 772 ? -3.873 22.867 22.143 1.00 76.94 772 THR A N 1
ATOM 6338 C CA . THR A 1 772 ? -3.478 24.162 22.722 1.00 76.94 772 THR A CA 1
ATOM 6339 C C . THR A 1 772 ? -2.522 24.900 21.783 1.00 76.94 772 THR A C 1
ATOM 6341 O O . THR A 1 772 ? -2.724 26.083 21.495 1.00 76.94 772 THR A O 1
ATOM 6344 N N . LEU A 1 773 ? -1.513 24.199 21.255 1.00 80.38 773 LEU A N 1
ATOM 6345 C CA . LEU A 1 773 ? -0.525 24.759 20.325 1.00 80.38 773 LEU A CA 1
ATOM 6346 C C . LEU A 1 773 ? -1.174 25.215 19.009 1.00 80.38 773 LEU A C 1
ATOM 6348 O O . LEU A 1 773 ? -0.898 26.316 18.526 1.00 80.38 773 LEU A O 1
ATOM 6352 N N . GLU A 1 774 ? -2.068 24.398 18.446 1.00 74.56 774 GLU A N 1
ATOM 6353 C CA . GLU A 1 774 ? -2.804 24.712 17.216 1.00 74.56 774 GLU A CA 1
ATOM 6354 C C . GLU A 1 774 ? -3.712 25.938 17.415 1.00 74.56 774 GLU A C 1
ATOM 6356 O O . GLU A 1 774 ? -3.736 26.853 16.579 1.00 74.56 774 GLU A O 1
ATOM 6361 N N . ARG A 1 775 ? -4.410 26.013 18.559 1.00 73.62 775 ARG A N 1
ATOM 6362 C CA . ARG A 1 775 ? -5.281 27.146 18.904 1.00 73.62 775 ARG A CA 1
ATOM 6363 C C . ARG A 1 775 ? -4.489 28.449 19.009 1.00 73.62 775 ARG A C 1
ATOM 6365 O O . ARG A 1 775 ? -4.932 29.468 18.470 1.00 73.62 775 ARG A O 1
ATOM 6372 N N . LEU A 1 776 ? -3.293 28.394 19.596 1.00 73.81 776 LEU A N 1
ATOM 6373 C CA . LEU A 1 776 ? -2.366 29.526 19.649 1.00 73.81 776 LEU A CA 1
ATOM 6374 C C . LEU A 1 776 ? -1.821 29.917 18.270 1.00 73.81 776 LEU A C 1
ATOM 6376 O O . LEU A 1 776 ? -1.417 31.062 18.081 1.00 73.81 776 LEU A O 1
ATOM 6380 N N . GLY A 1 777 ? -1.881 29.026 17.278 1.00 71.81 777 GLY A N 1
ATOM 6381 C CA . GLY A 1 777 ? -1.305 29.239 15.951 1.00 71.81 777 GLY A CA 1
ATOM 6382 C C . GLY A 1 777 ? 0.194 28.952 15.902 1.00 71.81 777 GLY A C 1
ATOM 6383 O O . GLY A 1 777 ? 0.898 29.600 15.131 1.00 71.81 777 GLY A O 1
ATOM 6384 N N . PHE A 1 778 ? 0.658 28.006 16.726 1.00 83.06 778 PHE A N 1
ATOM 6385 C CA . PHE A 1 778 ? 2.056 27.590 16.855 1.00 83.06 778 PHE A CA 1
ATOM 6386 C C . PHE A 1 778 ? 3.018 28.747 17.207 1.00 83.06 778 PHE A C 1
ATOM 6388 O O . PHE A 1 778 ? 2.594 29.834 17.627 1.00 83.06 778 PHE A O 1
ATOM 6395 N N . PHE A 1 779 ? 4.331 28.521 17.106 1.00 82.56 779 PHE A N 1
ATOM 6396 C CA . PHE A 1 779 ? 5.319 29.573 17.341 1.00 82.56 779 PHE A CA 1
ATOM 6397 C C . PHE A 1 779 ? 5.358 30.538 16.157 1.00 82.56 779 PHE A C 1
ATOM 6399 O O . PHE A 1 779 ? 5.323 30.123 14.996 1.00 82.56 779 PHE A O 1
ATOM 6406 N N . PHE A 1 780 ? 5.467 31.836 16.433 1.00 79.88 780 PHE A N 1
ATOM 6407 C CA . PHE A 1 780 ? 5.861 32.771 15.386 1.00 79.88 780 PHE A CA 1
ATOM 6408 C C . PHE A 1 780 ? 7.316 32.511 14.997 1.00 79.88 780 PHE A C 1
ATOM 6410 O O . PHE A 1 780 ? 8.110 31.998 15.784 1.00 79.88 780 PHE A O 1
ATOM 6417 N N . ILE A 1 781 ? 7.635 32.808 13.745 1.00 70.31 781 ILE A N 1
ATOM 6418 C CA . ILE A 1 781 ? 8.929 32.489 13.128 1.00 70.31 781 ILE A CA 1
ATOM 6419 C C . ILE A 1 781 ? 9.807 33.728 12.944 1.00 70.31 781 ILE A C 1
ATOM 6421 O O . ILE A 1 781 ? 10.972 33.610 12.581 1.00 70.31 781 ILE A O 1
ATOM 6425 N N . ASP A 1 782 ? 9.276 34.910 13.257 1.00 66.75 782 ASP A N 1
ATOM 6426 C CA . ASP A 1 782 ? 9.987 36.178 13.244 1.00 66.75 782 ASP A CA 1
ATOM 6427 C C . ASP A 1 782 ? 9.595 37.055 14.453 1.00 66.75 782 ASP A C 1
ATOM 6429 O O . ASP A 1 782 ? 8.425 37.337 14.713 1.00 66.75 782 ASP A O 1
ATOM 6433 N N . GLY A 1 783 ? 10.585 37.473 15.249 1.00 60.66 783 GLY A N 1
ATOM 6434 C CA . GLY A 1 783 ? 10.353 38.244 16.474 1.00 60.66 783 GLY A CA 1
ATOM 6435 C C . GLY A 1 783 ? 11.555 38.273 17.420 1.00 60.66 783 GLY A C 1
ATOM 6436 O O . GLY A 1 783 ? 12.468 37.465 17.305 1.00 60.66 783 GLY A O 1
ATOM 6437 N N . GLU A 1 784 ? 11.555 39.224 18.358 1.00 56.66 784 GLU A N 1
ATOM 6438 C CA . GLU A 1 784 ? 12.678 39.451 19.288 1.00 56.66 784 GLU A CA 1
ATOM 6439 C C . GLU A 1 784 ? 12.697 38.451 20.468 1.00 56.66 784 GLU A C 1
ATOM 6441 O O . GLU A 1 784 ? 13.766 38.181 21.007 1.00 56.66 784 GLU A O 1
ATOM 6446 N N . ASN A 1 785 ? 11.544 37.898 20.882 1.00 64.00 785 ASN A N 1
ATOM 6447 C CA . ASN A 1 785 ? 11.447 36.941 21.997 1.00 64.00 785 ASN A CA 1
ATOM 6448 C C . ASN A 1 785 ? 10.235 35.998 21.834 1.00 64.00 785 ASN A C 1
ATOM 6450 O O . ASN A 1 785 ? 9.142 36.256 22.339 1.00 64.00 785 ASN A O 1
ATOM 6454 N N . LEU A 1 786 ? 10.418 34.932 21.053 1.00 68.69 786 LEU A N 1
ATOM 6455 C CA . LEU A 1 786 ? 9.328 34.093 20.537 1.00 68.69 786 LEU A CA 1
ATOM 6456 C C . LEU A 1 786 ? 8.698 33.164 21.594 1.00 68.69 786 LEU A C 1
ATOM 6458 O O . LEU A 1 786 ? 7.514 32.845 21.496 1.00 68.69 786 LEU A O 1
ATOM 6462 N N . THR A 1 787 ? 9.440 32.791 22.639 1.00 69.56 787 THR A N 1
ATOM 6463 C CA . THR A 1 787 ? 8.902 32.041 23.790 1.00 69.56 787 THR A CA 1
ATOM 6464 C C . THR A 1 787 ? 8.015 32.930 24.669 1.00 69.56 787 THR A C 1
ATOM 6466 O O . THR A 1 787 ? 6.917 32.528 25.049 1.00 69.56 787 THR A O 1
ATOM 6469 N N . LEU A 1 788 ? 8.440 34.172 24.934 1.00 69.38 788 LEU A N 1
ATOM 6470 C CA . LEU A 1 788 ? 7.631 35.149 25.670 1.00 69.38 788 LEU A CA 1
ATOM 6471 C C . LEU A 1 788 ? 6.354 35.521 24.902 1.00 69.38 788 LEU A C 1
ATOM 6473 O O . LEU A 1 788 ? 5.278 35.582 25.491 1.00 69.38 788 LEU A O 1
ATOM 6477 N N . ASP A 1 789 ? 6.460 35.721 23.586 1.00 72.94 789 ASP A N 1
ATOM 6478 C CA . ASP A 1 789 ? 5.307 35.932 22.701 1.00 72.94 789 ASP A CA 1
ATOM 6479 C C . ASP A 1 789 ? 4.275 34.801 22.828 1.00 72.94 789 ASP A C 1
ATOM 6481 O O . ASP A 1 789 ? 3.082 35.058 22.998 1.00 72.94 789 ASP A O 1
ATOM 6485 N N . PHE A 1 790 ? 4.740 33.551 22.801 1.00 75.50 790 PHE A N 1
ATOM 6486 C CA . PHE A 1 790 ? 3.887 32.375 22.924 1.00 75.50 790 PHE A CA 1
ATOM 6487 C C . PHE A 1 790 ? 3.133 32.338 24.265 1.00 75.50 790 PHE A C 1
ATOM 6489 O O . PHE A 1 790 ? 1.915 32.149 24.286 1.00 75.50 790 PHE A O 1
ATOM 6496 N N . ILE A 1 791 ? 3.828 32.594 25.377 1.00 71.69 791 ILE A N 1
ATOM 6497 C CA . ILE A 1 791 ? 3.236 32.619 26.725 1.00 71.69 791 ILE A CA 1
ATOM 6498 C C . ILE A 1 791 ? 2.226 33.765 26.871 1.00 71.69 791 ILE A C 1
ATOM 6500 O O . ILE A 1 791 ? 1.134 33.573 27.408 1.00 71.69 791 ILE A O 1
ATOM 6504 N N . LEU A 1 792 ? 2.546 34.955 26.355 1.00 71.88 792 LEU A N 1
ATOM 6505 C CA . LEU A 1 792 ? 1.636 36.100 26.399 1.00 71.88 792 LEU A CA 1
ATOM 6506 C C . LEU A 1 792 ? 0.384 35.870 25.543 1.00 71.88 792 LEU A C 1
ATOM 6508 O O . LEU A 1 792 ? -0.712 36.249 25.958 1.00 71.88 792 LEU A O 1
ATOM 6512 N N . ARG A 1 793 ? 0.505 35.191 24.393 1.00 76.31 793 ARG A N 1
ATOM 6513 C CA . ARG A 1 793 ? -0.662 34.743 23.614 1.00 76.31 793 ARG A CA 1
ATOM 6514 C C . ARG A 1 793 ? -1.510 33.745 24.393 1.00 76.31 793 ARG A C 1
ATOM 6516 O O . ARG A 1 793 ? -2.731 33.880 24.391 1.00 76.31 793 ARG A O 1
ATOM 6523 N N . ALA A 1 794 ? -0.889 32.795 25.092 1.00 72.50 794 ALA A N 1
ATOM 6524 C CA . ALA A 1 794 ? -1.611 31.847 25.937 1.00 72.50 794 ALA A CA 1
ATOM 6525 C C . ALA A 1 794 ? -2.427 32.566 27.019 1.00 72.50 794 ALA A C 1
ATOM 6527 O O . ALA A 1 794 ? -3.636 32.352 27.123 1.00 72.50 794 ALA A O 1
ATOM 6528 N N . LYS A 1 795 ? -1.809 33.521 27.722 1.00 71.19 795 LYS A N 1
ATOM 6529 C CA . LYS A 1 795 ? -2.484 34.359 28.721 1.00 71.19 795 LYS A CA 1
ATOM 6530 C C . LYS A 1 795 ? -3.621 35.193 28.119 1.00 71.19 795 LYS A C 1
ATOM 6532 O O . LYS A 1 795 ? -4.721 35.210 28.664 1.00 71.19 795 LYS A O 1
ATOM 6537 N N . ALA A 1 796 ? -3.403 35.829 26.965 1.00 70.44 796 ALA A N 1
ATOM 6538 C CA . ALA A 1 796 ? -4.437 36.601 26.266 1.00 70.44 796 ALA A CA 1
ATOM 6539 C C . ALA A 1 796 ? -5.635 35.738 25.828 1.00 70.44 796 ALA A C 1
ATOM 6541 O O . ALA A 1 796 ? -6.767 36.221 25.773 1.00 70.44 796 ALA A O 1
ATOM 6542 N N . MET A 1 797 ? -5.398 34.455 25.544 1.00 70.12 797 MET A N 1
ATOM 6543 C CA . MET A 1 797 ? -6.431 33.471 25.214 1.00 70.12 797 MET A CA 1
ATOM 6544 C C . MET A 1 797 ? -7.041 32.782 26.443 1.00 70.12 797 MET A C 1
ATOM 6546 O O . MET A 1 797 ? -7.850 31.873 26.265 1.00 70.12 797 MET A O 1
ATOM 6550 N N . LYS A 1 798 ? -6.694 33.225 27.662 1.00 70.44 798 LYS A N 1
ATOM 6551 C CA . LYS A 1 798 ? -7.135 32.640 28.939 1.00 70.44 798 LYS A CA 1
ATOM 6552 C C . LYS A 1 798 ? -6.790 31.150 29.076 1.00 70.44 798 LYS A C 1
ATOM 6554 O O . LYS A 1 798 ? -7.574 30.376 29.610 1.00 70.44 798 LYS A O 1
ATOM 6559 N N . ILE A 1 799 ? -5.634 30.746 28.554 1.00 70.50 799 ILE A N 1
ATOM 6560 C CA . ILE A 1 799 ? -5.078 29.399 28.732 1.00 70.50 799 ILE A CA 1
ATOM 6561 C C . ILE A 1 799 ? -4.363 29.359 30.085 1.00 70.50 799 ILE A C 1
ATOM 6563 O O . ILE A 1 799 ? -3.588 30.266 30.396 1.00 70.50 799 ILE A O 1
ATOM 6567 N N . ASN A 1 800 ? -4.605 28.310 30.873 1.00 68.62 800 ASN A N 1
ATOM 6568 C CA . ASN A 1 800 ? -4.031 28.179 32.209 1.00 68.62 800 ASN A CA 1
ATOM 6569 C C . ASN A 1 800 ? -2.532 27.841 32.129 1.00 68.62 800 ASN A C 1
ATOM 6571 O O . ASN A 1 800 ? -2.123 26.901 31.446 1.00 68.62 800 ASN A O 1
ATOM 6575 N N . LEU A 1 801 ? -1.702 28.611 32.829 1.00 69.12 801 LEU A N 1
ATOM 6576 C CA . LEU A 1 801 ? -0.262 28.378 32.931 1.00 69.12 801 LEU A CA 1
ATOM 6577 C C . LEU A 1 801 ? 0.036 27.794 34.314 1.00 69.12 801 LEU A C 1
ATOM 6579 O O . LEU A 1 801 ? -0.287 28.419 35.323 1.00 69.12 801 LEU A O 1
ATOM 6583 N N . TYR A 1 802 ? 0.645 26.611 34.359 1.00 69.56 802 TYR A N 1
ATOM 6584 C CA . TYR A 1 802 ? 1.014 25.939 35.602 1.00 69.56 802 TYR A CA 1
ATOM 6585 C C . TYR A 1 802 ? 2.533 25.869 35.746 1.00 69.56 802 TYR A C 1
ATOM 6587 O O . TYR A 1 802 ? 3.253 25.517 34.811 1.00 69.56 802 TYR A O 1
ATOM 6595 N N . SER A 1 803 ? 3.000 26.175 36.950 1.00 64.81 803 SER A N 1
ATOM 6596 C CA . SER A 1 803 ? 4.373 25.987 37.411 1.00 64.81 803 SER A CA 1
ATOM 6597 C C . SER A 1 803 ? 4.291 25.477 38.843 1.00 64.81 803 SER A C 1
ATOM 6599 O O . SER A 1 803 ? 3.516 26.017 39.635 1.00 64.81 803 SER A O 1
ATOM 6601 N N . GLU A 1 804 ? 5.041 24.430 39.176 1.00 63.75 804 GLU A N 1
ATOM 6602 C CA . GLU A 1 804 ? 5.008 23.822 40.506 1.00 63.75 804 GLU A CA 1
ATOM 6603 C C . GLU A 1 804 ? 6.418 23.568 41.035 1.00 63.75 804 GLU A C 1
ATOM 6605 O O . GLU A 1 804 ? 7.280 22.987 40.365 1.00 63.75 804 GLU A O 1
ATOM 6610 N N . ASN A 1 805 ? 6.623 23.988 42.281 1.00 57.34 805 ASN A N 1
ATOM 6611 C CA . ASN A 1 805 ? 7.844 23.724 43.023 1.00 57.34 805 ASN A CA 1
ATOM 6612 C C . ASN A 1 805 ? 7.831 22.279 43.534 1.00 57.34 805 ASN A C 1
ATOM 6614 O O . ASN A 1 805 ? 6.856 21.845 44.143 1.00 57.34 805 ASN A O 1
ATOM 6618 N N . GLY A 1 806 ? 8.916 21.540 43.289 1.00 63.34 806 GLY A N 1
ATOM 6619 C CA . GLY A 1 806 ? 9.049 20.123 43.661 1.00 63.34 806 GLY A CA 1
ATOM 6620 C C . GLY A 1 806 ? 9.040 19.139 42.485 1.00 63.34 806 GLY A C 1
ATOM 6621 O O . GLY A 1 806 ? 9.411 17.982 42.672 1.00 63.34 806 GLY A O 1
ATOM 6622 N N . LEU A 1 807 ? 8.698 19.586 41.270 1.00 72.75 807 LEU A N 1
ATOM 6623 C CA . LEU A 1 807 ? 8.924 18.806 40.049 1.00 72.75 807 LEU A CA 1
ATOM 6624 C C . LEU A 1 807 ? 10.413 18.811 39.647 1.00 72.75 807 LEU A C 1
ATOM 6626 O O . LEU A 1 807 ? 11.110 19.799 39.907 1.00 72.75 807 LEU A O 1
ATOM 6630 N N . PRO A 1 808 ? 10.914 17.732 39.010 1.00 78.31 808 PRO A N 1
ATOM 6631 C CA . PRO A 1 808 ? 12.317 17.623 38.617 1.00 78.31 808 PRO A CA 1
ATOM 6632 C C . PRO A 1 808 ? 12.720 18.695 37.593 1.00 78.31 808 PRO A C 1
ATOM 6634 O O . PRO A 1 808 ? 11.915 19.127 36.773 1.00 78.31 808 PRO A O 1
ATOM 6637 N N . TYR A 1 809 ? 13.990 19.101 37.629 1.00 76.19 809 TYR A N 1
ATOM 6638 C CA . TYR A 1 809 ? 14.531 20.189 36.811 1.00 76.19 809 TYR A CA 1
ATOM 6639 C C . TYR A 1 809 ? 15.318 19.626 35.623 1.00 76.19 809 TYR A C 1
ATOM 6641 O O . TYR A 1 809 ? 16.162 18.749 35.803 1.00 76.19 809 TYR A O 1
ATOM 6649 N N . PHE A 1 810 ? 15.110 20.167 34.423 1.00 77.75 810 PHE A N 1
ATOM 6650 C CA . PHE A 1 810 ? 16.063 20.000 33.323 1.00 77.75 810 PHE A CA 1
ATOM 6651 C C . PHE A 1 810 ? 17.415 20.600 33.702 1.00 77.75 810 PHE A C 1
ATOM 6653 O O . PHE A 1 810 ? 17.461 21.661 34.316 1.00 77.75 810 PHE A O 1
ATOM 6660 N N . ILE A 1 811 ? 18.515 19.974 33.293 1.00 77.44 811 ILE A N 1
ATOM 6661 C CA . ILE A 1 811 ? 19.864 20.508 33.513 1.00 77.44 811 ILE A CA 1
ATOM 6662 C C . ILE A 1 811 ? 20.355 21.163 32.215 1.00 77.44 811 ILE A C 1
ATOM 6664 O O . ILE A 1 811 ? 20.674 20.469 31.251 1.00 77.44 811 ILE A O 1
ATOM 6668 N N . ARG A 1 812 ? 20.429 22.496 32.200 1.00 76.19 812 ARG A N 1
ATOM 6669 C CA . ARG A 1 812 ? 20.901 23.331 31.088 1.00 76.19 812 ARG A CA 1
ATOM 6670 C C . ARG A 1 812 ? 22.424 23.400 31.074 1.00 76.19 812 ARG A C 1
ATOM 6672 O O . ARG A 1 812 ? 23.034 23.926 32.010 1.00 76.19 812 ARG A O 1
ATOM 6679 N N . ARG A 1 813 ? 23.038 22.955 29.975 1.00 70.56 813 ARG A N 1
ATOM 6680 C CA . ARG A 1 813 ? 24.464 23.175 29.684 1.00 70.56 813 ARG A CA 1
ATOM 6681 C C . ARG A 1 813 ? 24.666 24.514 28.974 1.00 70.56 813 ARG A C 1
ATOM 6683 O O . ARG A 1 813 ? 23.957 24.827 28.015 1.00 70.56 813 ARG A O 1
ATOM 6690 N N . ILE A 1 814 ? 25.642 25.299 29.425 1.00 63.62 814 ILE A N 1
ATOM 6691 C CA . ILE A 1 814 ? 26.025 26.583 28.821 1.00 63.62 814 ILE A CA 1
ATOM 6692 C C . ILE A 1 814 ? 27.493 26.496 28.384 1.00 63.62 814 ILE A C 1
ATOM 6694 O O . ILE A 1 814 ? 28.323 25.991 29.135 1.00 63.62 814 ILE A O 1
ATOM 6698 N N . SER A 1 815 ? 27.816 26.968 27.174 1.00 54.44 815 SER A N 1
ATOM 6699 C CA . SER A 1 815 ? 29.204 27.076 26.703 1.00 54.44 815 SER A CA 1
ATOM 6700 C C . SER A 1 815 ? 29.902 28.301 27.309 1.00 54.44 815 SER A C 1
ATOM 6702 O O . SER A 1 815 ? 29.260 29.333 27.514 1.00 54.44 815 SER A O 1
ATOM 6704 N N . GLU A 1 816 ? 31.223 28.249 27.513 1.00 45.50 816 GLU A N 1
ATOM 6705 C CA . GLU A 1 816 ? 32.006 29.387 28.038 1.00 45.50 816 GLU A CA 1
ATOM 6706 C C . GLU A 1 816 ? 31.855 30.667 27.189 1.00 45.50 816 GLU A C 1
ATOM 6708 O O . GLU A 1 816 ? 31.813 31.776 27.715 1.00 45.50 816 GLU A O 1
ATOM 6713 N N . SER A 1 817 ? 31.661 30.526 25.873 1.00 42.19 817 SER A N 1
ATOM 6714 C CA . SER A 1 817 ? 31.406 31.638 24.942 1.00 42.19 817 SER A CA 1
ATOM 6715 C C . SER A 1 817 ? 30.049 32.333 25.135 1.00 42.19 817 SER A C 1
ATOM 6717 O O . SER A 1 817 ? 29.865 33.462 24.681 1.00 42.19 817 SER A O 1
ATOM 6719 N N . SER A 1 818 ? 29.098 31.687 25.815 1.00 44.22 818 SER A N 1
ATOM 6720 C CA . SER A 1 818 ? 27.750 32.214 26.072 1.00 44.22 818 SER A CA 1
ATOM 6721 C C . SER A 1 818 ? 27.665 33.077 27.341 1.00 44.22 818 SER A C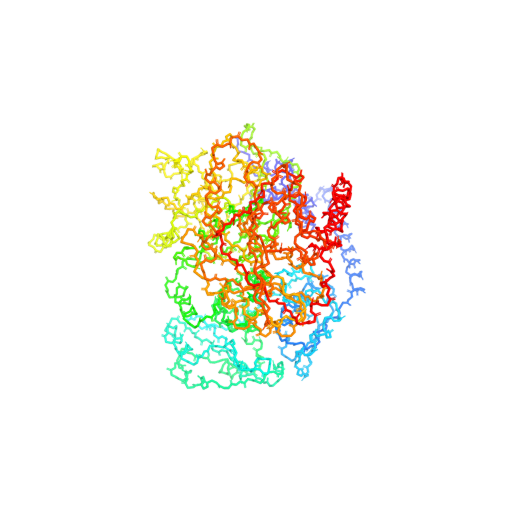 1
ATOM 6723 O O . SER A 1 818 ? 26.656 33.752 27.543 1.00 44.22 818 SER A O 1
ATOM 6725 N N . LEU A 1 819 ? 28.706 33.080 28.185 1.00 44.56 819 LEU A N 1
ATOM 6726 C CA . LEU A 1 819 ? 28.766 33.838 29.447 1.00 44.56 819 LEU A CA 1
ATOM 6727 C C . LEU A 1 819 ? 28.972 35.352 29.249 1.00 44.56 819 LEU A C 1
ATOM 6729 O O . LEU A 1 819 ? 28.779 36.129 30.179 1.00 44.56 819 LEU A O 1
ATOM 6733 N N . VAL A 1 820 ? 29.306 35.799 28.034 1.00 36.72 820 VAL A N 1
ATOM 6734 C CA . VAL A 1 820 ? 29.720 37.186 27.734 1.00 36.72 820 VAL A CA 1
ATOM 6735 C C . VAL A 1 820 ? 28.575 38.222 27.847 1.00 36.72 820 VAL A C 1
ATOM 6737 O O . VAL A 1 820 ? 28.817 39.420 27.750 1.00 36.72 820 VAL A O 1
ATOM 6740 N N . TYR A 1 821 ? 27.330 37.805 28.120 1.00 38.03 821 TYR A N 1
ATOM 6741 C CA . TYR A 1 821 ? 26.155 38.694 28.221 1.00 38.03 821 TYR A CA 1
ATOM 6742 C C . TYR A 1 821 ? 25.445 38.697 29.590 1.00 38.03 821 TYR A C 1
ATOM 6744 O O . TYR A 1 821 ? 24.253 39.007 29.666 1.00 38.03 821 TYR A O 1
ATOM 6752 N N . SER A 1 822 ? 26.133 38.396 30.696 1.00 37.88 822 SER A N 1
ATOM 6753 C CA . SER A 1 822 ? 25.602 38.709 32.033 1.00 37.88 822 SER A CA 1
ATOM 6754 C C . SER A 1 822 ? 25.906 40.171 32.403 1.00 37.88 822 SER A C 1
ATOM 6756 O O . SER A 1 822 ? 26.865 40.450 33.119 1.00 37.88 822 SER A O 1
ATOM 6758 N N . CYS A 1 823 ? 25.124 41.118 31.877 1.00 34.34 823 CYS A N 1
ATOM 6759 C CA . CYS A 1 823 ? 25.148 42.509 32.345 1.00 34.34 823 CYS A CA 1
ATOM 6760 C C . CYS A 1 823 ? 24.525 42.640 33.748 1.00 34.34 823 CYS A C 1
ATOM 6762 O O . CYS A 1 823 ? 23.662 41.845 34.124 1.00 34.34 823 CYS A O 1
ATOM 6764 N N . ASP A 1 824 ? 24.974 43.664 34.479 1.00 35.75 824 ASP A N 1
ATOM 6765 C CA . ASP A 1 824 ? 24.604 44.045 35.848 1.00 35.75 824 ASP A CA 1
ATOM 6766 C C . ASP A 1 824 ? 23.141 43.770 36.242 1.00 35.75 824 ASP A C 1
ATOM 6768 O O . ASP A 1 824 ? 22.190 44.118 35.535 1.00 35.75 824 ASP A O 1
ATOM 6772 N N . GLN A 1 825 ? 22.969 43.184 37.432 1.00 42.16 825 GLN A N 1
ATOM 6773 C CA . GLN A 1 825 ? 21.696 42.672 37.954 1.00 42.16 825 GLN A CA 1
ATOM 6774 C C . GLN A 1 825 ? 20.562 43.718 37.988 1.00 42.16 825 GLN A C 1
ATOM 6776 O O . GLN A 1 825 ? 19.408 43.354 37.760 1.00 42.16 825 GLN A O 1
ATOM 6781 N N . GLU A 1 826 ? 20.863 45.005 38.181 1.00 37.12 826 GLU A N 1
ATOM 6782 C CA . GLU A 1 826 ? 19.853 46.073 38.278 1.00 37.12 826 GLU A CA 1
ATOM 6783 C C . GLU A 1 826 ? 19.295 46.549 36.921 1.00 37.12 826 GLU A C 1
ATOM 6785 O O . GLU A 1 826 ? 18.147 46.983 36.861 1.00 37.12 826 GLU A O 1
ATOM 6790 N N . GLN A 1 827 ? 20.021 46.392 35.803 1.00 39.31 827 GLN A N 1
ATOM 6791 C CA . GLN A 1 827 ? 19.520 46.780 34.467 1.00 39.31 827 GLN A CA 1
ATOM 6792 C C . GLN A 1 827 ? 18.580 45.734 33.834 1.00 39.31 827 GLN A C 1
ATOM 6794 O O . GLN A 1 827 ? 17.909 46.010 32.836 1.00 39.31 827 GLN A O 1
ATOM 6799 N N . SER A 1 828 ? 18.508 44.527 34.403 1.00 51.25 828 SER A N 1
ATOM 6800 C CA . SER A 1 828 ? 17.782 43.392 33.816 1.00 51.25 828 SER A CA 1
ATOM 6801 C C . SER A 1 828 ? 16.255 43.458 34.004 1.00 51.25 828 SER A C 1
ATOM 6803 O O . SER A 1 828 ? 15.514 43.164 33.067 1.00 51.25 828 SER A O 1
ATOM 6805 N N . SER A 1 829 ? 15.773 43.911 35.167 1.00 49.03 829 SER A N 1
ATOM 6806 C CA . SER A 1 829 ? 14.340 43.996 35.511 1.00 49.03 829 SER A CA 1
ATOM 6807 C C . SER A 1 829 ? 13.572 44.984 34.620 1.00 49.03 829 SER A C 1
ATOM 6809 O O . SER A 1 829 ? 12.581 44.633 33.975 1.00 49.03 829 SER A O 1
ATOM 6811 N N . GLU A 1 830 ? 14.075 46.217 34.514 1.00 53.78 830 GLU A N 1
ATOM 6812 C CA . GLU A 1 830 ? 13.437 47.288 33.739 1.00 53.78 830 GLU A CA 1
ATOM 6813 C C . GLU A 1 830 ? 13.441 46.979 32.233 1.00 53.78 830 GLU A C 1
ATOM 6815 O O . GLU A 1 830 ? 12.469 47.243 31.516 1.00 53.78 830 GLU A O 1
ATOM 6820 N N . TYR A 1 831 ? 14.511 46.343 31.748 1.00 56.88 831 TYR A N 1
ATOM 6821 C CA . TYR A 1 831 ? 14.589 45.853 30.377 1.00 56.88 831 TYR A CA 1
ATOM 6822 C C . TYR A 1 831 ? 13.537 44.770 30.094 1.00 56.88 831 TYR A C 1
ATOM 6824 O O . TYR A 1 831 ? 12.861 44.840 29.064 1.00 56.88 831 TYR A O 1
ATOM 6832 N N . ILE A 1 832 ? 13.338 43.810 31.005 1.00 55.50 832 ILE A N 1
ATOM 6833 C CA . ILE A 1 832 ? 12.333 42.749 30.841 1.00 55.50 832 ILE A CA 1
ATOM 6834 C C . ILE A 1 832 ? 10.912 43.324 30.863 1.00 55.50 832 ILE A C 1
ATOM 6836 O O . ILE A 1 832 ? 10.129 43.012 29.964 1.00 55.50 832 ILE A O 1
ATOM 6840 N N . GLU A 1 833 ? 10.579 44.220 31.798 1.00 62.09 833 GLU A N 1
ATOM 6841 C CA . GLU A 1 833 ? 9.270 44.894 31.803 1.00 62.09 833 GLU A CA 1
ATOM 6842 C C . GLU A 1 833 ? 9.015 45.668 30.501 1.00 62.09 833 GLU A C 1
ATOM 6844 O O . GLU A 1 833 ? 7.918 45.617 29.933 1.00 62.09 833 GLU A O 1
ATOM 6849 N N . LYS A 1 834 ? 10.036 46.359 29.982 1.00 65.06 834 LYS A N 1
ATOM 6850 C CA . LYS A 1 834 ? 9.950 47.085 28.710 1.00 65.06 834 LYS A CA 1
ATOM 6851 C C . LYS A 1 834 ? 9.707 46.143 27.529 1.00 65.06 834 LYS A C 1
ATOM 6853 O O . LYS A 1 834 ? 8.890 46.459 26.660 1.00 65.06 834 LYS A O 1
ATOM 6858 N N . VAL A 1 835 ? 10.382 44.992 27.491 1.00 62.94 835 VAL A N 1
ATOM 6859 C CA . VAL A 1 835 ? 10.177 43.952 26.469 1.00 62.94 835 VAL A CA 1
ATOM 6860 C C . VAL A 1 835 ? 8.773 43.346 26.579 1.00 62.94 835 VAL A C 1
ATOM 6862 O O . VAL A 1 835 ? 8.108 43.196 25.550 1.00 62.94 835 VAL A O 1
ATOM 6865 N N . MET A 1 836 ? 8.276 43.079 27.792 1.00 64.56 836 MET A N 1
ATOM 6866 C CA . MET A 1 836 ? 6.914 42.576 28.017 1.00 64.56 836 MET A CA 1
ATOM 6867 C C . MET A 1 836 ? 5.859 43.562 27.515 1.00 64.56 836 MET A C 1
ATOM 6869 O O . MET A 1 836 ? 5.086 43.206 26.629 1.00 64.56 836 MET A O 1
ATOM 6873 N N . ARG A 1 837 ? 5.887 44.829 27.956 1.00 70.69 837 ARG A N 1
ATOM 6874 C CA . ARG A 1 837 ? 4.914 45.852 27.514 1.00 70.69 837 ARG A CA 1
ATOM 6875 C C . ARG A 1 837 ? 4.928 46.060 25.999 1.00 70.69 837 ARG A C 1
ATOM 6877 O O . ARG A 1 837 ? 3.881 46.235 25.375 1.00 70.69 837 ARG A O 1
ATOM 6884 N N . LYS A 1 838 ? 6.115 46.037 25.377 1.00 69.94 838 LYS A N 1
ATOM 6885 C CA . LYS A 1 838 ? 6.262 46.129 23.913 1.00 69.94 838 LYS A CA 1
ATOM 6886 C C . LYS A 1 838 ? 5.612 44.930 23.215 1.00 69.94 838 LYS A C 1
ATOM 6888 O O . LYS A 1 838 ? 4.992 45.106 22.167 1.00 69.94 838 LYS A O 1
ATOM 6893 N N . THR A 1 839 ? 5.743 43.736 23.790 1.00 67.50 839 THR A N 1
ATOM 6894 C CA . THR A 1 839 ? 5.174 42.494 23.250 1.00 67.50 839 THR A CA 1
ATOM 6895 C C . THR A 1 839 ? 3.657 42.447 23.437 1.00 67.50 839 THR A C 1
ATOM 6897 O O . THR A 1 839 ? 2.946 42.214 22.466 1.00 67.50 839 THR A O 1
ATOM 6900 N N . GLU A 1 840 ? 3.140 42.794 24.618 1.00 72.56 840 GLU A N 1
ATOM 6901 C CA . GLU A 1 840 ? 1.697 42.917 24.882 1.00 72.56 840 GLU A CA 1
ATOM 6902 C C . GLU A 1 840 ? 1.025 43.903 23.920 1.00 72.56 840 GLU A C 1
ATOM 6904 O O . GLU A 1 840 ? -0.008 43.595 23.327 1.00 72.56 840 GLU A O 1
ATOM 6909 N N . LYS A 1 841 ? 1.648 45.067 23.685 1.00 78.19 841 LYS A N 1
ATOM 6910 C CA . LYS A 1 841 ? 1.133 46.063 22.736 1.00 78.19 841 LYS A CA 1
ATOM 6911 C C . LYS A 1 841 ? 1.071 45.531 21.299 1.00 78.19 841 LYS A C 1
ATOM 6913 O O . LYS A 1 841 ? 0.124 45.849 20.587 1.00 78.19 841 LYS A O 1
ATOM 6918 N N . ARG A 1 842 ? 2.060 44.736 20.869 1.00 76.88 842 ARG A N 1
ATOM 6919 C CA . ARG A 1 842 ? 2.058 44.075 19.548 1.00 76.88 842 ARG A CA 1
ATOM 6920 C C . ARG A 1 842 ? 0.964 43.008 19.462 1.00 76.88 842 ARG A C 1
ATOM 6922 O O . ARG A 1 842 ? 0.266 42.941 18.460 1.00 76.88 842 ARG A O 1
ATOM 6929 N N . LEU A 1 843 ? 0.792 42.205 20.512 1.00 71.50 843 LEU A N 1
ATOM 6930 C CA . LEU A 1 843 ? -0.202 41.128 20.563 1.00 71.50 843 LEU A CA 1
ATOM 6931 C C . LEU A 1 843 ? -1.650 41.628 20.677 1.00 71.50 843 LEU A C 1
ATOM 6933 O O . LEU A 1 843 ? -2.566 40.935 20.241 1.00 71.50 843 LEU A O 1
ATOM 6937 N N . ALA A 1 844 ? -1.866 42.835 21.206 1.00 77.06 844 ALA A N 1
ATOM 6938 C CA . ALA A 1 844 ? -3.173 43.491 21.194 1.00 77.06 844 ALA A CA 1
ATOM 6939 C C . ALA A 1 844 ? -3.643 43.870 19.772 1.00 77.06 844 ALA A C 1
ATOM 6941 O O . ALA A 1 844 ? -4.846 44.012 19.536 1.00 77.06 844 ALA A O 1
ATOM 6942 N N . ASP A 1 845 ? -2.722 44.012 18.811 1.00 81.06 845 ASP A N 1
ATOM 6943 C CA . ASP A 1 845 ? -3.056 44.254 17.409 1.00 81.06 845 ASP A CA 1
ATOM 6944 C C . ASP A 1 845 ? -3.475 42.945 16.716 1.00 81.06 845 ASP A C 1
ATOM 6946 O O . ASP A 1 845 ? -2.660 42.115 16.303 1.00 81.06 845 ASP A O 1
ATOM 6950 N N . LYS A 1 846 ? -4.791 42.770 16.548 1.00 79.19 846 LYS A N 1
ATOM 6951 C CA . LYS A 1 846 ? -5.377 41.597 15.881 1.00 79.19 846 LYS A CA 1
ATOM 6952 C C . LYS A 1 846 ? -4.873 41.407 14.448 1.00 79.19 846 LYS A C 1
ATOM 6954 O O . LYS A 1 846 ? -4.795 40.265 13.995 1.00 79.19 846 LYS A O 1
ATOM 6959 N N . LYS A 1 847 ? -4.549 42.491 13.733 1.00 82.12 847 LYS A N 1
ATOM 6960 C CA . LYS A 1 847 ? -4.042 42.416 12.358 1.00 82.12 847 LYS A CA 1
ATOM 6961 C C . LYS A 1 847 ? -2.631 41.838 12.353 1.00 82.12 847 LYS A C 1
ATOM 6963 O O . LYS A 1 847 ? -2.384 40.890 11.614 1.00 82.12 847 LYS A O 1
ATOM 6968 N N . TYR A 1 848 ? -1.764 42.329 13.239 1.00 81.31 848 TYR A N 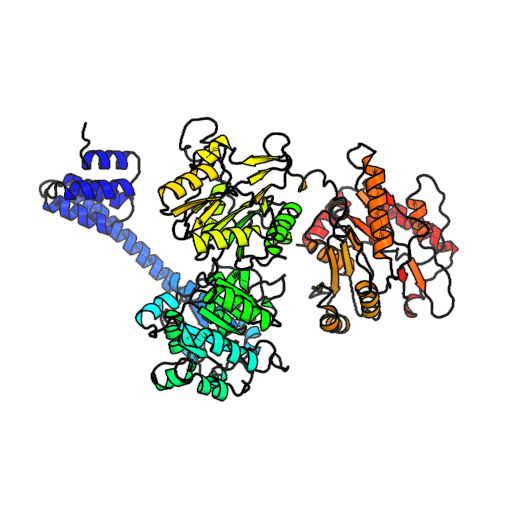1
ATOM 6969 C CA . TYR A 1 848 ? -0.418 41.788 13.433 1.00 81.31 848 TYR A CA 1
ATOM 6970 C C . TYR A 1 848 ? -0.456 40.279 13.724 1.00 81.31 848 TYR A C 1
ATOM 6972 O O . TYR A 1 848 ? 0.201 39.497 13.040 1.00 81.31 848 TYR A O 1
ATOM 6980 N N . VAL A 1 849 ? -1.285 39.845 14.679 1.00 75.62 849 VAL A N 1
ATOM 6981 C CA . VAL A 1 849 ? -1.413 38.421 15.042 1.00 75.62 849 VAL A CA 1
ATOM 6982 C C . VAL A 1 849 ? -1.902 37.570 13.862 1.00 75.62 849 VAL A C 1
ATOM 6984 O O . VAL A 1 849 ? -1.368 36.485 13.621 1.00 75.62 849 VAL A O 1
ATOM 6987 N N . ALA A 1 850 ? -2.894 38.051 13.105 1.00 75.56 850 ALA A N 1
ATOM 6988 C CA . ALA A 1 850 ? -3.418 37.340 11.941 1.00 75.56 850 ALA A CA 1
ATOM 6989 C C . ALA A 1 850 ? -2.377 37.214 10.814 1.00 75.56 850 ALA A C 1
ATOM 6991 O O . ALA A 1 850 ? -2.223 36.131 10.249 1.00 75.56 850 ALA A O 1
ATOM 6992 N N . GLU A 1 851 ? -1.636 38.286 10.521 1.00 80.31 851 GLU A N 1
ATOM 6993 C CA . GLU A 1 851 ? -0.564 38.294 9.518 1.00 80.31 851 GLU A CA 1
ATOM 6994 C C . GLU A 1 851 ? 0.564 37.329 9.889 1.00 80.31 851 GLU A C 1
ATOM 6996 O O . GLU A 1 851 ? 1.003 36.544 9.048 1.00 80.31 851 GLU A O 1
ATOM 7001 N N . LYS A 1 852 ? 0.987 37.322 11.158 1.00 78.94 852 LYS A N 1
ATOM 7002 C CA . LYS A 1 852 ? 2.014 36.398 11.656 1.00 78.94 852 LYS A CA 1
ATOM 7003 C C . LYS A 1 852 ? 1.567 34.948 11.588 1.00 78.94 852 LYS A C 1
ATOM 7005 O O . LYS A 1 852 ? 2.309 34.107 11.090 1.00 78.94 852 LYS A O 1
ATOM 7010 N N . LYS A 1 853 ? 0.330 34.656 11.999 1.00 71.75 853 LYS A N 1
ATOM 7011 C CA . LYS A 1 853 ? -0.248 33.312 11.875 1.00 71.75 853 LYS A CA 1
ATOM 7012 C C . LYS A 1 853 ? -0.306 32.865 10.411 1.00 71.75 853 LYS A C 1
ATOM 7014 O O . LYS A 1 853 ? 0.093 31.746 10.105 1.00 71.75 853 LYS A O 1
ATOM 7019 N N . ALA A 1 854 ? -0.748 33.736 9.504 1.00 70.56 854 ALA A N 1
ATOM 7020 C CA . ALA A 1 854 ? -0.793 33.439 8.074 1.00 70.56 854 ALA A CA 1
ATOM 7021 C C . ALA A 1 854 ? 0.605 33.193 7.485 1.00 70.56 854 ALA A C 1
ATOM 7023 O O . ALA A 1 854 ? 0.776 32.253 6.714 1.00 70.56 854 ALA A O 1
ATOM 7024 N N . LEU A 1 855 ? 1.606 33.990 7.874 1.00 75.19 855 LEU A N 1
ATOM 7025 C CA . LEU A 1 855 ? 2.995 33.808 7.454 1.00 75.19 855 LEU A CA 1
ATOM 7026 C C . LEU A 1 855 ? 3.571 32.477 7.955 1.00 75.19 855 LEU A C 1
ATOM 7028 O O . LEU A 1 855 ? 4.162 31.746 7.165 1.00 75.19 855 LEU A O 1
ATOM 7032 N N . THR A 1 856 ? 3.354 32.138 9.230 1.00 68.75 856 THR A N 1
ATOM 7033 C CA . THR A 1 856 ? 3.778 30.852 9.801 1.00 68.75 856 THR A CA 1
ATOM 7034 C C . THR A 1 856 ? 3.144 29.681 9.059 1.00 68.75 856 THR A C 1
ATOM 7036 O O . THR A 1 856 ? 3.858 28.764 8.668 1.00 68.75 856 THR A O 1
ATOM 7039 N N . LEU A 1 857 ? 1.827 29.711 8.814 1.00 66.12 857 LEU A N 1
ATOM 7040 C CA . LEU A 1 857 ? 1.164 28.654 8.045 1.00 66.12 857 LEU A CA 1
ATOM 7041 C C . LEU A 1 857 ? 1.700 28.576 6.612 1.00 66.12 857 LEU A C 1
ATOM 7043 O O . LEU A 1 857 ? 1.950 27.478 6.134 1.00 66.12 857 LEU A O 1
ATOM 7047 N N . LYS A 1 858 ? 1.919 29.719 5.952 1.00 69.25 858 LYS A N 1
ATOM 7048 C CA . LYS A 1 858 ? 2.450 29.776 4.584 1.00 69.25 858 LYS A CA 1
ATOM 7049 C C . LYS A 1 858 ? 3.871 29.221 4.468 1.00 69.25 858 LYS A C 1
ATOM 7051 O O . LYS A 1 858 ? 4.214 28.703 3.420 1.00 69.25 858 LYS A O 1
ATOM 7056 N N . LEU A 1 859 ? 4.708 29.387 5.492 1.00 66.06 859 LEU A N 1
ATOM 7057 C CA . LEU A 1 859 ? 6.074 28.847 5.503 1.00 66.06 859 LEU A CA 1
ATOM 7058 C C . LEU A 1 859 ? 6.134 27.386 5.971 1.00 66.06 859 LEU A C 1
ATOM 7060 O O . LEU A 1 859 ? 7.138 26.715 5.749 1.00 66.06 859 LEU A O 1
ATOM 7064 N N . LEU A 1 860 ? 5.073 26.902 6.620 1.00 62.62 860 LEU A N 1
ATOM 7065 C CA . LEU A 1 860 ? 4.894 25.500 6.987 1.00 62.62 860 LEU A CA 1
ATOM 7066 C C . LEU A 1 860 ? 4.398 24.629 5.824 1.00 62.62 860 LEU A C 1
ATOM 7068 O O . LEU A 1 860 ? 4.764 23.455 5.766 1.00 62.62 860 LEU A O 1
ATOM 7072 N N . THR A 1 861 ? 3.534 25.184 4.969 1.00 54.88 861 THR A N 1
ATOM 7073 C CA . THR A 1 861 ? 3.076 24.578 3.707 1.00 54.88 861 THR A CA 1
ATOM 7074 C C . THR A 1 861 ? 4.140 24.696 2.636 1.00 54.88 861 THR A C 1
ATOM 7076 O O . THR A 1 861 ? 4.364 23.692 1.929 1.00 54.88 861 THR A O 1
#

Secondary structure (DSSP, 8-state):
----HHHHHHHHHHTT-HHHHHHHHHHHHHH-TT-HHHHHHHHHHHHHTT-HHHHHHHHHHHHHH-TT-HHHHHHHHHHHHHHHHHHHHHHHHHHHHHTSPEEEE--S--HHHIIIIIHHHHHHHHHTT-EEEEEEETT-TTT-TT-SSEEEE-SPP-TTHHHHHHHTT-TT---SSS---GGG-----HHHHHTTT----SSPEEEEEE--B-BTTB---S---HHHHHHHHHHHTTTSEEEEEEGGGS-GGG-SS--B----HHHHHHTTTTTEEEHHHHHHH-TTS-HHHHHHHHHHT-SEEEEETTHHHHHHTTS-SEEEEE-SS-GGGSTTT-HHHHTGGGGT--EEEEESSHHHHHHHHHHHHTS-PPPEEEEEEESS-HHHHHHHHHHHHH-S---EEEEEEESSGGGHHHHTTSSSEEEE-----PPPPPPSS-STTTS-B-GGGHHHHHHHTTPPSSEEEEEETTEEESSTTHHHHHHHHHHHH--SEEEEEEE-TTS-EES-HHHHTTTS--TTS--GGGEEEETTSPPP--SBS-HHHHHHHHHHHH-S-EEEEEEEEEEE----SSSS---TTTS-----SS--EEEEEEE-S--TTHHHHHHHHHTSPPPTT-S-EEEEEEE-S-HHHHHTHHHHTTTEEEEE-SS---HHHHHHHHHTT---TT-EEEEE-TTEEPPTTHHHHHHHHHHHHHHHHTT---TTTT-EEEEPPEEEEPSS------THHHHHHHHSTT---------S-----EEEEHHHHHHHTS--SSSS-HHHHHHHHHHHTT-EEE--TTSPPEEEE--GGGGGG---HHHHHHHHHHHHHHHHHHHT-HHHHHHHHHHHHHHH-

InterPro domains:
  IPR011990 Tetratricopeptide-like helical domain superfamily [G3DSA:1.25.40.10] (3-94)
  IPR011990 Tetratricopeptide-like helical domain superfamily [SSF48452] (6-85)
  IPR019734 Tetratricopeptide repeat [PS50005] (2-35)
  IPR019734 Tetratricopeptide repeat [PS50005] (36-69)
  IPR019734 Tetratricopeptide repeat [SM00028] (2-35)
  IPR019734 Tetratricopeptide repeat [SM00028] (36-69)
  IPR029044 Nucleotide-diphospho-sugar transferases [G3DSA:3.90.550.10] (365-580)
  IPR029044 Nucleotide-diphospho-sugar transferases [G3DSA:3.90.550.10] (593-782)
  IPR029044 Nucleotide-diphospho-sugar transferases [SSF53448] (378-578)
  IPR029044 Nucleotide-diphospho-sugar transferases [SSF53448] (595-828)
  IPR051685 Ycf3/AcsC/BcsC/TPR Multifunctional [PTHR44943] (6-68)

Radius of gyration: 33.47 Å; chains: 1; bounding box: 83×78×97 Å

Sequence (861 aa):
MTVTAFQQANQLLREGKLEEAVVAYQKAITQNPQFYAAYQNLGETLGKLGRLDEAVEMYRKAIELKPSAGWLNHELGFLLDKQGTKKQELQHDDLLLSKIQKVVHSGLPEFGYELISVLPYAYYLYEQKILKQTISGKDTKPLYFFSPSHIELEQKRSWSNVQKLQESRFPNIHIHQRQLDWNLFSPPPLKKYYQNTAIRFSKPTLVICNRYNSEWEGEPINYINPKTLRTLFEIFHKDYQIVYVNQIFFGPSYEDDAEPMHLNEMNIVTDFSEDVITILDIMNLYPNSSVNELQCRIYAGCERFISSNGGFGILCSYFGGENVIFSKICRELDPSVNSFYAWYSRFSKATISVVKTEGELLNICKRKWIDKTPLFNIIIRTSGRPNYFHDCMKSIYNQSYKNVNIIVGVDDEKNIGYIQGHACTIVPLEKHTGEPLLPPRKSSEYGVWFPYNIYLNQLLEYARVGYVIYLDDDDCFASDDSLSELASIILETKAELIFWRVLFPDGLIVPSDINWEKRTPVNRDMSGIGFCHSTDVIPTWEPWKRGDYRVAKYLTENTQKEYWFNHIITTTQREKAGGYGLKDDKTFIQSSRNPPLAIVISAFEDNDYLQECLDSIVNQSIPDQCPDVRILVATDRCIKNRKLTRKYAPYVEFYFHPQNYGKYMMKNSLLLKIWRRDSLVLFVEPNDIMPLGFLNSYYSKFQELQTQNVYCNESNENLYIILCNQYISDSTQSKTLDNNIILESLCRENVRYNFLGTSTRGNENFLALYSTLERLGFFFIDGENLTLDFILRAKAMKINLYSENGLPYFIRRISESSLVYSCDQEQSSEYIEKVMRKTEKRLADKKYVAEKKALTLKLLT

Foldseek 3Di:
DDQQLQNVLVVCVVVVVLVVSLVSLVVNCVVPVLDLVSLQVNLVSCVVVVVLVSSLVSLVSSCVSPVPPVVSVVVNVVSVVVVVVVVVVVVVVLVVLQVQADEQEQQQAALQLCLQFRLFLLVLCLVVVRYAEYEYAPPCCLSVVSHPYYHHDPDAHANVSLVVVVVVPGFCSVVLAAAGDCPSGGFPLLLVVLLVVADADPAAAAEEEFEAWADPVHHGAFGDAPVLVLVVCVVPQVRHQYEYEYCVLPDRRNDHPIDTDDRVCVVSCVVSVVRYDYLNNVCVVVVPDDSVNNVSRHLSSHQHYEHTPGNGQLVNLLSAHEYEYGGQDDSCPPLRRVHQAAPSCVNHVHHYHYDNDSVRVVVVCCVCPVVVFFEEEEEEEEDQQLALLVQALVLVVLAPDDRYAYEYEDADPVSVLLVSNDNHHYDYDDDDPDDDDAAPDPDPAFRAFAQVLQSVVVRLVSDDFGKYAYDYSQKHWPDSHLSVVVRVCCVVQVAQKEFEWEAEPVRDIAPDPVVLVVVAQDQPRFDSRGMMGGNVDDDGQDRHPPSRSVRRRVCVVVTDGYYYDYDHTMYGRFDDDDDDGDSCVPADDPQDLAAAAEEEEEAEDDDPQLVQQLVLVQPEDDAPSHPYYAYEYEYEPDPVVVVCCVVCVVHYHYHYDPHRLDRQLSRVLVLSNDSHQSYKYWYDYSQWHHHYCQNVLVSVVLSVLSVVCVPPPDRPANWEKEQAAAAEDDPPDGDGDGLCQVVVVVQDPDDDGDDQDDDLQHRPTMITRSNNCVVLLHFQSDDDRGSLLSVLSCVVSVGHYDYDDPRDHIYGYDDPVRVPPPPDRVVGPVVVVVVNVVSNVQVVPPVSSVVRSVVSVVSSD

Organism: NCBI:txid132604